Protein 6F24 (pdb70)

InterPro domains:
  IPR001849 Pleckstrin homology domain [PF00169] (155-227)
  IPR011993 PH-like domain superfamily [G3DSA:2.30.29.30] (132-233)

Secondary structure (DSSP, 8-state):
--SSSHHHHHHHHHHHH-EEEEEE-SS-EEEEEEEE-SSSSEEEEEE-SSS--SSSS----EEGGGEEEEEE-TT-TTEEEEEE--SSS--EEEE-SSHHHHHHHHHHHHHHHHHHT--

Structure (mmCIF, N/CA/C/O backbone):
data_6F24
#
_entry.id   6F24
#
loop_
_atom_site.group_PDB
_atom_site.id
_atom_site.type_symbol
_atom_site.label_atom_id
_atom_site.label_alt_id
_atom_site.label_comp_id
_atom_site.label_asym_id
_atom_site.label_entity_id
_atom_site.label_seq_id
_atom_site.pdbx_PDB_ins_code
_atom_site.Cartn_x
_atom_site.Cartn_y
_atom_site.Cartn_z
_atom_site.occupancy
_atom_site.B_iso_or_equiv
_atom_site.auth_seq_id
_atom_site.auth_comp_id
_atom_site.auth_asym_id
_atom_site.auth_atom_id
_atom_site.pdbx_PDB_model_num
ATOM 1 N N . SER A 1 1 ? -20.997 -8.004 -1.454 1.00 1.40 12 SER A N 1
ATOM 2 C CA . SER A 1 1 ? -22.220 -7.474 -0.816 1.00 1.41 12 SER A CA 1
ATOM 3 C C . SER A 1 1 ? -23.281 -7.206 -1.875 1.00 1.46 12 SER A C 1
ATOM 4 O O . SER A 1 1 ? -24.231 -7.976 -2.028 1.00 1.88 12 SER A O 1
ATOM 14 N N . ALA A 1 2 ? -23.101 -6.133 -2.623 1.00 1.51 13 ALA A N 1
ATOM 15 C CA . ALA A 1 2 ? -24.018 -5.796 -3.689 1.00 1.63 13 ALA A CA 1
ATOM 16 C C . ALA A 1 2 ? -23.242 -5.488 -4.962 1.00 1.69 13 ALA A C 1
ATOM 17 O O . ALA A 1 2 ? -22.946 -6.389 -5.746 1.00 1.98 13 ALA A O 1
ATOM 24 N N . LYS A 1 3 ? -22.886 -4.227 -5.150 1.00 1.59 14 LYS A N 1
ATOM 25 C CA . LYS A 1 3 ? -22.057 -3.821 -6.276 1.00 1.82 14 LYS A CA 1
ATOM 26 C C . LYS A 1 3 ? -21.127 -2.699 -5.847 1.00 1.58 14 LYS A C 1
ATOM 27 O O . LYS A 1 3 ? -20.706 -1.888 -6.671 1.00 2.13 14 LYS A O 1
ATOM 46 N N . ASP A 1 4 ? -20.790 -2.656 -4.562 1.00 1.15 15 ASP A N 1
ATOM 47 C CA . ASP A 1 4 ? -20.110 -1.489 -4.019 1.00 1.00 15 ASP A CA 1
ATOM 48 C C . ASP A 1 4 ? -19.453 -1.731 -2.658 1.00 0.79 15 ASP A C 1
ATOM 49 O O . ASP A 1 4 ? -18.331 -1.277 -2.419 1.00 1.08 15 ASP A O 1
ATOM 58 N N . ILE A 1 5 ? -20.134 -2.453 -1.775 1.00 0.73 16 ILE A N 1
ATOM 59 C CA . ILE A 1 5 ? -19.858 -2.321 -0.349 1.00 0.68 16 ILE A CA 1
ATOM 60 C C . ILE A 1 5 ? -18.718 -3.217 0.160 1.00 0.70 16 ILE A C 1
ATOM 61 O O . ILE A 1 5 ? -17.578 -2.773 0.242 1.00 0.72 16 ILE A O 1
ATOM 77 N N . LYS A 1 6 ? -19.017 -4.469 0.490 1.00 0.81 17 LYS A N 1
ATOM 78 C CA . LYS A 1 6 ? -18.058 -5.304 1.219 1.00 0.90 17 LYS A CA 1
ATOM 79 C C . LYS A 1 6 ? -16.914 -5.818 0.350 1.00 0.80 17 LYS A C 1
ATOM 80 O O . LYS A 1 6 ? -15.757 -5.444 0.532 1.00 0.76 17 LYS A O 1
ATOM 99 N N . ASP A 1 7 ? -17.254 -6.677 -0.591 1.00 0.83 18 ASP A N 1
ATOM 100 C CA . ASP A 1 7 ? -16.266 -7.371 -1.405 1.00 0.80 18 ASP A CA 1
ATOM 101 C C . ASP A 1 7 ? -15.831 -6.500 -2.559 1.00 0.67 18 ASP A C 1
ATOM 102 O O . ASP A 1 7 ? -14.666 -6.482 -2.957 1.00 0.64 18 ASP A O 1
ATOM 111 N N . GLU A 1 8 ? -16.799 -5.777 -3.079 1.00 0.66 19 GLU A N 1
ATOM 112 C CA . GLU A 1 8 ? -16.641 -4.999 -4.287 1.00 0.62 19 GLU A CA 1
ATOM 113 C C . GLU A 1 8 ? -15.544 -3.947 -4.151 1.00 0.50 19 GLU A C 1
ATOM 114 O O . GLU A 1 8 ? -14.781 -3.726 -5.088 1.00 0.51 19 GLU A O 1
ATOM 126 N N . LYS A 1 9 ? -15.451 -3.314 -2.982 1.00 0.45 20 LYS A N 1
ATOM 127 C CA . LYS A 1 9 ? -14.400 -2.326 -2.734 1.00 0.40 20 LYS A CA 1
ATOM 128 C C . LYS A 1 9 ? -13.023 -2.960 -2.869 1.00 0.33 20 LYS A C 1
ATOM 129 O O . LYS A 1 9 ? -12.103 -2.367 -3.424 1.00 0.34 20 LYS A O 1
ATOM 148 N N . ILE A 1 10 ? -12.907 -4.183 -2.376 1.00 0.34 21 ILE A N 1
ATOM 149 C CA . ILE A 1 10 ? -11.647 -4.905 -2.375 1.00 0.33 21 ILE A CA 1
ATOM 150 C C . ILE A 1 10 ? -11.222 -5.224 -3.800 1.00 0.34 21 ILE A C 1
ATOM 151 O O . ILE A 1 10 ? -10.080 -4.996 -4.182 1.00 0.34 21 ILE A O 1
ATOM 167 N N . GLN A 1 11 ? -12.164 -5.720 -4.586 1.00 0.40 22 GLN A N 1
ATOM 168 C CA . GLN A 1 11 ? -11.899 -6.072 -5.973 1.00 0.48 22 GLN A CA 1
ATOM 169 C C . GLN A 1 11 ? -11.618 -4.825 -6.805 1.00 0.41 22 GLN A C 1
ATOM 170 O O . GLN A 1 11 ? -10.681 -4.794 -7.606 1.00 0.40 22 GLN A O 1
ATOM 184 N N . GLN A 1 12 ? -12.437 -3.802 -6.599 1.00 0.42 23 GLN A N 1
ATOM 185 C CA . GLN A 1 12 ? -12.346 -2.561 -7.356 1.00 0.44 23 GLN A CA 1
ATOM 186 C C . GLN A 1 12 ? -11.028 -1.854 -7.065 1.00 0.33 23 GLN A C 1
ATOM 187 O O . GLN A 1 12 ? -10.243 -1.577 -7.975 1.00 0.35 23 GLN A O 1
ATOM 201 N N . TYR A 1 13 ? -10.783 -1.581 -5.793 1.00 0.25 24 TYR A N 1
ATOM 202 C CA . TYR A 1 13 ? -9.600 -0.842 -5.393 1.00 0.20 24 TYR A CA 1
ATOM 203 C C . TYR A 1 13 ? -8.325 -1.626 -5.677 1.00 0.17 24 TYR A C 1
ATOM 204 O O . TYR A 1 13 ? -7.326 -1.039 -6.074 1.00 0.18 24 TYR A O 1
ATOM 222 N N . ARG A 1 14 ? -8.364 -2.947 -5.514 1.00 0.18 25 ARG A N 1
ATOM 223 C CA . ARG A 1 14 ? -7.174 -3.779 -5.704 1.00 0.19 25 ARG A CA 1
ATOM 224 C C . ARG A 1 14 ? -6.533 -3.541 -7.072 1.00 0.20 25 ARG A C 1
ATOM 225 O O . ARG A 1 14 ? -5.304 -3.526 -7.194 1.00 0.23 25 ARG A O 1
ATOM 246 N N . LYS A 1 15 ? -7.366 -3.337 -8.088 1.00 0.20 26 LYS A N 1
ATOM 247 C CA . LYS A 1 15 ? -6.875 -3.134 -9.450 1.00 0.24 26 LYS A CA 1
ATOM 248 C C . LYS A 1 15 ? -5.972 -1.908 -9.533 1.00 0.21 26 LYS A C 1
ATOM 249 O O . LYS A 1 15 ? -4.835 -1.985 -10.002 1.00 0.27 26 LYS A O 1
ATOM 268 N N . THR A 1 16 ? -6.483 -0.786 -9.056 1.00 0.17 27 THR A N 1
ATOM 269 C CA . THR A 1 16 ? -5.758 0.476 -9.111 1.00 0.15 27 THR A CA 1
ATOM 270 C C . THR A 1 16 ? -4.701 0.552 -8.008 1.00 0.13 27 THR A C 1
ATOM 271 O O . THR A 1 16 ? -3.742 1.323 -8.093 1.00 0.15 27 THR A O 1
ATOM 282 N N . LEU A 1 17 ? -4.870 -0.271 -6.985 1.00 0.12 28 LEU A N 1
ATOM 283 C CA . LEU A 1 17 ? -3.974 -0.278 -5.836 1.00 0.13 28 LEU A CA 1
ATOM 284 C C . LEU A 1 17 ? -2.643 -0.942 -6.169 1.00 0.13 28 LEU A C 1
ATOM 285 O O . LEU A 1 17 ? -1.645 -0.693 -5.498 1.00 0.20 28 LEU A O 1
ATOM 301 N N . THR A 1 18 ? -2.625 -1.772 -7.209 1.00 0.10 29 THR A N 1
ATOM 302 C CA . THR A 1 18 ? -1.408 -2.480 -7.582 1.00 0.10 29 THR A CA 1
ATOM 303 C C . THR A 1 18 ? -0.429 -1.544 -8.291 1.00 0.10 29 THR A C 1
ATOM 304 O O . THR A 1 18 ? -0.716 -1.033 -9.376 1.00 0.13 29 THR A O 1
ATOM 315 N N . LYS A 1 19 ? 0.716 -1.306 -7.652 1.00 0.09 30 LYS A N 1
ATOM 316 C CA . LYS A 1 19 ? 1.722 -0.385 -8.175 1.00 0.10 30 LYS A CA 1
ATOM 317 C C . LYS A 1 19 ? 3.137 -0.876 -7.875 1.00 0.09 30 LYS A C 1
ATOM 318 O O . LYS A 1 19 ? 3.374 -1.509 -6.848 1.00 0.09 30 LYS A O 1
ATOM 337 N N . ILE A 1 20 ? 4.070 -0.590 -8.779 1.00 0.11 31 ILE A N 1
ATOM 338 C CA . ILE A 1 20 ? 5.481 -0.876 -8.539 1.00 0.12 31 ILE A CA 1
ATOM 339 C C . ILE A 1 20 ? 6.121 0.315 -7.841 1.00 0.12 31 ILE A C 1
ATOM 340 O O . ILE A 1 20 ? 6.318 1.371 -8.445 1.00 0.15 31 ILE A O 1
ATOM 356 N N . VAL A 1 21 ? 6.452 0.145 -6.574 1.00 0.10 32 VAL A N 1
ATOM 357 C CA . VAL A 1 21 ? 6.955 1.243 -5.767 1.00 0.10 32 VAL A CA 1
ATOM 358 C C . VAL A 1 21 ? 8.191 0.825 -4.999 1.00 0.09 32 VAL A C 1
ATOM 359 O O . VAL A 1 21 ? 8.575 -0.337 -5.015 1.00 0.10 32 VAL A O 1
ATOM 372 N N . LYS A 1 22 ? 8.813 1.777 -4.334 1.00 0.08 33 LYS A N 1
ATOM 373 C CA . LYS A 1 22 ? 9.985 1.495 -3.535 1.00 0.07 33 LYS A CA 1
ATOM 374 C C . LYS A 1 22 ? 9.621 1.501 -2.062 1.00 0.07 33 LYS A C 1
ATOM 375 O O . LYS A 1 22 ? 9.223 2.534 -1.519 1.00 0.09 33 LYS A O 1
ATOM 394 N N . ILE A 1 23 ? 9.744 0.346 -1.426 1.00 0.07 34 ILE A N 1
ATOM 395 C CA . ILE A 1 23 ? 9.444 0.227 -0.014 1.00 0.07 34 ILE A CA 1
ATOM 396 C C . ILE A 1 23 ? 10.687 0.485 0.811 1.00 0.08 34 ILE A C 1
ATOM 397 O O . ILE A 1 23 ? 11.791 0.084 0.443 1.00 0.09 34 ILE A O 1
ATOM 413 N N . LYS A 1 24 ? 10.496 1.172 1.918 1.00 0.10 35 LYS A N 1
ATOM 414 C CA . LYS A 1 24 ? 11.592 1.560 2.779 1.00 0.16 35 LYS A CA 1
ATOM 415 C C . LYS A 1 24 ? 11.241 1.301 4.238 1.00 0.19 35 LYS A C 1
ATOM 416 O O . LYS A 1 24 ? 10.422 2.009 4.823 1.00 0.21 35 LYS A O 1
ATOM 435 N N . THR A 1 25 ? 11.837 0.266 4.809 1.00 0.23 36 THR A N 1
ATOM 436 C CA . THR A 1 25 ? 11.607 -0.073 6.205 1.00 0.30 36 THR A CA 1
ATOM 437 C C . THR A 1 25 ? 12.936 -0.183 6.941 1.00 0.35 36 THR A C 1
ATOM 438 O O . THR A 1 25 ? 13.991 0.009 6.338 1.00 0.37 36 THR A O 1
ATOM 449 N N . ALA A 1 26 ? 12.894 -0.503 8.227 1.00 0.44 37 ALA A N 1
ATOM 450 C CA . ALA A 1 26 ? 14.119 -0.752 8.975 1.00 0.50 37 ALA A CA 1
ATOM 451 C C . ALA A 1 26 ? 14.719 -2.086 8.563 1.00 0.47 37 ALA A C 1
ATOM 452 O O . ALA A 1 26 ? 15.938 -2.267 8.561 1.00 0.51 37 ALA A O 1
ATOM 459 N N . ILE A 1 27 ? 13.845 -3.011 8.188 1.00 0.44 38 ILE A N 1
ATOM 460 C CA . ILE A 1 27 ? 14.257 -4.366 7.874 1.00 0.44 38 ILE A CA 1
ATOM 461 C C . ILE A 1 27 ? 14.844 -4.448 6.471 1.00 0.34 38 ILE A C 1
ATOM 462 O O . ILE A 1 27 ? 15.888 -5.068 6.260 1.00 0.34 38 ILE A O 1
ATOM 478 N N . PHE A 1 28 ? 14.171 -3.819 5.519 1.00 0.30 39 PHE A N 1
ATOM 479 C CA . PHE A 1 28 ? 14.571 -3.893 4.123 1.00 0.25 39 PHE A CA 1
ATOM 480 C C . PHE A 1 28 ? 14.024 -2.711 3.332 1.00 0.23 39 PHE A C 1
ATOM 481 O O . PHE A 1 28 ? 12.957 -2.177 3.643 1.00 0.31 39 PHE A O 1
ATOM 498 N N . HIS A 1 29 ? 14.777 -2.276 2.342 1.00 0.21 40 HIS A N 1
ATOM 499 C CA . HIS A 1 29 ? 14.264 -1.329 1.367 1.00 0.19 40 HIS A CA 1
ATOM 500 C C . HIS A 1 29 ? 14.238 -2.030 0.013 1.00 0.19 40 HIS A C 1
ATOM 501 O O . HIS A 1 29 ? 15.288 -2.297 -0.575 1.00 0.24 40 HIS A O 1
ATOM 516 N N . GLU A 1 30 ? 13.047 -2.343 -0.476 1.00 0.18 41 GLU A N 1
ATOM 517 C CA . GLU A 1 30 ? 12.914 -3.145 -1.684 1.00 0.23 41 GLU A CA 1
ATOM 518 C C . GLU A 1 30 ? 11.836 -2.580 -2.599 1.00 0.15 41 GLU A C 1
ATOM 519 O O . GLU A 1 30 ? 10.745 -2.238 -2.144 1.00 0.16 41 GLU A O 1
ATOM 531 N N . THR A 1 31 ? 12.159 -2.450 -3.883 1.00 0.15 42 THR A N 1
ATOM 532 C CA . THR A 1 31 ? 11.160 -2.109 -4.881 1.00 0.12 42 THR A CA 1
ATOM 533 C C . THR A 1 31 ? 10.159 -3.254 -4.989 1.00 0.10 42 THR A C 1
ATOM 534 O O . THR A 1 31 ? 10.543 -4.415 -5.171 1.00 0.14 42 THR A O 1
ATOM 545 N N . VAL A 1 32 ? 8.890 -2.935 -4.873 1.00 0.09 43 VAL A N 1
ATOM 546 C CA . VAL A 1 32 ? 7.882 -3.948 -4.687 1.00 0.10 43 VAL A CA 1
ATOM 547 C C . VAL A 1 32 ? 6.586 -3.582 -5.411 1.00 0.10 43 VAL A C 1
ATOM 548 O O . VAL A 1 32 ? 6.323 -2.410 -5.676 1.00 0.11 43 VAL A O 1
ATOM 561 N N . LYS A 1 33 ? 5.799 -4.592 -5.755 1.00 0.10 44 LYS A N 1
ATOM 562 C CA . LYS A 1 33 ? 4.483 -4.377 -6.327 1.00 0.10 44 LYS A CA 1
ATOM 563 C C . LYS A 1 33 ? 3.461 -4.458 -5.210 1.00 0.09 44 LYS A C 1
ATOM 564 O O . LYS A 1 33 ? 3.223 -5.530 -4.656 1.00 0.08 44 LYS A O 1
ATOM 583 N N . VAL A 1 34 ? 2.864 -3.332 -4.887 1.00 0.09 45 VAL A N 1
ATOM 584 C CA . VAL A 1 34 ? 1.924 -3.266 -3.786 1.00 0.09 45 VAL A CA 1
ATOM 585 C C . VAL A 1 34 ? 0.500 -3.442 -4.292 1.00 0.08 45 VAL A C 1
ATOM 586 O O . VAL A 1 34 ? 0.105 -2.817 -5.264 1.00 0.09 45 VAL A O 1
ATOM 599 N N . THR A 1 35 ? -0.237 -4.338 -3.664 1.00 0.08 46 THR A N 1
ATOM 600 C CA . THR A 1 35 ? -1.626 -4.568 -4.002 1.00 0.09 46 THR A CA 1
ATOM 601 C C . THR A 1 35 ? -2.431 -4.777 -2.721 1.00 0.11 46 THR A C 1
ATOM 602 O O . THR A 1 35 ? -1.874 -4.778 -1.627 1.00 0.12 46 THR A O 1
ATOM 613 N N . CYS A 1 36 ? -3.733 -4.930 -2.844 1.00 0.12 47 CYS A N 1
ATOM 614 C CA . CYS A 1 36 ? -4.562 -5.188 -1.683 1.00 0.17 47 CYS A CA 1
ATOM 615 C C . CYS A 1 36 ? -4.885 -6.667 -1.594 1.00 0.18 47 CYS A C 1
ATOM 616 O O . CYS A 1 36 ? -4.984 -7.362 -2.607 1.00 0.22 47 CYS A O 1
ATOM 624 N N . SER A 1 37 ? -5.021 -7.138 -0.366 1.00 0.19 48 SER A N 1
ATOM 625 C CA . SER A 1 37 ? -5.273 -8.544 -0.094 1.00 0.24 48 SER A CA 1
ATOM 626 C C . SER A 1 37 ? -6.578 -9.008 -0.725 1.00 0.25 48 SER A C 1
ATOM 627 O O . SER A 1 37 ? -7.475 -8.209 -0.995 1.00 0.25 48 SER A O 1
ATOM 635 N N . LYS A 1 38 ? -6.665 -10.308 -0.951 1.00 0.34 49 LYS A N 1
ATOM 636 C CA . LYS A 1 38 ? -7.860 -10.925 -1.503 1.00 0.43 49 LYS A CA 1
ATOM 637 C C . LYS A 1 38 ? -8.967 -10.906 -0.463 1.00 0.44 49 LYS A C 1
ATOM 638 O O . LYS A 1 38 ? -10.154 -10.948 -0.788 1.00 0.54 49 LYS A O 1
ATOM 657 N N . ASP A 1 39 ? -8.553 -10.856 0.797 1.00 0.40 50 ASP A N 1
ATOM 658 C CA . ASP A 1 39 ? -9.476 -10.726 1.913 1.00 0.45 50 ASP A CA 1
ATOM 659 C C . ASP A 1 39 ? -9.901 -9.273 2.074 1.00 0.41 50 ASP A C 1
ATOM 660 O O . ASP A 1 39 ? -11.037 -8.986 2.450 1.00 0.51 50 ASP A O 1
ATOM 669 N N . GLY A 1 40 ? -8.985 -8.360 1.770 1.00 0.35 51 GLY A N 1
ATOM 670 C CA . GLY A 1 40 ? -9.304 -6.946 1.779 1.00 0.38 51 GLY A CA 1
ATOM 671 C C . GLY A 1 40 ? -8.994 -6.279 3.099 1.00 0.41 51 GLY A C 1
ATOM 672 O O . GLY A 1 40 ? -9.318 -5.114 3.302 1.00 0.70 51 GLY A O 1
ATOM 676 N N . LYS A 1 41 ? -8.357 -7.012 3.993 1.00 0.28 52 LYS A N 1
ATOM 677 C CA . LYS A 1 41 ? -8.057 -6.504 5.323 1.00 0.28 52 LYS A CA 1
ATOM 678 C C . LYS A 1 41 ? -6.633 -5.960 5.398 1.00 0.22 52 LYS A C 1
ATOM 679 O O . LYS A 1 41 ? -6.304 -5.159 6.275 1.00 0.26 52 LYS A O 1
ATOM 698 N N . MET A 1 42 ? -5.788 -6.374 4.467 1.00 0.18 53 MET A N 1
ATOM 699 C CA . MET A 1 42 ? -4.390 -5.987 4.518 1.00 0.17 53 MET A CA 1
ATOM 700 C C . MET A 1 42 ? -3.880 -5.581 3.149 1.00 0.15 53 MET A C 1
ATOM 701 O O . MET A 1 42 ? -4.555 -5.763 2.132 1.00 0.19 53 MET A O 1
ATOM 715 N N . LEU A 1 43 ? -2.687 -5.024 3.140 1.00 0.12 54 LEU A N 1
ATOM 716 C CA . LEU A 1 43 ? -2.052 -4.575 1.923 1.00 0.10 54 LEU A CA 1
ATOM 717 C C . LEU A 1 43 ? -0.902 -5.508 1.593 1.00 0.11 54 LEU A C 1
ATOM 718 O O . LEU A 1 43 ? 0.143 -5.459 2.240 1.00 0.12 54 LEU A O 1
ATOM 734 N N . GLU A 1 44 ? -1.098 -6.356 0.598 1.00 0.11 55 GLU A N 1
ATOM 735 C CA . GLU A 1 44 ? -0.113 -7.372 0.267 1.00 0.12 55 GLU A CA 1
ATOM 736 C C . GLU A 1 44 ? 0.776 -6.897 -0.862 1.00 0.11 55 GLU A C 1
ATOM 737 O O . GLU A 1 44 ? 0.305 -6.353 -1.853 1.00 0.13 55 GLU A O 1
ATOM 749 N N . TRP A 1 45 ? 2.063 -7.109 -0.717 1.00 0.12 56 TRP A N 1
ATOM 750 C CA . TRP A 1 45 ? 3.000 -6.669 -1.726 1.00 0.12 56 TRP A CA 1
ATOM 751 C C . TRP A 1 45 ? 3.954 -7.781 -2.128 1.00 0.13 56 TRP A C 1
ATOM 752 O O . TRP A 1 45 ? 4.455 -8.534 -1.288 1.00 0.16 56 TRP A O 1
ATOM 773 N N . TYR A 1 46 ? 4.188 -7.884 -3.422 1.00 0.13 57 TYR A N 1
ATOM 774 C CA . TYR A 1 46 ? 5.104 -8.870 -3.958 1.00 0.16 57 TYR A CA 1
ATOM 775 C C . TYR A 1 46 ? 6.264 -8.157 -4.616 1.00 0.17 57 TYR A C 1
ATOM 776 O O . TYR A 1 46 ? 6.060 -7.181 -5.328 1.00 0.16 57 TYR A O 1
ATOM 794 N N . LYS A 1 47 ? 7.467 -8.642 -4.343 1.00 0.21 58 LYS A N 1
ATOM 795 C CA . LYS A 1 47 ? 8.706 -8.100 -4.912 1.00 0.24 58 LYS A CA 1
ATOM 796 C C . LYS A 1 47 ? 8.522 -7.608 -6.356 1.00 0.20 58 LYS A C 1
ATOM 797 O O . LYS A 1 47 ? 8.078 -8.355 -7.230 1.00 0.22 58 LYS A O 1
ATOM 816 N N . GLY A 1 48 ? 8.878 -6.353 -6.599 1.00 0.21 59 GLY A N 1
ATOM 817 C CA . GLY A 1 48 ? 8.644 -5.754 -7.901 1.00 0.22 59 GLY A CA 1
ATOM 818 C C . GLY A 1 48 ? 9.928 -5.325 -8.575 1.00 0.25 59 GLY A C 1
ATOM 819 O O . GLY A 1 48 ? 9.924 -4.474 -9.465 1.00 0.40 59 GLY A O 1
ATOM 823 N N . LYS A 1 49 ? 11.030 -5.908 -8.136 1.00 0.23 60 LYS A N 1
ATOM 824 C CA . LYS A 1 49 ? 12.331 -5.619 -8.716 1.00 0.34 60 LYS A CA 1
ATOM 825 C C . LYS A 1 49 ? 12.579 -6.477 -9.953 1.00 0.56 60 LYS A C 1
ATOM 826 O O . LYS A 1 49 ? 12.500 -5.987 -11.078 1.00 0.97 60 LYS A O 1
ATOM 845 N N . ASN A 1 50 ? 12.854 -7.760 -9.737 1.00 1.26 61 ASN A N 1
ATOM 846 C CA . ASN A 1 50 ? 13.115 -8.694 -10.831 1.00 1.55 61 ASN A CA 1
ATOM 847 C C . ASN A 1 50 ? 13.326 -10.106 -10.285 1.00 1.95 61 ASN A C 1
ATOM 848 O O . ASN A 1 50 ? 12.394 -10.906 -10.231 1.00 2.72 61 ASN A O 1
ATOM 859 N N . ASP A 1 51 ? 14.550 -10.399 -9.868 1.00 1.77 62 ASP A N 1
ATOM 860 C CA . ASP A 1 51 ? 14.874 -11.695 -9.279 1.00 2.11 62 ASP A CA 1
ATOM 861 C C . ASP A 1 51 ? 15.641 -11.485 -7.981 1.00 1.46 62 ASP A C 1
ATOM 862 O O . ASP A 1 51 ? 15.958 -12.425 -7.254 1.00 2.01 62 ASP A O 1
ATOM 871 N N . SER A 1 52 ? 15.910 -10.222 -7.687 1.00 1.01 63 SER A N 1
ATOM 872 C CA . SER A 1 52 ? 16.669 -9.846 -6.509 1.00 1.00 63 SER A CA 1
ATOM 873 C C . SER A 1 52 ? 15.747 -9.610 -5.315 1.00 0.96 63 SER A C 1
ATOM 874 O O . SER A 1 52 ? 15.861 -8.607 -4.612 1.00 1.26 63 SER A O 1
ATOM 882 N N . ASP A 1 53 ? 14.817 -10.527 -5.107 1.00 0.79 64 ASP A N 1
ATOM 883 C CA . ASP A 1 53 ? 13.910 -10.459 -3.971 1.00 0.80 64 ASP A CA 1
ATOM 884 C C . ASP A 1 53 ? 14.514 -11.171 -2.772 1.00 1.05 64 ASP A C 1
ATOM 885 O O . ASP A 1 53 ? 15.104 -12.243 -2.909 1.00 1.64 64 ASP A O 1
ATOM 894 N N . GLY A 1 54 ? 14.379 -10.569 -1.601 1.00 0.95 65 GLY A N 1
ATOM 895 C CA . GLY A 1 54 ? 14.967 -11.140 -0.407 1.00 1.22 65 GLY A CA 1
ATOM 896 C C . GLY A 1 54 ? 13.945 -11.829 0.472 1.00 1.22 65 GLY A C 1
ATOM 897 O O . GLY A 1 54 ? 14.046 -11.790 1.699 1.00 1.62 65 GLY A O 1
ATOM 901 N N . LYS A 1 55 ? 12.959 -12.463 -0.146 1.00 0.89 66 LYS A N 1
ATOM 902 C CA . LYS A 1 55 ? 11.928 -13.162 0.602 1.00 0.87 66 LYS A CA 1
ATOM 903 C C . LYS A 1 55 ? 11.374 -14.335 -0.200 1.00 0.74 66 LYS A C 1
ATOM 904 O O . LYS A 1 55 ? 10.960 -15.348 0.366 1.00 0.80 66 LYS A O 1
ATOM 923 N N . LYS A 1 56 ? 11.375 -14.181 -1.530 1.00 0.62 67 LYS A N 1
ATOM 924 C CA . LYS A 1 56 ? 10.833 -15.183 -2.453 1.00 0.57 67 LYS A CA 1
ATOM 925 C C . LYS A 1 56 ? 9.339 -15.371 -2.229 1.00 0.50 67 LYS A C 1
ATOM 926 O O . LYS A 1 56 ? 8.728 -16.328 -2.701 1.00 0.59 67 LYS A O 1
ATOM 945 N N . LYS A 1 57 ? 8.775 -14.400 -1.533 1.00 0.40 68 LYS A N 1
ATOM 946 C CA . LYS A 1 57 ? 7.369 -14.357 -1.178 1.00 0.36 68 LYS A CA 1
ATOM 947 C C . LYS A 1 57 ? 7.019 -12.903 -0.895 1.00 0.28 68 LYS A C 1
ATOM 948 O O . LYS A 1 57 ? 7.891 -12.044 -1.062 1.00 0.28 68 LYS A O 1
ATOM 967 N N . PRO A 1 58 ? 5.772 -12.568 -0.511 1.00 0.24 69 PRO A N 1
ATOM 968 C CA . PRO A 1 58 ? 5.481 -11.232 -0.006 1.00 0.19 69 PRO A CA 1
ATOM 969 C C . PRO A 1 58 ? 6.470 -10.840 1.087 1.00 0.18 69 PRO A C 1
ATOM 970 O O . PRO A 1 58 ? 6.751 -11.625 1.992 1.00 0.21 69 PRO A O 1
ATOM 981 N N . ILE A 1 59 ? 6.993 -9.630 0.994 1.00 0.16 70 ILE A N 1
ATOM 982 C CA . ILE A 1 59 ? 8.058 -9.169 1.883 1.00 0.19 70 ILE A CA 1
ATOM 983 C C . ILE A 1 59 ? 7.570 -8.920 3.318 1.00 0.19 70 ILE A C 1
ATOM 984 O O . ILE A 1 59 ? 8.316 -8.419 4.154 1.00 0.23 70 ILE A O 1
ATOM 1000 N N . GLY A 1 60 ? 6.330 -9.297 3.606 1.00 0.17 71 GLY A N 1
ATOM 1001 C CA . GLY A 1 60 ? 5.761 -9.053 4.921 1.00 0.19 71 GLY A CA 1
ATOM 1002 C C . GLY A 1 60 ? 4.767 -7.917 4.920 1.00 0.17 71 GLY A C 1
ATOM 1003 O O . GLY A 1 60 ? 5.017 -6.841 5.460 1.00 0.22 71 GLY A O 1
ATOM 1007 N N . SER A 1 61 ? 3.645 -8.180 4.267 1.00 0.13 72 SER A N 1
ATOM 1008 C CA . SER A 1 61 ? 2.521 -7.258 4.176 1.00 0.13 72 SER A CA 1
ATOM 1009 C C . SER A 1 61 ? 1.965 -6.882 5.557 1.00 0.15 72 SER A C 1
ATOM 1010 O O . SER A 1 61 ? 2.185 -7.589 6.546 1.00 0.21 72 SER A O 1
ATOM 1018 N N . PHE A 1 62 ? 1.226 -5.776 5.612 1.00 0.12 73 PHE A N 1
ATOM 1019 C CA . PHE A 1 62 ? 0.627 -5.311 6.861 1.00 0.13 73 PHE A CA 1
ATOM 1020 C C . PHE A 1 62 ? -0.876 -5.075 6.666 1.00 0.12 73 PHE A C 1
ATOM 1021 O O . PHE A 1 62 ? -1.325 -4.822 5.546 1.00 0.11 73 PHE A O 1
ATOM 1038 N N . PRO A 1 63 ? -1.676 -5.165 7.745 1.00 0.14 74 PRO A N 1
ATOM 1039 C CA . PRO A 1 63 ? -3.116 -4.946 7.678 1.00 0.15 74 PRO A CA 1
ATOM 1040 C C . PRO A 1 63 ? -3.479 -3.462 7.625 1.00 0.14 74 PRO A C 1
ATOM 1041 O O . PRO A 1 63 ? -3.003 -2.663 8.432 1.00 0.15 74 PRO A O 1
ATOM 1052 N N . LEU A 1 64 ? -4.358 -3.113 6.690 1.00 0.13 75 LEU A N 1
ATOM 1053 C CA . LEU A 1 64 ? -4.713 -1.721 6.427 1.00 0.13 75 LEU A CA 1
ATOM 1054 C C . LEU A 1 64 ? -5.474 -1.094 7.589 1.00 0.14 75 LEU A C 1
ATOM 1055 O O . LEU A 1 64 ? -5.461 0.123 7.763 1.00 0.17 75 LEU A O 1
ATOM 1071 N N . ASN A 1 65 ? -6.127 -1.919 8.392 1.00 0.16 76 ASN A N 1
ATOM 1072 C CA . ASN A 1 65 ? -6.894 -1.413 9.522 1.00 0.21 76 ASN A CA 1
ATOM 1073 C C . ASN A 1 65 ? -5.984 -1.013 10.682 1.00 0.20 76 ASN A C 1
ATOM 1074 O O . ASN A 1 65 ? -6.456 -0.576 11.727 1.00 0.32 76 ASN A O 1
ATOM 1085 N N . LYS A 1 66 ? -4.678 -1.168 10.498 1.00 0.17 77 LYS A N 1
ATOM 1086 C CA . LYS A 1 66 ? -3.721 -0.783 11.523 1.00 0.18 77 LYS A CA 1
ATOM 1087 C C . LYS A 1 66 ? -3.142 0.598 11.227 1.00 0.16 77 LYS A C 1
ATOM 1088 O O . LYS A 1 66 ? -2.444 1.172 12.059 1.00 0.18 77 LYS A O 1
ATOM 1107 N N . ILE A 1 67 ? -3.431 1.131 10.039 1.00 0.15 78 ILE A N 1
ATOM 1108 C CA . ILE A 1 67 ? -2.884 2.425 9.630 1.00 0.15 78 ILE A CA 1
ATOM 1109 C C . ILE A 1 67 ? -3.372 3.536 10.549 1.00 0.20 78 ILE A C 1
ATOM 1110 O O . ILE A 1 67 ? -4.576 3.674 10.795 1.00 0.32 78 ILE A O 1
ATOM 1126 N N . THR A 1 68 ? -2.439 4.332 11.044 1.00 0.14 79 THR A N 1
ATOM 1127 C CA . THR A 1 68 ? -2.766 5.412 11.950 1.00 0.17 79 THR A CA 1
ATOM 1128 C C . THR A 1 68 ? -2.808 6.744 11.203 1.00 0.18 79 THR A C 1
ATOM 1129 O O . THR A 1 68 ? -3.584 7.635 11.552 1.00 0.23 79 THR A O 1
ATOM 1140 N N . SER A 1 69 ? -1.994 6.863 10.155 1.00 0.17 80 SER A N 1
ATOM 1141 C CA . SER A 1 69 ? -1.963 8.077 9.345 1.00 0.20 80 SER A CA 1
ATOM 1142 C C . SER A 1 69 ? -1.302 7.815 7.989 1.00 0.18 80 SER A C 1
ATOM 1143 O O . SER A 1 69 ? -0.204 7.263 7.922 1.00 0.26 80 SER A O 1
ATOM 1151 N N . ILE A 1 70 ? -1.978 8.207 6.914 1.00 0.17 81 ILE A N 1
ATOM 1152 C CA . ILE A 1 70 ? -1.421 8.096 5.570 1.00 0.15 81 ILE A CA 1
ATOM 1153 C C . ILE A 1 70 ? -1.348 9.480 4.920 1.00 0.15 81 ILE A C 1
ATOM 1154 O O . ILE A 1 70 ? -2.366 10.076 4.570 1.00 0.18 81 ILE A O 1
ATOM 1170 N N . ARG A 1 71 ? -0.135 9.998 4.794 1.00 0.18 82 ARG A N 1
ATOM 1171 C CA . ARG A 1 71 ? 0.085 11.307 4.190 1.00 0.21 82 ARG A CA 1
ATOM 1172 C C . ARG A 1 71 ? 1.258 11.255 3.232 1.00 0.17 82 ARG A C 1
ATOM 1173 O O . ARG A 1 71 ? 2.132 10.397 3.351 1.00 0.21 82 ARG A O 1
ATOM 1194 N N . THR A 1 72 ? 1.280 12.180 2.293 1.00 0.19 83 THR A N 1
ATOM 1195 C CA . THR A 1 72 ? 2.358 12.252 1.331 1.00 0.18 83 THR A CA 1
ATOM 1196 C C . THR A 1 72 ? 3.567 12.860 2.011 1.00 0.19 83 THR A C 1
ATOM 1197 O O . THR A 1 72 ? 3.413 13.758 2.841 1.00 0.25 83 THR A O 1
ATOM 1208 N N . LYS A 1 73 ? 4.760 12.355 1.705 1.00 0.19 84 LYS A N 1
ATOM 1209 C CA . LYS A 1 73 ? 5.947 12.854 2.363 1.00 0.23 84 LYS A CA 1
ATOM 1210 C C . LYS A 1 73 ? 6.107 14.323 2.058 1.00 0.26 84 LYS A C 1
ATOM 1211 O O . LYS A 1 73 ? 6.341 14.725 0.923 1.00 0.27 84 LYS A O 1
ATOM 1230 N N . VAL A 1 74 ? 5.970 15.105 3.095 1.00 0.44 85 VAL A N 1
ATOM 1231 C CA . VAL A 1 74 ? 5.893 16.524 3.009 1.00 0.58 85 VAL A CA 1
ATOM 1232 C C . VAL A 1 74 ? 7.164 17.159 2.419 1.00 0.59 85 VAL A C 1
ATOM 1233 O O . VAL A 1 74 ? 7.140 18.309 1.979 1.00 0.78 85 VAL A O 1
ATOM 1246 N N . ASP A 1 75 ? 8.268 16.412 2.397 1.00 0.48 86 ASP A N 1
ATOM 1247 C CA . ASP A 1 75 ? 9.520 16.930 1.846 1.00 0.54 86 ASP A CA 1
ATOM 1248 C C . ASP A 1 75 ? 9.810 16.306 0.481 1.00 0.51 86 ASP A C 1
ATOM 1249 O O . ASP A 1 75 ? 10.749 16.698 -0.214 1.00 0.68 86 ASP A O 1
ATOM 1258 N N . ASN A 1 76 ? 8.990 15.338 0.106 1.00 0.36 87 ASN A N 1
ATOM 1259 C CA . ASN A 1 76 ? 9.175 14.598 -1.133 1.00 0.33 87 ASN A CA 1
ATOM 1260 C C . ASN A 1 76 ? 7.832 14.065 -1.597 1.00 0.24 87 ASN A C 1
ATOM 1261 O O . ASN A 1 76 ? 7.380 13.018 -1.138 1.00 0.22 87 ASN A O 1
ATOM 1272 N N . LEU A 1 77 ? 7.203 14.784 -2.509 1.00 0.21 88 LEU A N 1
ATOM 1273 C CA . LEU A 1 77 ? 5.853 14.455 -2.944 1.00 0.19 88 LEU A CA 1
ATOM 1274 C C . LEU A 1 77 ? 5.805 13.173 -3.768 1.00 0.16 88 LEU A C 1
ATOM 1275 O O . LEU A 1 77 ? 4.729 12.668 -4.071 1.00 0.17 88 LEU A O 1
ATOM 1291 N N . LYS A 1 78 ? 6.964 12.657 -4.150 1.00 0.17 89 LYS A N 1
ATOM 1292 C CA . LYS A 1 78 ? 7.023 11.408 -4.895 1.00 0.20 89 LYS A CA 1
ATOM 1293 C C . LYS A 1 78 ? 6.998 10.235 -3.923 1.00 0.19 89 LYS A C 1
ATOM 1294 O O . LYS A 1 78 ? 6.872 9.076 -4.321 1.00 0.24 89 LYS A O 1
ATOM 1313 N N . SER A 1 79 ? 7.108 10.555 -2.642 1.00 0.16 90 SER A N 1
ATOM 1314 C CA . SER A 1 79 ? 7.115 9.554 -1.598 1.00 0.16 90 SER A CA 1
ATOM 1315 C C . SER A 1 79 ? 5.896 9.728 -0.696 1.00 0.13 90 SER A C 1
ATOM 1316 O O . SER A 1 79 ? 5.265 10.785 -0.672 1.00 0.14 90 SER A O 1
ATOM 1324 N N . LEU A 1 80 ? 5.577 8.689 0.047 1.00 0.11 91 LEU A N 1
ATOM 1325 C CA . LEU A 1 80 ? 4.392 8.664 0.882 1.00 0.10 91 LEU A CA 1
ATOM 1326 C C . LEU A 1 80 ? 4.714 8.003 2.212 1.00 0.10 91 LEU A C 1
ATOM 1327 O O . LEU A 1 80 ? 5.033 6.815 2.257 1.00 0.12 91 LEU A O 1
ATOM 1343 N N . GLU A 1 81 ? 4.632 8.760 3.291 1.00 0.11 92 GLU A N 1
ATOM 1344 C CA . GLU A 1 81 ? 4.926 8.220 4.605 1.00 0.13 92 GLU A CA 1
ATOM 1345 C C . GLU A 1 81 ? 3.648 7.725 5.258 1.00 0.12 92 GLU A C 1
ATOM 1346 O O . GLU A 1 81 ? 2.753 8.515 5.572 1.00 0.15 92 GLU A O 1
ATOM 1358 N N . ILE A 1 82 ? 3.560 6.425 5.465 1.00 0.11 93 ILE A N 1
ATOM 1359 C CA . ILE A 1 82 ? 2.389 5.850 6.090 1.00 0.12 93 ILE A CA 1
ATOM 1360 C C . ILE A 1 82 ? 2.716 5.308 7.466 1.00 0.14 93 ILE A C 1
ATOM 1361 O O . ILE A 1 82 ? 3.474 4.349 7.621 1.00 0.15 93 ILE A O 1
ATOM 1377 N N . SER A 1 83 ? 2.128 5.941 8.461 1.00 0.15 94 SER A N 1
ATOM 1378 C CA . SER A 1 83 ? 2.298 5.532 9.832 1.00 0.16 94 SER A CA 1
ATOM 1379 C C . SER A 1 83 ? 1.221 4.520 10.177 1.00 0.14 94 SER A C 1
ATOM 1380 O O . SER A 1 83 ? 0.033 4.766 9.963 1.00 0.18 94 SER A O 1
ATOM 1388 N N . VAL A 1 84 ? 1.640 3.375 10.663 1.00 0.13 95 VAL A N 1
ATOM 1389 C CA . VAL A 1 84 ? 0.719 2.300 10.961 1.00 0.12 95 VAL A CA 1
ATOM 1390 C C . VAL A 1 84 ? 1.078 1.651 12.292 1.00 0.14 95 VAL A C 1
ATOM 1391 O O . VAL A 1 84 ? 2.243 1.657 12.697 1.00 0.18 95 VAL A O 1
ATOM 1404 N N . SER A 1 85 ? 0.070 1.119 12.974 1.00 0.16 96 SER A N 1
ATOM 1405 C CA . SER A 1 85 ? 0.278 0.412 14.219 1.00 0.20 96 SER A CA 1
ATOM 1406 C C . SER A 1 85 ? 1.024 -0.878 13.911 1.00 0.21 96 SER A C 1
ATOM 1407 O O . SER A 1 85 ? 0.463 -1.842 13.380 1.00 0.22 96 SER A O 1
ATOM 1415 N N . SER A 1 86 ? 2.300 -0.865 14.238 1.00 0.23 97 SER A N 1
ATOM 1416 C CA . SER A 1 86 ? 3.248 -1.818 13.713 1.00 0.24 97 SER A CA 1
ATOM 1417 C C . SER A 1 86 ? 4.091 -2.452 14.809 1.00 0.23 97 SER A C 1
ATOM 1418 O O . SER A 1 86 ? 4.274 -1.893 15.890 1.00 0.25 97 SER A O 1
ATOM 1426 N N . VAL A 1 87 ? 4.593 -3.630 14.502 1.00 0.27 98 VAL A N 1
ATOM 1427 C CA . VAL A 1 87 ? 5.511 -4.348 15.366 1.00 0.31 98 VAL A CA 1
ATOM 1428 C C . VAL A 1 87 ? 6.906 -4.135 14.806 1.00 0.31 98 VAL A C 1
ATOM 1429 O O . VAL A 1 87 ? 7.041 -3.294 13.931 1.00 0.29 98 VAL A O 1
ATOM 1442 N N . HIS A 1 88 ? 7.926 -4.825 15.323 1.00 0.34 99 HIS A N 1
ATOM 1443 C CA . HIS A 1 88 ? 9.333 -4.565 14.936 1.00 0.37 99 HIS A CA 1
ATOM 1444 C C . HIS A 1 88 ? 9.494 -4.239 13.442 1.00 0.36 99 HIS A C 1
ATOM 1445 O O . HIS A 1 88 ? 9.588 -5.133 12.597 1.00 0.38 99 HIS A O 1
ATOM 1460 N N . ILE A 1 89 ? 9.524 -2.938 13.147 1.00 0.34 100 ILE A N 1
ATOM 1461 C CA . ILE A 1 89 ? 9.618 -2.418 11.788 1.00 0.33 100 ILE A CA 1
ATOM 1462 C C . ILE A 1 89 ? 9.413 -0.903 11.831 1.00 0.32 100 ILE A C 1
ATOM 1463 O O . ILE A 1 89 ? 8.750 -0.382 12.729 1.00 0.42 100 ILE A O 1
ATOM 1479 N N . SER A 1 90 ? 10.000 -0.201 10.883 1.00 0.32 101 SER A N 1
ATOM 1480 C CA . SER A 1 90 ? 9.861 1.242 10.811 1.00 0.30 101 SER A CA 1
ATOM 1481 C C . SER A 1 90 ? 8.619 1.637 10.024 1.00 0.22 101 SER A C 1
ATOM 1482 O O . SER A 1 90 ? 7.934 0.784 9.459 1.00 0.21 101 SER A O 1
ATOM 1490 N N . THR A 1 91 ? 8.347 2.932 9.996 1.00 0.20 102 THR A N 1
ATOM 1491 C CA . THR A 1 91 ? 7.204 3.471 9.287 1.00 0.16 102 THR A CA 1
ATOM 1492 C C . THR A 1 91 ? 7.321 3.151 7.798 1.00 0.15 102 THR A C 1
ATOM 1493 O O . THR A 1 91 ? 8.418 3.169 7.232 1.00 0.19 102 THR A O 1
ATOM 1504 N N . TYR A 1 92 ? 6.193 2.852 7.173 1.00 0.13 103 TYR A N 1
ATOM 1505 C CA . TYR A 1 92 ? 6.190 2.348 5.813 1.00 0.13 103 TYR A CA 1
ATOM 1506 C C . TYR A 1 92 ? 6.155 3.494 4.818 1.00 0.10 103 TYR A C 1
ATOM 1507 O O . TYR A 1 92 ? 5.241 4.319 4.820 1.00 0.10 103 TYR A O 1
ATOM 1525 N N . LEU A 1 93 ? 7.179 3.542 3.982 1.00 0.11 104 LEU A N 1
ATOM 1526 C CA . LEU A 1 93 ? 7.286 4.563 2.965 1.00 0.10 104 LEU A CA 1
ATOM 1527 C C . LEU A 1 93 ? 6.981 4.003 1.591 1.00 0.10 104 LEU A C 1
ATOM 1528 O O . LEU A 1 93 ? 7.691 3.139 1.076 1.00 0.11 104 LEU A O 1
ATOM 1544 N N . PHE A 1 94 ? 5.905 4.509 1.023 1.00 0.09 105 PHE A N 1
ATOM 1545 C CA . PHE A 1 94 ? 5.488 4.166 -0.321 1.00 0.08 105 PHE A CA 1
ATOM 1546 C C . PHE A 1 94 ? 6.062 5.206 -1.272 1.00 0.08 105 PHE A C 1
ATOM 1547 O O . PHE A 1 94 ? 5.657 6.362 -1.253 1.00 0.10 105 PHE A O 1
ATOM 1564 N N . THR A 1 95 ? 7.023 4.814 -2.084 1.00 0.07 106 THR A N 1
ATOM 1565 C CA . THR A 1 95 ? 7.727 5.778 -2.909 1.00 0.08 106 THR A CA 1
ATOM 1566 C C . THR A 1 95 ? 7.608 5.446 -4.391 1.00 0.08 106 THR A C 1
ATOM 1567 O O . THR A 1 95 ? 7.841 4.311 -4.807 1.00 0.10 106 THR A O 1
ATOM 1578 N N . PHE A 1 96 ? 7.235 6.445 -5.175 1.00 0.12 107 PHE A N 1
ATOM 1579 C CA . PHE A 1 96 ? 7.138 6.299 -6.615 1.00 0.14 107 PHE A CA 1
ATOM 1580 C C . PHE A 1 96 ? 8.179 7.168 -7.291 1.00 0.17 107 PHE A C 1
ATOM 1581 O O . PHE A 1 96 ? 8.938 7.879 -6.632 1.00 0.18 107 PHE A O 1
ATOM 1598 N N . LYS A 1 97 ? 8.211 7.112 -8.608 1.00 0.22 108 LYS A N 1
ATOM 1599 C CA . LYS A 1 97 ? 9.150 7.899 -9.373 1.00 0.29 108 LYS A CA 1
ATOM 1600 C C . LYS A 1 97 ? 8.583 9.275 -9.710 1.00 0.32 108 LYS A C 1
ATOM 1601 O O . LYS A 1 97 ? 9.320 10.166 -10.125 1.00 0.43 108 LYS A O 1
ATOM 1620 N N . THR A 1 98 ? 7.274 9.443 -9.533 1.00 0.28 109 THR A N 1
ATOM 1621 C CA . THR A 1 98 ? 6.626 10.734 -9.743 1.00 0.32 109 THR A CA 1
ATOM 1622 C C . THR A 1 98 ? 5.521 10.938 -8.710 1.00 0.26 109 THR A C 1
ATOM 1623 O O . THR A 1 98 ? 5.048 9.966 -8.112 1.00 0.26 109 THR A O 1
ATOM 1634 N N . ARG A 1 99 ? 5.105 12.183 -8.497 1.00 0.24 110 ARG A N 1
ATOM 1635 C CA . ARG A 1 99 ? 4.016 12.458 -7.566 1.00 0.23 110 ARG A CA 1
ATOM 1636 C C . ARG A 1 99 ? 2.698 11.940 -8.126 1.00 0.26 110 ARG A C 1
ATOM 1637 O O . ARG A 1 99 ? 1.932 11.296 -7.417 1.00 0.30 110 ARG A O 1
ATOM 1658 N N . GLU A 1 100 ? 2.450 12.212 -9.403 1.00 0.28 111 GLU A N 1
ATOM 1659 C CA . GLU A 1 100 ? 1.177 11.864 -10.032 1.00 0.33 111 GLU A CA 1
ATOM 1660 C C . GLU A 1 100 ? 0.853 10.380 -9.869 1.00 0.34 111 GLU A C 1
ATOM 1661 O O . GLU A 1 100 ? -0.306 10.008 -9.689 1.00 0.43 111 GLU A O 1
ATOM 1673 N N . GLU A 1 101 ? 1.882 9.544 -9.910 1.00 0.31 112 GLU A N 1
ATOM 1674 C CA . GLU A 1 101 ? 1.699 8.106 -9.775 1.00 0.33 112 GLU A CA 1
ATOM 1675 C C . GLU A 1 101 ? 1.283 7.726 -8.354 1.00 0.29 112 GLU A C 1
ATOM 1676 O O . GLU A 1 101 ? 0.335 6.963 -8.160 1.00 0.32 112 GLU A O 1
ATOM 1688 N N . ARG A 1 102 ? 1.980 8.264 -7.359 1.00 0.25 113 ARG A N 1
ATOM 1689 C CA . ARG A 1 102 ? 1.675 7.942 -5.966 1.00 0.23 113 ARG A CA 1
ATOM 1690 C C . ARG A 1 102 ? 0.400 8.635 -5.504 1.00 0.23 113 ARG A C 1
ATOM 1691 O O . ARG A 1 102 ? -0.311 8.134 -4.631 1.00 0.25 113 ARG A O 1
ATOM 1712 N N . GLU A 1 103 ? 0.139 9.797 -6.085 1.00 0.22 114 GLU A N 1
ATOM 1713 C CA . GLU A 1 103 ? -1.029 10.603 -5.746 1.00 0.22 114 GLU A CA 1
ATOM 1714 C C . GLU A 1 103 ? -2.303 9.783 -5.890 1.00 0.20 114 GLU A C 1
ATOM 1715 O O . GLU A 1 103 ? -3.122 9.724 -4.972 1.00 0.21 114 GLU A O 1
ATOM 1727 N N . SER A 1 104 ? -2.439 9.121 -7.032 1.00 0.18 115 SER A N 1
ATOM 1728 C CA . SER A 1 104 ? -3.596 8.284 -7.302 1.00 0.18 115 SER A CA 1
ATOM 1729 C C . SER A 1 104 ? -3.754 7.219 -6.217 1.00 0.15 115 SER A C 1
ATOM 1730 O O . SER A 1 104 ? -4.863 6.944 -5.760 1.00 0.17 115 SER A O 1
ATOM 1738 N N . TRP A 1 105 ? -2.631 6.661 -5.780 1.00 0.12 116 TRP A N 1
ATOM 1739 C CA . TRP A 1 105 ? -2.638 5.544 -4.849 1.00 0.11 116 TRP A CA 1
ATOM 1740 C C . TRP A 1 105 ? -3.265 5.926 -3.508 1.00 0.11 116 TRP A C 1
ATOM 1741 O O . TRP A 1 105 ? -4.240 5.302 -3.085 1.00 0.13 116 TRP A O 1
ATOM 1762 N N . GLN A 1 106 ? -2.713 6.942 -2.836 1.00 0.11 117 GLN A N 1
ATOM 1763 C CA . GLN A 1 106 ? -3.265 7.383 -1.558 1.00 0.13 117 GLN A CA 1
ATOM 1764 C C . GLN A 1 106 ? -4.728 7.781 -1.702 1.00 0.13 117 GLN A C 1
ATOM 1765 O O . GLN A 1 106 ? -5.535 7.485 -0.828 1.00 0.18 117 GLN A O 1
ATOM 1779 N N . ASN A 1 107 ? -5.071 8.431 -2.812 1.00 0.13 118 ASN A N 1
ATOM 1780 C CA . ASN A 1 107 ? -6.454 8.849 -3.049 1.00 0.19 118 ASN A CA 1
ATOM 1781 C C . ASN A 1 107 ? -7.398 7.655 -2.963 1.00 0.15 118 ASN A C 1
ATOM 1782 O O . ASN A 1 107 ? -8.484 7.740 -2.387 1.00 0.21 118 ASN A O 1
ATOM 1793 N N . ASN A 1 108 ? -6.967 6.543 -3.544 1.00 0.11 119 ASN A N 1
ATOM 1794 C CA . ASN A 1 108 ? -7.755 5.319 -3.563 1.00 0.11 119 ASN A CA 1
ATOM 1795 C C . ASN A 1 108 ? -7.693 4.610 -2.216 1.00 0.11 119 ASN A C 1
ATOM 1796 O O . ASN A 1 108 ? -8.722 4.297 -1.616 1.00 0.14 119 ASN A O 1
ATOM 1807 N N . LEU A 1 109 ? -6.475 4.373 -1.742 1.00 0.10 120 LEU A N 1
ATOM 1808 C CA . LEU A 1 109 ? -6.253 3.580 -0.540 1.00 0.10 120 LEU A CA 1
ATOM 1809 C C . LEU A 1 109 ? -6.842 4.265 0.686 1.00 0.11 120 LEU A C 1
ATOM 1810 O O . LEU A 1 109 ? -7.381 3.600 1.563 1.00 0.14 120 LEU A O 1
ATOM 1826 N N . GLU A 1 110 ? -6.754 5.588 0.741 1.00 0.12 121 GLU A N 1
ATOM 1827 C CA . GLU A 1 110 ? -7.262 6.328 1.887 1.00 0.16 121 GLU A CA 1
ATOM 1828 C C . GLU A 1 110 ? -8.766 6.124 2.024 1.00 0.17 121 GLU A C 1
ATOM 1829 O O . GLU A 1 110 ? -9.265 5.897 3.120 1.00 0.22 121 GLU A O 1
ATOM 1841 N N . SER A 1 111 ? -9.474 6.179 0.903 1.00 0.17 122 SER A N 1
ATOM 1842 C CA . SER A 1 111 ? -10.918 5.972 0.896 1.00 0.19 122 SER A CA 1
ATOM 1843 C C . SER A 1 111 ? -11.251 4.528 1.265 1.00 0.20 122 SER A C 1
ATOM 1844 O O . SER A 1 111 ? -12.174 4.272 2.037 1.00 0.25 122 SER A O 1
ATOM 1852 N N . PHE A 1 112 ? -10.479 3.590 0.724 1.00 0.19 123 PHE A N 1
ATOM 1853 C CA . PHE A 1 112 ? -10.626 2.182 1.068 1.00 0.21 123 PHE A CA 1
ATOM 1854 C C . PHE A 1 112 ? -10.361 1.988 2.561 1.00 0.23 123 PHE A C 1
ATOM 1855 O O . PHE A 1 112 ? -11.041 1.213 3.236 1.00 0.27 123 PHE A O 1
ATOM 1872 N N . ARG A 1 113 ? -9.384 2.728 3.069 1.00 0.23 124 ARG A N 1
ATOM 1873 C CA . ARG A 1 113 ? -9.084 2.744 4.491 1.00 0.27 124 ARG A CA 1
ATOM 1874 C C . ARG A 1 113 ? -10.241 3.358 5.277 1.00 0.32 124 ARG A C 1
ATOM 1875 O O . ARG A 1 113 ? -10.579 2.891 6.357 1.00 0.39 124 ARG A O 1
ATOM 1896 N N . LYS A 1 114 ? -10.854 4.401 4.726 1.00 0.32 125 LYS A N 1
ATOM 1897 C CA . LYS A 1 114 ? -11.980 5.059 5.381 1.00 0.40 125 LYS A CA 1
ATOM 1898 C C . LYS A 1 114 ? -13.163 4.109 5.524 1.00 0.44 125 LYS A C 1
ATOM 1899 O O . LYS A 1 114 ? -13.947 4.226 6.451 1.00 0.53 125 LYS A O 1
ATOM 1918 N N . ILE A 1 115 ? -13.300 3.178 4.599 1.00 0.43 126 ILE A N 1
ATOM 1919 C CA . ILE A 1 115 ? -14.372 2.198 4.669 1.00 0.51 126 ILE A CA 1
ATOM 1920 C C . ILE A 1 115 ? -14.133 1.198 5.803 1.00 0.57 126 ILE A C 1
ATOM 1921 O O . ILE A 1 115 ? -15.073 0.625 6.351 1.00 0.64 126 ILE A O 1
ATOM 1937 N N . MET A 1 116 ? -12.873 0.996 6.162 1.00 0.54 127 MET A N 1
ATOM 1938 C CA . MET A 1 116 ? -12.529 -0.009 7.163 1.00 0.61 127 MET A CA 1
ATOM 1939 C C . MET A 1 116 ? -12.191 0.617 8.516 1.00 0.65 127 MET A C 1
ATOM 1940 O O . MET A 1 116 ? -12.643 0.142 9.555 1.00 0.73 127 MET A O 1
ATOM 1954 N N . SER A 1 117 ? -11.409 1.685 8.499 1.00 0.62 128 SER A N 1
ATOM 1955 C CA . SER A 1 117 ? -10.945 2.323 9.726 1.00 0.70 128 SER A CA 1
ATOM 1956 C C . SER A 1 117 ? -11.867 3.467 10.135 1.00 0.74 128 SER A C 1
ATOM 1957 O O . SER A 1 117 ? -12.093 3.704 11.320 1.00 0.84 128 SER A O 1
ATOM 1965 N N . MET A 1 118 ? -12.401 4.167 9.146 1.00 0.67 129 MET A N 1
ATOM 1966 C CA . MET A 1 118 ? -13.340 5.257 9.396 1.00 0.71 129 MET A CA 1
ATOM 1967 C C . MET A 1 118 ? -14.752 4.777 9.099 1.00 0.70 129 MET A C 1
ATOM 1968 O O . MET A 1 118 ? -15.608 5.537 8.649 1.00 0.71 129 MET A O 1
ATOM 1982 N N . LYS A 1 119 ? -14.961 3.489 9.345 1.00 0.72 130 LYS A N 1
ATOM 1983 C CA . LYS A 1 119 ? -16.201 2.807 9.009 1.00 0.74 130 LYS A CA 1
ATOM 1984 C C . LYS A 1 119 ? -17.377 3.390 9.786 1.00 0.83 130 LYS A C 1
ATOM 1985 O O . LYS A 1 119 ? -17.505 3.082 10.990 1.00 1.07 130 LYS A O 1
ATOM 2005 N N . SER A 1 1 ? -20.895 -7.880 -5.004 1.00 1.40 12 SER A N 2
ATOM 2006 C CA . SER A 1 1 ? -21.680 -7.527 -3.802 1.00 1.41 12 SER A CA 2
ATOM 2007 C C . SER A 1 1 ? -22.545 -6.300 -4.073 1.00 1.46 12 SER A C 2
ATOM 2008 O O . SER A 1 1 ? -22.216 -5.189 -3.642 1.00 1.88 12 SER A O 2
ATOM 2018 N N . ALA A 1 2 ? -23.634 -6.515 -4.809 1.00 1.51 13 ALA A N 2
ATOM 2019 C CA . ALA A 1 2 ? -24.611 -5.478 -5.127 1.00 1.63 13 ALA A CA 2
ATOM 2020 C C . ALA A 1 2 ? -23.999 -4.341 -5.940 1.00 1.69 13 ALA A C 2
ATOM 2021 O O . ALA A 1 2 ? -23.978 -4.380 -7.169 1.00 1.98 13 ALA A O 2
ATOM 2028 N N . LYS A 1 3 ? -23.489 -3.342 -5.240 1.00 1.59 14 LYS A N 2
ATOM 2029 C CA . LYS A 1 3 ? -22.906 -2.165 -5.870 1.00 1.82 14 LYS A CA 2
ATOM 2030 C C . LYS A 1 3 ? -21.596 -1.796 -5.187 1.00 1.58 14 LYS A C 2
ATOM 2031 O O . LYS A 1 3 ? -21.460 -0.697 -4.644 1.00 2.13 14 LYS A O 2
ATOM 2050 N N . ASP A 1 4 ? -20.655 -2.735 -5.195 1.00 1.15 15 ASP A N 2
ATOM 2051 C CA . ASP A 1 4 ? -19.310 -2.512 -4.663 1.00 1.00 15 ASP A CA 2
ATOM 2052 C C . ASP A 1 4 ? -19.302 -2.446 -3.141 1.00 0.79 15 ASP A C 2
ATOM 2053 O O . ASP A 1 4 ? -18.611 -1.611 -2.561 1.00 1.08 15 ASP A O 2
ATOM 2062 N N . ILE A 1 5 ? -20.047 -3.330 -2.481 1.00 0.73 16 ILE A N 2
ATOM 2063 C CA . ILE A 1 5 ? -20.097 -3.294 -1.023 1.00 0.68 16 ILE A CA 2
ATOM 2064 C C . ILE A 1 5 ? -19.053 -4.226 -0.389 1.00 0.70 16 ILE A C 2
ATOM 2065 O O . ILE A 1 5 ? -18.006 -3.759 0.031 1.00 0.72 16 ILE A O 2
ATOM 2081 N N . LYS A 1 6 ? -19.321 -5.529 -0.311 1.00 0.81 17 LYS A N 2
ATOM 2082 C CA . LYS A 1 6 ? -18.400 -6.441 0.376 1.00 0.90 17 LYS A CA 2
ATOM 2083 C C . LYS A 1 6 ? -17.135 -6.740 -0.432 1.00 0.80 17 LYS A C 2
ATOM 2084 O O . LYS A 1 6 ? -16.033 -6.317 -0.077 1.00 0.76 17 LYS A O 2
ATOM 2103 N N . ASP A 1 7 ? -17.318 -7.459 -1.529 1.00 0.83 18 ASP A N 2
ATOM 2104 C CA . ASP A 1 7 ? -16.203 -7.983 -2.317 1.00 0.80 18 ASP A CA 2
ATOM 2105 C C . ASP A 1 7 ? -15.643 -6.966 -3.302 1.00 0.67 18 ASP A C 2
ATOM 2106 O O . ASP A 1 7 ? -14.434 -6.745 -3.363 1.00 0.64 18 ASP A O 2
ATOM 2115 N N . GLU A 1 8 ? -16.528 -6.350 -4.063 1.00 0.66 19 GLU A N 2
ATOM 2116 C CA . GLU A 1 8 ? -16.136 -5.467 -5.152 1.00 0.62 19 GLU A CA 2
ATOM 2117 C C . GLU A 1 8 ? -15.348 -4.247 -4.677 1.00 0.50 19 GLU A C 2
ATOM 2118 O O . GLU A 1 8 ? -14.484 -3.759 -5.402 1.00 0.51 19 GLU A O 2
ATOM 2130 N N . LYS A 1 9 ? -15.620 -3.757 -3.465 1.00 0.45 20 LYS A N 2
ATOM 2131 C CA . LYS A 1 9 ? -14.842 -2.642 -2.920 1.00 0.40 20 LYS A CA 2
ATOM 2132 C C . LYS A 1 9 ? -13.371 -3.031 -2.839 1.00 0.33 20 LYS A C 2
ATOM 2133 O O . LYS A 1 9 ? -12.484 -2.230 -3.116 1.00 0.34 20 LYS A O 2
ATOM 2152 N N . ILE A 1 10 ? -13.131 -4.282 -2.482 1.00 0.34 21 ILE A N 2
ATOM 2153 C CA . ILE A 1 10 ? -11.786 -4.800 -2.350 1.00 0.33 21 ILE A CA 2
ATOM 2154 C C . ILE A 1 10 ? -11.155 -4.979 -3.721 1.00 0.34 21 ILE A C 2
ATOM 2155 O O . ILE A 1 10 ? -10.090 -4.436 -3.994 1.00 0.34 21 ILE A O 2
ATOM 2171 N N . GLN A 1 11 ? -11.847 -5.707 -4.587 1.00 0.40 22 GLN A N 2
ATOM 2172 C CA . GLN A 1 11 ? -11.310 -6.070 -5.891 1.00 0.48 22 GLN A CA 2
ATOM 2173 C C . GLN A 1 11 ? -11.079 -4.844 -6.775 1.00 0.41 22 GLN A C 2
ATOM 2174 O O . GLN A 1 11 ? -10.084 -4.777 -7.498 1.00 0.40 22 GLN A O 2
ATOM 2188 N N . GLN A 1 12 ? -11.987 -3.874 -6.711 1.00 0.42 23 GLN A N 2
ATOM 2189 C CA . GLN A 1 12 ? -11.856 -2.662 -7.511 1.00 0.44 23 GLN A CA 2
ATOM 2190 C C . GLN A 1 12 ? -10.628 -1.873 -7.093 1.00 0.33 23 GLN A C 2
ATOM 2191 O O . GLN A 1 12 ? -9.743 -1.600 -7.905 1.00 0.35 23 GLN A O 2
ATOM 2205 N N . TYR A 1 13 ? -10.584 -1.508 -5.822 1.00 0.25 24 TYR A N 2
ATOM 2206 C CA . TYR A 1 13 ? -9.455 -0.761 -5.291 1.00 0.20 24 TYR A CA 2
ATOM 2207 C C . TYR A 1 13 ? -8.159 -1.544 -5.450 1.00 0.17 24 TYR A C 2
ATOM 2208 O O . TYR A 1 13 ? -7.150 -0.986 -5.854 1.00 0.18 24 TYR A O 2
ATOM 2226 N N . ARG A 1 14 ? -8.204 -2.843 -5.175 1.00 0.18 25 ARG A N 2
ATOM 2227 C CA . ARG A 1 14 ? -7.026 -3.706 -5.294 1.00 0.19 25 ARG A CA 2
ATOM 2228 C C . ARG A 1 14 ? -6.398 -3.597 -6.686 1.00 0.20 25 ARG A C 2
ATOM 2229 O O . ARG A 1 14 ? -5.176 -3.666 -6.836 1.00 0.23 25 ARG A O 2
ATOM 2250 N N . LYS A 1 15 ? -7.244 -3.404 -7.690 1.00 0.20 26 LYS A N 2
ATOM 2251 C CA . LYS A 1 15 ? -6.794 -3.266 -9.070 1.00 0.24 26 LYS A CA 2
ATOM 2252 C C . LYS A 1 15 ? -5.893 -2.041 -9.232 1.00 0.21 26 LYS A C 2
ATOM 2253 O O . LYS A 1 15 ? -4.764 -2.141 -9.714 1.00 0.27 26 LYS A O 2
ATOM 2272 N N . THR A 1 16 ? -6.387 -0.893 -8.789 1.00 0.17 27 THR A N 2
ATOM 2273 C CA . THR A 1 16 ? -5.657 0.362 -8.929 1.00 0.15 27 THR A CA 2
ATOM 2274 C C . THR A 1 16 ? -4.578 0.481 -7.854 1.00 0.13 27 THR A C 2
ATOM 2275 O O . THR A 1 16 ? -3.613 1.234 -7.995 1.00 0.15 27 THR A O 2
ATOM 2286 N N . LEU A 1 17 ? -4.737 -0.291 -6.793 1.00 0.12 28 LEU A N 2
ATOM 2287 C CA . LEU A 1 17 ? -3.796 -0.282 -5.686 1.00 0.13 28 LEU A CA 2
ATOM 2288 C C . LEU A 1 17 ? -2.505 -1.004 -6.056 1.00 0.13 28 LEU A C 2
ATOM 2289 O O . LEU A 1 17 ? -1.496 -0.848 -5.375 1.00 0.20 28 LEU A O 2
ATOM 2305 N N . THR A 1 18 ? -2.533 -1.777 -7.140 1.00 0.10 29 THR A N 2
ATOM 2306 C CA . THR A 1 18 ? -1.351 -2.511 -7.572 1.00 0.10 29 THR A CA 2
ATOM 2307 C C . THR A 1 18 ? -0.405 -1.610 -8.365 1.00 0.10 29 THR A C 2
ATOM 2308 O O . THR A 1 18 ? -0.737 -1.164 -9.465 1.00 0.13 29 THR A O 2
ATOM 2319 N N . LYS A 1 19 ? 0.766 -1.339 -7.792 1.00 0.09 30 LYS A N 2
ATOM 2320 C CA . LYS A 1 19 ? 1.755 -0.456 -8.411 1.00 0.10 30 LYS A CA 2
ATOM 2321 C C . LYS A 1 19 ? 3.180 -0.920 -8.097 1.00 0.09 30 LYS A C 2
ATOM 2322 O O . LYS A 1 19 ? 3.411 -1.577 -7.083 1.00 0.09 30 LYS A O 2
ATOM 2341 N N . ILE A 1 20 ? 4.128 -0.582 -8.971 1.00 0.11 31 ILE A N 2
ATOM 2342 C CA . ILE A 1 20 ? 5.544 -0.848 -8.717 1.00 0.12 31 ILE A CA 2
ATOM 2343 C C . ILE A 1 20 ? 6.173 0.351 -8.019 1.00 0.12 31 ILE A C 2
ATOM 2344 O O . ILE A 1 20 ? 6.328 1.421 -8.616 1.00 0.15 31 ILE A O 2
ATOM 2360 N N . VAL A 1 21 ? 6.523 0.175 -6.756 1.00 0.10 32 VAL A N 2
ATOM 2361 C CA . VAL A 1 21 ? 7.033 1.271 -5.945 1.00 0.10 32 VAL A CA 2
ATOM 2362 C C . VAL A 1 21 ? 8.249 0.834 -5.145 1.00 0.09 32 VAL A C 2
ATOM 2363 O O . VAL A 1 21 ? 8.622 -0.336 -5.157 1.00 0.10 32 VAL A O 2
ATOM 2376 N N . LYS A 1 22 ? 8.865 1.778 -4.456 1.00 0.08 33 LYS A N 2
ATOM 2377 C CA . LYS A 1 22 ? 10.010 1.474 -3.616 1.00 0.07 33 LYS A CA 2
ATOM 2378 C C . LYS A 1 22 ? 9.604 1.493 -2.155 1.00 0.07 33 LYS A C 2
ATOM 2379 O O . LYS A 1 22 ? 9.173 2.525 -1.635 1.00 0.09 33 LYS A O 2
ATOM 2398 N N . ILE A 1 23 ? 9.731 0.348 -1.508 1.00 0.07 34 ILE A N 2
ATOM 2399 C CA . ILE A 1 23 ? 9.399 0.223 -0.105 1.00 0.07 34 ILE A CA 2
ATOM 2400 C C . ILE A 1 23 ? 10.622 0.473 0.761 1.00 0.08 34 ILE A C 2
ATOM 2401 O O . ILE A 1 23 ? 11.741 0.121 0.398 1.00 0.09 34 ILE A O 2
ATOM 2417 N N . LYS A 1 24 ? 10.397 1.104 1.896 1.00 0.10 35 LYS A N 2
ATOM 2418 C CA . LYS A 1 24 ? 11.459 1.393 2.840 1.00 0.16 35 LYS A CA 2
ATOM 2419 C C . LYS A 1 24 ? 11.018 1.016 4.252 1.00 0.19 35 LYS A C 2
ATOM 2420 O O . LYS A 1 24 ? 10.144 1.661 4.827 1.00 0.21 35 LYS A O 2
ATOM 2439 N N . THR A 1 25 ? 11.600 -0.057 4.787 1.00 0.23 36 THR A N 2
ATOM 2440 C CA . THR A 1 25 ? 11.235 -0.550 6.112 1.00 0.30 36 THR A CA 2
ATOM 2441 C C . THR A 1 25 ? 12.470 -0.733 6.989 1.00 0.35 36 THR A C 2
ATOM 2442 O O . THR A 1 25 ? 13.590 -0.459 6.554 1.00 0.37 36 THR A O 2
ATOM 2453 N N . ALA A 1 26 ? 12.265 -1.220 8.210 1.00 0.44 37 ALA A N 2
ATOM 2454 C CA . ALA A 1 26 ? 13.375 -1.554 9.094 1.00 0.50 37 ALA A CA 2
ATOM 2455 C C . ALA A 1 26 ? 14.039 -2.845 8.641 1.00 0.47 37 ALA A C 2
ATOM 2456 O O . ALA A 1 26 ? 15.217 -3.084 8.913 1.00 0.51 37 ALA A O 2
ATOM 2463 N N . ILE A 1 27 ? 13.274 -3.668 7.935 1.00 0.44 38 ILE A N 2
ATOM 2464 C CA . ILE A 1 27 ? 13.759 -4.956 7.474 1.00 0.44 38 ILE A CA 2
ATOM 2465 C C . ILE A 1 27 ? 14.623 -4.780 6.231 1.00 0.34 38 ILE A C 2
ATOM 2466 O O . ILE A 1 27 ? 15.789 -5.178 6.208 1.00 0.34 38 ILE A O 2
ATOM 2482 N N . PHE A 1 28 ? 14.044 -4.164 5.208 1.00 0.30 39 PHE A N 2
ATOM 2483 C CA . PHE A 1 28 ? 14.738 -3.943 3.946 1.00 0.25 39 PHE A CA 2
ATOM 2484 C C . PHE A 1 28 ? 14.019 -2.901 3.097 1.00 0.23 39 PHE A C 2
ATOM 2485 O O . PHE A 1 28 ? 12.797 -2.747 3.177 1.00 0.31 39 PHE A O 2
ATOM 2502 N N . HIS A 1 29 ? 14.788 -2.147 2.330 1.00 0.21 40 HIS A N 2
ATOM 2503 C CA . HIS A 1 29 ? 14.221 -1.202 1.383 1.00 0.19 40 HIS A CA 2
ATOM 2504 C C . HIS A 1 29 ? 14.217 -1.849 0.001 1.00 0.19 40 HIS A C 2
ATOM 2505 O O . HIS A 1 29 ? 15.271 -2.012 -0.616 1.00 0.24 40 HIS A O 2
ATOM 2520 N N . GLU A 1 30 ? 13.040 -2.206 -0.490 1.00 0.18 41 GLU A N 2
ATOM 2521 C CA . GLU A 1 30 ? 12.940 -3.015 -1.700 1.00 0.23 41 GLU A CA 2
ATOM 2522 C C . GLU A 1 30 ? 11.884 -2.472 -2.654 1.00 0.15 41 GLU A C 2
ATOM 2523 O O . GLU A 1 30 ? 10.800 -2.074 -2.229 1.00 0.16 41 GLU A O 2
ATOM 2535 N N . THR A 1 31 ? 12.209 -2.446 -3.943 1.00 0.15 42 THR A N 2
ATOM 2536 C CA . THR A 1 31 ? 11.220 -2.152 -4.969 1.00 0.12 42 THR A CA 2
ATOM 2537 C C . THR A 1 31 ? 10.207 -3.291 -5.015 1.00 0.10 42 THR A C 2
ATOM 2538 O O . THR A 1 31 ? 10.582 -4.464 -5.099 1.00 0.14 42 THR A O 2
ATOM 2549 N N . VAL A 1 32 ? 8.938 -2.964 -4.954 1.00 0.09 43 VAL A N 2
ATOM 2550 C CA . VAL A 1 32 ? 7.927 -3.980 -4.784 1.00 0.10 43 VAL A CA 2
ATOM 2551 C C . VAL A 1 32 ? 6.660 -3.639 -5.562 1.00 0.10 43 VAL A C 2
ATOM 2552 O O . VAL A 1 32 ? 6.416 -2.477 -5.890 1.00 0.11 43 VAL A O 2
ATOM 2565 N N . LYS A 1 33 ? 5.874 -4.658 -5.877 1.00 0.10 44 LYS A N 2
ATOM 2566 C CA . LYS A 1 33 ? 4.563 -4.443 -6.449 1.00 0.10 44 LYS A CA 2
ATOM 2567 C C . LYS A 1 33 ? 3.560 -4.480 -5.318 1.00 0.09 44 LYS A C 2
ATOM 2568 O O . LYS A 1 33 ? 3.322 -5.533 -4.723 1.00 0.08 44 LYS A O 2
ATOM 2587 N N . VAL A 1 34 ? 2.980 -3.340 -5.021 1.00 0.09 45 VAL A N 2
ATOM 2588 C CA . VAL A 1 34 ? 2.071 -3.233 -3.903 1.00 0.09 45 VAL A CA 2
ATOM 2589 C C . VAL A 1 34 ? 0.646 -3.450 -4.374 1.00 0.08 45 VAL A C 2
ATOM 2590 O O . VAL A 1 34 ? 0.233 -2.885 -5.371 1.00 0.09 45 VAL A O 2
ATOM 2603 N N . THR A 1 35 ? -0.067 -4.331 -3.700 1.00 0.08 46 THR A N 2
ATOM 2604 C CA . THR A 1 35 ? -1.459 -4.589 -4.007 1.00 0.09 46 THR A CA 2
ATOM 2605 C C . THR A 1 35 ? -2.232 -4.770 -2.706 1.00 0.11 46 THR A C 2
ATOM 2606 O O . THR A 1 35 ? -1.654 -4.718 -1.624 1.00 0.12 46 THR A O 2
ATOM 2617 N N . CYS A 1 36 ? -3.531 -4.946 -2.796 1.00 0.12 47 CYS A N 2
ATOM 2618 C CA . CYS A 1 36 ? -4.316 -5.236 -1.615 1.00 0.17 47 CYS A CA 2
ATOM 2619 C C . CYS A 1 36 ? -4.606 -6.726 -1.555 1.00 0.18 47 CYS A C 2
ATOM 2620 O O . CYS A 1 36 ? -4.512 -7.431 -2.558 1.00 0.22 47 CYS A O 2
ATOM 2628 N N . SER A 1 37 ? -4.925 -7.196 -0.369 1.00 0.19 48 SER A N 2
ATOM 2629 C CA . SER A 1 37 ? -5.113 -8.613 -0.129 1.00 0.24 48 SER A CA 2
ATOM 2630 C C . SER A 1 37 ? -6.384 -9.128 -0.793 1.00 0.25 48 SER A C 2
ATOM 2631 O O . SER A 1 37 ? -7.246 -8.353 -1.211 1.00 0.25 48 SER A O 2
ATOM 2639 N N . LYS A 1 38 ? -6.496 -10.442 -0.875 1.00 0.34 49 LYS A N 2
ATOM 2640 C CA . LYS A 1 38 ? -7.701 -11.078 -1.373 1.00 0.43 49 LYS A CA 2
ATOM 2641 C C . LYS A 1 38 ? -8.836 -10.855 -0.380 1.00 0.44 49 LYS A C 2
ATOM 2642 O O . LYS A 1 38 ? -9.991 -10.680 -0.759 1.00 0.54 49 LYS A O 2
ATOM 2661 N N . ASP A 1 39 ? -8.479 -10.837 0.902 1.00 0.40 50 ASP A N 2
ATOM 2662 C CA . ASP A 1 39 ? -9.438 -10.571 1.970 1.00 0.45 50 ASP A CA 2
ATOM 2663 C C . ASP A 1 39 ? -9.721 -9.079 2.074 1.00 0.41 50 ASP A C 2
ATOM 2664 O O . ASP A 1 39 ? -10.734 -8.665 2.632 1.00 0.51 50 ASP A O 2
ATOM 2673 N N . GLY A 1 40 ? -8.800 -8.275 1.554 1.00 0.35 51 GLY A N 2
ATOM 2674 C CA . GLY A 1 40 ? -8.977 -6.833 1.549 1.00 0.38 51 GLY A CA 2
ATOM 2675 C C . GLY A 1 40 ? -8.532 -6.172 2.838 1.00 0.41 51 GLY A C 2
ATOM 2676 O O . GLY A 1 40 ? -8.333 -4.962 2.882 1.00 0.70 51 GLY A O 2
ATOM 2680 N N . LYS A 1 41 ? -8.347 -6.971 3.878 1.00 0.28 52 LYS A N 2
ATOM 2681 C CA . LYS A 1 41 ? -8.072 -6.449 5.213 1.00 0.28 52 LYS A CA 2
ATOM 2682 C C . LYS A 1 41 ? -6.620 -5.994 5.353 1.00 0.22 52 LYS A C 2
ATOM 2683 O O . LYS A 1 41 ? -6.265 -5.291 6.303 1.00 0.26 52 LYS A O 2
ATOM 2702 N N . MET A 1 42 ? -5.779 -6.369 4.406 1.00 0.18 53 MET A N 2
ATOM 2703 C CA . MET A 1 42 ? -4.375 -6.016 4.490 1.00 0.17 53 MET A CA 2
ATOM 2704 C C . MET A 1 42 ? -3.828 -5.646 3.125 1.00 0.15 53 MET A C 2
ATOM 2705 O O . MET A 1 42 ? -4.447 -5.920 2.095 1.00 0.19 53 MET A O 2
ATOM 2719 N N . LEU A 1 43 ? -2.676 -5.006 3.135 1.00 0.12 54 LEU A N 2
ATOM 2720 C CA . LEU A 1 43 ? -2.021 -4.571 1.921 1.00 0.10 54 LEU A CA 2
ATOM 2721 C C . LEU A 1 43 ? -0.865 -5.502 1.622 1.00 0.11 54 LEU A C 2
ATOM 2722 O O . LEU A 1 43 ? 0.164 -5.446 2.292 1.00 0.12 54 LEU A O 2
ATOM 2738 N N . GLU A 1 44 ? -1.040 -6.362 0.634 1.00 0.11 55 GLU A N 2
ATOM 2739 C CA . GLU A 1 44 ? -0.038 -7.365 0.326 1.00 0.12 55 GLU A CA 2
ATOM 2740 C C . GLU A 1 44 ? 0.860 -6.892 -0.800 1.00 0.11 55 GLU A C 2
ATOM 2741 O O . GLU A 1 44 ? 0.394 -6.374 -1.805 1.00 0.13 55 GLU A O 2
ATOM 2753 N N . TRP A 1 45 ? 2.147 -7.074 -0.637 1.00 0.12 56 TRP A N 2
ATOM 2754 C CA . TRP A 1 45 ? 3.082 -6.649 -1.655 1.00 0.12 56 TRP A CA 2
ATOM 2755 C C . TRP A 1 45 ? 4.030 -7.773 -2.039 1.00 0.13 56 TRP A C 2
ATOM 2756 O O . TRP A 1 45 ? 4.562 -8.488 -1.186 1.00 0.16 56 TRP A O 2
ATOM 2777 N N . TYR A 1 46 ? 4.221 -7.926 -3.338 1.00 0.13 57 TYR A N 2
ATOM 2778 C CA . TYR A 1 46 ? 5.067 -8.976 -3.868 1.00 0.16 57 TYR A CA 2
ATOM 2779 C C . TYR A 1 46 ? 6.254 -8.358 -4.579 1.00 0.17 57 TYR A C 2
ATOM 2780 O O . TYR A 1 46 ? 6.106 -7.352 -5.270 1.00 0.16 57 TYR A O 2
ATOM 2798 N N . LYS A 1 47 ? 7.420 -8.966 -4.369 1.00 0.21 58 LYS A N 2
ATOM 2799 C CA . LYS A 1 47 ? 8.677 -8.573 -5.014 1.00 0.24 58 LYS A CA 2
ATOM 2800 C C . LYS A 1 47 ? 8.463 -7.968 -6.402 1.00 0.20 58 LYS A C 2
ATOM 2801 O O . LYS A 1 47 ? 8.017 -8.640 -7.332 1.00 0.22 58 LYS A O 2
ATOM 2820 N N . GLY A 1 48 ? 8.785 -6.688 -6.528 1.00 0.21 59 GLY A N 2
ATOM 2821 C CA . GLY A 1 48 ? 8.554 -5.981 -7.771 1.00 0.22 59 GLY A CA 2
ATOM 2822 C C . GLY A 1 48 ? 9.840 -5.512 -8.409 1.00 0.25 59 GLY A C 2
ATOM 2823 O O . GLY A 1 48 ? 9.830 -4.685 -9.317 1.00 0.40 59 GLY A O 2
ATOM 2827 N N . LYS A 1 49 ? 10.951 -6.036 -7.922 1.00 0.23 60 LYS A N 2
ATOM 2828 C CA . LYS A 1 49 ? 12.255 -5.710 -8.475 1.00 0.34 60 LYS A CA 2
ATOM 2829 C C . LYS A 1 49 ? 12.503 -6.508 -9.743 1.00 0.56 60 LYS A C 2
ATOM 2830 O O . LYS A 1 49 ? 12.464 -5.974 -10.851 1.00 0.97 60 LYS A O 2
ATOM 2849 N N . ASN A 1 50 ? 12.741 -7.796 -9.554 1.00 1.26 61 ASN A N 2
ATOM 2850 C CA . ASN A 1 50 ? 13.034 -8.716 -10.640 1.00 1.55 61 ASN A CA 2
ATOM 2851 C C . ASN A 1 50 ? 13.014 -10.133 -10.082 1.00 1.95 61 ASN A C 2
ATOM 2852 O O . ASN A 1 50 ? 12.310 -10.393 -9.104 1.00 2.72 61 ASN A O 2
ATOM 2863 N N . ASP A 1 51 ? 13.773 -11.044 -10.683 1.00 1.77 62 ASP A N 2
ATOM 2864 C CA . ASP A 1 51 ? 13.832 -12.423 -10.199 1.00 2.11 62 ASP A CA 2
ATOM 2865 C C . ASP A 1 51 ? 14.362 -12.487 -8.770 1.00 1.46 62 ASP A C 2
ATOM 2866 O O . ASP A 1 51 ? 14.037 -13.412 -8.025 1.00 2.01 62 ASP A O 2
ATOM 2875 N N . SER A 1 52 ? 15.176 -11.507 -8.392 1.00 1.01 63 SER A N 2
ATOM 2876 C CA . SER A 1 52 ? 15.648 -11.390 -7.020 1.00 1.00 63 SER A CA 2
ATOM 2877 C C . SER A 1 52 ? 14.507 -10.943 -6.111 1.00 0.96 63 SER A C 2
ATOM 2878 O O . SER A 1 52 ? 14.176 -9.754 -6.040 1.00 1.26 63 SER A O 2
ATOM 2886 N N . ASP A 1 53 ? 13.895 -11.903 -5.430 1.00 0.79 64 ASP A N 2
ATOM 2887 C CA . ASP A 1 53 ? 12.738 -11.629 -4.585 1.00 0.80 64 ASP A CA 2
ATOM 2888 C C . ASP A 1 53 ? 13.147 -10.930 -3.305 1.00 1.05 64 ASP A C 2
ATOM 2889 O O . ASP A 1 53 ? 12.680 -9.833 -2.994 1.00 1.64 64 ASP A O 2
ATOM 2898 N N . GLY A 1 54 ? 14.020 -11.582 -2.566 1.00 0.95 65 GLY A N 2
ATOM 2899 C CA . GLY A 1 54 ? 14.423 -11.093 -1.263 1.00 1.22 65 GLY A CA 2
ATOM 2900 C C . GLY A 1 54 ? 13.739 -11.863 -0.155 1.00 1.22 65 GLY A C 2
ATOM 2901 O O . GLY A 1 54 ? 14.335 -12.159 0.880 1.00 1.62 65 GLY A O 2
ATOM 2905 N N . LYS A 1 55 ? 12.478 -12.193 -0.384 1.00 0.89 66 LYS A N 2
ATOM 2906 C CA . LYS A 1 55 ? 11.701 -12.983 0.559 1.00 0.87 66 LYS A CA 2
ATOM 2907 C C . LYS A 1 55 ? 11.193 -14.260 -0.110 1.00 0.74 66 LYS A C 2
ATOM 2908 O O . LYS A 1 55 ? 10.769 -15.199 0.563 1.00 0.80 66 LYS A O 2
ATOM 2927 N N . LYS A 1 56 ? 11.242 -14.271 -1.446 1.00 0.62 67 LYS A N 2
ATOM 2928 C CA . LYS A 1 56 ? 10.743 -15.384 -2.273 1.00 0.57 67 LYS A CA 2
ATOM 2929 C C . LYS A 1 56 ? 9.214 -15.459 -2.233 1.00 0.50 67 LYS A C 2
ATOM 2930 O O . LYS A 1 56 ? 8.591 -16.218 -2.975 1.00 0.59 67 LYS A O 2
ATOM 2949 N N . LYS A 1 57 ? 8.627 -14.637 -1.385 1.00 0.40 68 LYS A N 2
ATOM 2950 C CA . LYS A 1 57 ? 7.195 -14.600 -1.151 1.00 0.36 68 LYS A CA 2
ATOM 2951 C C . LYS A 1 57 ? 6.828 -13.145 -0.862 1.00 0.28 68 LYS A C 2
ATOM 2952 O O . LYS A 1 57 ? 7.691 -12.280 -1.046 1.00 0.28 68 LYS A O 2
ATOM 2971 N N . PRO A 1 58 ? 5.582 -12.804 -0.452 1.00 0.24 69 PRO A N 2
ATOM 2972 C CA . PRO A 1 58 ? 5.301 -11.456 0.036 1.00 0.19 69 PRO A CA 2
ATOM 2973 C C . PRO A 1 58 ? 6.337 -11.027 1.071 1.00 0.18 69 PRO A C 2
ATOM 2974 O O . PRO A 1 58 ? 6.641 -11.767 2.007 1.00 0.21 69 PRO A O 2
ATOM 2985 N N . ILE A 1 59 ? 6.882 -9.837 0.884 1.00 0.16 70 ILE A N 2
ATOM 2986 C CA . ILE A 1 59 ? 8.021 -9.366 1.668 1.00 0.19 70 ILE A CA 2
ATOM 2987 C C . ILE A 1 59 ? 7.635 -8.967 3.100 1.00 0.19 70 ILE A C 2
ATOM 2988 O O . ILE A 1 59 ? 8.446 -8.407 3.837 1.00 0.23 70 ILE A O 2
ATOM 3004 N N . GLY A 1 60 ? 6.404 -9.274 3.497 1.00 0.17 71 GLY A N 2
ATOM 3005 C CA . GLY A 1 60 ? 5.931 -8.915 4.827 1.00 0.19 71 GLY A CA 2
ATOM 3006 C C . GLY A 1 60 ? 4.948 -7.769 4.814 1.00 0.17 71 GLY A C 2
ATOM 3007 O O . GLY A 1 60 ? 5.258 -6.652 5.222 1.00 0.22 71 GLY A O 2
ATOM 3011 N N . SER A 1 61 ? 3.766 -8.072 4.305 1.00 0.13 72 SER A N 2
ATOM 3012 C CA . SER A 1 61 ? 2.669 -7.125 4.184 1.00 0.13 72 SER A CA 2
ATOM 3013 C C . SER A 1 61 ? 2.105 -6.718 5.555 1.00 0.15 72 SER A C 2
ATOM 3014 O O . SER A 1 61 ? 2.412 -7.340 6.574 1.00 0.21 72 SER A O 2
ATOM 3022 N N . PHE A 1 62 ? 1.259 -5.685 5.571 1.00 0.12 73 PHE A N 2
ATOM 3023 C CA . PHE A 1 62 ? 0.646 -5.208 6.812 1.00 0.13 73 PHE A CA 2
ATOM 3024 C C . PHE A 1 62 ? -0.865 -5.005 6.610 1.00 0.12 73 PHE A C 2
ATOM 3025 O O . PHE A 1 62 ? -1.317 -4.801 5.482 1.00 0.11 73 PHE A O 2
ATOM 3042 N N . PRO A 1 63 ? -1.670 -5.073 7.692 1.00 0.14 74 PRO A N 2
ATOM 3043 C CA . PRO A 1 63 ? -3.120 -4.875 7.621 1.00 0.15 74 PRO A CA 2
ATOM 3044 C C . PRO A 1 63 ? -3.523 -3.395 7.550 1.00 0.14 74 PRO A C 2
ATOM 3045 O O . PRO A 1 63 ? -3.071 -2.576 8.350 1.00 0.15 74 PRO A O 2
ATOM 3056 N N . LEU A 1 64 ? -4.415 -3.077 6.611 1.00 0.13 75 LEU A N 2
ATOM 3057 C CA . LEU A 1 64 ? -4.799 -1.690 6.314 1.00 0.13 75 LEU A CA 2
ATOM 3058 C C . LEU A 1 64 ? -5.549 -1.023 7.465 1.00 0.14 75 LEU A C 2
ATOM 3059 O O . LEU A 1 64 ? -5.541 0.200 7.595 1.00 0.17 75 LEU A O 2
ATOM 3075 N N . ASN A 1 65 ? -6.203 -1.822 8.288 1.00 0.16 76 ASN A N 2
ATOM 3076 C CA . ASN A 1 65 ? -6.980 -1.296 9.409 1.00 0.21 76 ASN A CA 2
ATOM 3077 C C . ASN A 1 65 ? -6.068 -0.705 10.478 1.00 0.20 76 ASN A C 2
ATOM 3078 O O . ASN A 1 65 ? -6.510 0.075 11.323 1.00 0.32 76 ASN A O 2
ATOM 3089 N N . LYS A 1 66 ? -4.793 -1.066 10.421 1.00 0.17 77 LYS A N 2
ATOM 3090 C CA . LYS A 1 66 ? -3.828 -0.636 11.421 1.00 0.18 77 LYS A CA 2
ATOM 3091 C C . LYS A 1 66 ? -3.257 0.739 11.082 1.00 0.16 77 LYS A C 2
ATOM 3092 O O . LYS A 1 66 ? -2.608 1.363 11.917 1.00 0.18 77 LYS A O 2
ATOM 3111 N N . ILE A 1 67 ? -3.492 1.204 9.855 1.00 0.15 78 ILE A N 2
ATOM 3112 C CA . ILE A 1 67 ? -2.950 2.487 9.408 1.00 0.15 78 ILE A CA 2
ATOM 3113 C C . ILE A 1 67 ? -3.439 3.622 10.294 1.00 0.20 78 ILE A C 2
ATOM 3114 O O . ILE A 1 67 ? -4.647 3.812 10.468 1.00 0.32 78 ILE A O 2
ATOM 3130 N N . THR A 1 68 ? -2.504 4.379 10.839 1.00 0.14 79 THR A N 2
ATOM 3131 C CA . THR A 1 68 ? -2.844 5.479 11.710 1.00 0.17 79 THR A CA 2
ATOM 3132 C C . THR A 1 68 ? -2.964 6.771 10.910 1.00 0.18 79 THR A C 2
ATOM 3133 O O . THR A 1 68 ? -3.874 7.569 11.137 1.00 0.23 79 THR A O 2
ATOM 3144 N N . SER A 1 69 ? -2.051 6.968 9.964 1.00 0.17 80 SER A N 2
ATOM 3145 C CA . SER A 1 69 ? -2.086 8.142 9.099 1.00 0.20 80 SER A CA 2
ATOM 3146 C C . SER A 1 69 ? -1.348 7.891 7.781 1.00 0.18 80 SER A C 2
ATOM 3147 O O . SER A 1 69 ? -0.154 7.593 7.773 1.00 0.26 80 SER A O 2
ATOM 3155 N N . ILE A 1 70 ? -2.065 8.006 6.671 1.00 0.17 81 ILE A N 2
ATOM 3156 C CA . ILE A 1 70 ? -1.450 7.932 5.352 1.00 0.15 81 ILE A CA 2
ATOM 3157 C C . ILE A 1 70 ? -1.255 9.345 4.809 1.00 0.15 81 ILE A C 2
ATOM 3158 O O . ILE A 1 70 ? -2.217 10.032 4.459 1.00 0.18 81 ILE A O 2
ATOM 3174 N N . ARG A 1 71 ? -0.007 9.788 4.768 1.00 0.18 82 ARG A N 2
ATOM 3175 C CA . ARG A 1 71 ? 0.304 11.150 4.362 1.00 0.21 82 ARG A CA 2
ATOM 3176 C C . ARG A 1 71 ? 1.517 11.178 3.443 1.00 0.17 82 ARG A C 2
ATOM 3177 O O . ARG A 1 71 ? 2.276 10.219 3.369 1.00 0.21 82 ARG A O 2
ATOM 3198 N N . THR A 1 72 ? 1.684 12.274 2.732 1.00 0.19 83 THR A N 2
ATOM 3199 C CA . THR A 1 72 ? 2.751 12.392 1.760 1.00 0.18 83 THR A CA 2
ATOM 3200 C C . THR A 1 72 ? 3.979 13.042 2.376 1.00 0.19 83 THR A C 2
ATOM 3201 O O . THR A 1 72 ? 3.862 13.958 3.192 1.00 0.25 83 THR A O 2
ATOM 3212 N N . LYS A 1 73 ? 5.152 12.562 1.996 1.00 0.19 84 LYS A N 2
ATOM 3213 C CA . LYS A 1 73 ? 6.384 13.182 2.432 1.00 0.23 84 LYS A CA 2
ATOM 3214 C C . LYS A 1 73 ? 6.582 14.485 1.682 1.00 0.26 84 LYS A C 2
ATOM 3215 O O . LYS A 1 73 ? 6.535 14.515 0.461 1.00 0.27 84 LYS A O 2
ATOM 3234 N N . VAL A 1 74 ? 6.773 15.565 2.410 1.00 0.44 85 VAL A N 2
ATOM 3235 C CA . VAL A 1 74 ? 6.901 16.860 1.811 1.00 0.58 85 VAL A CA 2
ATOM 3236 C C . VAL A 1 74 ? 8.264 17.096 1.181 1.00 0.59 85 VAL A C 2
ATOM 3237 O O . VAL A 1 74 ? 8.375 17.814 0.188 1.00 0.78 85 VAL A O 2
ATOM 3250 N N . ASP A 1 75 ? 9.303 16.504 1.758 1.00 0.48 86 ASP A N 2
ATOM 3251 C CA . ASP A 1 75 ? 10.654 16.701 1.250 1.00 0.54 86 ASP A CA 2
ATOM 3252 C C . ASP A 1 75 ? 10.873 15.798 0.050 1.00 0.51 86 ASP A C 2
ATOM 3253 O O . ASP A 1 75 ? 11.927 15.810 -0.586 1.00 0.68 86 ASP A O 2
ATOM 3262 N N . ASN A 1 76 ? 9.840 15.037 -0.256 1.00 0.36 87 ASN A N 2
ATOM 3263 C CA . ASN A 1 76 ? 9.834 14.133 -1.387 1.00 0.33 87 ASN A CA 2
ATOM 3264 C C . ASN A 1 76 ? 8.391 13.791 -1.692 1.00 0.24 87 ASN A C 2
ATOM 3265 O O . ASN A 1 76 ? 7.893 12.741 -1.295 1.00 0.22 87 ASN A O 2
ATOM 3276 N N . LEU A 1 77 ? 7.722 14.709 -2.369 1.00 0.21 88 LEU A N 2
ATOM 3277 C CA . LEU A 1 77 ? 6.299 14.597 -2.651 1.00 0.19 88 LEU A CA 2
ATOM 3278 C C . LEU A 1 77 ? 5.997 13.426 -3.583 1.00 0.16 88 LEU A C 2
ATOM 3279 O O . LEU A 1 77 ? 4.831 13.068 -3.787 1.00 0.17 88 LEU A O 2
ATOM 3295 N N . LYS A 1 78 ? 7.044 12.844 -4.158 1.00 0.17 89 LYS A N 2
ATOM 3296 C CA . LYS A 1 78 ? 6.891 11.653 -4.982 1.00 0.20 89 LYS A CA 2
ATOM 3297 C C . LYS A 1 78 ? 6.778 10.425 -4.078 1.00 0.19 89 LYS A C 2
ATOM 3298 O O . LYS A 1 78 ? 6.384 9.341 -4.515 1.00 0.24 89 LYS A O 2
ATOM 3317 N N . SER A 1 79 ? 7.138 10.616 -2.814 1.00 0.16 90 SER A N 2
ATOM 3318 C CA . SER A 1 79 ? 7.098 9.558 -1.823 1.00 0.16 90 SER A CA 2
ATOM 3319 C C . SER A 1 79 ? 5.908 9.760 -0.890 1.00 0.13 90 SER A C 2
ATOM 3320 O O . SER A 1 79 ? 5.357 10.856 -0.790 1.00 0.14 90 SER A O 2
ATOM 3328 N N . LEU A 1 80 ? 5.537 8.705 -0.198 1.00 0.11 91 LEU A N 2
ATOM 3329 C CA . LEU A 1 80 ? 4.372 8.705 0.663 1.00 0.10 91 LEU A CA 2
ATOM 3330 C C . LEU A 1 80 ? 4.702 8.013 1.977 1.00 0.10 91 LEU A C 2
ATOM 3331 O O . LEU A 1 80 ? 5.016 6.823 2.001 1.00 0.12 91 LEU A O 2
ATOM 3347 N N . GLU A 1 81 ? 4.631 8.755 3.062 1.00 0.11 92 GLU A N 2
ATOM 3348 C CA . GLU A 1 81 ? 4.968 8.225 4.370 1.00 0.13 92 GLU A CA 2
ATOM 3349 C C . GLU A 1 81 ? 3.704 7.769 5.085 1.00 0.12 92 GLU A C 2
ATOM 3350 O O . GLU A 1 81 ? 2.854 8.583 5.450 1.00 0.15 92 GLU A O 2
ATOM 3362 N N . ILE A 1 82 ? 3.582 6.474 5.297 1.00 0.11 93 ILE A N 2
ATOM 3363 C CA . ILE A 1 82 ? 2.396 5.933 5.926 1.00 0.12 93 ILE A CA 2
ATOM 3364 C C . ILE A 1 82 ? 2.711 5.386 7.303 1.00 0.14 93 ILE A C 2
ATOM 3365 O O . ILE A 1 82 ? 3.435 4.399 7.451 1.00 0.15 93 ILE A O 2
ATOM 3381 N N . SER A 1 83 ? 2.157 6.036 8.306 1.00 0.15 94 SER A N 2
ATOM 3382 C CA . SER A 1 83 ? 2.314 5.589 9.664 1.00 0.16 94 SER A CA 2
ATOM 3383 C C . SER A 1 83 ? 1.191 4.627 10.002 1.00 0.14 94 SER A C 2
ATOM 3384 O O . SER A 1 83 ? 0.017 4.888 9.721 1.00 0.18 94 SER A O 2
ATOM 3392 N N . VAL A 1 84 ? 1.562 3.496 10.555 1.00 0.13 95 VAL A N 2
ATOM 3393 C CA . VAL A 1 84 ? 0.612 2.455 10.877 1.00 0.12 95 VAL A CA 2
ATOM 3394 C C . VAL A 1 84 ? 0.914 1.884 12.254 1.00 0.14 95 VAL A C 2
ATOM 3395 O O . VAL A 1 84 ? 2.069 1.867 12.686 1.00 0.18 95 VAL A O 2
ATOM 3408 N N . SER A 1 85 ? -0.133 1.446 12.946 1.00 0.16 96 SER A N 2
ATOM 3409 C CA . SER A 1 85 ? 0.015 0.830 14.244 1.00 0.20 96 SER A CA 2
ATOM 3410 C C . SER A 1 85 ? 0.702 -0.509 14.035 1.00 0.21 96 SER A C 2
ATOM 3411 O O . SER A 1 85 ? 0.103 -1.475 13.557 1.00 0.22 96 SER A O 2
ATOM 3419 N N . SER A 1 86 ? 1.972 -0.535 14.378 1.00 0.23 97 SER A N 2
ATOM 3420 C CA . SER A 1 86 ? 2.885 -1.529 13.869 1.00 0.24 97 SER A CA 2
ATOM 3421 C C . SER A 1 86 ? 3.592 -2.297 14.973 1.00 0.23 97 SER A C 2
ATOM 3422 O O . SER A 1 86 ? 3.735 -1.826 16.104 1.00 0.25 97 SER A O 2
ATOM 3430 N N . VAL A 1 87 ? 4.012 -3.493 14.615 1.00 0.27 98 VAL A N 2
ATOM 3431 C CA . VAL A 1 87 ? 4.833 -4.329 15.464 1.00 0.31 98 VAL A CA 2
ATOM 3432 C C . VAL A 1 87 ? 6.255 -4.210 14.915 1.00 0.31 98 VAL A C 2
ATOM 3433 O O . VAL A 1 87 ? 6.450 -3.389 14.034 1.00 0.29 98 VAL A O 2
ATOM 3446 N N . HIS A 1 88 ? 7.227 -4.965 15.434 1.00 0.34 99 HIS A N 2
ATOM 3447 C CA . HIS A 1 88 ? 8.648 -4.817 15.047 1.00 0.37 99 HIS A CA 2
ATOM 3448 C C . HIS A 1 88 ? 8.839 -4.518 13.548 1.00 0.36 99 HIS A C 2
ATOM 3449 O O . HIS A 1 88 ? 8.918 -5.430 12.719 1.00 0.38 99 HIS A O 2
ATOM 3464 N N . ILE A 1 89 ? 8.922 -3.223 13.232 1.00 0.34 100 ILE A N 2
ATOM 3465 C CA . ILE A 1 89 ? 9.075 -2.724 11.871 1.00 0.33 100 ILE A CA 2
ATOM 3466 C C . ILE A 1 89 ? 8.909 -1.202 11.891 1.00 0.32 100 ILE A C 2
ATOM 3467 O O . ILE A 1 89 ? 8.169 -0.659 12.713 1.00 0.42 100 ILE A O 2
ATOM 3483 N N . SER A 1 90 ? 9.620 -0.519 11.014 1.00 0.32 101 SER A N 2
ATOM 3484 C CA . SER A 1 90 ? 9.546 0.929 10.929 1.00 0.30 101 SER A CA 2
ATOM 3485 C C . SER A 1 90 ? 8.384 1.375 10.046 1.00 0.22 101 SER A C 2
ATOM 3486 O O . SER A 1 90 ? 7.697 0.546 9.447 1.00 0.21 101 SER A O 2
ATOM 3494 N N . THR A 1 91 ? 8.181 2.684 9.976 1.00 0.20 102 THR A N 2
ATOM 3495 C CA . THR A 1 91 ? 7.086 3.268 9.217 1.00 0.16 102 THR A CA 2
ATOM 3496 C C . THR A 1 91 ? 7.207 2.903 7.738 1.00 0.15 102 THR A C 2
ATOM 3497 O O . THR A 1 91 ? 8.310 2.829 7.191 1.00 0.19 102 THR A O 2
ATOM 3508 N N . TYR A 1 92 ? 6.070 2.672 7.100 1.00 0.13 103 TYR A N 2
ATOM 3509 C CA . TYR A 1 92 ? 6.047 2.193 5.732 1.00 0.13 103 TYR A CA 2
ATOM 3510 C C . TYR A 1 92 ? 6.063 3.363 4.761 1.00 0.10 103 TYR A C 2
ATOM 3511 O O . TYR A 1 92 ? 5.184 4.226 4.779 1.00 0.10 103 TYR A O 2
ATOM 3529 N N . LEU A 1 93 ? 7.085 3.385 3.925 1.00 0.11 104 LEU A N 2
ATOM 3530 C CA . LEU A 1 93 ? 7.237 4.427 2.934 1.00 0.10 104 LEU A CA 2
ATOM 3531 C C . LEU A 1 93 ? 6.930 3.907 1.541 1.00 0.10 104 LEU A C 2
ATOM 3532 O O . LEU A 1 93 ? 7.626 3.037 1.015 1.00 0.11 104 LEU A O 2
ATOM 3548 N N . PHE A 1 94 ? 5.874 4.446 0.969 1.00 0.09 105 PHE A N 2
ATOM 3549 C CA . PHE A 1 94 ? 5.463 4.128 -0.384 1.00 0.08 105 PHE A CA 2
ATOM 3550 C C . PHE A 1 94 ? 6.060 5.170 -1.320 1.00 0.08 105 PHE A C 2
ATOM 3551 O O . PHE A 1 94 ? 5.674 6.329 -1.285 1.00 0.10 105 PHE A O 2
ATOM 3568 N N . THR A 1 95 ? 7.013 4.775 -2.140 1.00 0.07 106 THR A N 2
ATOM 3569 C CA . THR A 1 95 ? 7.719 5.743 -2.961 1.00 0.08 106 THR A CA 2
ATOM 3570 C C . THR A 1 95 ? 7.528 5.478 -4.447 1.00 0.08 106 THR A C 2
ATOM 3571 O O . THR A 1 95 ? 7.843 4.395 -4.940 1.00 0.10 106 THR A O 2
ATOM 3582 N N . PHE A 1 96 ? 7.010 6.477 -5.150 1.00 0.12 107 PHE A N 2
ATOM 3583 C CA . PHE A 1 96 ? 6.855 6.400 -6.591 1.00 0.14 107 PHE A CA 2
ATOM 3584 C C . PHE A 1 96 ? 7.897 7.281 -7.264 1.00 0.17 107 PHE A C 2
ATOM 3585 O O . PHE A 1 96 ? 8.711 7.924 -6.597 1.00 0.18 107 PHE A O 2
ATOM 3602 N N . LYS A 1 97 ? 7.875 7.301 -8.583 1.00 0.22 108 LYS A N 2
ATOM 3603 C CA . LYS A 1 97 ? 8.769 8.153 -9.345 1.00 0.29 108 LYS A CA 2
ATOM 3604 C C . LYS A 1 97 ? 8.165 9.536 -9.577 1.00 0.32 108 LYS A C 2
ATOM 3605 O O . LYS A 1 97 ? 8.883 10.490 -9.874 1.00 0.43 108 LYS A O 2
ATOM 3624 N N . THR A 1 98 ? 6.847 9.647 -9.436 1.00 0.28 109 THR A N 2
ATOM 3625 C CA . THR A 1 98 ? 6.184 10.935 -9.556 1.00 0.32 109 THR A CA 2
ATOM 3626 C C . THR A 1 98 ? 5.150 11.116 -8.446 1.00 0.26 109 THR A C 2
ATOM 3627 O O . THR A 1 98 ? 4.690 10.139 -7.850 1.00 0.26 109 THR A O 2
ATOM 3638 N N . ARG A 1 99 ? 4.785 12.364 -8.177 1.00 0.24 110 ARG A N 2
ATOM 3639 C CA . ARG A 1 99 ? 3.810 12.671 -7.137 1.00 0.23 110 ARG A CA 2
ATOM 3640 C C . ARG A 1 99 ? 2.411 12.251 -7.569 1.00 0.26 110 ARG A C 2
ATOM 3641 O O . ARG A 1 99 ? 1.640 11.736 -6.770 1.00 0.30 110 ARG A O 2
ATOM 3662 N N . GLU A 1 100 ? 2.092 12.472 -8.838 1.00 0.28 111 GLU A N 2
ATOM 3663 C CA . GLU A 1 100 ? 0.751 12.195 -9.343 1.00 0.33 111 GLU A CA 2
ATOM 3664 C C . GLU A 1 100 ? 0.419 10.705 -9.252 1.00 0.34 111 GLU A C 2
ATOM 3665 O O . GLU A 1 100 ? -0.725 10.330 -8.991 1.00 0.43 111 GLU A O 2
ATOM 3677 N N . GLU A 1 101 ? 1.427 9.861 -9.446 1.00 0.31 112 GLU A N 2
ATOM 3678 C CA . GLU A 1 101 ? 1.233 8.420 -9.361 1.00 0.33 112 GLU A CA 2
ATOM 3679 C C . GLU A 1 101 ? 0.944 7.989 -7.926 1.00 0.29 112 GLU A C 2
ATOM 3680 O O . GLU A 1 101 ? 0.049 7.181 -7.678 1.00 0.32 112 GLU A O 2
ATOM 3692 N N . ARG A 1 102 ? 1.694 8.539 -6.979 1.00 0.25 113 ARG A N 2
ATOM 3693 C CA . ARG A 1 102 ? 1.485 8.218 -5.574 1.00 0.23 113 ARG A CA 2
ATOM 3694 C C . ARG A 1 102 ? 0.201 8.879 -5.075 1.00 0.23 113 ARG A C 2
ATOM 3695 O O . ARG A 1 102 ? -0.452 8.386 -4.153 1.00 0.25 113 ARG A O 2
ATOM 3716 N N . GLU A 1 103 ? -0.139 10.009 -5.690 1.00 0.22 114 GLU A N 2
ATOM 3717 C CA . GLU A 1 103 ? -1.355 10.746 -5.366 1.00 0.22 114 GLU A CA 2
ATOM 3718 C C . GLU A 1 103 ? -2.573 9.859 -5.556 1.00 0.20 114 GLU A C 2
ATOM 3719 O O . GLU A 1 103 ? -3.376 9.688 -4.638 1.00 0.21 114 GLU A O 2
ATOM 3731 N N . SER A 1 104 ? -2.680 9.272 -6.743 1.00 0.18 115 SER A N 2
ATOM 3732 C CA . SER A 1 104 ? -3.785 8.382 -7.064 1.00 0.18 115 SER A CA 2
ATOM 3733 C C . SER A 1 104 ? -3.882 7.272 -6.023 1.00 0.15 115 SER A C 2
ATOM 3734 O O . SER A 1 104 ? -4.949 7.027 -5.461 1.00 0.17 115 SER A O 2
ATOM 3742 N N . TRP A 1 105 ? -2.746 6.644 -5.743 1.00 0.12 116 TRP A N 2
ATOM 3743 C CA . TRP A 1 105 ? -2.678 5.532 -4.811 1.00 0.11 116 TRP A CA 2
ATOM 3744 C C . TRP A 1 105 ? -3.206 5.932 -3.431 1.00 0.11 116 TRP A C 2
ATOM 3745 O O . TRP A 1 105 ? -4.084 5.270 -2.881 1.00 0.13 116 TRP A O 2
ATOM 3766 N N . GLN A 1 106 ? -2.660 7.019 -2.883 1.00 0.11 117 GLN A N 2
ATOM 3767 C CA . GLN A 1 106 ? -3.090 7.542 -1.588 1.00 0.13 117 GLN A CA 2
ATOM 3768 C C . GLN A 1 106 ? -4.599 7.784 -1.547 1.00 0.13 117 GLN A C 2
ATOM 3769 O O . GLN A 1 106 ? -5.279 7.340 -0.620 1.00 0.18 117 GLN A O 2
ATOM 3783 N N . ASN A 1 107 ? -5.119 8.475 -2.555 1.00 0.13 118 ASN A N 2
ATOM 3784 C CA . ASN A 1 107 ? -6.541 8.811 -2.604 1.00 0.19 118 ASN A CA 2
ATOM 3785 C C . ASN A 1 107 ? -7.400 7.556 -2.659 1.00 0.15 118 ASN A C 2
ATOM 3786 O O . ASN A 1 107 ? -8.463 7.491 -2.037 1.00 0.21 118 ASN A O 2
ATOM 3797 N N . ASN A 1 108 ? -6.934 6.566 -3.406 1.00 0.11 119 ASN A N 2
ATOM 3798 C CA . ASN A 1 108 ? -7.630 5.292 -3.510 1.00 0.11 119 ASN A CA 2
ATOM 3799 C C . ASN A 1 108 ? -7.573 4.546 -2.185 1.00 0.11 119 ASN A C 2
ATOM 3800 O O . ASN A 1 108 ? -8.604 4.133 -1.650 1.00 0.14 119 ASN A O 2
ATOM 3811 N N . LEU A 1 109 ? -6.364 4.393 -1.652 1.00 0.10 120 LEU A N 2
ATOM 3812 C CA . LEU A 1 109 ? -6.161 3.604 -0.447 1.00 0.10 120 LEU A CA 2
ATOM 3813 C C . LEU A 1 109 ? -6.887 4.204 0.741 1.00 0.11 120 LEU A C 2
ATOM 3814 O O . LEU A 1 109 ? -7.516 3.478 1.500 1.00 0.14 120 LEU A O 2
ATOM 3830 N N . GLU A 1 110 ? -6.796 5.521 0.906 1.00 0.12 121 GLU A N 2
ATOM 3831 C CA . GLU A 1 110 ? -7.428 6.182 2.041 1.00 0.16 121 GLU A CA 2
ATOM 3832 C C . GLU A 1 110 ? -8.915 5.871 2.082 1.00 0.17 121 GLU A C 2
ATOM 3833 O O . GLU A 1 110 ? -9.442 5.483 3.117 1.00 0.22 121 GLU A O 2
ATOM 3845 N N . SER A 1 111 ? -9.575 6.011 0.942 1.00 0.17 122 SER A N 2
ATOM 3846 C CA . SER A 1 111 ? -11.012 5.797 0.856 1.00 0.19 122 SER A CA 2
ATOM 3847 C C . SER A 1 111 ? -11.359 4.337 1.160 1.00 0.20 122 SER A C 2
ATOM 3848 O O . SER A 1 111 ? -12.333 4.052 1.857 1.00 0.25 122 SER A O 2
ATOM 3856 N N . PHE A 1 112 ? -10.551 3.420 0.639 1.00 0.19 123 PHE A N 2
ATOM 3857 C CA . PHE A 1 112 ? -10.730 1.996 0.902 1.00 0.21 123 PHE A CA 2
ATOM 3858 C C . PHE A 1 112 ? -10.454 1.701 2.375 1.00 0.23 123 PHE A C 2
ATOM 3859 O O . PHE A 1 112 ? -11.164 0.926 3.019 1.00 0.27 123 PHE A O 2
ATOM 3876 N N . ARG A 1 113 ? -9.422 2.345 2.896 1.00 0.23 124 ARG A N 2
ATOM 3877 C CA . ARG A 1 113 ? -9.073 2.267 4.305 1.00 0.27 124 ARG A CA 2
ATOM 3878 C C . ARG A 1 113 ? -10.210 2.803 5.169 1.00 0.32 124 ARG A C 2
ATOM 3879 O O . ARG A 1 113 ? -10.500 2.258 6.229 1.00 0.39 124 ARG A O 2
ATOM 3900 N N . LYS A 1 114 ? -10.861 3.864 4.705 1.00 0.32 125 LYS A N 2
ATOM 3901 C CA . LYS A 1 114 ? -11.969 4.464 5.440 1.00 0.40 125 LYS A CA 2
ATOM 3902 C C . LYS A 1 114 ? -13.129 3.489 5.588 1.00 0.44 125 LYS A C 2
ATOM 3903 O O . LYS A 1 114 ? -13.871 3.548 6.556 1.00 0.53 125 LYS A O 2
ATOM 3922 N N . ILE A 1 115 ? -13.295 2.607 4.621 1.00 0.43 126 ILE A N 2
ATOM 3923 C CA . ILE A 1 115 ? -14.353 1.615 4.681 1.00 0.51 126 ILE A CA 2
ATOM 3924 C C . ILE A 1 115 ? -14.139 0.653 5.854 1.00 0.57 126 ILE A C 2
ATOM 3925 O O . ILE A 1 115 ? -15.093 0.186 6.471 1.00 0.64 126 ILE A O 2
ATOM 3941 N N . MET A 1 116 ? -12.883 0.372 6.161 1.00 0.54 127 MET A N 2
ATOM 3942 C CA . MET A 1 116 ? -12.557 -0.633 7.166 1.00 0.61 127 MET A CA 2
ATOM 3943 C C . MET A 1 116 ? -12.071 -0.018 8.479 1.00 0.65 127 MET A C 2
ATOM 3944 O O . MET A 1 116 ? -12.472 -0.451 9.558 1.00 0.73 127 MET A O 2
ATOM 3958 N N . SER A 1 117 ? -11.215 0.989 8.385 1.00 0.62 128 SER A N 2
ATOM 3959 C CA . SER A 1 117 ? -10.601 1.591 9.565 1.00 0.70 128 SER A CA 2
ATOM 3960 C C . SER A 1 117 ? -11.414 2.785 10.056 1.00 0.74 128 SER A C 2
ATOM 3961 O O . SER A 1 117 ? -11.496 3.041 11.256 1.00 0.84 128 SER A O 2
ATOM 3969 N N . MET A 1 118 ? -12.019 3.507 9.124 1.00 0.67 129 MET A N 2
ATOM 3970 C CA . MET A 1 118 ? -12.821 4.678 9.463 1.00 0.71 129 MET A CA 2
ATOM 3971 C C . MET A 1 118 ? -14.289 4.370 9.214 1.00 0.70 129 MET A C 2
ATOM 3972 O O . MET A 1 118 ? -15.068 5.241 8.821 1.00 0.71 129 MET A O 2
ATOM 3986 N N . LYS A 1 119 ? -14.638 3.109 9.439 1.00 0.72 130 LYS A N 2
ATOM 3987 C CA . LYS A 1 119 ? -15.962 2.593 9.138 1.00 0.74 130 LYS A CA 2
ATOM 3988 C C . LYS A 1 119 ? -17.028 3.308 9.962 1.00 0.83 130 LYS A C 2
ATOM 3989 O O . LYS A 1 119 ? -17.862 4.019 9.367 1.00 1.07 130 LYS A O 2
ATOM 4009 N N . SER A 1 1 ? -21.522 -8.072 -4.198 1.00 1.40 12 SER A N 3
ATOM 4010 C CA . SER A 1 1 ? -22.712 -7.622 -3.447 1.00 1.41 12 SER A CA 3
ATOM 4011 C C . SER A 1 1 ? -23.683 -6.900 -4.372 1.00 1.46 12 SER A C 3
ATOM 4012 O O . SER A 1 1 ? -24.738 -7.441 -4.723 1.00 1.88 12 SER A O 3
ATOM 4022 N N . ALA A 1 2 ? -23.325 -5.690 -4.782 1.00 1.51 13 ALA A N 3
ATOM 4023 C CA . ALA A 1 2 ? -24.174 -4.906 -5.664 1.00 1.63 13 ALA A CA 3
ATOM 4024 C C . ALA A 1 2 ? -23.374 -3.822 -6.376 1.00 1.69 13 ALA A C 3
ATOM 4025 O O . ALA A 1 2 ? -22.972 -3.992 -7.526 1.00 1.98 13 ALA A O 3
ATOM 4032 N N . LYS A 1 3 ? -23.137 -2.709 -5.689 1.00 1.59 14 LYS A N 3
ATOM 4033 C CA . LYS A 1 3 ? -22.396 -1.592 -6.265 1.00 1.82 14 LYS A CA 3
ATOM 4034 C C . LYS A 1 3 ? -21.399 -1.017 -5.263 1.00 1.58 14 LYS A C 3
ATOM 4035 O O . LYS A 1 3 ? -21.733 -0.106 -4.505 1.00 2.13 14 LYS A O 3
ATOM 4054 N N . ASP A 1 4 ? -20.189 -1.575 -5.256 1.00 1.15 15 ASP A N 3
ATOM 4055 C CA . ASP A 1 4 ? -19.075 -1.056 -4.449 1.00 1.00 15 ASP A CA 3
ATOM 4056 C C . ASP A 1 4 ? -19.222 -1.345 -2.959 1.00 0.79 15 ASP A C 3
ATOM 4057 O O . ASP A 1 4 ? -18.610 -0.653 -2.147 1.00 1.08 15 ASP A O 3
ATOM 4066 N N . ILE A 1 5 ? -20.005 -2.352 -2.566 1.00 0.73 16 ILE A N 3
ATOM 4067 C CA . ILE A 1 5 ? -20.163 -2.602 -1.134 1.00 0.68 16 ILE A CA 3
ATOM 4068 C C . ILE A 1 5 ? -19.175 -3.658 -0.622 1.00 0.70 16 ILE A C 3
ATOM 4069 O O . ILE A 1 5 ? -18.101 -3.315 -0.136 1.00 0.72 16 ILE A O 3
ATOM 4085 N N . LYS A 1 6 ? -19.519 -4.940 -0.738 1.00 0.81 17 LYS A N 3
ATOM 4086 C CA . LYS A 1 6 ? -18.654 -5.995 -0.204 1.00 0.90 17 LYS A CA 3
ATOM 4087 C C . LYS A 1 6 ? -17.458 -6.287 -1.101 1.00 0.80 17 LYS A C 3
ATOM 4088 O O . LYS A 1 6 ? -16.318 -5.963 -0.770 1.00 0.76 17 LYS A O 3
ATOM 4107 N N . ASP A 1 7 ? -17.751 -6.868 -2.254 1.00 0.83 18 ASP A N 3
ATOM 4108 C CA . ASP A 1 7 ? -16.729 -7.398 -3.147 1.00 0.80 18 ASP A CA 3
ATOM 4109 C C . ASP A 1 7 ? -16.166 -6.309 -4.033 1.00 0.67 18 ASP A C 3
ATOM 4110 O O . ASP A 1 7 ? -14.955 -6.148 -4.164 1.00 0.64 18 ASP A O 3
ATOM 4119 N N . GLU A 1 8 ? -17.085 -5.569 -4.628 1.00 0.66 19 GLU A N 3
ATOM 4120 C CA . GLU A 1 8 ? -16.789 -4.592 -5.666 1.00 0.62 19 GLU A CA 3
ATOM 4121 C C . GLU A 1 8 ? -15.710 -3.601 -5.232 1.00 0.50 19 GLU A C 3
ATOM 4122 O O . GLU A 1 8 ? -14.794 -3.304 -6.000 1.00 0.51 19 GLU A O 3
ATOM 4134 N N . LYS A 1 9 ? -15.810 -3.104 -4.000 1.00 0.45 20 LYS A N 3
ATOM 4135 C CA . LYS A 1 9 ? -14.836 -2.141 -3.492 1.00 0.40 20 LYS A CA 3
ATOM 4136 C C . LYS A 1 9 ? -13.438 -2.759 -3.482 1.00 0.33 20 LYS A C 3
ATOM 4137 O O . LYS A 1 9 ? -12.461 -2.117 -3.853 1.00 0.34 20 LYS A O 3
ATOM 4156 N N . ILE A 1 10 ? -13.364 -4.021 -3.085 1.00 0.34 21 ILE A N 3
ATOM 4157 C CA . ILE A 1 10 ? -12.101 -4.732 -2.997 1.00 0.33 21 ILE A CA 3
ATOM 4158 C C . ILE A 1 10 ? -11.571 -5.045 -4.391 1.00 0.34 21 ILE A C 3
ATOM 4159 O O . ILE A 1 10 ? -10.401 -4.821 -4.682 1.00 0.34 21 ILE A O 3
ATOM 4175 N N . GLN A 1 11 ? -12.455 -5.541 -5.249 1.00 0.40 22 GLN A N 3
ATOM 4176 C CA . GLN A 1 11 ? -12.094 -5.918 -6.612 1.00 0.48 22 GLN A CA 3
ATOM 4177 C C . GLN A 1 11 ? -11.497 -4.746 -7.386 1.00 0.41 22 GLN A C 3
ATOM 4178 O O . GLN A 1 11 ? -10.415 -4.860 -7.969 1.00 0.40 22 GLN A O 3
ATOM 4192 N N . GLN A 1 12 ? -12.205 -3.624 -7.390 1.00 0.42 23 GLN A N 3
ATOM 4193 C CA . GLN A 1 12 ? -11.795 -2.467 -8.173 1.00 0.44 23 GLN A CA 3
ATOM 4194 C C . GLN A 1 12 ? -10.550 -1.825 -7.589 1.00 0.33 23 GLN A C 3
ATOM 4195 O O . GLN A 1 12 ? -9.570 -1.584 -8.300 1.00 0.35 23 GLN A O 3
ATOM 4209 N N . TYR A 1 13 ? -10.587 -1.550 -6.292 1.00 0.25 24 TYR A N 3
ATOM 4210 C CA . TYR A 1 13 ? -9.465 -0.897 -5.639 1.00 0.20 24 TYR A CA 3
ATOM 4211 C C . TYR A 1 13 ? -8.204 -1.747 -5.708 1.00 0.17 24 TYR A C 3
ATOM 4212 O O . TYR A 1 13 ? -7.128 -1.221 -5.941 1.00 0.18 24 TYR A O 3
ATOM 4230 N N . ARG A 1 14 ? -8.333 -3.058 -5.550 1.00 0.18 25 ARG A N 3
ATOM 4231 C CA . ARG A 1 14 ? -7.167 -3.940 -5.572 1.00 0.19 25 ARG A CA 3
ATOM 4232 C C . ARG A 1 14 ? -6.415 -3.806 -6.896 1.00 0.20 25 ARG A C 3
ATOM 4233 O O . ARG A 1 14 ? -5.185 -3.875 -6.942 1.00 0.23 25 ARG A O 3
ATOM 4254 N N . LYS A 1 15 ? -7.171 -3.585 -7.962 1.00 0.20 26 LYS A N 3
ATOM 4255 C CA . LYS A 1 15 ? -6.610 -3.398 -9.293 1.00 0.24 26 LYS A CA 3
ATOM 4256 C C . LYS A 1 15 ? -5.788 -2.111 -9.356 1.00 0.21 26 LYS A C 3
ATOM 4257 O O . LYS A 1 15 ? -4.630 -2.122 -9.774 1.00 0.27 26 LYS A O 3
ATOM 4276 N N . THR A 1 16 ? -6.384 -1.010 -8.915 1.00 0.17 27 THR A N 3
ATOM 4277 C CA . THR A 1 16 ? -5.737 0.292 -9.005 1.00 0.15 27 THR A CA 3
ATOM 4278 C C . THR A 1 16 ? -4.671 0.447 -7.918 1.00 0.13 27 THR A C 3
ATOM 4279 O O . THR A 1 16 ? -3.756 1.265 -8.031 1.00 0.15 27 THR A O 3
ATOM 4290 N N . LEU A 1 17 ? -4.788 -0.358 -6.873 1.00 0.12 28 LEU A N 3
ATOM 4291 C CA . LEU A 1 17 ? -3.848 -0.330 -5.762 1.00 0.13 28 LEU A CA 3
ATOM 4292 C C . LEU A 1 17 ? -2.532 -1.000 -6.137 1.00 0.13 28 LEU A C 3
ATOM 4293 O O . LEU A 1 17 ? -1.510 -0.746 -5.505 1.00 0.20 28 LEU A O 3
ATOM 4309 N N . THR A 1 18 ? -2.555 -1.840 -7.170 1.00 0.10 29 THR A N 3
ATOM 4310 C CA . THR A 1 18 ? -1.352 -2.548 -7.590 1.00 0.10 29 THR A CA 3
ATOM 4311 C C . THR A 1 18 ? -0.404 -1.611 -8.339 1.00 0.10 29 THR A C 3
ATOM 4312 O O . THR A 1 18 ? -0.687 -1.181 -9.459 1.00 0.13 29 THR A O 3
ATOM 4323 N N . LYS A 1 19 ? 0.715 -1.287 -7.701 1.00 0.09 30 LYS A N 3
ATOM 4324 C CA . LYS A 1 19 ? 1.678 -0.344 -8.259 1.00 0.10 30 LYS A CA 3
ATOM 4325 C C . LYS A 1 19 ? 3.114 -0.781 -7.962 1.00 0.09 30 LYS A C 3
ATOM 4326 O O . LYS A 1 19 ? 3.372 -1.436 -6.951 1.00 0.09 30 LYS A O 3
ATOM 4345 N N . ILE A 1 20 ? 4.037 -0.431 -8.857 1.00 0.11 31 ILE A N 3
ATOM 4346 C CA . ILE A 1 20 ? 5.463 -0.657 -8.626 1.00 0.12 31 ILE A CA 3
ATOM 4347 C C . ILE A 1 20 ? 6.052 0.518 -7.862 1.00 0.12 31 ILE A C 3
ATOM 4348 O O . ILE A 1 20 ? 6.153 1.626 -8.390 1.00 0.15 31 ILE A O 3
ATOM 4364 N N . VAL A 1 21 ? 6.423 0.280 -6.619 1.00 0.10 32 VAL A N 3
ATOM 4365 C CA . VAL A 1 21 ? 6.918 1.342 -5.761 1.00 0.10 32 VAL A CA 3
ATOM 4366 C C . VAL A 1 21 ? 8.135 0.882 -4.983 1.00 0.09 32 VAL A C 3
ATOM 4367 O O . VAL A 1 21 ? 8.441 -0.305 -4.936 1.00 0.10 32 VAL A O 3
ATOM 4380 N N . LYS A 1 22 ? 8.832 1.827 -4.386 1.00 0.08 33 LYS A N 3
ATOM 4381 C CA . LYS A 1 22 ? 9.966 1.510 -3.545 1.00 0.07 33 LYS A CA 3
ATOM 4382 C C . LYS A 1 22 ? 9.538 1.488 -2.092 1.00 0.07 33 LYS A C 3
ATOM 4383 O O . LYS A 1 22 ? 9.093 2.503 -1.553 1.00 0.09 33 LYS A O 3
ATOM 4402 N N . ILE A 1 23 ? 9.663 0.331 -1.467 1.00 0.07 34 ILE A N 3
ATOM 4403 C CA . ILE A 1 23 ? 9.369 0.200 -0.059 1.00 0.07 34 ILE A CA 3
ATOM 4404 C C . ILE A 1 23 ? 10.625 0.459 0.742 1.00 0.08 34 ILE A C 3
ATOM 4405 O O . ILE A 1 23 ? 11.718 0.039 0.371 1.00 0.09 34 ILE A O 3
ATOM 4421 N N . LYS A 1 24 ? 10.462 1.178 1.825 1.00 0.10 35 LYS A N 3
ATOM 4422 C CA . LYS A 1 24 ? 11.584 1.617 2.618 1.00 0.16 35 LYS A CA 3
ATOM 4423 C C . LYS A 1 24 ? 11.290 1.423 4.100 1.00 0.19 35 LYS A C 3
ATOM 4424 O O . LYS A 1 24 ? 10.496 2.154 4.686 1.00 0.21 35 LYS A O 3
ATOM 4443 N N . THR A 1 25 ? 11.915 0.406 4.687 1.00 0.23 36 THR A N 3
ATOM 4444 C CA . THR A 1 25 ? 11.687 0.065 6.083 1.00 0.30 36 THR A CA 3
ATOM 4445 C C . THR A 1 25 ? 13.014 -0.043 6.824 1.00 0.35 36 THR A C 3
ATOM 4446 O O . THR A 1 25 ? 14.073 0.175 6.234 1.00 0.37 36 THR A O 3
ATOM 4457 N N . ALA A 1 26 ? 12.965 -0.400 8.105 1.00 0.44 37 ALA A N 3
ATOM 4458 C CA . ALA A 1 26 ? 14.185 -0.648 8.860 1.00 0.50 37 ALA A CA 3
ATOM 4459 C C . ALA A 1 26 ? 14.741 -2.022 8.511 1.00 0.47 37 ALA A C 3
ATOM 4460 O O . ALA A 1 26 ? 15.943 -2.273 8.622 1.00 0.51 37 ALA A O 3
ATOM 4467 N N . ILE A 1 27 ? 13.853 -2.902 8.065 1.00 0.44 38 ILE A N 3
ATOM 4468 C CA . ILE A 1 27 ? 14.229 -4.262 7.726 1.00 0.44 38 ILE A CA 3
ATOM 4469 C C . ILE A 1 27 ? 14.975 -4.282 6.398 1.00 0.34 38 ILE A C 3
ATOM 4470 O O . ILE A 1 27 ? 16.114 -4.744 6.320 1.00 0.34 38 ILE A O 3
ATOM 4486 N N . PHE A 1 28 ? 14.334 -3.751 5.366 1.00 0.30 39 PHE A N 3
ATOM 4487 C CA . PHE A 1 28 ? 14.924 -3.689 4.036 1.00 0.25 39 PHE A CA 3
ATOM 4488 C C . PHE A 1 28 ? 14.201 -2.668 3.165 1.00 0.23 39 PHE A C 3
ATOM 4489 O O . PHE A 1 28 ? 13.004 -2.422 3.332 1.00 0.31 39 PHE A O 3
ATOM 4506 N N . HIS A 1 29 ? 14.946 -2.034 2.276 1.00 0.21 40 HIS A N 3
ATOM 4507 C CA . HIS A 1 29 ? 14.365 -1.121 1.304 1.00 0.19 40 HIS A CA 3
ATOM 4508 C C . HIS A 1 29 ? 14.290 -1.839 -0.045 1.00 0.19 40 HIS A C 3
ATOM 4509 O O . HIS A 1 29 ? 15.316 -2.070 -0.684 1.00 0.24 40 HIS A O 3
ATOM 4524 N N . GLU A 1 30 ? 13.084 -2.176 -0.480 1.00 0.18 41 GLU A N 3
ATOM 4525 C CA . GLU A 1 30 ? 12.895 -3.039 -1.645 1.00 0.23 41 GLU A CA 3
ATOM 4526 C C . GLU A 1 30 ? 11.885 -2.436 -2.617 1.00 0.15 41 GLU A C 3
ATOM 4527 O O . GLU A 1 30 ? 10.837 -1.955 -2.198 1.00 0.16 41 GLU A O 3
ATOM 4539 N N . THR A 1 31 ? 12.193 -2.456 -3.911 1.00 0.15 42 THR A N 3
ATOM 4540 C CA . THR A 1 31 ? 11.194 -2.109 -4.913 1.00 0.12 42 THR A CA 3
ATOM 4541 C C . THR A 1 31 ? 10.170 -3.236 -4.983 1.00 0.10 42 THR A C 3
ATOM 4542 O O . THR A 1 31 ? 10.530 -4.412 -5.100 1.00 0.14 42 THR A O 3
ATOM 4553 N N . VAL A 1 32 ? 8.906 -2.893 -4.902 1.00 0.09 43 VAL A N 3
ATOM 4554 C CA . VAL A 1 32 ? 7.885 -3.891 -4.702 1.00 0.10 43 VAL A CA 3
ATOM 4555 C C . VAL A 1 32 ? 6.618 -3.548 -5.479 1.00 0.10 43 VAL A C 3
ATOM 4556 O O . VAL A 1 32 ? 6.370 -2.385 -5.800 1.00 0.11 43 VAL A O 3
ATOM 4569 N N . LYS A 1 33 ? 5.839 -4.566 -5.801 1.00 0.10 44 LYS A N 3
ATOM 4570 C CA . LYS A 1 33 ? 4.527 -4.358 -6.374 1.00 0.10 44 LYS A CA 3
ATOM 4571 C C . LYS A 1 33 ? 3.516 -4.426 -5.248 1.00 0.09 44 LYS A C 3
ATOM 4572 O O . LYS A 1 33 ? 3.287 -5.493 -4.674 1.00 0.08 44 LYS A O 3
ATOM 4591 N N . VAL A 1 34 ? 2.920 -3.299 -4.932 1.00 0.09 45 VAL A N 3
ATOM 4592 C CA . VAL A 1 34 ? 1.991 -3.228 -3.825 1.00 0.09 45 VAL A CA 3
ATOM 4593 C C . VAL A 1 34 ? 0.574 -3.432 -4.324 1.00 0.08 45 VAL A C 3
ATOM 4594 O O . VAL A 1 34 ? 0.184 -2.853 -5.323 1.00 0.09 45 VAL A O 3
ATOM 4607 N N . THR A 1 35 ? -0.163 -4.304 -3.665 1.00 0.08 46 THR A N 3
ATOM 4608 C CA . THR A 1 35 ? -1.553 -4.545 -3.998 1.00 0.09 46 THR A CA 3
ATOM 4609 C C . THR A 1 35 ? -2.355 -4.698 -2.710 1.00 0.11 46 THR A C 3
ATOM 4610 O O . THR A 1 35 ? -1.797 -4.668 -1.619 1.00 0.12 46 THR A O 3
ATOM 4621 N N . CYS A 1 36 ? -3.657 -4.833 -2.826 1.00 0.12 47 CYS A N 3
ATOM 4622 C CA . CYS A 1 36 ? -4.482 -5.078 -1.662 1.00 0.17 47 CYS A CA 3
ATOM 4623 C C . CYS A 1 36 ? -4.843 -6.548 -1.592 1.00 0.18 47 CYS A C 3
ATOM 4624 O O . CYS A 1 36 ? -4.823 -7.254 -2.598 1.00 0.22 47 CYS A O 3
ATOM 4632 N N . SER A 1 37 ? -5.145 -7.002 -0.395 1.00 0.19 48 SER A N 3
ATOM 4633 C CA . SER A 1 37 ? -5.517 -8.387 -0.170 1.00 0.24 48 SER A CA 3
ATOM 4634 C C . SER A 1 37 ? -6.811 -8.724 -0.895 1.00 0.25 48 SER A C 3
ATOM 4635 O O . SER A 1 37 ? -7.627 -7.844 -1.186 1.00 0.25 48 SER A O 3
ATOM 4643 N N . LYS A 1 38 ? -6.992 -10.003 -1.179 1.00 0.34 49 LYS A N 3
ATOM 4644 C CA . LYS A 1 38 ? -8.193 -10.481 -1.841 1.00 0.43 49 LYS A CA 3
ATOM 4645 C C . LYS A 1 38 ? -9.335 -10.527 -0.835 1.00 0.44 49 LYS A C 3
ATOM 4646 O O . LYS A 1 38 ? -10.510 -10.573 -1.198 1.00 0.54 49 LYS A O 3
ATOM 4665 N N . ASP A 1 39 ? -8.966 -10.520 0.440 1.00 0.40 50 ASP A N 3
ATOM 4666 C CA . ASP A 1 39 ? -9.933 -10.450 1.525 1.00 0.45 50 ASP A CA 3
ATOM 4667 C C . ASP A 1 39 ? -10.355 -9.001 1.754 1.00 0.41 50 ASP A C 3
ATOM 4668 O O . ASP A 1 39 ? -11.448 -8.724 2.242 1.00 0.51 50 ASP A O 3
ATOM 4677 N N . GLY A 1 40 ? -9.468 -8.081 1.381 1.00 0.35 51 GLY A N 3
ATOM 4678 C CA . GLY A 1 40 ? -9.780 -6.664 1.448 1.00 0.38 51 GLY A CA 3
ATOM 4679 C C . GLY A 1 40 ? -9.496 -6.062 2.806 1.00 0.41 51 GLY A C 3
ATOM 4680 O O . GLY A 1 40 ? -9.991 -4.988 3.128 1.00 0.70 51 GLY A O 3
ATOM 4684 N N . LYS A 1 41 ? -8.705 -6.758 3.606 1.00 0.28 52 LYS A N 3
ATOM 4685 C CA . LYS A 1 41 ? -8.400 -6.309 4.958 1.00 0.28 52 LYS A CA 3
ATOM 4686 C C . LYS A 1 41 ? -6.989 -5.733 5.059 1.00 0.22 52 LYS A C 3
ATOM 4687 O O . LYS A 1 41 ? -6.719 -4.856 5.881 1.00 0.26 52 LYS A O 3
ATOM 4706 N N . MET A 1 42 ? -6.087 -6.216 4.221 1.00 0.18 53 MET A N 3
ATOM 4707 C CA . MET A 1 42 ? -4.686 -5.855 4.356 1.00 0.17 53 MET A CA 3
ATOM 4708 C C . MET A 1 42 ? -4.081 -5.466 3.020 1.00 0.15 53 MET A C 3
ATOM 4709 O O . MET A 1 42 ? -4.701 -5.620 1.967 1.00 0.19 53 MET A O 3
ATOM 4723 N N . LEU A 1 43 ? -2.865 -4.959 3.086 1.00 0.12 54 LEU A N 3
ATOM 4724 C CA . LEU A 1 43 ? -2.145 -4.518 1.912 1.00 0.10 54 LEU A CA 3
ATOM 4725 C C . LEU A 1 43 ? -1.005 -5.482 1.635 1.00 0.11 54 LEU A C 3
ATOM 4726 O O . LEU A 1 43 ? -0.004 -5.481 2.350 1.00 0.12 54 LEU A O 3
ATOM 4742 N N . GLU A 1 44 ? -1.165 -6.305 0.613 1.00 0.11 55 GLU A N 3
ATOM 4743 C CA . GLU A 1 44 ? -0.183 -7.329 0.302 1.00 0.12 55 GLU A CA 3
ATOM 4744 C C . GLU A 1 44 ? 0.762 -6.827 -0.774 1.00 0.11 55 GLU A C 3
ATOM 4745 O O . GLU A 1 44 ? 0.336 -6.243 -1.762 1.00 0.13 55 GLU A O 3
ATOM 4757 N N . TRP A 1 45 ? 2.042 -7.048 -0.593 1.00 0.12 56 TRP A N 3
ATOM 4758 C CA . TRP A 1 45 ? 3.006 -6.602 -1.575 1.00 0.12 56 TRP A CA 3
ATOM 4759 C C . TRP A 1 45 ? 3.974 -7.710 -1.947 1.00 0.13 56 TRP A C 3
ATOM 4760 O O . TRP A 1 45 ? 4.470 -8.448 -1.090 1.00 0.16 56 TRP A O 3
ATOM 4781 N N . TYR A 1 46 ? 4.225 -7.830 -3.236 1.00 0.13 57 TYR A N 3
ATOM 4782 C CA . TYR A 1 46 ? 5.119 -8.845 -3.749 1.00 0.16 57 TYR A CA 3
ATOM 4783 C C . TYR A 1 46 ? 6.270 -8.181 -4.478 1.00 0.17 57 TYR A C 3
ATOM 4784 O O . TYR A 1 46 ? 6.069 -7.213 -5.210 1.00 0.16 57 TYR A O 3
ATOM 4802 N N . LYS A 1 47 ? 7.468 -8.697 -4.237 1.00 0.21 58 LYS A N 3
ATOM 4803 C CA . LYS A 1 47 ? 8.698 -8.224 -4.879 1.00 0.24 58 LYS A CA 3
ATOM 4804 C C . LYS A 1 47 ? 8.467 -7.821 -6.340 1.00 0.20 58 LYS A C 3
ATOM 4805 O O . LYS A 1 47 ? 8.070 -8.639 -7.170 1.00 0.22 58 LYS A O 3
ATOM 4824 N N . GLY A 1 48 ? 8.718 -6.551 -6.641 1.00 0.21 59 GLY A N 3
ATOM 4825 C CA . GLY A 1 48 ? 8.457 -6.037 -7.974 1.00 0.22 59 GLY A CA 3
ATOM 4826 C C . GLY A 1 48 ? 9.725 -5.639 -8.697 1.00 0.25 59 GLY A C 3
ATOM 4827 O O . GLY A 1 48 ? 9.679 -5.021 -9.759 1.00 0.40 59 GLY A O 3
ATOM 4831 N N . LYS A 1 49 ? 10.861 -5.984 -8.106 1.00 0.23 60 LYS A N 3
ATOM 4832 C CA . LYS A 1 49 ? 12.157 -5.711 -8.716 1.00 0.34 60 LYS A CA 3
ATOM 4833 C C . LYS A 1 49 ? 12.392 -6.644 -9.899 1.00 0.56 60 LYS A C 3
ATOM 4834 O O . LYS A 1 49 ? 12.214 -6.269 -11.059 1.00 0.97 60 LYS A O 3
ATOM 4853 N N . ASN A 1 50 ? 12.762 -7.869 -9.566 1.00 1.26 61 ASN A N 3
ATOM 4854 C CA . ASN A 1 50 ? 13.099 -8.901 -10.532 1.00 1.55 61 ASN A CA 3
ATOM 4855 C C . ASN A 1 50 ? 13.421 -10.155 -9.727 1.00 1.95 61 ASN A C 3
ATOM 4856 O O . ASN A 1 50 ? 12.896 -10.317 -8.621 1.00 2.72 61 ASN A O 3
ATOM 4867 N N . ASP A 1 51 ? 14.270 -11.028 -10.237 1.00 1.77 62 ASP A N 3
ATOM 4868 C CA . ASP A 1 51 ? 14.737 -12.159 -9.451 1.00 2.11 62 ASP A CA 3
ATOM 4869 C C . ASP A 1 51 ? 15.801 -11.686 -8.464 1.00 1.46 62 ASP A C 3
ATOM 4870 O O . ASP A 1 51 ? 17.003 -11.783 -8.723 1.00 2.01 62 ASP A O 3
ATOM 4879 N N . SER A 1 52 ? 15.344 -11.122 -7.359 1.00 1.01 63 SER A N 3
ATOM 4880 C CA . SER A 1 52 ? 16.229 -10.610 -6.324 1.00 1.00 63 SER A CA 3
ATOM 4881 C C . SER A 1 52 ? 15.513 -10.599 -4.981 1.00 0.96 63 SER A C 3
ATOM 4882 O O . SER A 1 52 ? 15.847 -9.826 -4.078 1.00 1.26 63 SER A O 3
ATOM 4890 N N . ASP A 1 53 ? 14.511 -11.453 -4.862 1.00 0.79 64 ASP A N 3
ATOM 4891 C CA . ASP A 1 53 ? 13.709 -11.530 -3.655 1.00 0.80 64 ASP A CA 3
ATOM 4892 C C . ASP A 1 53 ? 14.279 -12.546 -2.680 1.00 1.05 64 ASP A C 3
ATOM 4893 O O . ASP A 1 53 ? 14.186 -13.748 -2.893 1.00 1.64 64 ASP A O 3
ATOM 4902 N N . GLY A 1 54 ? 14.858 -12.048 -1.597 1.00 0.95 65 GLY A N 3
ATOM 4903 C CA . GLY A 1 54 ? 15.406 -12.921 -0.576 1.00 1.22 65 GLY A CA 3
ATOM 4904 C C . GLY A 1 54 ? 14.330 -13.515 0.311 1.00 1.22 65 GLY A C 3
ATOM 4905 O O . GLY A 1 54 ? 14.624 -14.199 1.290 1.00 1.62 65 GLY A O 3
ATOM 4909 N N . LYS A 1 55 ? 13.079 -13.244 -0.033 1.00 0.89 66 LYS A N 3
ATOM 4910 C CA . LYS A 1 55 ? 11.948 -13.756 0.713 1.00 0.87 66 LYS A CA 3
ATOM 4911 C C . LYS A 1 55 ? 11.249 -14.847 -0.090 1.00 0.74 66 LYS A C 3
ATOM 4912 O O . LYS A 1 55 ? 10.661 -15.774 0.469 1.00 0.80 66 LYS A O 3
ATOM 4931 N N . LYS A 1 56 ? 11.334 -14.711 -1.420 1.00 0.62 67 LYS A N 3
ATOM 4932 C CA . LYS A 1 56 ? 10.668 -15.611 -2.370 1.00 0.57 67 LYS A CA 3
ATOM 4933 C C . LYS A 1 56 ? 9.166 -15.655 -2.121 1.00 0.50 67 LYS A C 3
ATOM 4934 O O . LYS A 1 56 ? 8.465 -16.552 -2.589 1.00 0.59 67 LYS A O 3
ATOM 4953 N N . LYS A 1 57 ? 8.697 -14.652 -1.396 1.00 0.40 68 LYS A N 3
ATOM 4954 C CA . LYS A 1 57 ? 7.312 -14.538 -0.963 1.00 0.36 68 LYS A CA 3
ATOM 4955 C C . LYS A 1 57 ? 7.029 -13.067 -0.674 1.00 0.28 68 LYS A C 3
ATOM 4956 O O . LYS A 1 57 ? 7.927 -12.242 -0.863 1.00 0.28 68 LYS A O 3
ATOM 4975 N N . PRO A 1 58 ? 5.805 -12.687 -0.249 1.00 0.24 69 PRO A N 3
ATOM 4976 C CA . PRO A 1 58 ? 5.555 -11.330 0.235 1.00 0.19 69 PRO A CA 3
ATOM 4977 C C . PRO A 1 58 ? 6.596 -10.904 1.267 1.00 0.18 69 PRO A C 3
ATOM 4978 O O . PRO A 1 58 ? 6.994 -11.689 2.134 1.00 0.21 69 PRO A O 3
ATOM 4989 N N . ILE A 1 59 ? 7.030 -9.658 1.168 1.00 0.16 70 ILE A N 3
ATOM 4990 C CA . ILE A 1 59 ? 8.104 -9.136 2.007 1.00 0.19 70 ILE A CA 3
ATOM 4991 C C . ILE A 1 59 ? 7.629 -8.809 3.427 1.00 0.19 70 ILE A C 3
ATOM 4992 O O . ILE A 1 59 ? 8.375 -8.244 4.224 1.00 0.23 70 ILE A O 3
ATOM 5008 N N . GLY A 1 60 ? 6.399 -9.191 3.745 1.00 0.17 71 GLY A N 3
ATOM 5009 C CA . GLY A 1 60 ? 5.835 -8.894 5.050 1.00 0.19 71 GLY A CA 3
ATOM 5010 C C . GLY A 1 60 ? 4.821 -7.775 5.007 1.00 0.17 71 GLY A C 3
ATOM 5011 O O . GLY A 1 60 ? 5.055 -6.676 5.504 1.00 0.22 71 GLY A O 3
ATOM 5015 N N . SER A 1 61 ? 3.695 -8.083 4.381 1.00 0.13 72 SER A N 3
ATOM 5016 C CA . SER A 1 61 ? 2.570 -7.165 4.247 1.00 0.13 72 SER A CA 3
ATOM 5017 C C . SER A 1 61 ? 1.946 -6.822 5.607 1.00 0.15 72 SER A C 3
ATOM 5018 O O . SER A 1 61 ? 2.217 -7.487 6.611 1.00 0.21 72 SER A O 3
ATOM 5026 N N . PHE A 1 62 ? 1.092 -5.798 5.628 1.00 0.12 73 PHE A N 3
ATOM 5027 C CA . PHE A 1 62 ? 0.444 -5.361 6.862 1.00 0.13 73 PHE A CA 3
ATOM 5028 C C . PHE A 1 62 ? -1.051 -5.099 6.611 1.00 0.12 73 PHE A C 3
ATOM 5029 O O . PHE A 1 62 ? -1.452 -4.837 5.475 1.00 0.11 73 PHE A O 3
ATOM 5046 N N . PRO A 1 63 ? -1.898 -5.190 7.657 1.00 0.14 74 PRO A N 3
ATOM 5047 C CA . PRO A 1 63 ? -3.331 -4.926 7.539 1.00 0.15 74 PRO A CA 3
ATOM 5048 C C . PRO A 1 63 ? -3.657 -3.431 7.541 1.00 0.14 74 PRO A C 3
ATOM 5049 O O . PRO A 1 63 ? -3.181 -2.679 8.391 1.00 0.15 74 PRO A O 3
ATOM 5060 N N . LEU A 1 64 ? -4.510 -3.023 6.607 1.00 0.13 75 LEU A N 3
ATOM 5061 C CA . LEU A 1 64 ? -4.825 -1.611 6.383 1.00 0.13 75 LEU A CA 3
ATOM 5062 C C . LEU A 1 64 ? -5.559 -0.992 7.568 1.00 0.14 75 LEU A C 3
ATOM 5063 O O . LEU A 1 64 ? -5.556 0.224 7.750 1.00 0.17 75 LEU A O 3
ATOM 5079 N N . ASN A 1 65 ? -6.185 -1.833 8.372 1.00 0.16 76 ASN A N 3
ATOM 5080 C CA . ASN A 1 65 ? -6.908 -1.377 9.555 1.00 0.21 76 ASN A CA 3
ATOM 5081 C C . ASN A 1 65 ? -5.955 -0.883 10.646 1.00 0.20 76 ASN A C 3
ATOM 5082 O O . ASN A 1 65 ? -6.382 -0.257 11.618 1.00 0.32 76 ASN A O 3
ATOM 5093 N N . LYS A 1 66 ? -4.668 -1.167 10.492 1.00 0.17 77 LYS A N 3
ATOM 5094 C CA . LYS A 1 66 ? -3.684 -0.798 11.503 1.00 0.18 77 LYS A CA 3
ATOM 5095 C C . LYS A 1 66 ? -3.110 0.591 11.231 1.00 0.16 77 LYS A C 3
ATOM 5096 O O . LYS A 1 66 ? -2.441 1.168 12.088 1.00 0.18 77 LYS A O 3
ATOM 5115 N N . ILE A 1 67 ? -3.376 1.125 10.041 1.00 0.15 78 ILE A N 3
ATOM 5116 C CA . ILE A 1 67 ? -2.805 2.407 9.627 1.00 0.15 78 ILE A CA 3
ATOM 5117 C C . ILE A 1 67 ? -3.219 3.526 10.570 1.00 0.20 78 ILE A C 3
ATOM 5118 O O . ILE A 1 67 ? -4.401 3.707 10.862 1.00 0.32 78 ILE A O 3
ATOM 5134 N N . THR A 1 68 ? -2.240 4.279 11.041 1.00 0.14 79 THR A N 3
ATOM 5135 C CA . THR A 1 68 ? -2.501 5.393 11.924 1.00 0.17 79 THR A CA 3
ATOM 5136 C C . THR A 1 68 ? -2.599 6.685 11.123 1.00 0.18 79 THR A C 3
ATOM 5137 O O . THR A 1 68 ? -3.440 7.537 11.404 1.00 0.23 79 THR A O 3
ATOM 5148 N N . SER A 1 69 ? -1.756 6.810 10.101 1.00 0.17 80 SER A N 3
ATOM 5149 C CA . SER A 1 69 ? -1.766 7.992 9.254 1.00 0.20 80 SER A CA 3
ATOM 5150 C C . SER A 1 69 ? -1.090 7.734 7.904 1.00 0.18 80 SER A C 3
ATOM 5151 O O . SER A 1 69 ? 0.090 7.385 7.841 1.00 0.26 80 SER A O 3
ATOM 5159 N N . ILE A 1 70 ? -1.849 7.903 6.827 1.00 0.17 81 ILE A N 3
ATOM 5160 C CA . ILE A 1 70 ? -1.309 7.797 5.475 1.00 0.15 81 ILE A CA 3
ATOM 5161 C C . ILE A 1 70 ? -1.146 9.194 4.882 1.00 0.15 81 ILE A C 3
ATOM 5162 O O . ILE A 1 70 ? -2.130 9.859 4.545 1.00 0.18 81 ILE A O 3
ATOM 5178 N N . ARG A 1 71 ? 0.097 9.646 4.768 1.00 0.18 82 ARG A N 3
ATOM 5179 C CA . ARG A 1 71 ? 0.368 11.008 4.327 1.00 0.21 82 ARG A CA 3
ATOM 5180 C C . ARG A 1 71 ? 1.451 11.054 3.275 1.00 0.17 82 ARG A C 3
ATOM 5181 O O . ARG A 1 71 ? 2.206 10.107 3.095 1.00 0.21 82 ARG A O 3
ATOM 5202 N N . THR A 1 72 ? 1.509 12.173 2.582 1.00 0.19 83 THR A N 3
ATOM 5203 C CA . THR A 1 72 ? 2.521 12.405 1.578 1.00 0.18 83 THR A CA 3
ATOM 5204 C C . THR A 1 72 ? 3.735 13.056 2.221 1.00 0.19 83 THR A C 3
ATOM 5205 O O . THR A 1 72 ? 3.593 13.999 3.004 1.00 0.25 83 THR A O 3
ATOM 5216 N N . LYS A 1 73 ? 4.920 12.554 1.903 1.00 0.19 84 LYS A N 3
ATOM 5217 C CA . LYS A 1 73 ? 6.135 13.085 2.491 1.00 0.23 84 LYS A CA 3
ATOM 5218 C C . LYS A 1 73 ? 6.341 14.536 2.074 1.00 0.26 84 LYS A C 3
ATOM 5219 O O . LYS A 1 73 ? 6.444 14.852 0.890 1.00 0.27 84 LYS A O 3
ATOM 5238 N N . VAL A 1 74 ? 6.394 15.408 3.068 1.00 0.44 85 VAL A N 3
ATOM 5239 C CA . VAL A 1 74 ? 6.520 16.842 2.847 1.00 0.58 85 VAL A CA 3
ATOM 5240 C C . VAL A 1 74 ? 7.828 17.186 2.136 1.00 0.59 85 VAL A C 3
ATOM 5241 O O . VAL A 1 74 ? 7.891 18.127 1.347 1.00 0.78 85 VAL A O 3
ATOM 5254 N N . ASP A 1 75 ? 8.863 16.401 2.401 1.00 0.48 86 ASP A N 3
ATOM 5255 C CA . ASP A 1 75 ? 10.181 16.660 1.844 1.00 0.54 86 ASP A CA 3
ATOM 5256 C C . ASP A 1 75 ? 10.426 15.823 0.591 1.00 0.51 86 ASP A C 3
ATOM 5257 O O . ASP A 1 75 ? 11.546 15.768 0.079 1.00 0.68 86 ASP A O 3
ATOM 5266 N N . ASN A 1 76 ? 9.368 15.189 0.094 1.00 0.36 87 ASN A N 3
ATOM 5267 C CA . ASN A 1 76 ? 9.442 14.391 -1.127 1.00 0.33 87 ASN A CA 3
ATOM 5268 C C . ASN A 1 76 ? 8.039 13.992 -1.568 1.00 0.24 87 ASN A C 3
ATOM 5269 O O . ASN A 1 76 ? 7.517 12.961 -1.145 1.00 0.22 87 ASN A O 3
ATOM 5280 N N . LEU A 1 77 ? 7.434 14.812 -2.420 1.00 0.21 88 LEU A N 3
ATOM 5281 C CA . LEU A 1 77 ? 6.061 14.601 -2.871 1.00 0.19 88 LEU A CA 3
ATOM 5282 C C . LEU A 1 77 ? 5.926 13.347 -3.723 1.00 0.16 88 LEU A C 3
ATOM 5283 O O . LEU A 1 77 ? 4.814 12.910 -4.018 1.00 0.17 88 LEU A O 3
ATOM 5299 N N . LYS A 1 78 ? 7.051 12.780 -4.136 1.00 0.17 89 LYS A N 3
ATOM 5300 C CA . LYS A 1 78 ? 7.025 11.567 -4.940 1.00 0.20 89 LYS A CA 3
ATOM 5301 C C . LYS A 1 78 ? 6.901 10.354 -4.025 1.00 0.19 89 LYS A C 3
ATOM 5302 O O . LYS A 1 78 ? 6.699 9.226 -4.477 1.00 0.24 89 LYS A O 3
ATOM 5321 N N . SER A 1 79 ? 7.023 10.610 -2.731 1.00 0.16 90 SER A N 3
ATOM 5322 C CA . SER A 1 79 ? 6.977 9.569 -1.729 1.00 0.16 90 SER A CA 3
ATOM 5323 C C . SER A 1 79 ? 5.778 9.775 -0.811 1.00 0.13 90 SER A C 3
ATOM 5324 O O . SER A 1 79 ? 5.193 10.859 -0.756 1.00 0.14 90 SER A O 3
ATOM 5332 N N . LEU A 1 80 ? 5.430 8.734 -0.090 1.00 0.11 91 LEU A N 3
ATOM 5333 C CA . LEU A 1 80 ? 4.265 8.734 0.765 1.00 0.10 91 LEU A CA 3
ATOM 5334 C C . LEU A 1 80 ? 4.596 8.039 2.077 1.00 0.10 91 LEU A C 3
ATOM 5335 O O . LEU A 1 80 ? 4.894 6.846 2.097 1.00 0.12 91 LEU A O 3
ATOM 5351 N N . GLU A 1 81 ? 4.550 8.780 3.166 1.00 0.11 92 GLU A N 3
ATOM 5352 C CA . GLU A 1 81 ? 4.914 8.241 4.463 1.00 0.13 92 GLU A CA 3
ATOM 5353 C C . GLU A 1 81 ? 3.671 7.739 5.189 1.00 0.12 92 GLU A C 3
ATOM 5354 O O . GLU A 1 81 ? 2.791 8.522 5.562 1.00 0.15 92 GLU A O 3
ATOM 5366 N N . ILE A 1 82 ? 3.598 6.436 5.385 1.00 0.11 93 ILE A N 3
ATOM 5367 C CA . ILE A 1 82 ? 2.456 5.837 6.044 1.00 0.12 93 ILE A CA 3
ATOM 5368 C C . ILE A 1 82 ? 2.842 5.244 7.386 1.00 0.14 93 ILE A C 3
ATOM 5369 O O . ILE A 1 82 ? 3.593 4.269 7.465 1.00 0.15 93 ILE A O 3
ATOM 5385 N N . SER A 1 83 ? 2.320 5.838 8.438 1.00 0.15 94 SER A N 3
ATOM 5386 C CA . SER A 1 83 ? 2.512 5.318 9.770 1.00 0.16 94 SER A CA 3
ATOM 5387 C C . SER A 1 83 ? 1.386 4.356 10.088 1.00 0.14 94 SER A C 3
ATOM 5388 O O . SER A 1 83 ? 0.219 4.621 9.786 1.00 0.18 94 SER A O 3
ATOM 5396 N N . VAL A 1 84 ? 1.739 3.229 10.664 1.00 0.13 95 VAL A N 3
ATOM 5397 C CA . VAL A 1 84 ? 0.769 2.205 10.989 1.00 0.12 95 VAL A CA 3
ATOM 5398 C C . VAL A 1 84 ? 1.104 1.586 12.340 1.00 0.14 95 VAL A C 3
ATOM 5399 O O . VAL A 1 84 ? 2.267 1.571 12.747 1.00 0.18 95 VAL A O 3
ATOM 5412 N N . SER A 1 85 ? 0.079 1.104 13.041 1.00 0.16 96 SER A N 3
ATOM 5413 C CA . SER A 1 85 ? 0.276 0.432 14.307 1.00 0.20 96 SER A CA 3
ATOM 5414 C C . SER A 1 85 ? 0.984 -0.881 14.019 1.00 0.21 96 SER A C 3
ATOM 5415 O O . SER A 1 85 ? 0.393 -1.841 13.522 1.00 0.22 96 SER A O 3
ATOM 5423 N N . SER A 1 86 ? 2.263 -0.889 14.330 1.00 0.23 97 SER A N 3
ATOM 5424 C CA . SER A 1 86 ? 3.194 -1.832 13.757 1.00 0.24 97 SER A CA 3
ATOM 5425 C C . SER A 1 86 ? 3.980 -2.584 14.817 1.00 0.23 97 SER A C 3
ATOM 5426 O O . SER A 1 86 ? 4.106 -2.146 15.962 1.00 0.25 97 SER A O 3
ATOM 5434 N N . VAL A 1 87 ? 4.473 -3.737 14.415 1.00 0.27 98 VAL A N 3
ATOM 5435 C CA . VAL A 1 87 ? 5.397 -4.518 15.212 1.00 0.31 98 VAL A CA 3
ATOM 5436 C C . VAL A 1 87 ? 6.785 -4.285 14.640 1.00 0.31 98 VAL A C 3
ATOM 5437 O O . VAL A 1 87 ? 6.923 -3.390 13.818 1.00 0.29 98 VAL A O 3
ATOM 5450 N N . HIS A 1 88 ? 7.795 -5.022 15.099 1.00 0.34 99 HIS A N 3
ATOM 5451 C CA . HIS A 1 88 ? 9.195 -4.807 14.676 1.00 0.37 99 HIS A CA 3
ATOM 5452 C C . HIS A 1 88 ? 9.321 -4.438 13.185 1.00 0.36 99 HIS A C 3
ATOM 5453 O O . HIS A 1 88 ? 9.332 -5.301 12.305 1.00 0.38 99 HIS A O 3
ATOM 5468 N N . ILE A 1 89 ? 9.414 -3.131 12.930 1.00 0.34 100 ILE A N 3
ATOM 5469 C CA . ILE A 1 89 ? 9.498 -2.574 11.590 1.00 0.33 100 ILE A CA 3
ATOM 5470 C C . ILE A 1 89 ? 9.356 -1.056 11.683 1.00 0.32 100 ILE A C 3
ATOM 5471 O O . ILE A 1 89 ? 8.773 -0.533 12.635 1.00 0.42 100 ILE A O 3
ATOM 5487 N N . SER A 1 90 ? 9.907 -0.354 10.713 1.00 0.32 101 SER A N 3
ATOM 5488 C CA . SER A 1 90 ? 9.830 1.094 10.683 1.00 0.30 101 SER A CA 3
ATOM 5489 C C . SER A 1 90 ? 8.590 1.536 9.921 1.00 0.22 101 SER A C 3
ATOM 5490 O O . SER A 1 90 ? 7.875 0.705 9.356 1.00 0.21 101 SER A O 3
ATOM 5498 N N . THR A 1 91 ? 8.346 2.836 9.910 1.00 0.20 102 THR A N 3
ATOM 5499 C CA . THR A 1 91 ? 7.211 3.400 9.211 1.00 0.16 102 THR A CA 3
ATOM 5500 C C . THR A 1 91 ? 7.322 3.091 7.722 1.00 0.15 102 THR A C 3
ATOM 5501 O O . THR A 1 91 ? 8.412 3.145 7.144 1.00 0.19 102 THR A O 3
ATOM 5512 N N . TYR A 1 92 ? 6.196 2.763 7.110 1.00 0.13 103 TYR A N 3
ATOM 5513 C CA . TYR A 1 92 ? 6.192 2.274 5.749 1.00 0.13 103 TYR A CA 3
ATOM 5514 C C . TYR A 1 92 ? 6.125 3.435 4.777 1.00 0.10 103 TYR A C 3
ATOM 5515 O O . TYR A 1 92 ? 5.191 4.236 4.793 1.00 0.10 103 TYR A O 3
ATOM 5533 N N . LEU A 1 93 ? 7.145 3.524 3.946 1.00 0.11 104 LEU A N 3
ATOM 5534 C CA . LEU A 1 93 ? 7.216 4.556 2.943 1.00 0.10 104 LEU A CA 3
ATOM 5535 C C . LEU A 1 93 ? 6.872 3.999 1.579 1.00 0.10 104 LEU A C 3
ATOM 5536 O O . LEU A 1 93 ? 7.555 3.118 1.055 1.00 0.11 104 LEU A O 3
ATOM 5552 N N . PHE A 1 94 ? 5.798 4.517 1.027 1.00 0.09 105 PHE A N 3
ATOM 5553 C CA . PHE A 1 94 ? 5.365 4.173 -0.307 1.00 0.08 105 PHE A CA 3
ATOM 5554 C C . PHE A 1 94 ? 5.957 5.197 -1.263 1.00 0.08 105 PHE A C 3
ATOM 5555 O O . PHE A 1 94 ? 5.575 6.359 -1.249 1.00 0.10 105 PHE A O 3
ATOM 5572 N N . THR A 1 95 ? 6.910 4.782 -2.072 1.00 0.07 106 THR A N 3
ATOM 5573 C CA . THR A 1 95 ? 7.649 5.734 -2.878 1.00 0.08 106 THR A CA 3
ATOM 5574 C C . THR A 1 95 ? 7.566 5.413 -4.362 1.00 0.08 106 THR A C 3
ATOM 5575 O O . THR A 1 95 ? 7.957 4.334 -4.801 1.00 0.10 106 THR A O 3
ATOM 5586 N N . PHE A 1 96 ? 7.055 6.360 -5.124 1.00 0.12 107 PHE A N 3
ATOM 5587 C CA . PHE A 1 96 ? 6.988 6.231 -6.566 1.00 0.14 107 PHE A CA 3
ATOM 5588 C C . PHE A 1 96 ? 8.055 7.110 -7.198 1.00 0.17 107 PHE A C 3
ATOM 5589 O O . PHE A 1 96 ? 8.817 7.777 -6.498 1.00 0.18 107 PHE A O 3
ATOM 5606 N N . LYS A 1 97 ? 8.110 7.111 -8.516 1.00 0.22 108 LYS A N 3
ATOM 5607 C CA . LYS A 1 97 ? 9.073 7.927 -9.230 1.00 0.29 108 LYS A CA 3
ATOM 5608 C C . LYS A 1 97 ? 8.528 9.327 -9.482 1.00 0.32 108 LYS A C 3
ATOM 5609 O O . LYS A 1 97 ? 9.287 10.246 -9.785 1.00 0.43 108 LYS A O 3
ATOM 5628 N N . THR A 1 98 ? 7.216 9.493 -9.343 1.00 0.28 109 THR A N 3
ATOM 5629 C CA . THR A 1 98 ? 6.599 10.804 -9.472 1.00 0.32 109 THR A CA 3
ATOM 5630 C C . THR A 1 98 ? 5.519 10.999 -8.413 1.00 0.26 109 THR A C 3
ATOM 5631 O O . THR A 1 98 ? 5.121 10.040 -7.747 1.00 0.26 109 THR A O 3
ATOM 5642 N N . ARG A 1 99 ? 5.047 12.231 -8.252 1.00 0.24 110 ARG A N 3
ATOM 5643 C CA . ARG A 1 99 ? 3.948 12.501 -7.330 1.00 0.23 110 ARG A CA 3
ATOM 5644 C C . ARG A 1 99 ? 2.673 11.901 -7.866 1.00 0.26 110 ARG A C 3
ATOM 5645 O O . ARG A 1 99 ? 1.932 11.233 -7.163 1.00 0.30 110 ARG A O 3
ATOM 5666 N N . GLU A 1 100 ? 2.443 12.154 -9.127 1.00 0.28 111 GLU A N 3
ATOM 5667 C CA . GLU A 1 100 ? 1.173 11.881 -9.756 1.00 0.33 111 GLU A CA 3
ATOM 5668 C C . GLU A 1 100 ? 0.825 10.397 -9.701 1.00 0.34 111 GLU A C 3
ATOM 5669 O O . GLU A 1 100 ? -0.341 10.022 -9.561 1.00 0.43 111 GLU A O 3
ATOM 5681 N N . GLU A 1 101 ? 1.848 9.560 -9.788 1.00 0.31 112 GLU A N 3
ATOM 5682 C CA . GLU A 1 101 ? 1.669 8.120 -9.689 1.00 0.33 112 GLU A CA 3
ATOM 5683 C C . GLU A 1 101 ? 1.332 7.700 -8.255 1.00 0.29 112 GLU A C 3
ATOM 5684 O O . GLU A 1 101 ? 0.452 6.869 -8.037 1.00 0.32 112 GLU A O 3
ATOM 5696 N N . ARG A 1 102 ? 2.020 8.287 -7.273 1.00 0.25 113 ARG A N 3
ATOM 5697 C CA . ARG A 1 102 ? 1.748 7.974 -5.867 1.00 0.23 113 ARG A CA 3
ATOM 5698 C C . ARG A 1 102 ? 0.450 8.623 -5.413 1.00 0.23 113 ARG A C 3
ATOM 5699 O O . ARG A 1 102 ? -0.215 8.137 -4.494 1.00 0.25 113 ARG A O 3
ATOM 5720 N N . GLU A 1 103 ? 0.120 9.740 -6.042 1.00 0.22 114 GLU A N 3
ATOM 5721 C CA . GLU A 1 103 ? -1.003 10.558 -5.630 1.00 0.22 114 GLU A CA 3
ATOM 5722 C C . GLU A 1 103 ? -2.301 9.761 -5.710 1.00 0.20 114 GLU A C 3
ATOM 5723 O O . GLU A 1 103 ? -3.029 9.642 -4.722 1.00 0.21 114 GLU A O 3
ATOM 5735 N N . SER A 1 104 ? -2.547 9.177 -6.881 1.00 0.18 115 SER A N 3
ATOM 5736 C CA . SER A 1 104 ? -3.746 8.379 -7.120 1.00 0.18 115 SER A CA 3
ATOM 5737 C C . SER A 1 104 ? -3.871 7.269 -6.079 1.00 0.15 115 SER A C 3
ATOM 5738 O O . SER A 1 104 ? -4.955 7.014 -5.553 1.00 0.17 115 SER A O 3
ATOM 5746 N N . TRP A 1 105 ? -2.744 6.642 -5.766 1.00 0.12 116 TRP A N 3
ATOM 5747 C CA . TRP A 1 105 ? -2.719 5.515 -4.849 1.00 0.11 116 TRP A CA 3
ATOM 5748 C C . TRP A 1 105 ? -3.296 5.897 -3.486 1.00 0.11 116 TRP A C 3
ATOM 5749 O O . TRP A 1 105 ? -4.234 5.259 -3.008 1.00 0.13 116 TRP A O 3
ATOM 5770 N N . GLN A 1 106 ? -2.735 6.938 -2.862 1.00 0.11 117 GLN A N 3
ATOM 5771 C CA . GLN A 1 106 ? -3.226 7.406 -1.568 1.00 0.13 117 GLN A CA 3
ATOM 5772 C C . GLN A 1 106 ? -4.709 7.737 -1.636 1.00 0.13 117 GLN A C 3
ATOM 5773 O O . GLN A 1 106 ? -5.458 7.408 -0.725 1.00 0.18 117 GLN A O 3
ATOM 5787 N N . ASN A 1 107 ? -5.129 8.372 -2.726 1.00 0.13 118 ASN A N 3
ATOM 5788 C CA . ASN A 1 107 ? -6.528 8.768 -2.885 1.00 0.19 118 ASN A CA 3
ATOM 5789 C C . ASN A 1 107 ? -7.436 7.545 -2.821 1.00 0.15 118 ASN A C 3
ATOM 5790 O O . ASN A 1 107 ? -8.481 7.554 -2.168 1.00 0.21 118 ASN A O 3
ATOM 5801 N N . ASN A 1 108 ? -7.014 6.491 -3.500 1.00 0.11 119 ASN A N 3
ATOM 5802 C CA . ASN A 1 108 ? -7.759 5.239 -3.535 1.00 0.11 119 ASN A CA 3
ATOM 5803 C C . ASN A 1 108 ? -7.698 4.534 -2.189 1.00 0.11 119 ASN A C 3
ATOM 5804 O O . ASN A 1 108 ? -8.727 4.162 -1.623 1.00 0.14 119 ASN A O 3
ATOM 5815 N N . LEU A 1 109 ? -6.484 4.366 -1.678 1.00 0.10 120 LEU A N 3
ATOM 5816 C CA . LEU A 1 109 ? -6.267 3.623 -0.444 1.00 0.10 120 LEU A CA 3
ATOM 5817 C C . LEU A 1 109 ? -6.926 4.332 0.732 1.00 0.11 120 LEU A C 3
ATOM 5818 O O . LEU A 1 109 ? -7.493 3.682 1.600 1.00 0.14 120 LEU A O 3
ATOM 5834 N N . GLU A 1 110 ? -6.868 5.659 0.751 1.00 0.12 121 GLU A N 3
ATOM 5835 C CA . GLU A 1 110 ? -7.485 6.433 1.822 1.00 0.16 121 GLU A CA 3
ATOM 5836 C C . GLU A 1 110 ? -8.982 6.168 1.877 1.00 0.17 121 GLU A C 3
ATOM 5837 O O . GLU A 1 110 ? -9.543 5.963 2.949 1.00 0.22 121 GLU A O 3
ATOM 5849 N N . SER A 1 111 ? -9.620 6.154 0.714 1.00 0.17 122 SER A N 3
ATOM 5850 C CA . SER A 1 111 ? -11.051 5.917 0.639 1.00 0.19 122 SER A CA 3
ATOM 5851 C C . SER A 1 111 ? -11.379 4.485 1.043 1.00 0.20 122 SER A C 3
ATOM 5852 O O . SER A 1 111 ? -12.314 4.246 1.805 1.00 0.25 122 SER A O 3
ATOM 5860 N N . PHE A 1 112 ? -10.593 3.537 0.544 1.00 0.19 123 PHE A N 3
ATOM 5861 C CA . PHE A 1 112 ? -10.760 2.137 0.905 1.00 0.21 123 PHE A CA 3
ATOM 5862 C C . PHE A 1 112 ? -10.512 1.961 2.403 1.00 0.23 123 PHE A C 3
ATOM 5863 O O . PHE A 1 112 ? -11.190 1.183 3.076 1.00 0.27 123 PHE A O 3
ATOM 5880 N N . ARG A 1 113 ? -9.551 2.719 2.915 1.00 0.23 124 ARG A N 3
ATOM 5881 C CA . ARG A 1 113 ? -9.267 2.765 4.340 1.00 0.27 124 ARG A CA 3
ATOM 5882 C C . ARG A 1 113 ? -10.465 3.325 5.096 1.00 0.32 124 ARG A C 3
ATOM 5883 O O . ARG A 1 113 ? -10.820 2.831 6.160 1.00 0.39 124 ARG A O 3
ATOM 5904 N N . LYS A 1 114 ? -11.086 4.355 4.536 1.00 0.32 125 LYS A N 3
ATOM 5905 C CA . LYS A 1 114 ? -12.254 4.971 5.150 1.00 0.40 125 LYS A CA 3
ATOM 5906 C C . LYS A 1 114 ? -13.419 3.995 5.213 1.00 0.44 125 LYS A C 3
ATOM 5907 O O . LYS A 1 114 ? -14.155 3.977 6.184 1.00 0.53 125 LYS A O 3
ATOM 5926 N N . ILE A 1 115 ? -13.577 3.173 4.191 1.00 0.43 126 ILE A N 3
ATOM 5927 C CA . ILE A 1 115 ? -14.637 2.174 4.186 1.00 0.51 126 ILE A CA 3
ATOM 5928 C C . ILE A 1 115 ? -14.464 1.188 5.344 1.00 0.57 126 ILE A C 3
ATOM 5929 O O . ILE A 1 115 ? -15.433 0.623 5.848 1.00 0.64 126 ILE A O 3
ATOM 5945 N N . MET A 1 116 ? -13.227 0.999 5.775 1.00 0.54 127 MET A N 3
ATOM 5946 C CA . MET A 1 116 ? -12.924 0.008 6.798 1.00 0.61 127 MET A CA 3
ATOM 5947 C C . MET A 1 116 ? -12.727 0.641 8.174 1.00 0.65 127 MET A C 3
ATOM 5948 O O . MET A 1 116 ? -13.236 0.137 9.174 1.00 0.73 127 MET A O 3
ATOM 5962 N N . SER A 1 117 ? -12.001 1.746 8.223 1.00 0.62 128 SER A N 3
ATOM 5963 C CA . SER A 1 117 ? -11.650 2.373 9.490 1.00 0.70 128 SER A CA 3
ATOM 5964 C C . SER A 1 117 ? -12.614 3.507 9.820 1.00 0.74 128 SER A C 3
ATOM 5965 O O . SER A 1 117 ? -12.995 3.694 10.973 1.00 0.84 128 SER A O 3
ATOM 5973 N N . MET A 1 118 ? -13.025 4.247 8.803 1.00 0.67 129 MET A N 3
ATOM 5974 C CA . MET A 1 118 ? -14.001 5.315 8.979 1.00 0.71 129 MET A CA 3
ATOM 5975 C C . MET A 1 118 ? -15.374 4.800 8.579 1.00 0.70 129 MET A C 3
ATOM 5976 O O . MET A 1 118 ? -16.212 5.539 8.061 1.00 0.71 129 MET A O 3
ATOM 5990 N N . LYS A 1 119 ? -15.567 3.506 8.805 1.00 0.72 130 LYS A N 3
ATOM 5991 C CA . LYS A 1 119 ? -16.774 2.809 8.406 1.00 0.74 130 LYS A CA 3
ATOM 5992 C C . LYS A 1 119 ? -17.984 3.384 9.127 1.00 0.83 130 LYS A C 3
ATOM 5993 O O . LYS A 1 119 ? -18.082 3.200 10.359 1.00 1.07 130 LYS A O 3
ATOM 6013 N N . SER A 1 1 ? -20.947 -7.567 -3.412 1.00 1.40 12 SER A N 4
ATOM 6014 C CA . SER A 1 1 ? -22.010 -8.270 -2.670 1.00 1.41 12 SER A CA 4
ATOM 6015 C C . SER A 1 1 ? -23.347 -7.549 -2.851 1.00 1.46 12 SER A C 4
ATOM 6016 O O . SER A 1 1 ? -24.186 -7.988 -3.641 1.00 1.88 12 SER A O 4
ATOM 6026 N N . ALA A 1 2 ? -23.548 -6.442 -2.138 1.00 1.51 13 ALA A N 4
ATOM 6027 C CA . ALA A 1 2 ? -24.754 -5.642 -2.318 1.00 1.63 13 ALA A CA 4
ATOM 6028 C C . ALA A 1 2 ? -24.624 -4.754 -3.552 1.00 1.69 13 ALA A C 4
ATOM 6029 O O . ALA A 1 2 ? -25.052 -5.130 -4.640 1.00 1.98 13 ALA A O 4
ATOM 6036 N N . LYS A 1 3 ? -24.011 -3.588 -3.388 1.00 1.59 14 LYS A N 4
ATOM 6037 C CA . LYS A 1 3 ? -23.724 -2.711 -4.513 1.00 1.82 14 LYS A CA 4
ATOM 6038 C C . LYS A 1 3 ? -22.410 -1.966 -4.279 1.00 1.58 14 LYS A C 4
ATOM 6039 O O . LYS A 1 3 ? -22.394 -0.790 -3.912 1.00 2.13 14 LYS A O 4
ATOM 6058 N N . ASP A 1 4 ? -21.303 -2.681 -4.485 1.00 1.15 15 ASP A N 4
ATOM 6059 C CA . ASP A 1 4 ? -19.961 -2.129 -4.301 1.00 1.00 15 ASP A CA 4
ATOM 6060 C C . ASP A 1 4 ? -19.725 -1.746 -2.849 1.00 0.79 15 ASP A C 4
ATOM 6061 O O . ASP A 1 4 ? -19.293 -0.635 -2.564 1.00 1.08 15 ASP A O 4
ATOM 6070 N N . ILE A 1 5 ? -20.032 -2.644 -1.919 1.00 0.73 16 ILE A N 4
ATOM 6071 C CA . ILE A 1 5 ? -19.868 -2.300 -0.515 1.00 0.68 16 ILE A CA 4
ATOM 6072 C C . ILE A 1 5 ? -18.524 -2.784 0.042 1.00 0.70 16 ILE A C 4
ATOM 6073 O O . ILE A 1 5 ? -17.548 -2.038 0.043 1.00 0.72 16 ILE A O 4
ATOM 6089 N N . LYS A 1 6 ? -18.475 -4.027 0.516 1.00 0.81 17 LYS A N 4
ATOM 6090 C CA . LYS A 1 6 ? -17.241 -4.595 1.049 1.00 0.90 17 LYS A CA 4
ATOM 6091 C C . LYS A 1 6 ? -16.301 -5.105 -0.040 1.00 0.80 17 LYS A C 4
ATOM 6092 O O . LYS A 1 6 ? -15.222 -4.562 -0.268 1.00 0.76 17 LYS A O 4
ATOM 6111 N N . ASP A 1 7 ? -16.770 -6.134 -0.732 1.00 0.83 18 ASP A N 4
ATOM 6112 C CA . ASP A 1 7 ? -15.939 -6.960 -1.606 1.00 0.80 18 ASP A CA 4
ATOM 6113 C C . ASP A 1 7 ? -15.641 -6.284 -2.932 1.00 0.67 18 ASP A C 4
ATOM 6114 O O . ASP A 1 7 ? -14.495 -6.245 -3.376 1.00 0.64 18 ASP A O 4
ATOM 6123 N N . GLU A 1 8 ? -16.674 -5.761 -3.559 1.00 0.66 19 GLU A N 4
ATOM 6124 C CA . GLU A 1 8 ? -16.538 -5.110 -4.850 1.00 0.62 19 GLU A CA 4
ATOM 6125 C C . GLU A 1 8 ? -15.621 -3.894 -4.768 1.00 0.50 19 GLU A C 4
ATOM 6126 O O . GLU A 1 8 ? -14.920 -3.572 -5.726 1.00 0.51 19 GLU A O 4
ATOM 6138 N N . LYS A 1 9 ? -15.611 -3.226 -3.618 1.00 0.45 20 LYS A N 4
ATOM 6139 C CA . LYS A 1 9 ? -14.678 -2.129 -3.405 1.00 0.40 20 LYS A CA 4
ATOM 6140 C C . LYS A 1 9 ? -13.255 -2.666 -3.327 1.00 0.33 20 LYS A C 4
ATOM 6141 O O . LYS A 1 9 ? -12.335 -2.079 -3.891 1.00 0.34 20 LYS A O 4
ATOM 6160 N N . ILE A 1 10 ? -13.090 -3.798 -2.639 1.00 0.34 21 ILE A N 4
ATOM 6161 C CA . ILE A 1 10 ? -11.800 -4.483 -2.573 1.00 0.33 21 ILE A CA 4
ATOM 6162 C C . ILE A 1 10 ? -11.282 -4.755 -3.978 1.00 0.34 21 ILE A C 4
ATOM 6163 O O . ILE A 1 10 ? -10.159 -4.392 -4.318 1.00 0.34 21 ILE A O 4
ATOM 6179 N N . GLN A 1 11 ? -12.128 -5.377 -4.794 1.00 0.40 22 GLN A N 4
ATOM 6180 C CA . GLN A 1 11 ? -11.766 -5.750 -6.158 1.00 0.48 22 GLN A CA 4
ATOM 6181 C C . GLN A 1 11 ? -11.395 -4.523 -6.990 1.00 0.41 22 GLN A C 4
ATOM 6182 O O . GLN A 1 11 ? -10.363 -4.502 -7.662 1.00 0.40 22 GLN A O 4
ATOM 6196 N N . GLN A 1 12 ? -12.246 -3.506 -6.935 1.00 0.42 23 GLN A N 4
ATOM 6197 C CA . GLN A 1 12 ? -12.060 -2.296 -7.729 1.00 0.44 23 GLN A CA 4
ATOM 6198 C C . GLN A 1 12 ? -10.792 -1.562 -7.322 1.00 0.33 23 GLN A C 4
ATOM 6199 O O . GLN A 1 12 ? -9.976 -1.187 -8.167 1.00 0.35 23 GLN A O 4
ATOM 6213 N N . TYR A 1 13 ? -10.637 -1.349 -6.026 1.00 0.25 24 TYR A N 4
ATOM 6214 C CA . TYR A 1 13 ? -9.473 -0.645 -5.510 1.00 0.20 24 TYR A CA 4
ATOM 6215 C C . TYR A 1 13 ? -8.198 -1.439 -5.751 1.00 0.17 24 TYR A C 4
ATOM 6216 O O . TYR A 1 13 ? -7.199 -0.877 -6.177 1.00 0.18 24 TYR A O 4
ATOM 6234 N N . ARG A 1 14 ? -8.245 -2.745 -5.511 1.00 0.18 25 ARG A N 4
ATOM 6235 C CA . ARG A 1 14 ? -7.072 -3.605 -5.684 1.00 0.19 25 ARG A CA 4
ATOM 6236 C C . ARG A 1 14 ? -6.499 -3.471 -7.095 1.00 0.20 25 ARG A C 4
ATOM 6237 O O . ARG A 1 14 ? -5.286 -3.564 -7.298 1.00 0.23 25 ARG A O 4
ATOM 6258 N N . LYS A 1 15 ? -7.383 -3.231 -8.055 1.00 0.20 26 LYS A N 4
ATOM 6259 C CA . LYS A 1 15 ? -6.993 -3.025 -9.445 1.00 0.24 26 LYS A CA 4
ATOM 6260 C C . LYS A 1 15 ? -6.006 -1.865 -9.573 1.00 0.21 26 LYS A C 4
ATOM 6261 O O . LYS A 1 15 ? -4.922 -2.016 -10.136 1.00 0.27 26 LYS A O 4
ATOM 6280 N N . THR A 1 16 ? -6.381 -0.717 -9.020 1.00 0.17 27 THR A N 4
ATOM 6281 C CA . THR A 1 16 ? -5.573 0.491 -9.129 1.00 0.15 27 THR A CA 4
ATOM 6282 C C . THR A 1 16 ? -4.509 0.543 -8.038 1.00 0.13 27 THR A C 4
ATOM 6283 O O . THR A 1 16 ? -3.533 1.290 -8.139 1.00 0.15 27 THR A O 4
ATOM 6294 N N . LEU A 1 17 ? -4.715 -0.247 -6.997 1.00 0.12 28 LEU A N 4
ATOM 6295 C CA . LEU A 1 17 ? -3.831 -0.263 -5.842 1.00 0.13 28 LEU A CA 4
ATOM 6296 C C . LEU A 1 17 ? -2.521 -0.967 -6.164 1.00 0.13 28 LEU A C 4
ATOM 6297 O O . LEU A 1 17 ? -1.511 -0.725 -5.508 1.00 0.20 28 LEU A O 4
ATOM 6313 N N . THR A 1 18 ? -2.538 -1.824 -7.183 1.00 0.10 29 THR A N 4
ATOM 6314 C CA . THR A 1 18 ? -1.347 -2.569 -7.567 1.00 0.10 29 THR A CA 4
ATOM 6315 C C . THR A 1 18 ? -0.354 -1.672 -8.310 1.00 0.10 29 THR A C 4
ATOM 6316 O O . THR A 1 18 ? -0.591 -1.270 -9.455 1.00 0.13 29 THR A O 4
ATOM 6327 N N . LYS A 1 19 ? 0.753 -1.358 -7.645 1.00 0.09 30 LYS A N 4
ATOM 6328 C CA . LYS A 1 19 ? 1.759 -0.445 -8.184 1.00 0.10 30 LYS A CA 4
ATOM 6329 C C . LYS A 1 19 ? 3.175 -0.951 -7.891 1.00 0.09 30 LYS A C 4
ATOM 6330 O O . LYS A 1 19 ? 3.403 -1.602 -6.874 1.00 0.09 30 LYS A O 4
ATOM 6349 N N . ILE A 1 20 ? 4.118 -0.659 -8.786 1.00 0.11 31 ILE A N 4
ATOM 6350 C CA . ILE A 1 20 ? 5.529 -0.944 -8.526 1.00 0.12 31 ILE A CA 4
ATOM 6351 C C . ILE A 1 20 ? 6.161 0.244 -7.818 1.00 0.12 31 ILE A C 4
ATOM 6352 O O . ILE A 1 20 ? 6.326 1.315 -8.404 1.00 0.15 31 ILE A O 4
ATOM 6368 N N . VAL A 1 21 ? 6.504 0.054 -6.556 1.00 0.10 32 VAL A N 4
ATOM 6369 C CA . VAL A 1 21 ? 7.017 1.138 -5.738 1.00 0.10 32 VAL A CA 4
ATOM 6370 C C . VAL A 1 21 ? 8.265 0.711 -4.994 1.00 0.09 32 VAL A C 4
ATOM 6371 O O . VAL A 1 21 ? 8.652 -0.456 -5.021 1.00 0.10 32 VAL A O 4
ATOM 6384 N N . LYS A 1 22 ? 8.893 1.663 -4.336 1.00 0.08 33 LYS A N 4
ATOM 6385 C CA . LYS A 1 22 ? 10.065 1.386 -3.533 1.00 0.07 33 LYS A CA 4
ATOM 6386 C C . LYS A 1 22 ? 9.703 1.437 -2.061 1.00 0.07 33 LYS A C 4
ATOM 6387 O O . LYS A 1 22 ? 9.302 2.483 -1.547 1.00 0.09 33 LYS A O 4
ATOM 6406 N N . ILE A 1 23 ? 9.837 0.306 -1.393 1.00 0.07 34 ILE A N 4
ATOM 6407 C CA . ILE A 1 23 ? 9.535 0.218 0.019 1.00 0.07 34 ILE A CA 4
ATOM 6408 C C . ILE A 1 23 ? 10.775 0.513 0.837 1.00 0.08 34 ILE A C 4
ATOM 6409 O O . ILE A 1 23 ? 11.883 0.116 0.483 1.00 0.09 34 ILE A O 4
ATOM 6425 N N . LYS A 1 24 ? 10.579 1.231 1.917 1.00 0.10 35 LYS A N 4
ATOM 6426 C CA . LYS A 1 24 ? 11.667 1.605 2.793 1.00 0.16 35 LYS A CA 4
ATOM 6427 C C . LYS A 1 24 ? 11.315 1.288 4.240 1.00 0.19 35 LYS A C 4
ATOM 6428 O O . LYS A 1 24 ? 10.459 1.944 4.832 1.00 0.21 35 LYS A O 4
ATOM 6447 N N . THR A 1 25 ? 11.953 0.264 4.794 1.00 0.23 36 THR A N 4
ATOM 6448 C CA . THR A 1 25 ? 11.724 -0.126 6.178 1.00 0.30 36 THR A CA 4
ATOM 6449 C C . THR A 1 25 ? 13.052 -0.258 6.918 1.00 0.35 36 THR A C 4
ATOM 6450 O O . THR A 1 25 ? 14.114 -0.055 6.325 1.00 0.37 36 THR A O 4
ATOM 6461 N N . ALA A 1 26 ? 13.002 -0.608 8.200 1.00 0.44 37 ALA A N 4
ATOM 6462 C CA . ALA A 1 26 ? 14.221 -0.857 8.961 1.00 0.50 37 ALA A CA 4
ATOM 6463 C C . ALA A 1 26 ? 14.750 -2.248 8.650 1.00 0.47 37 ALA A C 4
ATOM 6464 O O . ALA A 1 26 ? 15.930 -2.542 8.855 1.00 0.51 37 ALA A O 4
ATOM 6471 N N . ILE A 1 27 ? 13.867 -3.098 8.140 1.00 0.44 38 ILE A N 4
ATOM 6472 C CA . ILE A 1 27 ? 14.231 -4.459 7.794 1.00 0.44 38 ILE A CA 4
ATOM 6473 C C . ILE A 1 27 ? 14.980 -4.472 6.467 1.00 0.34 38 ILE A C 4
ATOM 6474 O O . ILE A 1 27 ? 16.112 -4.946 6.384 1.00 0.34 38 ILE A O 4
ATOM 6490 N N . PHE A 1 28 ? 14.342 -3.931 5.437 1.00 0.30 39 PHE A N 4
ATOM 6491 C CA . PHE A 1 28 ? 14.945 -3.846 4.114 1.00 0.25 39 PHE A CA 4
ATOM 6492 C C . PHE A 1 28 ? 14.223 -2.822 3.244 1.00 0.23 39 PHE A C 4
ATOM 6493 O O . PHE A 1 28 ? 13.021 -2.590 3.401 1.00 0.31 39 PHE A O 4
ATOM 6510 N N . HIS A 1 29 ? 14.971 -2.168 2.372 1.00 0.21 40 HIS A N 4
ATOM 6511 C CA . HIS A 1 29 ? 14.385 -1.251 1.406 1.00 0.19 40 HIS A CA 4
ATOM 6512 C C . HIS A 1 29 ? 14.304 -1.961 0.059 1.00 0.19 40 HIS A C 4
ATOM 6513 O O . HIS A 1 29 ? 15.325 -2.180 -0.590 1.00 0.24 40 HIS A O 4
ATOM 6528 N N . GLU A 1 30 ? 13.096 -2.304 -0.364 1.00 0.18 41 GLU A N 4
ATOM 6529 C CA . GLU A 1 30 ? 12.906 -3.189 -1.510 1.00 0.23 41 GLU A CA 4
ATOM 6530 C C . GLU A 1 30 ? 11.930 -2.593 -2.520 1.00 0.15 41 GLU A C 4
ATOM 6531 O O . GLU A 1 30 ? 10.922 -2.008 -2.138 1.00 0.16 41 GLU A O 4
ATOM 6543 N N . THR A 1 31 ? 12.224 -2.748 -3.807 1.00 0.15 42 THR A N 4
ATOM 6544 C CA . THR A 1 31 ? 11.262 -2.395 -4.842 1.00 0.12 42 THR A CA 4
ATOM 6545 C C . THR A 1 31 ? 10.202 -3.486 -4.910 1.00 0.10 42 THR A C 4
ATOM 6546 O O . THR A 1 31 ? 10.523 -4.668 -5.050 1.00 0.14 42 THR A O 4
ATOM 6557 N N . VAL A 1 32 ? 8.949 -3.110 -4.808 1.00 0.09 43 VAL A N 4
ATOM 6558 C CA . VAL A 1 32 ? 7.902 -4.093 -4.639 1.00 0.10 43 VAL A CA 4
ATOM 6559 C C . VAL A 1 32 ? 6.632 -3.695 -5.383 1.00 0.10 43 VAL A C 4
ATOM 6560 O O . VAL A 1 32 ? 6.403 -2.516 -5.655 1.00 0.11 43 VAL A O 4
ATOM 6573 N N . LYS A 1 33 ? 5.827 -4.686 -5.733 1.00 0.10 44 LYS A N 4
ATOM 6574 C CA . LYS A 1 33 ? 4.519 -4.437 -6.303 1.00 0.10 44 LYS A CA 4
ATOM 6575 C C . LYS A 1 33 ? 3.503 -4.492 -5.183 1.00 0.09 44 LYS A C 4
ATOM 6576 O O . LYS A 1 33 ? 3.244 -5.557 -4.623 1.00 0.08 44 LYS A O 4
ATOM 6595 N N . VAL A 1 34 ? 2.937 -3.352 -4.861 1.00 0.09 45 VAL A N 4
ATOM 6596 C CA . VAL A 1 34 ? 2.011 -3.255 -3.753 1.00 0.09 45 VAL A CA 4
ATOM 6597 C C . VAL A 1 34 ? 0.587 -3.421 -4.250 1.00 0.08 45 VAL A C 4
ATOM 6598 O O . VAL A 1 34 ? 0.184 -2.780 -5.208 1.00 0.09 45 VAL A O 4
ATOM 6611 N N . THR A 1 35 ? -0.140 -4.332 -3.639 1.00 0.08 46 THR A N 4
ATOM 6612 C CA . THR A 1 35 ? -1.527 -4.563 -3.980 1.00 0.09 46 THR A CA 4
ATOM 6613 C C . THR A 1 35 ? -2.320 -4.803 -2.698 1.00 0.11 46 THR A C 4
ATOM 6614 O O . THR A 1 35 ? -1.752 -4.824 -1.611 1.00 0.12 46 THR A O 4
ATOM 6625 N N . CYS A 1 36 ? -3.622 -4.951 -2.807 1.00 0.12 47 CYS A N 4
ATOM 6626 C CA . CYS A 1 36 ? -4.423 -5.273 -1.645 1.00 0.17 47 CYS A CA 4
ATOM 6627 C C . CYS A 1 36 ? -4.760 -6.751 -1.641 1.00 0.18 47 CYS A C 4
ATOM 6628 O O . CYS A 1 36 ? -4.768 -7.406 -2.685 1.00 0.22 47 CYS A O 4
ATOM 6636 N N . SER A 1 37 ? -5.015 -7.268 -0.457 1.00 0.19 48 SER A N 4
ATOM 6637 C CA . SER A 1 37 ? -5.273 -8.683 -0.278 1.00 0.24 48 SER A CA 4
ATOM 6638 C C . SER A 1 37 ? -6.657 -9.042 -0.801 1.00 0.25 48 SER A C 4
ATOM 6639 O O . SER A 1 37 ? -7.476 -8.166 -1.076 1.00 0.25 48 SER A O 4
ATOM 6647 N N . LYS A 1 38 ? -6.918 -10.333 -0.920 1.00 0.34 49 LYS A N 4
ATOM 6648 C CA . LYS A 1 38 ? -8.210 -10.810 -1.386 1.00 0.43 49 LYS A CA 4
ATOM 6649 C C . LYS A 1 38 ? -9.252 -10.609 -0.294 1.00 0.44 49 LYS A C 4
ATOM 6650 O O . LYS A 1 38 ? -10.456 -10.579 -0.555 1.00 0.54 49 LYS A O 4
ATOM 6669 N N . ASP A 1 39 ? -8.768 -10.468 0.935 1.00 0.40 50 ASP A N 4
ATOM 6670 C CA . ASP A 1 39 ? -9.624 -10.152 2.070 1.00 0.45 50 ASP A CA 4
ATOM 6671 C C . ASP A 1 39 ? -9.871 -8.653 2.144 1.00 0.41 50 ASP A C 4
ATOM 6672 O O . ASP A 1 39 ? -10.822 -8.202 2.779 1.00 0.51 50 ASP A O 4
ATOM 6681 N N . GLY A 1 40 ? -8.987 -7.887 1.510 1.00 0.35 51 GLY A N 4
ATOM 6682 C CA . GLY A 1 40 ? -9.069 -6.436 1.561 1.00 0.38 51 GLY A CA 4
ATOM 6683 C C . GLY A 1 40 ? -8.506 -5.869 2.851 1.00 0.41 51 GLY A C 4
ATOM 6684 O O . GLY A 1 40 ? -8.104 -4.711 2.910 1.00 0.70 51 GLY A O 4
ATOM 6688 N N . LYS A 1 41 ? -8.432 -6.717 3.862 1.00 0.28 52 LYS A N 4
ATOM 6689 C CA . LYS A 1 41 ? -8.095 -6.310 5.220 1.00 0.28 52 LYS A CA 4
ATOM 6690 C C . LYS A 1 41 ? -6.623 -5.917 5.345 1.00 0.22 52 LYS A C 4
ATOM 6691 O O . LYS A 1 41 ? -6.244 -5.169 6.249 1.00 0.26 52 LYS A O 4
ATOM 6710 N N . MET A 1 42 ? -5.795 -6.390 4.427 1.00 0.18 53 MET A N 4
ATOM 6711 C CA . MET A 1 42 ? -4.378 -6.091 4.494 1.00 0.17 53 MET A CA 4
ATOM 6712 C C . MET A 1 42 ? -3.840 -5.734 3.123 1.00 0.15 53 MET A C 4
ATOM 6713 O O . MET A 1 42 ? -4.459 -6.032 2.099 1.00 0.19 53 MET A O 4
ATOM 6727 N N . LEU A 1 43 ? -2.694 -5.088 3.121 1.00 0.12 54 LEU A N 4
ATOM 6728 C CA . LEU A 1 43 ? -2.059 -4.641 1.903 1.00 0.10 54 LEU A CA 4
ATOM 6729 C C . LEU A 1 43 ? -0.883 -5.550 1.592 1.00 0.11 54 LEU A C 4
ATOM 6730 O O . LEU A 1 43 ? 0.163 -5.446 2.228 1.00 0.12 54 LEU A O 4
ATOM 6746 N N . GLU A 1 44 ? -1.057 -6.427 0.616 1.00 0.11 55 GLU A N 4
ATOM 6747 C CA . GLU A 1 44 ? -0.040 -7.414 0.291 1.00 0.12 55 GLU A CA 4
ATOM 6748 C C . GLU A 1 44 ? 0.836 -6.940 -0.849 1.00 0.11 55 GLU A C 4
ATOM 6749 O O . GLU A 1 44 ? 0.356 -6.430 -1.852 1.00 0.13 55 GLU A O 4
ATOM 6761 N N . TRP A 1 45 ? 2.126 -7.114 -0.691 1.00 0.12 56 TRP A N 4
ATOM 6762 C CA . TRP A 1 45 ? 3.060 -6.683 -1.703 1.00 0.12 56 TRP A CA 4
ATOM 6763 C C . TRP A 1 45 ? 3.992 -7.813 -2.110 1.00 0.13 56 TRP A C 4
ATOM 6764 O O . TRP A 1 45 ? 4.475 -8.580 -1.272 1.00 0.16 56 TRP A O 4
ATOM 6785 N N . TYR A 1 46 ? 4.228 -7.917 -3.405 1.00 0.13 57 TYR A N 4
ATOM 6786 C CA . TYR A 1 46 ? 5.095 -8.949 -3.947 1.00 0.16 57 TYR A CA 4
ATOM 6787 C C . TYR A 1 46 ? 6.284 -8.301 -4.621 1.00 0.17 57 TYR A C 4
ATOM 6788 O O . TYR A 1 46 ? 6.124 -7.312 -5.332 1.00 0.16 57 TYR A O 4
ATOM 6806 N N . LYS A 1 47 ? 7.462 -8.858 -4.370 1.00 0.21 58 LYS A N 4
ATOM 6807 C CA . LYS A 1 47 ? 8.715 -8.403 -4.978 1.00 0.24 58 LYS A CA 4
ATOM 6808 C C . LYS A 1 47 ? 8.514 -7.915 -6.418 1.00 0.20 58 LYS A C 4
ATOM 6809 O O . LYS A 1 47 ? 8.094 -8.671 -7.295 1.00 0.22 58 LYS A O 4
ATOM 6828 N N . GLY A 1 48 ? 8.811 -6.646 -6.646 1.00 0.21 59 GLY A N 4
ATOM 6829 C CA . GLY A 1 48 ? 8.599 -6.056 -7.954 1.00 0.22 59 GLY A CA 4
ATOM 6830 C C . GLY A 1 48 ? 9.886 -5.539 -8.545 1.00 0.25 59 GLY A C 4
ATOM 6831 O O . GLY A 1 48 ? 9.882 -4.654 -9.401 1.00 0.40 59 GLY A O 4
ATOM 6835 N N . LYS A 1 49 ? 10.991 -6.090 -8.072 1.00 0.23 60 LYS A N 4
ATOM 6836 C CA . LYS A 1 49 ? 12.309 -5.678 -8.530 1.00 0.34 60 LYS A CA 4
ATOM 6837 C C . LYS A 1 49 ? 12.591 -6.208 -9.927 1.00 0.56 60 LYS A C 4
ATOM 6838 O O . LYS A 1 49 ? 11.933 -7.137 -10.402 1.00 0.97 60 LYS A O 4
ATOM 6857 N N . ASN A 1 50 ? 13.586 -5.616 -10.570 1.00 1.26 61 ASN A N 4
ATOM 6858 C CA . ASN A 1 50 ? 14.131 -6.150 -11.809 1.00 1.55 61 ASN A CA 4
ATOM 6859 C C . ASN A 1 50 ? 15.449 -6.853 -11.500 1.00 1.95 61 ASN A C 4
ATOM 6860 O O . ASN A 1 50 ? 16.321 -6.997 -12.361 1.00 2.72 61 ASN A O 4
ATOM 6871 N N . ASP A 1 51 ? 15.576 -7.279 -10.247 1.00 1.77 62 ASP A N 4
ATOM 6872 C CA . ASP A 1 51 ? 16.772 -7.956 -9.764 1.00 2.11 62 ASP A CA 4
ATOM 6873 C C . ASP A 1 51 ? 16.425 -9.351 -9.248 1.00 1.46 62 ASP A C 4
ATOM 6874 O O . ASP A 1 51 ? 16.595 -10.340 -9.962 1.00 2.01 62 ASP A O 4
ATOM 6883 N N . SER A 1 52 ? 15.909 -9.424 -8.022 1.00 1.01 63 SER A N 4
ATOM 6884 C CA . SER A 1 52 ? 15.550 -10.698 -7.413 1.00 1.00 63 SER A CA 4
ATOM 6885 C C . SER A 1 52 ? 14.787 -10.476 -6.107 1.00 0.96 63 SER A C 4
ATOM 6886 O O . SER A 1 52 ? 14.646 -9.342 -5.643 1.00 1.26 63 SER A O 4
ATOM 6894 N N . ASP A 1 53 ? 14.289 -11.561 -5.529 1.00 0.79 64 ASP A N 4
ATOM 6895 C CA . ASP A 1 53 ? 13.586 -11.520 -4.260 1.00 0.80 64 ASP A CA 4
ATOM 6896 C C . ASP A 1 53 ? 14.373 -12.273 -3.201 1.00 1.05 64 ASP A C 4
ATOM 6897 O O . ASP A 1 53 ? 14.911 -13.348 -3.459 1.00 1.64 64 ASP A O 4
ATOM 6906 N N . GLY A 1 54 ? 14.449 -11.695 -2.013 1.00 0.95 65 GLY A N 4
ATOM 6907 C CA . GLY A 1 54 ? 15.180 -12.320 -0.932 1.00 1.22 65 GLY A CA 4
ATOM 6908 C C . GLY A 1 54 ? 14.376 -13.401 -0.247 1.00 1.22 65 GLY A C 4
ATOM 6909 O O . GLY A 1 54 ? 14.937 -14.302 0.376 1.00 1.62 65 GLY A O 4
ATOM 6913 N N . LYS A 1 55 ? 13.059 -13.311 -0.365 1.00 0.89 66 LYS A N 4
ATOM 6914 C CA . LYS A 1 55 ? 12.168 -14.270 0.272 1.00 0.87 66 LYS A CA 4
ATOM 6915 C C . LYS A 1 55 ? 11.445 -15.125 -0.772 1.00 0.74 66 LYS A C 4
ATOM 6916 O O . LYS A 1 55 ? 10.875 -16.168 -0.445 1.00 0.80 66 LYS A O 4
ATOM 6935 N N . LYS A 1 56 ? 11.484 -14.677 -2.036 1.00 0.62 67 LYS A N 4
ATOM 6936 C CA . LYS A 1 56 ? 10.767 -15.345 -3.134 1.00 0.57 67 LYS A CA 4
ATOM 6937 C C . LYS A 1 56 ? 9.259 -15.332 -2.892 1.00 0.50 67 LYS A C 4
ATOM 6938 O O . LYS A 1 56 ? 8.504 -16.042 -3.553 1.00 0.59 67 LYS A O 4
ATOM 6957 N N . LYS A 1 57 ? 8.839 -14.493 -1.957 1.00 0.40 68 LYS A N 4
ATOM 6958 C CA . LYS A 1 57 ? 7.455 -14.421 -1.513 1.00 0.36 68 LYS A CA 4
ATOM 6959 C C . LYS A 1 57 ? 7.155 -12.991 -1.075 1.00 0.28 68 LYS A C 4
ATOM 6960 O O . LYS A 1 57 ? 8.052 -12.145 -1.145 1.00 0.28 68 LYS A O 4
ATOM 6979 N N . PRO A 1 58 ? 5.910 -12.670 -0.655 1.00 0.24 69 PRO A N 4
ATOM 6980 C CA . PRO A 1 58 ? 5.611 -11.359 -0.083 1.00 0.19 69 PRO A CA 4
ATOM 6981 C C . PRO A 1 58 ? 6.615 -10.974 0.998 1.00 0.18 69 PRO A C 4
ATOM 6982 O O . PRO A 1 58 ? 6.973 -11.783 1.854 1.00 0.21 69 PRO A O 4
ATOM 6993 N N . ILE A 1 59 ? 7.063 -9.732 0.947 1.00 0.16 70 ILE A N 4
ATOM 6994 C CA . ILE A 1 59 ? 8.129 -9.253 1.816 1.00 0.19 70 ILE A CA 4
ATOM 6995 C C . ILE A 1 59 ? 7.631 -8.913 3.225 1.00 0.19 70 ILE A C 4
ATOM 6996 O O . ILE A 1 59 ? 8.355 -8.318 4.019 1.00 0.23 70 ILE A O 4
ATOM 7012 N N . GLY A 1 60 ? 6.387 -9.281 3.522 1.00 0.17 71 GLY A N 4
ATOM 7013 C CA . GLY A 1 60 ? 5.826 -9.040 4.842 1.00 0.19 71 GLY A CA 4
ATOM 7014 C C . GLY A 1 60 ? 4.842 -7.892 4.872 1.00 0.17 71 GLY A C 4
ATOM 7015 O O . GLY A 1 60 ? 5.099 -6.837 5.450 1.00 0.22 71 GLY A O 4
ATOM 7019 N N . SER A 1 61 ? 3.711 -8.126 4.226 1.00 0.13 72 SER A N 4
ATOM 7020 C CA . SER A 1 61 ? 2.615 -7.166 4.129 1.00 0.13 72 SER A CA 4
ATOM 7021 C C . SER A 1 61 ? 2.015 -6.815 5.501 1.00 0.15 72 SER A C 4
ATOM 7022 O O . SER A 1 61 ? 2.225 -7.530 6.485 1.00 0.21 72 SER A O 4
ATOM 7030 N N . PHE A 1 62 ? 1.246 -5.724 5.553 1.00 0.12 73 PHE A N 4
ATOM 7031 C CA . PHE A 1 62 ? 0.648 -5.254 6.805 1.00 0.13 73 PHE A CA 4
ATOM 7032 C C . PHE A 1 62 ? -0.862 -5.033 6.629 1.00 0.12 73 PHE A C 4
ATOM 7033 O O . PHE A 1 62 ? -1.338 -4.841 5.508 1.00 0.11 73 PHE A O 4
ATOM 7050 N N . PRO A 1 63 ? -1.643 -5.071 7.729 1.00 0.14 74 PRO A N 4
ATOM 7051 C CA . PRO A 1 63 ? -3.088 -4.860 7.683 1.00 0.15 74 PRO A CA 4
ATOM 7052 C C . PRO A 1 63 ? -3.467 -3.379 7.588 1.00 0.14 74 PRO A C 4
ATOM 7053 O O . PR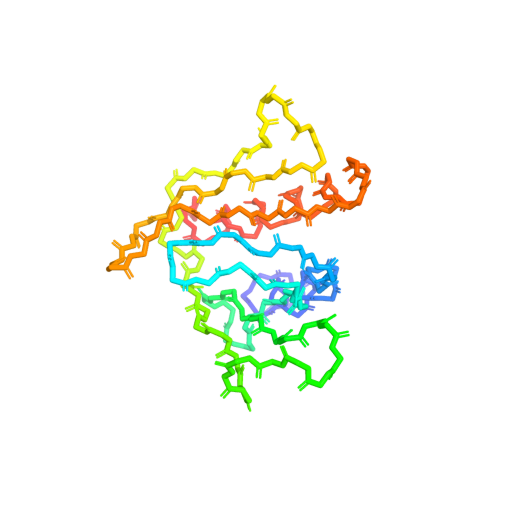O A 1 63 ? -2.984 -2.551 8.361 1.00 0.15 74 PRO A O 4
ATOM 7064 N N . LEU A 1 64 ? -4.370 -3.067 6.662 1.00 0.13 75 LEU A N 4
ATOM 7065 C CA . LEU A 1 64 ? -4.749 -1.684 6.365 1.00 0.13 75 LEU A CA 4
ATOM 7066 C C . LEU A 1 64 ? -5.486 -1.020 7.524 1.00 0.14 75 LEU A C 4
ATOM 7067 O O . LEU A 1 64 ? -5.468 0.203 7.661 1.00 0.17 75 LEU A O 4
ATOM 7083 N N . ASN A 1 65 ? -6.129 -1.819 8.364 1.00 0.16 76 ASN A N 4
ATOM 7084 C CA . ASN A 1 65 ? -6.883 -1.278 9.494 1.00 0.21 76 ASN A CA 4
ATOM 7085 C C . ASN A 1 65 ? -5.954 -0.801 10.608 1.00 0.20 76 ASN A C 4
ATOM 7086 O O . ASN A 1 65 ? -6.400 -0.238 11.607 1.00 0.32 76 ASN A O 4
ATOM 7097 N N . LYS A 1 66 ? -4.659 -1.029 10.430 1.00 0.17 77 LYS A N 4
ATOM 7098 C CA . LYS A 1 66 ? -3.669 -0.611 11.412 1.00 0.18 77 LYS A CA 4
ATOM 7099 C C . LYS A 1 66 ? -3.122 0.773 11.080 1.00 0.16 77 LYS A C 4
ATOM 7100 O O . LYS A 1 66 ? -2.432 1.379 11.894 1.00 0.18 77 LYS A O 4
ATOM 7119 N N . ILE A 1 67 ? -3.424 1.268 9.883 1.00 0.15 78 ILE A N 4
ATOM 7120 C CA . ILE A 1 67 ? -2.913 2.565 9.452 1.00 0.15 78 ILE A CA 4
ATOM 7121 C C . ILE A 1 67 ? -3.458 3.678 10.333 1.00 0.20 78 ILE A C 4
ATOM 7122 O O . ILE A 1 67 ? -4.675 3.851 10.448 1.00 0.32 78 ILE A O 4
ATOM 7138 N N . THR A 1 68 ? -2.560 4.427 10.950 1.00 0.14 79 THR A N 4
ATOM 7139 C CA . THR A 1 68 ? -2.955 5.516 11.817 1.00 0.17 79 THR A CA 4
ATOM 7140 C C . THR A 1 68 ? -3.009 6.821 11.028 1.00 0.18 79 THR A C 4
ATOM 7141 O O . THR A 1 68 ? -3.810 7.708 11.325 1.00 0.23 79 THR A O 4
ATOM 7152 N N . SER A 1 69 ? -2.169 6.919 10.000 1.00 0.17 80 SER A N 4
ATOM 7153 C CA . SER A 1 69 ? -2.161 8.080 9.126 1.00 0.20 80 SER A CA 4
ATOM 7154 C C . SER A 1 69 ? -1.468 7.751 7.806 1.00 0.18 80 SER A C 4
ATOM 7155 O O . SER A 1 69 ? -0.416 7.112 7.790 1.00 0.26 80 SER A O 4
ATOM 7163 N N . ILE A 1 70 ? -2.074 8.171 6.705 1.00 0.17 81 ILE A N 4
ATOM 7164 C CA . ILE A 1 70 ? -1.478 8.014 5.386 1.00 0.15 81 ILE A CA 4
ATOM 7165 C C . ILE A 1 70 ? -1.294 9.384 4.744 1.00 0.15 81 ILE A C 4
ATOM 7166 O O . ILE A 1 70 ? -2.263 10.035 4.353 1.00 0.18 81 ILE A O 4
ATOM 7182 N N . ARG A 1 71 ? -0.047 9.834 4.659 1.00 0.18 82 ARG A N 4
ATOM 7183 C CA . ARG A 1 71 ? 0.239 11.166 4.142 1.00 0.21 82 ARG A CA 4
ATOM 7184 C C . ARG A 1 71 ? 1.452 11.181 3.236 1.00 0.17 82 ARG A C 4
ATOM 7185 O O . ARG A 1 71 ? 2.303 10.295 3.281 1.00 0.21 82 ARG A O 4
ATOM 7206 N N . THR A 1 72 ? 1.510 12.211 2.413 1.00 0.19 83 THR A N 4
ATOM 7207 C CA . THR A 1 72 ? 2.598 12.399 1.481 1.00 0.18 83 THR A CA 4
ATOM 7208 C C . THR A 1 72 ? 3.802 12.981 2.197 1.00 0.19 83 THR A C 4
ATOM 7209 O O . THR A 1 72 ? 3.653 13.847 3.061 1.00 0.25 83 THR A O 4
ATOM 7220 N N . LYS A 1 73 ? 4.988 12.516 1.846 1.00 0.19 84 LYS A N 4
ATOM 7221 C CA . LYS A 1 73 ? 6.192 13.048 2.440 1.00 0.23 84 LYS A CA 4
ATOM 7222 C C . LYS A 1 73 ? 6.401 14.486 1.991 1.00 0.26 84 LYS A C 4
ATOM 7223 O O . LYS A 1 73 ? 6.492 14.771 0.802 1.00 0.27 84 LYS A O 4
ATOM 7242 N N . VAL A 1 74 ? 6.470 15.383 2.956 1.00 0.44 85 VAL A N 4
ATOM 7243 C CA . VAL A 1 74 ? 6.636 16.802 2.684 1.00 0.58 85 VAL A CA 4
ATOM 7244 C C . VAL A 1 74 ? 8.020 17.087 2.090 1.00 0.59 85 VAL A C 4
ATOM 7245 O O . VAL A 1 74 ? 8.228 18.085 1.397 1.00 0.78 85 VAL A O 4
ATOM 7258 N N . ASP A 1 75 ? 8.962 16.192 2.356 1.00 0.48 86 ASP A N 4
ATOM 7259 C CA . ASP A 1 75 ? 10.310 16.314 1.816 1.00 0.54 86 ASP A CA 4
ATOM 7260 C C . ASP A 1 75 ? 10.383 15.778 0.388 1.00 0.51 86 ASP A C 4
ATOM 7261 O O . ASP A 1 75 ? 11.267 16.147 -0.384 1.00 0.68 86 ASP A O 4
ATOM 7270 N N . ASN A 1 76 ? 9.426 14.935 0.029 1.00 0.36 87 ASN A N 4
ATOM 7271 C CA . ASN A 1 76 ? 9.437 14.271 -1.266 1.00 0.33 87 ASN A CA 4
ATOM 7272 C C . ASN A 1 76 ? 8.022 13.870 -1.653 1.00 0.24 87 ASN A C 4
ATOM 7273 O O . ASN A 1 76 ? 7.496 12.871 -1.165 1.00 0.22 87 ASN A O 4
ATOM 7284 N N . LEU A 1 77 ? 7.415 14.652 -2.532 1.00 0.21 88 LEU A N 4
ATOM 7285 C CA . LEU A 1 77 ? 6.024 14.452 -2.922 1.00 0.19 88 LEU A CA 4
ATOM 7286 C C . LEU A 1 77 ? 5.830 13.195 -3.755 1.00 0.16 88 LEU A C 4
ATOM 7287 O O . LEU A 1 77 ? 4.702 12.792 -4.022 1.00 0.17 88 LEU A O 4
ATOM 7303 N N . LYS A 1 78 ? 6.924 12.591 -4.185 1.00 0.17 89 LYS A N 4
ATOM 7304 C CA . LYS A 1 78 ? 6.850 11.353 -4.944 1.00 0.20 89 LYS A CA 4
ATOM 7305 C C . LYS A 1 78 ? 6.823 10.173 -3.987 1.00 0.19 89 LYS A C 4
ATOM 7306 O O . LYS A 1 78 ? 6.610 9.027 -4.388 1.00 0.24 89 LYS A O 4
ATOM 7325 N N . SER A 1 79 ? 7.033 10.466 -2.715 1.00 0.16 90 SER A N 4
ATOM 7326 C CA . SER A 1 79 ? 7.041 9.450 -1.690 1.00 0.16 90 SER A CA 4
ATOM 7327 C C . SER A 1 79 ? 5.866 9.656 -0.745 1.00 0.13 90 SER A C 4
ATOM 7328 O O . SER A 1 79 ? 5.319 10.754 -0.630 1.00 0.14 90 SER A O 4
ATOM 7336 N N . LEU A 1 80 ? 5.498 8.598 -0.069 1.00 0.11 91 LEU A N 4
ATOM 7337 C CA . LEU A 1 80 ? 4.346 8.596 0.800 1.00 0.10 91 LEU A CA 4
ATOM 7338 C C . LEU A 1 80 ? 4.718 7.961 2.127 1.00 0.10 91 LEU A C 4
ATOM 7339 O O . LEU A 1 80 ? 5.038 6.774 2.187 1.00 0.12 91 LEU A O 4
ATOM 7355 N N . GLU A 1 81 ? 4.681 8.744 3.185 1.00 0.11 92 GLU A N 4
ATOM 7356 C CA . GLU A 1 81 ? 5.039 8.248 4.497 1.00 0.13 92 GLU A CA 4
ATOM 7357 C C . GLU A 1 81 ? 3.779 7.847 5.244 1.00 0.12 92 GLU A C 4
ATOM 7358 O O . GLU A 1 81 ? 2.959 8.693 5.606 1.00 0.15 92 GLU A O 4
ATOM 7370 N N . ILE A 1 82 ? 3.628 6.560 5.482 1.00 0.11 93 ILE A N 4
ATOM 7371 C CA . ILE A 1 82 ? 2.434 6.055 6.123 1.00 0.12 93 ILE A CA 4
ATOM 7372 C C . ILE A 1 82 ? 2.742 5.536 7.511 1.00 0.14 93 ILE A C 4
ATOM 7373 O O . ILE A 1 82 ? 3.503 4.581 7.686 1.00 0.15 93 ILE A O 4
ATOM 7389 N N . SER A 1 83 ? 2.136 6.170 8.491 1.00 0.15 94 SER A N 4
ATOM 7390 C CA . SER A 1 83 ? 2.280 5.752 9.859 1.00 0.16 94 SER A CA 4
ATOM 7391 C C . SER A 1 83 ? 1.192 4.742 10.174 1.00 0.14 94 SER A C 4
ATOM 7392 O O . SER A 1 83 ? 0.001 5.047 10.117 1.00 0.18 94 SER A O 4
ATOM 7400 N N . VAL A 1 84 ? 1.606 3.527 10.442 1.00 0.13 95 VAL A N 4
ATOM 7401 C CA . VAL A 1 84 ? 0.683 2.458 10.760 1.00 0.12 95 VAL A CA 4
ATOM 7402 C C . VAL A 1 84 ? 1.055 1.866 12.110 1.00 0.14 95 VAL A C 4
ATOM 7403 O O . VAL A 1 84 ? 2.207 1.968 12.532 1.00 0.18 95 VAL A O 4
ATOM 7416 N N . SER A 1 85 ? 0.081 1.294 12.806 1.00 0.16 96 SER A N 4
ATOM 7417 C CA . SER A 1 85 ? 0.353 0.637 14.064 1.00 0.20 96 SER A CA 4
ATOM 7418 C C . SER A 1 85 ? 1.163 -0.614 13.765 1.00 0.21 96 SER A C 4
ATOM 7419 O O . SER A 1 85 ? 0.637 -1.617 13.277 1.00 0.22 96 SER A O 4
ATOM 7427 N N . SER A 1 86 ? 2.448 -0.532 14.043 1.00 0.23 97 SER A N 4
ATOM 7428 C CA . SER A 1 86 ? 3.403 -1.484 13.522 1.00 0.24 97 SER A CA 4
ATOM 7429 C C . SER A 1 86 ? 3.908 -2.446 14.582 1.00 0.23 97 SER A C 4
ATOM 7430 O O . SER A 1 86 ? 3.918 -2.149 15.779 1.00 0.25 97 SER A O 4
ATOM 7438 N N . VAL A 1 87 ? 4.316 -3.604 14.106 1.00 0.27 98 VAL A N 4
ATOM 7439 C CA . VAL A 1 87 ? 5.060 -4.562 14.895 1.00 0.31 98 VAL A CA 4
ATOM 7440 C C . VAL A 1 87 ? 6.509 -4.431 14.421 1.00 0.31 98 VAL A C 4
ATOM 7441 O O . VAL A 1 87 ? 6.767 -3.515 13.653 1.00 0.29 98 VAL A O 4
ATOM 7454 N N . HIS A 1 88 ? 7.439 -5.267 14.886 1.00 0.34 99 HIS A N 4
ATOM 7455 C CA . HIS A 1 88 ? 8.867 -5.132 14.531 1.00 0.37 99 HIS A CA 4
ATOM 7456 C C . HIS A 1 88 ? 9.077 -4.745 13.054 1.00 0.36 99 HIS A C 4
ATOM 7457 O O . HIS A 1 88 ? 9.056 -5.596 12.163 1.00 0.38 99 HIS A O 4
ATOM 7472 N N . ILE A 1 89 ? 9.280 -3.445 12.830 1.00 0.34 100 ILE A N 4
ATOM 7473 C CA . ILE A 1 89 ? 9.447 -2.867 11.504 1.00 0.33 100 ILE A CA 4
ATOM 7474 C C . ILE A 1 89 ? 9.364 -1.344 11.634 1.00 0.32 100 ILE A C 4
ATOM 7475 O O . ILE A 1 89 ? 8.919 -0.830 12.659 1.00 0.42 100 ILE A O 4
ATOM 7491 N N . SER A 1 90 ? 9.800 -0.633 10.610 1.00 0.32 101 SER A N 4
ATOM 7492 C CA . SER A 1 90 ? 9.797 0.821 10.627 1.00 0.30 101 SER A CA 4
ATOM 7493 C C . SER A 1 90 ? 8.549 1.355 9.936 1.00 0.22 101 SER A C 4
ATOM 7494 O O . SER A 1 90 ? 7.763 0.583 9.383 1.00 0.21 101 SER A O 4
ATOM 7502 N N . THR A 1 91 ? 8.379 2.670 9.967 1.00 0.20 102 THR A N 4
ATOM 7503 C CA . THR A 1 91 ? 7.248 3.320 9.328 1.00 0.16 102 THR A CA 4
ATOM 7504 C C . THR A 1 91 ? 7.283 3.023 7.829 1.00 0.15 102 THR A C 4
ATOM 7505 O O . THR A 1 91 ? 8.357 2.973 7.224 1.00 0.19 102 THR A O 4
ATOM 7516 N N . TYR A 1 92 ? 6.118 2.823 7.233 1.00 0.13 103 TYR A N 4
ATOM 7517 C CA . TYR A 1 92 ? 6.053 2.329 5.868 1.00 0.13 103 TYR A CA 4
ATOM 7518 C C . TYR A 1 92 ? 6.084 3.474 4.871 1.00 0.10 103 TYR A C 4
ATOM 7519 O O . TYR A 1 92 ? 5.240 4.369 4.897 1.00 0.10 103 TYR A O 4
ATOM 7537 N N . LEU A 1 93 ? 7.084 3.442 4.007 1.00 0.11 104 LEU A N 4
ATOM 7538 C CA . LEU A 1 93 ? 7.220 4.436 2.966 1.00 0.10 104 LEU A CA 4
ATOM 7539 C C . LEU A 1 93 ? 6.892 3.856 1.605 1.00 0.10 104 LEU A C 4
ATOM 7540 O O . LEU A 1 93 ? 7.581 2.965 1.104 1.00 0.11 104 LEU A O 4
ATOM 7556 N N . PHE A 1 94 ? 5.830 4.374 1.032 1.00 0.09 105 PHE A N 4
ATOM 7557 C CA . PHE A 1 94 ? 5.413 4.028 -0.310 1.00 0.08 105 PHE A CA 4
ATOM 7558 C C . PHE A 1 94 ? 6.003 5.061 -1.262 1.00 0.08 105 PHE A C 4
ATOM 7559 O O . PHE A 1 94 ? 5.613 6.221 -1.244 1.00 0.10 105 PHE A O 4
ATOM 7576 N N . THR A 1 95 ? 6.966 4.658 -2.070 1.00 0.07 106 THR A N 4
ATOM 7577 C CA . THR A 1 95 ? 7.700 5.620 -2.873 1.00 0.08 106 THR A CA 4
ATOM 7578 C C . THR A 1 95 ? 7.558 5.347 -4.364 1.00 0.08 106 THR A C 4
ATOM 7579 O O . THR A 1 95 ? 7.768 4.225 -4.827 1.00 0.10 106 THR A O 4
ATOM 7590 N N . PHE A 1 96 ? 7.203 6.388 -5.101 1.00 0.12 107 PHE A N 4
ATOM 7591 C CA . PHE A 1 96 ? 7.036 6.301 -6.537 1.00 0.14 107 PHE A CA 4
ATOM 7592 C C . PHE A 1 96 ? 7.998 7.249 -7.242 1.00 0.17 107 PHE A C 4
ATOM 7593 O O . PHE A 1 96 ? 8.819 7.910 -6.600 1.00 0.18 107 PHE A O 4
ATOM 7610 N N . LYS A 1 97 ? 7.912 7.292 -8.558 1.00 0.22 108 LYS A N 4
ATOM 7611 C CA . LYS A 1 97 ? 8.736 8.186 -9.350 1.00 0.29 108 LYS A CA 4
ATOM 7612 C C . LYS A 1 97 ? 8.075 9.556 -9.473 1.00 0.32 108 LYS A C 4
ATOM 7613 O O . LYS A 1 97 ? 8.754 10.578 -9.559 1.00 0.43 108 LYS A O 4
ATOM 7632 N N . THR A 1 98 ? 6.745 9.565 -9.478 1.00 0.28 109 THR A N 4
ATOM 7633 C CA . THR A 1 98 ? 5.988 10.785 -9.693 1.00 0.32 109 THR A CA 4
ATOM 7634 C C . THR A 1 98 ? 4.947 10.972 -8.595 1.00 0.26 109 THR A C 4
ATOM 7635 O O . THR A 1 98 ? 4.510 9.996 -7.980 1.00 0.26 109 THR A O 4
ATOM 7646 N N . ARG A 1 99 ? 4.555 12.217 -8.337 1.00 0.24 110 ARG A N 4
ATOM 7647 C CA . ARG A 1 99 ? 3.483 12.480 -7.385 1.00 0.23 110 ARG A CA 4
ATOM 7648 C C . ARG A 1 99 ? 2.184 11.900 -7.900 1.00 0.26 110 ARG A C 4
ATOM 7649 O O . ARG A 1 99 ? 1.413 11.339 -7.139 1.00 0.30 110 ARG A O 4
ATOM 7670 N N . GLU A 1 100 ? 1.963 12.025 -9.200 1.00 0.28 111 GLU A N 4
ATOM 7671 C CA . GLU A 1 100 ? 0.708 11.606 -9.811 1.00 0.33 111 GLU A CA 4
ATOM 7672 C C . GLU A 1 100 ? 0.378 10.163 -9.445 1.00 0.34 111 GLU A C 4
ATOM 7673 O O . GLU A 1 100 ? -0.751 9.844 -9.063 1.00 0.43 111 GLU A O 4
ATOM 7685 N N . GLU A 1 101 ? 1.384 9.306 -9.546 1.00 0.31 112 GLU A N 4
ATOM 7686 C CA . GLU A 1 101 ? 1.227 7.893 -9.253 1.00 0.33 112 GLU A CA 4
ATOM 7687 C C . GLU A 1 101 ? 0.853 7.659 -7.789 1.00 0.29 112 GLU A C 4
ATOM 7688 O O . GLU A 1 101 ? -0.104 6.942 -7.492 1.00 0.32 112 GLU A O 4
ATOM 7700 N N . ARG A 1 102 ? 1.599 8.272 -6.873 1.00 0.25 113 ARG A N 4
ATOM 7701 C CA . ARG A 1 102 ? 1.349 8.067 -5.449 1.00 0.23 113 ARG A CA 4
ATOM 7702 C C . ARG A 1 102 ? 0.105 8.815 -4.974 1.00 0.23 113 ARG A C 4
ATOM 7703 O O . ARG A 1 102 ? -0.590 8.366 -4.061 1.00 0.25 113 ARG A O 4
ATOM 7724 N N . GLU A 1 103 ? -0.151 9.960 -5.586 1.00 0.22 114 GLU A N 4
ATOM 7725 C CA . GLU A 1 103 ? -1.314 10.782 -5.261 1.00 0.22 114 GLU A CA 4
ATOM 7726 C C . GLU A 1 103 ? -2.589 9.988 -5.467 1.00 0.20 114 GLU A C 4
ATOM 7727 O O . GLU A 1 103 ? -3.427 9.884 -4.566 1.00 0.21 114 GLU A O 4
ATOM 7739 N N . SER A 1 104 ? -2.718 9.420 -6.657 1.00 0.18 115 SER A N 4
ATOM 7740 C CA . SER A 1 104 ? -3.860 8.583 -6.983 1.00 0.18 115 SER A CA 4
ATOM 7741 C C . SER A 1 104 ? -3.966 7.433 -5.984 1.00 0.15 115 SER A C 4
ATOM 7742 O O . SER A 1 104 ? -5.036 7.177 -5.433 1.00 0.17 115 SER A O 4
ATOM 7750 N N . TRP A 1 105 ? -2.837 6.774 -5.728 1.00 0.12 116 TRP A N 4
ATOM 7751 C CA . TRP A 1 105 ? -2.792 5.631 -4.828 1.00 0.11 116 TRP A CA 4
ATOM 7752 C C . TRP A 1 105 ? -3.336 5.992 -3.444 1.00 0.11 116 TRP A C 4
ATOM 7753 O O . TRP A 1 105 ? -4.256 5.343 -2.948 1.00 0.13 116 TRP A O 4
ATOM 7774 N N . GLN A 1 106 ? -2.758 7.026 -2.828 1.00 0.11 117 GLN A N 4
ATOM 7775 C CA . GLN A 1 106 ? -3.204 7.498 -1.519 1.00 0.13 117 GLN A CA 4
ATOM 7776 C C . GLN A 1 106 ? -4.703 7.784 -1.508 1.00 0.13 117 GLN A C 4
ATOM 7777 O O . GLN A 1 106 ? -5.418 7.326 -0.622 1.00 0.18 117 GLN A O 4
ATOM 7791 N N . ASN A 1 107 ? -5.174 8.530 -2.499 1.00 0.13 118 ASN A N 4
ATOM 7792 C CA . ASN A 1 107 ? -6.582 8.909 -2.562 1.00 0.19 118 ASN A CA 4
ATOM 7793 C C . ASN A 1 107 ? -7.480 7.685 -2.681 1.00 0.15 118 ASN A C 4
ATOM 7794 O O . ASN A 1 107 ? -8.578 7.648 -2.116 1.00 0.21 118 ASN A O 4
ATOM 7805 N N . ASN A 1 108 ? -7.014 6.684 -3.414 1.00 0.11 119 ASN A N 4
ATOM 7806 C CA . ASN A 1 108 ? -7.737 5.426 -3.537 1.00 0.11 119 ASN A CA 4
ATOM 7807 C C . ASN A 1 108 ? -7.710 4.670 -2.215 1.00 0.11 119 ASN A C 4
ATOM 7808 O O . ASN A 1 108 ? -8.755 4.335 -1.655 1.00 0.14 119 ASN A O 4
ATOM 7819 N N . LEU A 1 109 ? -6.504 4.436 -1.709 1.00 0.10 120 LEU A N 4
ATOM 7820 C CA . LEU A 1 109 ? -6.312 3.606 -0.530 1.00 0.10 120 LEU A CA 4
ATOM 7821 C C . LEU A 1 109 ? -6.957 4.236 0.699 1.00 0.11 120 LEU A C 4
ATOM 7822 O O . LEU A 1 109 ? -7.536 3.530 1.513 1.00 0.14 120 LEU A O 4
ATOM 7838 N N . GLU A 1 110 ? -6.875 5.556 0.829 1.00 0.12 121 GLU A N 4
ATOM 7839 C CA . GLU A 1 110 ? -7.436 6.230 1.993 1.00 0.16 121 GLU A CA 4
ATOM 7840 C C . GLU A 1 110 ? -8.942 5.996 2.072 1.00 0.17 121 GLU A C 4
ATOM 7841 O O . GLU A 1 110 ? -9.471 5.691 3.135 1.00 0.22 121 GLU A O 4
ATOM 7853 N N . SER A 1 111 ? -9.623 6.120 0.940 1.00 0.17 122 SER A N 4
ATOM 7854 C CA . SER A 1 111 ? -11.067 5.923 0.894 1.00 0.19 122 SER A CA 4
ATOM 7855 C C . SER A 1 111 ? -11.416 4.455 1.118 1.00 0.20 122 SER A C 4
ATOM 7856 O O . SER A 1 111 ? -12.397 4.137 1.791 1.00 0.25 122 SER A O 4
ATOM 7864 N N . PHE A 1 112 ? -10.600 3.569 0.564 1.00 0.19 123 PHE A N 4
ATOM 7865 C CA . PHE A 1 112 ? -10.751 2.137 0.785 1.00 0.21 123 PHE A CA 4
ATOM 7866 C C . PHE A 1 112 ? -10.517 1.820 2.262 1.00 0.23 123 PHE A C 4
ATOM 7867 O O . PHE A 1 112 ? -11.209 0.997 2.863 1.00 0.27 123 PHE A O 4
ATOM 7884 N N . ARG A 1 113 ? -9.544 2.511 2.836 1.00 0.23 124 ARG A N 4
ATOM 7885 C CA . ARG A 1 113 ? -9.252 2.441 4.260 1.00 0.27 124 ARG A CA 4
ATOM 7886 C C . ARG A 1 113 ? -10.462 2.894 5.074 1.00 0.32 124 ARG A C 4
ATOM 7887 O O . ARG A 1 113 ? -10.764 2.323 6.117 1.00 0.39 124 ARG A O 4
ATOM 7908 N N . LYS A 1 114 ? -11.162 3.911 4.583 1.00 0.32 125 LYS A N 4
ATOM 7909 C CA . LYS A 1 114 ? -12.347 4.418 5.265 1.00 0.40 125 LYS A CA 4
ATOM 7910 C C . LYS A 1 114 ? -13.453 3.369 5.282 1.00 0.44 125 LYS A C 4
ATOM 7911 O O . LYS A 1 114 ? -14.166 3.231 6.260 1.00 0.53 125 LYS A O 4
ATOM 7930 N N . ILE A 1 115 ? -13.581 2.632 4.193 1.00 0.43 126 ILE A N 4
ATOM 7931 C CA . ILE A 1 115 ? -14.619 1.618 4.064 1.00 0.51 126 ILE A CA 4
ATOM 7932 C C . ILE A 1 115 ? -14.450 0.512 5.108 1.00 0.57 126 ILE A C 4
ATOM 7933 O O . ILE A 1 115 ? -15.429 -0.069 5.580 1.00 0.64 126 ILE A O 4
ATOM 7949 N N . MET A 1 116 ? -13.207 0.237 5.479 1.00 0.54 127 MET A N 4
ATOM 7950 C CA . MET A 1 116 ? -12.918 -0.868 6.385 1.00 0.61 127 MET A CA 4
ATOM 7951 C C . MET A 1 116 ? -12.585 -0.390 7.796 1.00 0.65 127 MET A C 4
ATOM 7952 O O . MET A 1 116 ? -13.065 -0.954 8.774 1.00 0.73 127 MET A O 4
ATOM 7966 N N . SER A 1 117 ? -11.774 0.652 7.900 1.00 0.62 128 SER A N 4
ATOM 7967 C CA . SER A 1 117 ? -11.313 1.131 9.197 1.00 0.70 128 SER A CA 4
ATOM 7968 C C . SER A 1 117 ? -12.249 2.211 9.733 1.00 0.74 128 SER A C 4
ATOM 7969 O O . SER A 1 117 ? -12.522 2.271 10.930 1.00 0.84 128 SER A O 4
ATOM 7977 N N . MET A 1 118 ? -12.754 3.052 8.839 1.00 0.67 129 MET A N 4
ATOM 7978 C CA . MET A 1 118 ? -13.741 4.064 9.211 1.00 0.71 129 MET A CA 4
ATOM 7979 C C . MET A 1 118 ? -15.135 3.550 8.886 1.00 0.70 129 MET A C 4
ATOM 7980 O O . MET A 1 118 ? -16.038 4.321 8.559 1.00 0.71 129 MET A O 4
ATOM 7994 N N . LYS A 1 119 ? -15.277 2.232 8.965 1.00 0.72 130 LYS A N 4
ATOM 7995 C CA . LYS A 1 119 ? -16.493 1.540 8.565 1.00 0.74 130 LYS A CA 4
ATOM 7996 C C . LYS A 1 119 ? -17.699 2.068 9.335 1.00 0.83 130 LYS A C 4
ATOM 7997 O O . LYS A 1 119 ? -17.757 1.855 10.566 1.00 1.07 130 LYS A O 4
ATOM 8017 N N . SER A 1 1 ? -21.680 -7.908 -3.826 1.00 1.40 12 SER A N 5
ATOM 8018 C CA . SER A 1 1 ? -22.850 -7.648 -2.967 1.00 1.41 12 SER A CA 5
ATOM 8019 C C . SER A 1 1 ? -23.913 -6.904 -3.761 1.00 1.46 12 SER A C 5
ATOM 8020 O O . SER A 1 1 ? -25.073 -7.309 -3.802 1.00 1.88 12 SER A O 5
ATOM 8030 N N . ALA A 1 2 ? -23.504 -5.815 -4.395 1.00 1.51 13 ALA A N 5
ATOM 8031 C CA . ALA A 1 2 ? -24.385 -5.063 -5.271 1.00 1.63 13 ALA A CA 5
ATOM 8032 C C . ALA A 1 2 ? -23.586 -4.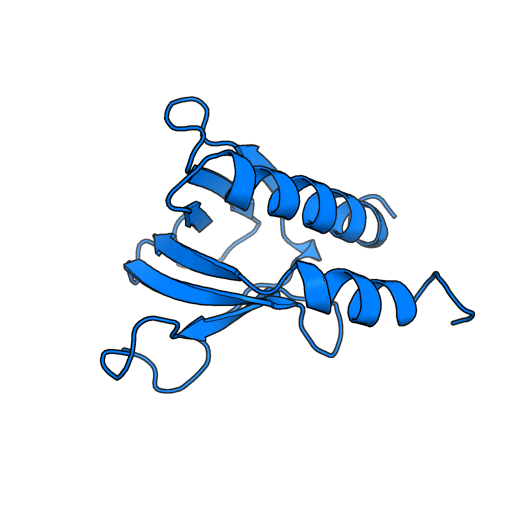478 -6.425 1.00 1.69 13 ALA A C 5
ATOM 8033 O O . ALA A 1 2 ? -23.691 -4.934 -7.563 1.00 1.98 13 ALA A O 5
ATOM 8040 N N . LYS A 1 3 ? -22.773 -3.477 -6.112 1.00 1.59 14 LYS A N 5
ATOM 8041 C CA . LYS A 1 3 ? -21.881 -2.861 -7.088 1.00 1.82 14 LYS A CA 5
ATOM 8042 C C . LYS A 1 3 ? -20.899 -1.935 -6.378 1.00 1.58 14 LYS A C 5
ATOM 8043 O O . LYS A 1 3 ? -20.391 -0.981 -6.969 1.00 2.13 14 LYS A O 5
ATOM 8062 N N . ASP A 1 4 ? -20.612 -2.231 -5.111 1.00 1.15 15 ASP A N 5
ATOM 8063 C CA . ASP A 1 4 ? -19.822 -1.318 -4.292 1.00 1.00 15 ASP A CA 5
ATOM 8064 C C . ASP A 1 4 ? -19.368 -1.932 -2.968 1.00 0.79 15 ASP A C 5
ATOM 8065 O O . ASP A 1 4 ? -18.278 -1.627 -2.483 1.00 1.08 15 ASP A O 5
ATOM 8074 N N . ILE A 1 5 ? -20.178 -2.814 -2.391 1.00 0.73 16 ILE A N 5
ATOM 8075 C CA . ILE A 1 5 ? -20.059 -3.090 -0.965 1.00 0.68 16 ILE A CA 5
ATOM 8076 C C . ILE A 1 5 ? -18.974 -4.120 -0.616 1.00 0.70 16 ILE A C 5
ATOM 8077 O O . ILE A 1 5 ? -17.872 -3.736 -0.240 1.00 0.72 16 ILE A O 5
ATOM 8093 N N . LYS A 1 6 ? -19.275 -5.413 -0.725 1.00 0.81 17 LYS A N 5
ATOM 8094 C CA . LYS A 1 6 ? -18.369 -6.437 -0.184 1.00 0.90 17 LYS A CA 5
ATOM 8095 C C . LYS A 1 6 ? -17.117 -6.654 -1.034 1.00 0.80 17 LYS A C 5
ATOM 8096 O O . LYS A 1 6 ? -16.012 -6.257 -0.654 1.00 0.76 17 LYS A O 5
ATOM 8115 N N . ASP A 1 7 ? -17.308 -7.261 -2.198 1.00 0.83 18 ASP A N 5
ATOM 8116 C CA . ASP A 1 7 ? -16.201 -7.619 -3.079 1.00 0.80 18 ASP A CA 5
ATOM 8117 C C . ASP A 1 7 ? -15.826 -6.459 -3.969 1.00 0.67 18 ASP A C 5
ATOM 8118 O O . ASP A 1 7 ? -14.654 -6.227 -4.263 1.00 0.64 18 ASP A O 5
ATOM 8127 N N . GLU A 1 8 ? -16.852 -5.736 -4.382 1.00 0.66 19 GLU A N 5
ATOM 8128 C CA . GLU A 1 8 ? -16.732 -4.706 -5.397 1.00 0.62 19 GLU A CA 5
ATOM 8129 C C . GLU A 1 8 ? -15.691 -3.657 -5.025 1.00 0.50 19 GLU A C 5
ATOM 8130 O O . GLU A 1 8 ? -14.902 -3.232 -5.872 1.00 0.51 19 GLU A O 5
ATOM 8142 N N . LYS A 1 9 ? -15.676 -3.252 -3.758 1.00 0.45 20 LYS A N 5
ATOM 8143 C CA . LYS A 1 9 ? -14.703 -2.271 -3.292 1.00 0.40 20 LYS A CA 5
ATOM 8144 C C . LYS A 1 9 ? -13.289 -2.830 -3.405 1.00 0.33 20 LYS A C 5
ATOM 8145 O O . LYS A 1 9 ? -12.382 -2.161 -3.891 1.00 0.34 20 LYS A O 5
ATOM 8164 N N . ILE A 1 10 ? -13.127 -4.075 -2.986 1.00 0.34 21 ILE A N 5
ATOM 8165 C CA . ILE A 1 10 ? -11.824 -4.714 -2.961 1.00 0.33 21 ILE A CA 5
ATOM 8166 C C . ILE A 1 10 ? -11.297 -4.905 -4.376 1.00 0.34 21 ILE A C 5
ATOM 8167 O O . ILE A 1 10 ? -10.139 -4.611 -4.653 1.00 0.34 21 ILE A O 5
ATOM 8183 N N . GLN A 1 11 ? -12.161 -5.365 -5.273 1.00 0.40 22 GLN A N 5
ATOM 8184 C CA . GLN A 1 11 ? -11.774 -5.594 -6.660 1.00 0.48 22 GLN A CA 5
ATOM 8185 C C . GLN A 1 11 ? -11.329 -4.298 -7.328 1.00 0.41 22 GLN A C 5
ATOM 8186 O O . GLN A 1 11 ? -10.249 -4.234 -7.923 1.00 0.40 22 GLN A O 5
ATOM 8200 N N . GLN A 1 12 ? -12.167 -3.272 -7.221 1.00 0.42 23 GLN A N 5
ATOM 8201 C CA . GLN A 1 12 ? -11.894 -1.981 -7.842 1.00 0.44 23 GLN A CA 5
ATOM 8202 C C . GLN A 1 12 ? -10.602 -1.387 -7.316 1.00 0.33 23 GLN A C 5
ATOM 8203 O O . GLN A 1 12 ? -9.694 -1.054 -8.082 1.00 0.35 23 GLN A O 5
ATOM 8217 N N . TYR A 1 13 ? -10.530 -1.251 -6.003 1.00 0.25 24 TYR A N 5
ATOM 8218 C CA . TYR A 1 13 ? -9.360 -0.671 -5.374 1.00 0.20 24 TYR A CA 5
ATOM 8219 C C . TYR A 1 13 ? -8.113 -1.502 -5.648 1.00 0.17 24 TYR A C 5
ATOM 8220 O O . TYR A 1 13 ? -7.101 -0.954 -6.050 1.00 0.18 24 TYR A O 5
ATOM 8238 N N . ARG A 1 14 ? -8.191 -2.821 -5.482 1.00 0.18 25 ARG A N 5
ATOM 8239 C CA . ARG A 1 14 ? -7.032 -3.691 -5.718 1.00 0.19 25 ARG A CA 5
ATOM 8240 C C . ARG A 1 14 ? -6.489 -3.502 -7.135 1.00 0.20 25 ARG A C 5
ATOM 8241 O O . ARG A 1 14 ? -5.276 -3.524 -7.362 1.00 0.23 25 ARG A O 5
ATOM 8262 N N . LYS A 1 15 ? -7.402 -3.293 -8.073 1.00 0.20 26 LYS A N 5
ATOM 8263 C CA . LYS A 1 15 ? -7.056 -3.101 -9.474 1.00 0.24 26 LYS A CA 5
ATOM 8264 C C . LYS A 1 15 ? -6.151 -1.883 -9.650 1.00 0.21 26 LYS A C 5
ATOM 8265 O O . LYS A 1 15 ? -5.130 -1.948 -10.335 1.00 0.27 26 LYS A O 5
ATOM 8284 N N . THR A 1 16 ? -6.524 -0.777 -9.023 1.00 0.17 27 THR A N 5
ATOM 8285 C CA . THR A 1 16 ? -5.776 0.465 -9.155 1.00 0.15 27 THR A CA 5
ATOM 8286 C C . THR A 1 16 ? -4.646 0.549 -8.123 1.00 0.13 27 THR A C 5
ATOM 8287 O O . THR A 1 16 ? -3.694 1.311 -8.28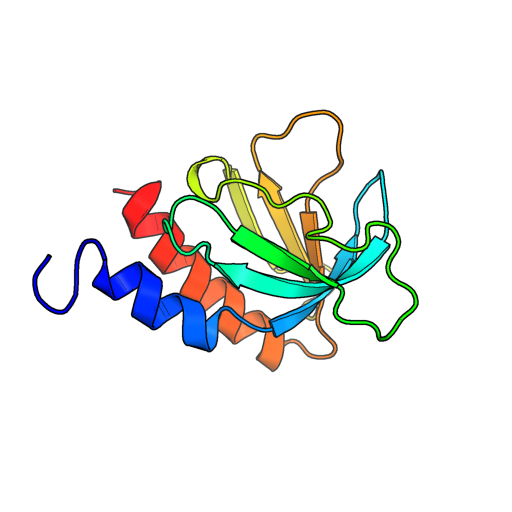7 1.00 0.15 27 THR A O 5
ATOM 8298 N N . LEU A 1 17 ? -4.765 -0.245 -7.066 1.00 0.12 28 LEU A N 5
ATOM 8299 C CA . LEU A 1 17 ? -3.821 -0.226 -5.952 1.00 0.13 28 LEU A CA 5
ATOM 8300 C C . LEU A 1 17 ? -2.504 -0.903 -6.313 1.00 0.13 28 LEU A C 5
ATOM 8301 O O . LEU A 1 17 ? -1.470 -0.600 -5.719 1.00 0.20 28 LEU A O 5
ATOM 8317 N N . THR A 1 18 ? -2.540 -1.812 -7.282 1.00 0.10 29 THR A N 5
ATOM 8318 C CA . THR A 1 18 ? -1.344 -2.554 -7.662 1.00 0.10 29 THR A CA 5
ATOM 8319 C C . THR A 1 18 ? -0.353 -1.650 -8.389 1.00 0.10 29 THR A C 5
ATOM 8320 O O . THR A 1 18 ? -0.583 -1.246 -9.529 1.00 0.13 29 THR A O 5
ATOM 8331 N N . LYS A 1 19 ? 0.742 -1.330 -7.714 1.00 0.09 30 LYS A N 5
ATOM 8332 C CA . LYS A 1 19 ? 1.742 -0.415 -8.249 1.00 0.10 30 LYS A CA 5
ATOM 8333 C C . LYS A 1 19 ? 3.154 -0.911 -7.950 1.00 0.09 30 LYS A C 5
ATOM 8334 O O . LYS A 1 19 ? 3.390 -1.539 -6.918 1.00 0.09 30 LYS A O 5
ATOM 8353 N N . ILE A 1 20 ? 4.085 -0.637 -8.861 1.00 0.11 31 ILE A N 5
ATOM 8354 C CA . ILE A 1 20 ? 5.497 -0.910 -8.614 1.00 0.12 31 ILE A CA 5
ATOM 8355 C C . ILE A 1 20 ? 6.121 0.286 -7.906 1.00 0.12 31 ILE A C 5
ATOM 8356 O O . ILE A 1 20 ? 6.294 1.351 -8.502 1.00 0.15 31 ILE A O 5
ATOM 8372 N N . VAL A 1 21 ? 6.456 0.111 -6.640 1.00 0.10 32 VAL A N 5
ATOM 8373 C CA . VAL A 1 21 ? 6.947 1.207 -5.821 1.00 0.10 32 VAL A CA 5
ATOM 8374 C C . VAL A 1 21 ? 8.185 0.785 -5.052 1.00 0.09 32 VAL A C 5
ATOM 8375 O O . VAL A 1 21 ? 8.545 -0.385 -5.046 1.00 0.10 32 VAL A O 5
ATOM 8388 N N . LYS A 1 22 ? 8.836 1.739 -4.414 1.00 0.08 33 LYS A N 5
ATOM 8389 C CA . LYS A 1 22 ? 10.002 1.437 -3.604 1.00 0.07 33 LYS A CA 5
ATOM 8390 C C . LYS A 1 22 ? 9.622 1.456 -2.137 1.00 0.07 33 LYS A C 5
ATOM 8391 O O . LYS A 1 22 ? 9.236 2.498 -1.600 1.00 0.09 33 LYS A O 5
ATOM 8410 N N . ILE A 1 23 ? 9.716 0.300 -1.501 1.00 0.07 34 ILE A N 5
ATOM 8411 C CA . ILE A 1 23 ? 9.385 0.175 -0.096 1.00 0.07 34 ILE A CA 5
ATOM 8412 C C . ILE A 1 23 ? 10.614 0.416 0.751 1.00 0.08 34 ILE A C 5
ATOM 8413 O O . ILE A 1 23 ? 11.719 0.020 0.398 1.00 0.09 34 ILE A O 5
ATOM 8429 N N . LYS A 1 24 ? 10.411 1.088 1.859 1.00 0.10 35 LYS A N 5
ATOM 8430 C CA . LYS A 1 24 ? 11.503 1.477 2.721 1.00 0.16 35 LYS A CA 5
ATOM 8431 C C . LYS A 1 24 ? 11.130 1.240 4.176 1.00 0.19 35 LYS A C 5
ATOM 8432 O O . LYS A 1 24 ? 10.269 1.924 4.729 1.00 0.21 35 LYS A O 5
ATOM 8451 N N . THR A 1 25 ? 11.757 0.235 4.773 1.00 0.23 36 THR A N 5
ATOM 8452 C CA . THR A 1 25 ? 11.444 -0.169 6.133 1.00 0.30 36 THR A CA 5
ATOM 8453 C C . THR A 1 25 ? 12.711 -0.228 6.979 1.00 0.35 36 THR A C 5
ATOM 8454 O O . THR A 1 25 ? 13.773 0.212 6.542 1.00 0.37 36 THR A O 5
ATOM 8465 N N . ALA A 1 26 ? 12.603 -0.784 8.180 1.00 0.44 37 ALA A N 5
ATOM 8466 C CA . ALA A 1 26 ? 13.775 -1.018 9.014 1.00 0.50 37 ALA A CA 5
ATOM 8467 C C . ALA A 1 26 ? 14.479 -2.289 8.571 1.00 0.47 37 ALA A C 5
ATOM 8468 O O . ALA A 1 26 ? 15.686 -2.452 8.753 1.00 0.51 37 ALA A O 5
ATOM 8475 N N . ILE A 1 27 ? 13.708 -3.183 7.968 1.00 0.44 38 ILE A N 5
ATOM 8476 C CA . ILE A 1 27 ? 14.215 -4.482 7.565 1.00 0.44 38 ILE A CA 5
ATOM 8477 C C . ILE A 1 27 ? 14.987 -4.373 6.254 1.00 0.34 38 ILE A C 5
ATOM 8478 O O . ILE A 1 27 ? 16.137 -4.809 6.160 1.00 0.34 38 ILE A O 5
ATOM 8494 N N . PHE A 1 28 ? 14.352 -3.777 5.250 1.00 0.30 39 PHE A N 5
ATOM 8495 C CA . PHE A 1 28 ? 14.973 -3.594 3.943 1.00 0.25 39 PHE A CA 5
ATOM 8496 C C . PHE A 1 28 ? 14.219 -2.566 3.108 1.00 0.23 39 PHE A C 5
ATOM 8497 O O . PHE A 1 28 ? 13.002 -2.406 3.243 1.00 0.31 39 PHE A O 5
ATOM 8514 N N . HIS A 1 29 ? 14.958 -1.828 2.294 1.00 0.21 40 HIS A N 5
ATOM 8515 C CA . HIS A 1 29 ? 14.358 -0.941 1.306 1.00 0.19 40 HIS A CA 5
ATOM 8516 C C . HIS A 1 29 ? 14.371 -1.650 -0.044 1.00 0.19 40 HIS A C 5
ATOM 8517 O O . HIS A 1 29 ? 15.435 -1.834 -0.634 1.00 0.24 40 HIS A O 5
ATOM 8532 N N . GLU A 1 30 ? 13.202 -2.043 -0.527 1.00 0.18 41 GLU A N 5
ATOM 8533 C CA . GLU A 1 30 ? 13.104 -2.884 -1.716 1.00 0.23 41 GLU A CA 5
ATOM 8534 C C . GLU A 1 30 ? 11.971 -2.428 -2.626 1.00 0.15 41 GLU A C 5
ATOM 8535 O O . GLU A 1 30 ? 10.885 -2.097 -2.154 1.00 0.16 41 GLU A O 5
ATOM 8547 N N . THR A 1 31 ? 12.227 -2.409 -3.930 1.00 0.15 42 THR A N 5
ATOM 8548 C CA . THR A 1 31 ? 11.178 -2.160 -4.906 1.00 0.12 42 THR A CA 5
ATOM 8549 C C . THR A 1 31 ? 10.160 -3.301 -4.857 1.00 0.10 42 THR A C 5
ATOM 8550 O O . THR A 1 31 ? 10.534 -4.477 -4.848 1.00 0.14 42 THR A O 5
ATOM 8561 N N . VAL A 1 32 ? 8.885 -2.969 -4.821 1.00 0.09 43 VAL A N 5
ATOM 8562 C CA . VAL A 1 32 ? 7.863 -3.973 -4.614 1.00 0.10 43 VAL A CA 5
ATOM 8563 C C . VAL A 1 32 ? 6.596 -3.649 -5.400 1.00 0.10 43 VAL A C 5
ATOM 8564 O O . VAL A 1 32 ? 6.358 -2.496 -5.759 1.00 0.11 43 VAL A O 5
ATOM 8577 N N . LYS A 1 33 ? 5.804 -4.673 -5.692 1.00 0.10 44 LYS A N 5
ATOM 8578 C CA . LYS A 1 33 ? 4.494 -4.467 -6.279 1.00 0.10 44 LYS A CA 5
ATOM 8579 C C . LYS A 1 33 ? 3.466 -4.521 -5.169 1.00 0.09 44 LYS A C 5
ATOM 8580 O O . LYS A 1 33 ? 3.231 -5.580 -4.583 1.00 0.08 44 LYS A O 5
ATOM 8599 N N . VAL A 1 34 ? 2.862 -3.389 -4.880 1.00 0.09 45 VAL A N 5
ATOM 8600 C CA . VAL A 1 34 ? 1.916 -3.294 -3.788 1.00 0.09 45 VAL A CA 5
ATOM 8601 C C . VAL A 1 34 ? 0.497 -3.501 -4.298 1.00 0.08 45 VAL A C 5
ATOM 8602 O O . VAL A 1 34 ? 0.090 -2.881 -5.270 1.00 0.09 45 VAL A O 5
ATOM 8615 N N . THR A 1 35 ? -0.229 -4.413 -3.676 1.00 0.08 46 THR A N 5
ATOM 8616 C CA . THR A 1 35 ? -1.609 -4.664 -4.041 1.00 0.09 46 THR A CA 5
ATOM 8617 C C . THR A 1 35 ? -2.447 -4.871 -2.781 1.00 0.11 46 THR A C 5
ATOM 8618 O O . THR A 1 35 ? -1.921 -4.887 -1.671 1.00 0.12 46 THR A O 5
ATOM 8629 N N . CYS A 1 36 ? -3.744 -5.009 -2.950 1.00 0.12 47 CYS A N 5
ATOM 8630 C CA . CYS A 1 36 ? -4.633 -5.248 -1.829 1.00 0.17 47 CYS A CA 5
ATOM 8631 C C . CYS A 1 36 ? -4.997 -6.722 -1.767 1.00 0.18 47 CYS A C 5
ATOM 8632 O O . CYS A 1 36 ? -4.952 -7.422 -2.771 1.00 0.22 47 CYS A O 5
ATOM 8640 N N . SER A 1 37 ? -5.333 -7.191 -0.579 1.00 0.19 48 SER A N 5
ATOM 8641 C CA . SER A 1 37 ? -5.634 -8.596 -0.366 1.00 0.24 48 SER A CA 5
ATOM 8642 C C . SER A 1 37 ? -7.004 -8.952 -0.940 1.00 0.25 48 SER A C 5
ATOM 8643 O O . SER A 1 37 ? -7.783 -8.065 -1.284 1.00 0.25 48 SER A O 5
ATOM 8651 N N . LYS A 1 38 ? -7.296 -10.244 -1.038 1.00 0.34 49 LYS A N 5
ATOM 8652 C CA . LYS A 1 38 ? -8.615 -10.698 -1.464 1.00 0.43 49 LYS A CA 5
ATOM 8653 C C . LYS A 1 38 ? -9.664 -10.223 -0.469 1.00 0.44 49 LYS A C 5
ATOM 8654 O O . LYS A 1 38 ? -10.761 -9.802 -0.843 1.00 0.54 49 LYS A O 5
ATOM 8673 N N . ASP A 1 39 ? -9.301 -10.293 0.807 1.00 0.40 50 ASP A N 5
ATOM 8674 C CA . ASP A 1 39 ? -10.185 -9.879 1.887 1.00 0.45 50 ASP A CA 5
ATOM 8675 C C . ASP A 1 39 ? -10.223 -8.361 1.991 1.00 0.41 50 ASP A C 5
ATOM 8676 O O . ASP A 1 39 ? -11.072 -7.792 2.674 1.00 0.51 50 ASP A O 5
ATOM 8685 N N . GLY A 1 40 ? -9.273 -7.711 1.325 1.00 0.35 51 GLY A N 5
ATOM 8686 C CA . GLY A 1 40 ? -9.209 -6.260 1.332 1.00 0.38 51 GLY A CA 5
ATOM 8687 C C . GLY A 1 40 ? -8.636 -5.703 2.623 1.00 0.41 51 GLY A C 5
ATOM 8688 O O . GLY A 1 40 ? -8.155 -4.576 2.667 1.00 0.70 51 GLY A O 5
ATOM 8692 N N . LYS A 1 41 ? -8.673 -6.519 3.663 1.00 0.28 52 LYS A N 5
ATOM 8693 C CA . LYS A 1 41 ? -8.314 -6.102 5.011 1.00 0.28 52 LYS A CA 5
ATOM 8694 C C . LYS A 1 41 ? -6.832 -5.757 5.136 1.00 0.22 52 LYS A C 5
ATOM 8695 O O . LYS A 1 41 ? -6.437 -4.974 6.004 1.00 0.26 52 LYS A O 5
ATOM 8714 N N . MET A 1 42 ? -6.006 -6.323 4.274 1.00 0.18 53 MET A N 5
ATOM 8715 C CA . MET A 1 42 ? -4.578 -6.089 4.364 1.00 0.17 53 MET A CA 5
ATOM 8716 C C . MET A 1 42 ? -4.005 -5.713 3.014 1.00 0.15 53 MET A C 5
ATOM 8717 O O . MET A 1 42 ? -4.590 -6.004 1.969 1.00 0.19 53 MET A O 5
ATOM 8731 N N . LEU A 1 43 ? -2.861 -5.061 3.054 1.00 0.12 54 LEU A N 5
ATOM 8732 C CA . LEU A 1 43 ? -2.175 -4.633 1.859 1.00 0.10 54 LEU A CA 5
ATOM 8733 C C . LEU A 1 43 ? -1.018 -5.577 1.593 1.00 0.11 54 LEU A C 5
ATOM 8734 O O . LEU A 1 43 ? 0.001 -5.523 2.281 1.00 0.12 54 LEU A O 5
ATOM 8750 N N . GLU A 1 44 ? -1.181 -6.446 0.609 1.00 0.11 55 GLU A N 5
ATOM 8751 C CA . GLU A 1 44 ? -0.182 -7.460 0.326 1.00 0.12 55 GLU A CA 5
ATOM 8752 C C . GLU A 1 44 ? 0.727 -7.005 -0.799 1.00 0.11 55 GLU A C 5
ATOM 8753 O O . GLU A 1 44 ? 0.270 -6.491 -1.815 1.00 0.13 55 GLU A O 5
ATOM 8765 N N . TRP A 1 45 ? 2.017 -7.194 -0.620 1.00 0.12 56 TRP A N 5
ATOM 8766 C CA . TRP A 1 45 ? 2.969 -6.788 -1.628 1.00 0.12 56 TRP A CA 5
ATOM 8767 C C . TRP A 1 45 ? 3.944 -7.906 -1.957 1.00 0.13 56 TRP A C 5
ATOM 8768 O O . TRP A 1 45 ? 4.409 -8.636 -1.077 1.00 0.16 56 TRP A O 5
ATOM 8789 N N . TYR A 1 46 ? 4.239 -8.038 -3.235 1.00 0.13 57 TYR A N 5
ATOM 8790 C CA . TYR A 1 46 ? 5.168 -9.046 -3.708 1.00 0.16 57 TYR A CA 5
ATOM 8791 C C . TYR A 1 46 ? 6.350 -8.365 -4.359 1.00 0.17 57 TYR A C 5
ATOM 8792 O O . TYR A 1 46 ? 6.179 -7.348 -5.031 1.00 0.16 57 TYR A O 5
ATOM 8810 N N . LYS A 1 47 ? 7.535 -8.920 -4.116 1.00 0.21 58 LYS A N 5
ATOM 8811 C CA . LYS A 1 47 ? 8.782 -8.457 -4.727 1.00 0.24 58 LYS A CA 5
ATOM 8812 C C . LYS A 1 47 ? 8.555 -7.915 -6.139 1.00 0.20 58 LYS A C 5
ATOM 8813 O O . LYS A 1 47 ? 8.245 -8.658 -7.071 1.00 0.22 58 LYS A O 5
ATOM 8832 N N . GLY A 1 48 ? 8.713 -6.611 -6.280 1.00 0.21 59 GLY A N 5
ATOM 8833 C CA . GLY A 1 48 ? 8.417 -5.954 -7.538 1.00 0.22 59 GLY A CA 5
ATOM 8834 C C . GLY A 1 48 ? 9.670 -5.702 -8.330 1.00 0.25 59 GLY A C 5
ATOM 8835 O O . GLY A 1 48 ? 9.644 -5.078 -9.390 1.00 0.40 59 GLY A O 5
ATOM 8839 N N . LYS A 1 49 ? 10.774 -6.187 -7.796 1.00 0.23 60 LYS A N 5
ATOM 8840 C CA . LYS A 1 49 ? 12.056 -6.085 -8.458 1.00 0.34 60 LYS A CA 5
ATOM 8841 C C . LYS A 1 49 ? 12.177 -7.180 -9.499 1.00 0.56 60 LYS A C 5
ATOM 8842 O O . LYS A 1 49 ? 11.641 -8.274 -9.323 1.00 0.97 60 LYS A O 5
ATOM 8861 N N . ASN A 1 50 ? 12.893 -6.897 -10.568 1.00 1.26 61 ASN A N 5
ATOM 8862 C CA . ASN A 1 50 ? 13.218 -7.914 -11.556 1.00 1.55 61 ASN A CA 5
ATOM 8863 C C . ASN A 1 50 ? 14.531 -8.581 -11.150 1.00 1.95 61 ASN A C 5
ATOM 8864 O O . ASN A 1 50 ? 15.332 -9.004 -11.985 1.00 2.72 61 ASN A O 5
ATOM 8875 N N . ASP A 1 51 ? 14.733 -8.664 -9.841 1.00 1.77 62 ASP A N 5
ATOM 8876 C CA . ASP A 1 51 ? 15.971 -9.165 -9.271 1.00 2.11 62 ASP A CA 5
ATOM 8877 C C . ASP A 1 51 ? 15.672 -10.242 -8.235 1.00 1.46 62 ASP A C 5
ATOM 8878 O O . ASP A 1 51 ? 14.619 -10.880 -8.286 1.00 2.01 62 ASP A O 5
ATOM 8887 N N . SER A 1 52 ? 16.588 -10.437 -7.301 1.00 1.01 63 SER A N 5
ATOM 8888 C CA . SER A 1 52 ? 16.459 -11.476 -6.289 1.00 1.00 63 SER A CA 5
ATOM 8889 C C . SER A 1 52 ? 15.363 -11.161 -5.264 1.00 0.96 63 SER A C 5
ATOM 8890 O O . SER A 1 52 ? 15.103 -9.998 -4.948 1.00 1.26 63 SER A O 5
ATOM 8898 N N . ASP A 1 53 ? 14.715 -12.211 -4.769 1.00 0.79 64 ASP A N 5
ATOM 8899 C CA . ASP A 1 53 ? 13.736 -12.111 -3.705 1.00 0.80 64 ASP A CA 5
ATOM 8900 C C . ASP A 1 53 ? 14.063 -13.145 -2.638 1.00 1.05 64 ASP A C 5
ATOM 8901 O O . ASP A 1 53 ? 13.789 -14.335 -2.799 1.00 1.64 64 ASP A O 5
ATOM 8910 N N . GLY A 1 54 ? 14.677 -12.679 -1.561 1.00 0.95 65 GLY A N 5
ATOM 8911 C CA . GLY A 1 54 ? 15.157 -13.565 -0.515 1.00 1.22 65 GLY A CA 5
ATOM 8912 C C . GLY A 1 54 ? 14.062 -14.402 0.108 1.00 1.22 65 GLY A C 5
ATOM 8913 O O . GLY A 1 54 ? 14.296 -15.541 0.505 1.00 1.62 65 GLY A O 5
ATOM 8917 N N . LYS A 1 55 ? 12.862 -13.847 0.193 1.00 0.89 66 LYS A N 5
ATOM 8918 C CA . LYS A 1 55 ? 11.741 -14.571 0.779 1.00 0.87 66 LYS A CA 5
ATOM 8919 C C . LYS A 1 55 ? 11.166 -15.557 -0.221 1.00 0.74 66 LYS A C 5
ATOM 8920 O O . LYS A 1 55 ? 10.640 -16.603 0.158 1.00 0.80 66 LYS A O 5
ATOM 8939 N N . LYS A 1 56 ? 11.270 -15.198 -1.508 1.00 0.62 67 LYS A N 5
ATOM 8940 C CA . LYS A 1 56 ? 10.500 -15.850 -2.567 1.00 0.57 67 LYS A CA 5
ATOM 8941 C C . LYS A 1 56 ? 9.004 -15.698 -2.299 1.00 0.50 67 LYS A C 5
ATOM 8942 O O . LYS A 1 56 ? 8.175 -16.365 -2.918 1.00 0.59 67 LYS A O 5
ATOM 8961 N N . LYS A 1 57 ? 8.676 -14.787 -1.387 1.00 0.40 68 LYS A N 5
ATOM 8962 C CA . LYS A 1 57 ? 7.315 -14.604 -0.907 1.00 0.36 68 LYS A CA 5
ATOM 8963 C C . LYS A 1 57 ? 7.078 -13.117 -0.652 1.00 0.28 68 LYS A C 5
ATOM 8964 O O . LYS A 1 57 ? 7.988 -12.317 -0.881 1.00 0.28 68 LYS A O 5
ATOM 8983 N N . PRO A 1 58 ? 5.867 -12.703 -0.217 1.00 0.24 69 PRO A N 5
ATOM 8984 C CA . PRO A 1 58 ? 5.644 -11.329 0.226 1.00 0.19 69 PRO A CA 5
ATOM 8985 C C . PRO A 1 58 ? 6.700 -10.882 1.233 1.00 0.18 69 PRO A C 5
ATOM 8986 O O . PRO A 1 58 ? 7.125 -11.653 2.097 1.00 0.21 69 PRO A O 5
ATOM 8997 N N . ILE A 1 59 ? 7.114 -9.633 1.119 1.00 0.16 70 ILE A N 5
ATOM 8998 C CA . ILE A 1 59 ? 8.186 -9.093 1.946 1.00 0.19 70 ILE A CA 5
ATOM 8999 C C . ILE A 1 59 ? 7.708 -8.742 3.358 1.00 0.19 70 ILE A C 5
ATOM 9000 O O . ILE A 1 59 ? 8.441 -8.136 4.138 1.00 0.23 70 ILE A O 5
ATOM 9016 N N . GLY A 1 60 ? 6.479 -9.135 3.684 1.00 0.17 71 GLY A N 5
ATOM 9017 C CA . GLY A 1 60 ? 5.918 -8.837 4.990 1.00 0.19 71 GLY A CA 5
ATOM 9018 C C . GLY A 1 60 ? 4.897 -7.723 4.949 1.00 0.17 71 GLY A C 5
ATOM 9019 O O . GLY A 1 60 ? 5.133 -6.620 5.435 1.00 0.22 71 GLY A O 5
ATOM 9023 N N . SER A 1 61 ? 3.763 -8.037 4.334 1.00 0.13 72 SER A N 5
ATOM 9024 C CA . SER A 1 61 ? 2.632 -7.123 4.202 1.00 0.13 72 SER A CA 5
ATOM 9025 C C . SER A 1 61 ? 2.065 -6.707 5.566 1.00 0.15 72 SER A C 5
ATOM 9026 O O . SER A 1 61 ? 2.446 -7.256 6.604 1.00 0.21 72 SER A O 5
ATOM 9034 N N . PHE A 1 62 ? 1.142 -5.748 5.558 1.00 0.12 73 PHE A N 5
ATOM 9035 C CA . PHE A 1 62 ? 0.518 -5.276 6.791 1.00 0.13 73 PHE A CA 5
ATOM 9036 C C . PHE A 1 62 ? -0.983 -5.053 6.568 1.00 0.12 73 PHE A C 5
ATOM 9037 O O . PHE A 1 62 ? -1.418 -4.826 5.437 1.00 0.11 73 PHE A O 5
ATOM 9054 N N . PRO A 1 63 ? -1.801 -5.139 7.634 1.00 0.14 74 PRO A N 5
ATOM 9055 C CA . PRO A 1 63 ? -3.237 -4.914 7.540 1.00 0.15 74 PRO A CA 5
ATOM 9056 C C . PRO A 1 63 ? -3.590 -3.429 7.491 1.00 0.14 74 PRO A C 5
ATOM 9057 O O . PRO A 1 63 ? -3.101 -2.632 8.292 1.00 0.15 74 PRO A O 5
ATOM 9068 N N . LEU A 1 64 ? -4.469 -3.072 6.562 1.00 0.13 75 LEU A N 5
ATOM 9069 C CA . LEU A 1 64 ? -4.818 -1.677 6.308 1.00 0.13 75 LEU A CA 5
ATOM 9070 C C . LEU A 1 64 ? -5.579 -1.054 7.475 1.00 0.14 75 LEU A C 5
ATOM 9071 O O . LEU A 1 64 ? -5.617 0.168 7.623 1.00 0.17 75 LEU A O 5
ATOM 9087 N N . ASN A 1 65 ? -6.185 -1.891 8.306 1.00 0.16 76 ASN A N 5
ATOM 9088 C CA . ASN A 1 65 ? -6.917 -1.400 9.469 1.00 0.21 76 ASN A CA 5
ATOM 9089 C C . ASN A 1 65 ? -5.965 -0.976 10.586 1.00 0.20 76 ASN A C 5
ATOM 9090 O O . ASN A 1 65 ? -6.391 -0.433 11.600 1.00 0.32 76 ASN A O 5
ATOM 9101 N N . LYS A 1 66 ? -4.674 -1.225 10.393 1.00 0.17 77 LYS A N 5
ATOM 9102 C CA . LYS A 1 66 ? -3.673 -0.866 11.389 1.00 0.18 77 LYS A CA 5
ATOM 9103 C C . LYS A 1 66 ? -3.130 0.538 11.150 1.00 0.16 77 LYS A C 5
ATOM 9104 O O . LYS A 1 66 ? -2.501 1.117 12.031 1.00 0.18 77 LYS A O 5
ATOM 9123 N N . ILE A 1 67 ? -3.367 1.076 9.956 1.00 0.15 78 ILE A N 5
ATOM 9124 C CA . ILE A 1 67 ? -2.839 2.389 9.583 1.00 0.15 78 ILE A CA 5
ATOM 9125 C C . ILE A 1 67 ? -3.278 3.458 10.581 1.00 0.20 78 ILE A C 5
ATOM 9126 O O . ILE A 1 67 ? -4.414 3.456 11.047 1.00 0.32 78 ILE A O 5
ATOM 9142 N N . THR A 1 68 ? -2.364 4.351 10.926 1.00 0.14 79 THR A N 5
ATOM 9143 C CA . THR A 1 68 ? -2.675 5.441 11.829 1.00 0.17 79 THR A CA 5
ATOM 9144 C C . THR A 1 68 ? -2.717 6.765 11.072 1.00 0.18 79 THR A C 5
ATOM 9145 O O . THR A 1 68 ? -3.499 7.658 11.406 1.00 0.23 79 THR A O 5
ATOM 9156 N N . SER A 1 69 ? -1.883 6.882 10.044 1.00 0.17 80 SER A N 5
ATOM 9157 C CA . SER A 1 69 ? -1.835 8.096 9.238 1.00 0.20 80 SER A CA 5
ATOM 9158 C C . SER A 1 69 ? -1.179 7.847 7.876 1.00 0.18 80 SER A C 5
ATOM 9159 O O . SER A 1 69 ? 0.006 7.523 7.797 1.00 0.26 80 SER A O 5
ATOM 9167 N N . ILE A 1 70 ? -1.960 7.990 6.810 1.00 0.17 81 ILE A N 5
ATOM 9168 C CA . ILE A 1 70 ? -1.428 7.958 5.450 1.00 0.15 81 ILE A CA 5
ATOM 9169 C C . ILE A 1 70 ? -1.304 9.386 4.918 1.00 0.15 81 ILE A C 5
ATOM 9170 O O . ILE A 1 70 ? -2.305 10.073 4.701 1.00 0.18 81 ILE A O 5
ATOM 9186 N N . ARG A 1 71 ? -0.070 9.845 4.765 1.00 0.18 82 ARG A N 5
ATOM 9187 C CA . ARG A 1 71 ? 0.188 11.196 4.280 1.00 0.21 82 ARG A CA 5
ATOM 9188 C C . ARG A 1 71 ? 1.374 11.221 3.326 1.00 0.17 82 ARG A C 5
ATOM 9189 O O . ARG A 1 71 ? 2.157 10.273 3.261 1.00 0.21 82 ARG A O 5
ATOM 9210 N N . THR A 1 72 ? 1.501 12.312 2.594 1.00 0.19 83 THR A N 5
ATOM 9211 C CA . THR A 1 72 ? 2.546 12.454 1.602 1.00 0.18 83 THR A CA 5
ATOM 9212 C C . THR A 1 72 ? 3.818 12.977 2.239 1.00 0.19 83 THR A C 5
ATOM 9213 O O . THR A 1 72 ? 3.766 13.804 3.152 1.00 0.25 83 THR A O 5
ATOM 9224 N N . LYS A 1 73 ? 4.959 12.481 1.779 1.00 0.19 84 LYS A N 5
ATOM 9225 C CA . LYS A 1 73 ? 6.225 12.976 2.254 1.00 0.23 84 LYS A CA 5
ATOM 9226 C C . LYS A 1 73 ? 6.377 14.437 1.865 1.00 0.26 84 LYS A C 5
ATOM 9227 O O . LYS A 1 73 ? 6.203 14.813 0.709 1.00 0.27 84 LYS A O 5
ATOM 9246 N N . VAL A 1 74 ? 6.705 15.244 2.851 1.00 0.44 85 VAL A N 5
ATOM 9247 C CA . VAL A 1 74 ? 6.695 16.691 2.710 1.00 0.58 85 VAL A CA 5
ATOM 9248 C C . VAL A 1 74 ? 7.880 17.198 1.880 1.00 0.59 85 VAL A C 5
ATOM 9249 O O . VAL A 1 74 ? 7.773 18.211 1.185 1.00 0.78 85 VAL A O 5
ATOM 9262 N N . ASP A 1 75 ? 9.003 16.491 1.940 1.00 0.48 86 ASP A N 5
ATOM 9263 C CA . ASP A 1 75 ? 10.203 16.921 1.229 1.00 0.54 86 ASP A CA 5
ATOM 9264 C C . ASP A 1 75 ? 10.337 16.174 -0.092 1.00 0.51 86 ASP A C 5
ATOM 9265 O O . ASP A 1 75 ? 11.026 16.621 -1.008 1.00 0.68 86 ASP A O 5
ATOM 9274 N N . ASN A 1 76 ? 9.666 15.039 -0.178 1.00 0.36 87 ASN A N 5
ATOM 9275 C CA . ASN A 1 76 ? 9.667 14.228 -1.386 1.00 0.33 87 ASN A CA 5
ATOM 9276 C C . ASN A 1 76 ? 8.237 13.843 -1.719 1.00 0.24 87 ASN A C 5
ATOM 9277 O O . ASN A 1 76 ? 7.732 12.831 -1.243 1.00 0.22 87 ASN A O 5
ATOM 9288 N N . LEU A 1 77 ? 7.588 14.659 -2.531 1.00 0.21 88 LEU A N 5
ATOM 9289 C CA . LEU A 1 77 ? 6.183 14.467 -2.857 1.00 0.19 88 LEU A CA 5
ATOM 9290 C C . LEU A 1 77 ? 5.959 13.222 -3.708 1.00 0.16 88 LEU A C 5
ATOM 9291 O O . LEU A 1 77 ? 4.818 12.811 -3.926 1.00 0.17 88 LEU A O 5
ATOM 9307 N N . LYS A 1 78 ? 7.041 12.640 -4.211 1.00 0.17 89 LYS A N 5
ATOM 9308 C CA . LYS A 1 78 ? 6.951 11.395 -4.962 1.00 0.20 89 LYS A CA 5
ATOM 9309 C C . LYS A 1 78 ? 6.893 10.223 -3.995 1.00 0.19 89 LYS A C 5
ATOM 9310 O O . LYS A 1 78 ? 6.599 9.088 -4.378 1.00 0.24 89 LYS A O 5
ATOM 9329 N N . SER A 1 79 ? 7.173 10.515 -2.737 1.00 0.16 90 SER A N 5
ATOM 9330 C CA . SER A 1 79 ? 7.147 9.515 -1.698 1.00 0.16 90 SER A CA 5
ATOM 9331 C C . SER A 1 79 ? 5.939 9.739 -0.793 1.00 0.13 90 SER A C 5
ATOM 9332 O O . SER A 1 79 ? 5.386 10.838 -0.719 1.00 0.14 90 SER A O 5
ATOM 9340 N N . LEU A 1 80 ? 5.545 8.691 -0.109 1.00 0.11 91 LEU A N 5
ATOM 9341 C CA . LEU A 1 80 ? 4.369 8.704 0.734 1.00 0.10 91 LEU A CA 5
ATOM 9342 C C . LEU A 1 80 ? 4.688 8.008 2.047 1.00 0.10 91 LEU A C 5
ATOM 9343 O O . LEU A 1 80 ? 5.028 6.825 2.062 1.00 0.12 91 LEU A O 5
ATOM 9359 N N . GLU A 1 81 ? 4.591 8.733 3.142 1.00 0.11 92 GLU A N 5
ATOM 9360 C CA . GLU A 1 81 ? 4.938 8.181 4.438 1.00 0.13 92 GLU A CA 5
ATOM 9361 C C . GLU A 1 81 ? 3.682 7.719 5.156 1.00 0.12 92 GLU A C 5
ATOM 9362 O O . GLU A 1 81 ? 2.827 8.529 5.521 1.00 0.15 92 GLU A O 5
ATOM 9374 N N . ILE A 1 82 ? 3.567 6.422 5.361 1.00 0.11 93 ILE A N 5
ATOM 9375 C CA . ILE A 1 82 ? 2.394 5.872 6.000 1.00 0.12 93 ILE A CA 5
ATOM 9376 C C . ILE A 1 82 ? 2.725 5.314 7.367 1.00 0.14 93 ILE A C 5
ATOM 9377 O O . ILE A 1 82 ? 3.453 4.329 7.503 1.00 0.15 93 ILE A O 5
ATOM 9393 N N . SER A 1 83 ? 2.177 5.957 8.374 1.00 0.15 94 SER A N 5
ATOM 9394 C CA . SER A 1 83 ? 2.348 5.525 9.735 1.00 0.16 94 SER A CA 5
ATOM 9395 C C . SER A 1 83 ? 1.238 4.547 10.071 1.00 0.14 94 SER A C 5
ATOM 9396 O O . SER A 1 83 ? 0.066 4.799 9.787 1.00 0.18 94 SER A O 5
ATOM 9404 N N . VAL A 1 84 ? 1.616 3.412 10.620 1.00 0.13 95 VAL A N 5
ATOM 9405 C CA . VAL A 1 84 ? 0.669 2.354 10.914 1.00 0.12 95 VAL A CA 5
ATOM 9406 C C . VAL A 1 84 ? 1.006 1.718 12.257 1.00 0.14 95 VAL A C 5
ATOM 9407 O O . VAL A 1 84 ? 2.154 1.781 12.701 1.00 0.18 95 VAL A O 5
ATOM 9420 N N . SER A 1 85 ? 0.003 1.140 12.912 1.00 0.16 96 SER A N 5
ATOM 9421 C CA . SER A 1 85 ? 0.216 0.448 14.167 1.00 0.20 96 SER A CA 5
ATOM 9422 C C . SER A 1 85 ? 1.034 -0.797 13.876 1.00 0.21 96 SER A C 5
ATOM 9423 O O . SER A 1 85 ? 0.527 -1.801 13.368 1.00 0.22 96 SER A O 5
ATOM 9431 N N . SER A 1 86 ? 2.302 -0.713 14.209 1.00 0.23 97 SER A N 5
ATOM 9432 C CA . SER A 1 86 ? 3.299 -1.613 13.682 1.00 0.24 97 SER A CA 5
ATOM 9433 C C . SER A 1 86 ? 4.077 -2.311 14.786 1.00 0.23 97 SER A C 5
ATOM 9434 O O . SER A 1 86 ? 4.179 -1.819 15.912 1.00 0.25 97 SER A O 5
ATOM 9442 N N . VAL A 1 87 ? 4.615 -3.465 14.437 1.00 0.27 98 VAL A N 5
ATOM 9443 C CA . VAL A 1 87 ? 5.490 -4.221 15.311 1.00 0.31 98 VAL A CA 5
ATOM 9444 C C . VAL A 1 87 ? 6.908 -3.970 14.832 1.00 0.31 98 VAL A C 5
ATOM 9445 O O . VAL A 1 87 ? 7.074 -3.095 14.000 1.00 0.29 98 VAL A O 5
ATOM 9458 N N . HIS A 1 88 ? 7.910 -4.670 15.375 1.00 0.34 99 HIS A N 5
ATOM 9459 C CA . HIS A 1 88 ? 9.325 -4.403 15.042 1.00 0.37 99 HIS A CA 5
ATOM 9460 C C . HIS A 1 88 ? 9.527 -4.095 13.549 1.00 0.36 99 HIS A C 5
ATOM 9461 O O . HIS A 1 88 ? 9.651 -5.001 12.718 1.00 0.38 99 HIS A O 5
ATOM 9476 N N . ILE A 1 89 ? 9.544 -2.799 13.239 1.00 0.34 100 ILE A N 5
ATOM 9477 C CA . ILE A 1 89 ? 9.691 -2.294 11.882 1.00 0.33 100 ILE A CA 5
ATOM 9478 C C . ILE A 1 89 ? 9.464 -0.782 11.900 1.00 0.32 100 ILE A C 5
ATOM 9479 O O . ILE A 1 89 ? 8.809 -0.258 12.801 1.00 0.42 100 ILE A O 5
ATOM 9495 N N . SER A 1 90 ? 10.025 -0.088 10.931 1.00 0.32 101 SER A N 5
ATOM 9496 C CA . SER A 1 90 ? 9.859 1.350 10.827 1.00 0.30 101 SER A CA 5
ATOM 9497 C C . SER A 1 90 ? 8.602 1.700 10.044 1.00 0.22 101 SER A C 5
ATOM 9498 O O . SER A 1 90 ? 7.929 0.818 9.506 1.00 0.21 101 SER A O 5
ATOM 9506 N N . THR A 1 91 ? 8.299 2.989 9.986 1.00 0.20 102 THR A N 5
ATOM 9507 C CA . THR A 1 91 ? 7.149 3.487 9.255 1.00 0.16 102 THR A CA 5
ATOM 9508 C C . THR A 1 91 ? 7.286 3.128 7.775 1.00 0.15 102 THR A C 5
ATOM 9509 O O . THR A 1 91 ? 8.392 3.116 7.227 1.00 0.19 102 THR A O 5
ATOM 9520 N N . TYR A 1 92 ? 6.165 2.831 7.137 1.00 0.13 103 TYR A N 5
ATOM 9521 C CA . TYR A 1 92 ? 6.179 2.317 5.782 1.00 0.13 103 TYR A CA 5
ATOM 9522 C C . TYR A 1 92 ? 6.169 3.462 4.784 1.00 0.10 103 TYR A C 5
ATOM 9523 O O . TYR A 1 92 ? 5.259 4.293 4.769 1.00 0.10 103 TYR A O 5
ATOM 9541 N N . LEU A 1 93 ? 7.208 3.506 3.968 1.00 0.11 104 LEU A N 5
ATOM 9542 C CA . LEU A 1 93 ? 7.340 4.534 2.960 1.00 0.10 104 LEU A CA 5
ATOM 9543 C C . LEU A 1 93 ? 7.035 3.988 1.578 1.00 0.10 104 LEU A C 5
ATOM 9544 O O . LEU A 1 93 ? 7.757 3.147 1.042 1.00 0.11 104 LEU A O 5
ATOM 9560 N N . PHE A 1 94 ? 5.948 4.488 1.025 1.00 0.09 105 PHE A N 5
ATOM 9561 C CA . PHE A 1 94 ? 5.502 4.135 -0.308 1.00 0.08 105 PHE A CA 5
ATOM 9562 C C . PHE A 1 94 ? 6.077 5.155 -1.274 1.00 0.08 105 PHE A C 5
ATOM 9563 O O . PHE A 1 94 ? 5.726 6.324 -1.229 1.00 0.10 105 PHE A O 5
ATOM 9580 N N . THR A 1 95 ? 6.993 4.734 -2.119 1.00 0.07 106 THR A N 5
ATOM 9581 C CA . THR A 1 95 ? 7.701 5.681 -2.953 1.00 0.08 106 THR A CA 5
ATOM 9582 C C . THR A 1 95 ? 7.537 5.380 -4.430 1.00 0.08 106 THR A C 5
ATOM 9583 O O . THR A 1 95 ? 7.806 4.269 -4.886 1.00 0.10 106 THR A O 5
ATOM 9594 N N . PHE A 1 96 ? 7.093 6.383 -5.165 1.00 0.12 107 PHE A N 5
ATOM 9595 C CA . PHE A 1 96 ? 6.967 6.285 -6.602 1.00 0.14 107 PHE A CA 5
ATOM 9596 C C . PHE A 1 96 ? 7.960 7.217 -7.267 1.00 0.17 107 PHE A C 5
ATOM 9597 O O . PHE A 1 96 ? 8.736 7.893 -6.593 1.00 0.18 107 PHE A O 5
ATOM 9614 N N . LYS A 1 97 ? 7.939 7.243 -8.585 1.00 0.22 108 LYS A N 5
ATOM 9615 C CA . LYS A 1 97 ? 8.823 8.110 -9.333 1.00 0.29 108 LYS A CA 5
ATOM 9616 C C . LYS A 1 97 ? 8.185 9.475 -9.578 1.00 0.32 108 LYS A C 5
ATOM 9617 O O . LYS A 1 97 ? 8.880 10.447 -9.866 1.00 0.43 108 LYS A O 5
ATOM 9636 N N . THR A 1 98 ? 6.863 9.549 -9.453 1.00 0.28 109 THR A N 5
ATOM 9637 C CA . THR A 1 98 ? 6.154 10.804 -9.639 1.00 0.32 109 THR A CA 5
ATOM 9638 C C . THR A 1 98 ? 5.138 11.027 -8.527 1.00 0.26 109 THR A C 5
ATOM 9639 O O . THR A 1 98 ? 4.635 10.066 -7.941 1.00 0.26 109 THR A O 5
ATOM 9650 N N . ARG A 1 99 ? 4.842 12.291 -8.234 1.00 0.24 110 ARG A N 5
ATOM 9651 C CA . ARG A 1 99 ? 3.815 12.619 -7.256 1.00 0.23 110 ARG A CA 5
ATOM 9652 C C . ARG A 1 99 ? 2.467 12.105 -7.737 1.00 0.26 110 ARG A C 5
ATOM 9653 O O . ARG A 1 99 ? 1.687 11.572 -6.959 1.00 0.30 110 ARG A O 5
ATOM 9674 N N . GLU A 1 100 ? 2.217 12.261 -9.033 1.00 0.28 111 GLU A N 5
ATOM 9675 C CA . GLU A 1 100 ? 0.937 11.891 -9.629 1.00 0.33 111 GLU A CA 5
ATOM 9676 C C . GLU A 1 100 ? 0.600 10.422 -9.369 1.00 0.34 111 GLU A C 5
ATOM 9677 O O . GLU A 1 100 ? -0.542 10.086 -9.049 1.00 0.43 111 GLU A O 5
ATOM 9689 N N . GLU A 1 101 ? 1.600 9.556 -9.493 1.00 0.31 112 GLU A N 5
ATOM 9690 C CA . GLU A 1 101 ? 1.405 8.128 -9.275 1.00 0.33 112 GLU A CA 5
ATOM 9691 C C . GLU A 1 101 ? 0.995 7.838 -7.832 1.00 0.29 112 GLU A C 5
ATOM 9692 O O . GLU A 1 101 ? 0.016 7.130 -7.583 1.00 0.32 112 GLU A O 5
ATOM 9704 N N . ARG A 1 102 ? 1.733 8.400 -6.884 1.00 0.25 113 ARG A N 5
ATOM 9705 C CA . ARG A 1 102 ? 1.456 8.168 -5.471 1.00 0.23 113 ARG A CA 5
ATOM 9706 C C . ARG A 1 102 ? 0.182 8.899 -5.050 1.00 0.23 113 ARG A C 5
ATOM 9707 O O . ARG A 1 102 ? -0.513 8.484 -4.121 1.00 0.25 113 ARG A O 5
ATOM 9728 N N . GLU A 1 103 ? -0.095 10.004 -5.734 1.00 0.22 114 GLU A N 5
ATOM 9729 C CA . GLU A 1 103 ? -1.268 10.824 -5.465 1.00 0.22 114 GLU A CA 5
ATOM 9730 C C . GLU A 1 103 ? -2.532 9.989 -5.607 1.00 0.20 114 GLU A C 5
ATOM 9731 O O . GLU A 1 103 ? -3.329 9.891 -4.674 1.00 0.21 114 GLU A O 5
ATOM 9743 N N . SER A 1 104 ? -2.680 9.350 -6.761 1.00 0.18 115 SER A N 5
ATOM 9744 C CA . SER A 1 104 ? -3.845 8.523 -7.030 1.00 0.18 115 SER A CA 5
ATOM 9745 C C . SER A 1 104 ? -3.929 7.381 -6.022 1.00 0.15 115 SER A C 5
ATOM 9746 O O . SER A 1 104 ? -5.000 7.093 -5.487 1.00 0.17 115 SER A O 5
ATOM 9754 N N . TRP A 1 105 ? -2.786 6.758 -5.745 1.00 0.12 116 TRP A N 5
ATOM 9755 C CA . TRP A 1 105 ? -2.726 5.630 -4.832 1.00 0.11 116 TRP A CA 5
ATOM 9756 C C . TRP A 1 105 ? -3.283 6.005 -3.457 1.00 0.11 116 TRP A C 5
ATOM 9757 O O . TRP A 1 105 ? -4.189 5.343 -2.951 1.00 0.13 116 TRP A O 5
ATOM 9778 N N . GLN A 1 106 ? -2.738 7.066 -2.861 1.00 0.11 117 GLN A N 5
ATOM 9779 C CA . GLN A 1 106 ? -3.198 7.541 -1.560 1.00 0.13 117 GLN A CA 5
ATOM 9780 C C . GLN A 1 106 ? -4.693 7.855 -1.577 1.00 0.13 117 GLN A C 5
ATOM 9781 O O . GLN A 1 106 ? -5.406 7.496 -0.642 1.00 0.18 117 GLN A O 5
ATOM 9795 N N . ASN A 1 107 ? -5.166 8.506 -2.641 1.00 0.13 118 ASN A N 5
ATOM 9796 C CA . ASN A 1 107 ? -6.591 8.835 -2.762 1.00 0.19 118 ASN A CA 5
ATOM 9797 C C . ASN A 1 107 ? -7.434 7.569 -2.666 1.00 0.15 118 ASN A C 5
ATOM 9798 O O . ASN A 1 107 ? -8.424 7.513 -1.931 1.00 0.21 118 ASN A O 5
ATOM 9809 N N . ASN A 1 108 ? -7.016 6.553 -3.409 1.00 0.11 119 ASN A N 5
ATOM 9810 C CA . ASN A 1 108 ? -7.720 5.280 -3.456 1.00 0.11 119 ASN A CA 5
ATOM 9811 C C . ASN A 1 108 ? -7.620 4.552 -2.124 1.00 0.11 119 ASN A C 5
ATOM 9812 O O . ASN A 1 108 ? -8.633 4.199 -1.519 1.00 0.14 119 ASN A O 5
ATOM 9823 N N . LEU A 1 109 ? -6.393 4.348 -1.664 1.00 0.10 120 LEU A N 5
ATOM 9824 C CA . LEU A 1 109 ? -6.146 3.533 -0.486 1.00 0.10 120 LEU A CA 5
ATOM 9825 C C . LEU A 1 109 ? -6.779 4.153 0.752 1.00 0.11 120 LEU A C 5
ATOM 9826 O O . LEU A 1 109 ? -7.344 3.439 1.576 1.00 0.14 120 LEU A O 5
ATOM 9842 N N . GLU A 1 110 ? -6.699 5.469 0.883 1.00 0.12 121 GLU A N 5
ATOM 9843 C CA . GLU A 1 110 ? -7.277 6.139 2.039 1.00 0.16 121 GLU A CA 5
ATOM 9844 C C . GLU A 1 110 ? -8.784 5.913 2.087 1.00 0.17 121 GLU A C 5
ATOM 9845 O O . GLU A 1 110 ? -9.335 5.585 3.134 1.00 0.22 121 GLU A O 5
ATOM 9857 N N . SER A 1 111 ? -9.440 6.059 0.945 1.00 0.17 122 SER A N 5
ATOM 9858 C CA . SER A 1 111 ? -10.881 5.861 0.859 1.00 0.19 122 SER A CA 5
ATOM 9859 C C . SER A 1 111 ? -11.243 4.395 1.091 1.00 0.20 122 SER A C 5
ATOM 9860 O O . SER A 1 111 ? -12.279 4.089 1.682 1.00 0.25 122 SER A O 5
ATOM 9868 N N . PHE A 1 112 ? -10.387 3.495 0.625 1.00 0.19 123 PHE A N 5
ATOM 9869 C CA . PHE A 1 112 ? -10.571 2.067 0.861 1.00 0.21 123 PHE A CA 5
ATOM 9870 C C . PHE A 1 112 ? -10.386 1.762 2.344 1.00 0.23 123 PHE A C 5
ATOM 9871 O O . PHE A 1 112 ? -11.157 1.013 2.943 1.00 0.27 123 PHE A O 5
ATOM 9888 N N . ARG A 1 113 ? -9.366 2.374 2.929 1.00 0.23 124 ARG A N 5
ATOM 9889 C CA . ARG A 1 113 ? -9.111 2.275 4.356 1.00 0.27 124 ARG A CA 5
ATOM 9890 C C . ARG A 1 113 ? -10.277 2.851 5.156 1.00 0.32 124 ARG A C 5
ATOM 9891 O O . ARG A 1 113 ? -10.638 2.324 6.205 1.00 0.39 124 ARG A O 5
ATOM 9912 N N . LYS A 1 114 ? -10.868 3.929 4.652 1.00 0.32 125 LYS A N 5
ATOM 9913 C CA . LYS A 1 114 ? -12.016 4.543 5.305 1.00 0.40 125 LYS A CA 5
ATOM 9914 C C . LYS A 1 114 ? -13.206 3.594 5.338 1.00 0.44 125 LYS A C 5
ATOM 9915 O O . LYS A 1 114 ? -14.004 3.641 6.255 1.00 0.53 125 LYS A O 5
ATOM 9934 N N . ILE A 1 115 ? -13.326 2.729 4.345 1.00 0.43 126 ILE A N 5
ATOM 9935 C CA . ILE A 1 115 ? -14.396 1.739 4.338 1.00 0.51 126 ILE A CA 5
ATOM 9936 C C . ILE A 1 115 ? -14.213 0.729 5.472 1.00 0.57 126 ILE A C 5
ATOM 9937 O O . ILE A 1 115 ? -15.172 0.143 5.958 1.00 0.64 126 ILE A O 5
ATOM 9953 N N . MET A 1 116 ? -12.975 0.536 5.895 1.00 0.54 127 MET A N 5
ATOM 9954 C CA . MET A 1 116 ? -12.665 -0.480 6.890 1.00 0.61 127 MET A CA 5
ATOM 9955 C C . MET A 1 116 ? -12.478 0.123 8.281 1.00 0.65 127 MET A C 5
ATOM 9956 O O . MET A 1 116 ? -12.952 -0.428 9.272 1.00 0.73 127 MET A O 5
ATOM 9970 N N . SER A 1 117 ? -11.790 1.253 8.352 1.00 0.62 128 SER A N 5
ATOM 9971 C CA . SER A 1 117 ? -11.506 1.894 9.629 1.00 0.70 128 SER A CA 5
ATOM 9972 C C . SER A 1 117 ? -12.572 2.933 9.960 1.00 0.74 128 SER A C 5
ATOM 9973 O O . SER A 1 117 ? -12.953 3.098 11.116 1.00 0.84 128 SER A O 5
ATOM 9981 N N . MET A 1 118 ? -13.056 3.624 8.940 1.00 0.67 129 MET A N 5
ATOM 9982 C CA . MET A 1 118 ? -14.061 4.662 9.127 1.00 0.71 129 MET A CA 5
ATOM 9983 C C . MET A 1 118 ? -15.411 4.169 8.625 1.00 0.70 129 MET A C 5
ATOM 9984 O O . MET A 1 118 ? -16.221 4.941 8.111 1.00 0.71 129 MET A O 5
ATOM 9998 N N . LYS A 1 119 ? -15.623 2.865 8.770 1.00 0.72 130 LYS A N 5
ATOM 9999 C CA . LYS A 1 119 ? -16.810 2.204 8.247 1.00 0.74 130 LYS A CA 5
ATOM 10000 C C . LYS A 1 119 ? -18.066 2.733 8.924 1.00 0.83 130 LYS A C 5
ATOM 10001 O O . LYS A 1 119 ? -18.218 2.509 10.144 1.00 1.07 130 LYS A O 5
ATOM 10021 N N . SER A 1 1 ? -21.739 -6.238 -3.800 1.00 1.40 12 SER A N 6
ATOM 10022 C CA . SER A 1 1 ? -23.032 -6.190 -3.084 1.00 1.41 12 SER A CA 6
ATOM 10023 C C . SER A 1 1 ? -24.080 -5.448 -3.906 1.00 1.46 12 SER A C 6
ATOM 10024 O O . SER A 1 1 ? -25.226 -5.887 -4.017 1.00 1.88 12 SER A O 6
ATOM 10034 N N . ALA A 1 2 ? -23.682 -4.324 -4.489 1.00 1.51 13 ALA A N 6
ATOM 10035 C CA . ALA A 1 2 ? -24.596 -3.500 -5.256 1.00 1.63 13 ALA A CA 6
ATOM 10036 C C . ALA A 1 2 ? -23.837 -2.691 -6.295 1.00 1.69 13 ALA A C 6
ATOM 10037 O O . ALA A 1 2 ? -24.154 -2.733 -7.482 1.00 1.98 13 ALA A O 6
ATOM 10044 N N . LYS A 1 3 ? -22.831 -1.953 -5.843 1.00 1.59 14 LYS A N 6
ATOM 10045 C CA . LYS A 1 3 ? -21.976 -1.207 -6.756 1.00 1.82 14 LYS A CA 6
ATOM 10046 C C . LYS A 1 3 ? -20.524 -1.139 -6.263 1.00 1.58 14 LYS A C 6
ATOM 10047 O O . LYS A 1 3 ? -19.604 -1.080 -7.077 1.00 2.13 14 LYS A O 6
ATOM 10066 N N . ASP A 1 4 ? -20.310 -1.194 -4.940 1.00 1.15 15 ASP A N 6
ATOM 10067 C CA . ASP A 1 4 ? -18.975 -0.988 -4.375 1.00 1.00 15 ASP A CA 6
ATOM 10068 C C . ASP A 1 4 ? -18.839 -1.529 -2.947 1.00 0.79 15 ASP A C 6
ATOM 10069 O O . ASP A 1 4 ? -17.765 -1.433 -2.367 1.00 1.08 15 ASP A O 6
ATOM 10078 N N . ILE A 1 5 ? -19.893 -2.101 -2.373 1.00 0.73 16 ILE A N 6
ATOM 10079 C CA . ILE A 1 5 ? -19.960 -2.187 -0.910 1.00 0.68 16 ILE A CA 6
ATOM 10080 C C . ILE A 1 5 ? -18.978 -3.210 -0.306 1.00 0.70 16 ILE A C 6
ATOM 10081 O O . ILE A 1 5 ? -17.906 -2.827 0.156 1.00 0.72 16 ILE A O 6
ATOM 10097 N N . LYS A 1 6 ? -19.338 -4.490 -0.263 1.00 0.81 17 LYS A N 6
ATOM 10098 C CA . LYS A 1 6 ? -18.461 -5.482 0.364 1.00 0.90 17 LYS A CA 6
ATOM 10099 C C . LYS A 1 6 ? -17.298 -5.892 -0.533 1.00 0.80 17 LYS A C 6
ATOM 10100 O O . LYS A 1 6 ? -16.142 -5.575 -0.267 1.00 0.76 17 LYS A O 6
ATOM 10119 N N . ASP A 1 7 ? -17.634 -6.587 -1.607 1.00 0.83 18 ASP A N 6
ATOM 10120 C CA . ASP A 1 7 ? -16.647 -7.183 -2.500 1.00 0.80 18 ASP A CA 6
ATOM 10121 C C . ASP A 1 7 ? -16.144 -6.192 -3.537 1.00 0.67 18 ASP A C 6
ATOM 10122 O O . ASP A 1 7 ? -14.971 -6.206 -3.916 1.00 0.64 18 ASP A O 6
ATOM 10131 N N . GLU A 1 8 ? -17.041 -5.331 -3.974 1.00 0.66 19 GLU A N 6
ATOM 10132 C CA . GLU A 1 8 ? -16.808 -4.471 -5.125 1.00 0.62 19 GLU A CA 6
ATOM 10133 C C . GLU A 1 8 ? -15.719 -3.432 -4.869 1.00 0.50 19 GLU A C 6
ATOM 10134 O O . GLU A 1 8 ? -14.986 -3.055 -5.785 1.00 0.51 19 GLU A O 6
ATOM 10146 N N . LYS A 1 9 ? -15.606 -2.977 -3.629 1.00 0.45 20 LYS A N 6
ATOM 10147 C CA . LYS A 1 9 ? -14.551 -2.043 -3.260 1.00 0.40 20 LYS A CA 6
ATOM 10148 C C . LYS A 1 9 ? -13.181 -2.702 -3.405 1.00 0.33 20 LYS A C 6
ATOM 10149 O O . LYS A 1 9 ? -12.270 -2.139 -4.005 1.00 0.34 20 LYS A O 6
ATOM 10168 N N . ILE A 1 10 ? -13.068 -3.921 -2.888 1.00 0.34 21 ILE A N 6
ATOM 10169 C CA . ILE A 1 10 ? -11.806 -4.642 -2.861 1.00 0.33 21 ILE A CA 6
ATOM 10170 C C . ILE A 1 10 ? -11.297 -4.885 -4.273 1.00 0.34 21 ILE A C 6
ATOM 10171 O O . ILE A 1 10 ? -10.137 -4.629 -4.576 1.00 0.34 21 ILE A O 6
ATOM 10187 N N . GLN A 1 11 ? -12.189 -5.349 -5.136 1.00 0.40 22 GLN A N 6
ATOM 10188 C CA . GLN A 1 11 ? -11.828 -5.703 -6.503 1.00 0.48 22 GLN A CA 6
ATOM 10189 C C . GLN A 1 11 ? -11.360 -4.482 -7.291 1.00 0.41 22 GLN A C 6
ATOM 10190 O O . GLN A 1 11 ? -10.296 -4.504 -7.914 1.00 0.40 22 GLN A O 6
ATOM 10204 N N . GLN A 1 12 ? -12.148 -3.415 -7.247 1.00 0.42 23 GLN A N 6
ATOM 10205 C CA . GLN A 1 12 ? -11.840 -2.209 -8.006 1.00 0.44 23 GLN A CA 6
ATOM 10206 C C . GLN A 1 12 ? -10.572 -1.555 -7.484 1.00 0.33 23 GLN A C 6
ATOM 10207 O O . GLN A 1 12 ? -9.664 -1.227 -8.251 1.00 0.35 23 GLN A O 6
ATOM 10221 N N . TYR A 1 13 ? -10.522 -1.361 -6.176 1.00 0.25 24 TYR A N 6
ATOM 10222 C CA . TYR A 1 13 ? -9.376 -0.724 -5.554 1.00 0.20 24 TYR A CA 6
ATOM 10223 C C . TYR A 1 13 ? -8.111 -1.553 -5.735 1.00 0.17 24 TYR A C 6
ATOM 10224 O O . TYR A 1 13 ? -7.086 -1.013 -6.114 1.00 0.18 24 TYR A O 6
ATOM 10242 N N . ARG A 1 14 ? -8.183 -2.862 -5.502 1.00 0.18 25 ARG A N 6
ATOM 10243 C CA . ARG A 1 14 ? -7.007 -3.728 -5.646 1.00 0.19 25 ARG A CA 6
ATOM 10244 C C . ARG A 1 14 ? -6.395 -3.585 -7.039 1.00 0.20 25 ARG A C 6
ATOM 10245 O O . ARG A 1 14 ? -5.173 -3.579 -7.199 1.00 0.23 25 ARG A O 6
ATOM 10266 N N . LYS A 1 15 ? -7.264 -3.456 -8.030 1.00 0.20 26 LYS A N 6
ATOM 10267 C CA . LYS A 1 15 ? -6.858 -3.275 -9.417 1.00 0.24 26 LYS A CA 6
ATOM 10268 C C . LYS A 1 15 ? -5.945 -2.057 -9.570 1.00 0.21 26 LYS A C 6
ATOM 10269 O O . LYS A 1 15 ? -4.865 -2.144 -10.155 1.00 0.27 26 LYS A O 6
ATOM 10288 N N . THR A 1 16 ? -6.372 -0.932 -9.016 1.00 0.17 27 THR A N 6
ATOM 10289 C CA . THR A 1 16 ? -5.632 0.314 -9.161 1.00 0.15 27 THR A CA 6
ATOM 10290 C C . THR A 1 16 ? -4.552 0.447 -8.086 1.00 0.13 27 THR A C 6
ATOM 10291 O O . THR A 1 16 ? -3.612 1.231 -8.225 1.00 0.15 27 THR A O 6
ATOM 10302 N N . LEU A 1 17 ? -4.703 -0.325 -7.019 1.00 0.12 28 LEU A N 6
ATOM 10303 C CA . LEU A 1 17 ? -3.793 -0.283 -5.884 1.00 0.13 28 LEU A CA 6
ATOM 10304 C C . LEU A 1 17 ? -2.468 -0.953 -6.217 1.00 0.13 28 LEU A C 6
ATOM 10305 O O . LEU A 1 17 ? -1.450 -0.659 -5.597 1.00 0.20 28 LEU A O 6
ATOM 10321 N N . THR A 1 18 ? -2.483 -1.843 -7.203 1.00 0.10 29 THR A N 6
ATOM 10322 C CA . THR A 1 18 ? -1.276 -2.549 -7.602 1.00 0.10 29 THR A CA 6
ATOM 10323 C C . THR A 1 18 ? -0.314 -1.610 -8.328 1.00 0.10 29 THR A C 6
ATOM 10324 O O . THR A 1 18 ? -0.571 -1.188 -9.458 1.00 0.13 29 THR A O 6
ATOM 10335 N N . LYS A 1 19 ? 0.784 -1.277 -7.660 1.00 0.09 30 LYS A N 6
ATOM 10336 C CA . LYS A 1 19 ? 1.772 -0.349 -8.198 1.00 0.10 30 LYS A CA 6
ATOM 10337 C C . LYS A 1 19 ? 3.188 -0.840 -7.910 1.00 0.09 30 LYS A C 6
ATOM 10338 O O . LYS A 1 19 ? 3.435 -1.465 -6.880 1.00 0.09 30 LYS A O 6
ATOM 10357 N N . ILE A 1 20 ? 4.112 -0.563 -8.824 1.00 0.11 31 ILE A N 6
ATOM 10358 C CA . ILE A 1 20 ? 5.524 -0.844 -8.591 1.00 0.12 31 ILE A CA 6
ATOM 10359 C C . ILE A 1 20 ? 6.151 0.343 -7.875 1.00 0.12 31 ILE A C 6
ATOM 10360 O O . ILE A 1 20 ? 6.289 1.422 -8.452 1.00 0.15 31 ILE A O 6
ATOM 10376 N N . VAL A 1 21 ? 6.512 0.153 -6.618 1.00 0.10 32 VAL A N 6
ATOM 10377 C CA . VAL A 1 21 ? 7.017 1.244 -5.801 1.00 0.10 32 VAL A CA 6
ATOM 10378 C C . VAL A 1 21 ? 8.261 0.826 -5.040 1.00 0.09 32 VAL A C 6
ATOM 10379 O O . VAL A 1 21 ? 8.634 -0.344 -5.034 1.00 0.10 32 VAL A O 6
ATOM 10392 N N . LYS A 1 22 ? 8.900 1.789 -4.405 1.00 0.08 33 LYS A N 6
ATOM 10393 C CA . LYS A 1 22 ? 10.067 1.514 -3.592 1.00 0.07 33 LYS A CA 6
ATOM 10394 C C . LYS A 1 22 ? 9.693 1.541 -2.121 1.00 0.07 33 LYS A C 6
ATOM 10395 O O . LYS A 1 22 ? 9.296 2.581 -1.591 1.00 0.09 33 LYS A O 6
ATOM 10414 N N . ILE A 1 23 ? 9.804 0.393 -1.475 1.00 0.07 34 ILE A N 6
ATOM 10415 C CA . ILE A 1 23 ? 9.480 0.276 -0.067 1.00 0.07 34 ILE A CA 6
ATOM 10416 C C . ILE A 1 23 ? 10.709 0.517 0.787 1.00 0.08 34 ILE A C 6
ATOM 10417 O O . ILE A 1 23 ? 11.819 0.127 0.430 1.00 0.09 34 ILE A O 6
ATOM 10433 N N . LYS A 1 24 ? 10.501 1.176 1.906 1.00 0.10 35 LYS A N 6
ATOM 10434 C CA . LYS A 1 24 ? 11.579 1.495 2.820 1.00 0.16 35 LYS A CA 6
ATOM 10435 C C . LYS A 1 24 ? 11.207 1.083 4.239 1.00 0.19 35 LYS A C 6
ATOM 10436 O O . LYS A 1 24 ? 10.333 1.684 4.859 1.00 0.21 35 LYS A O 6
ATOM 10455 N N . THR A 1 25 ? 11.852 0.032 4.731 1.00 0.23 36 THR A N 6
ATOM 10456 C CA . THR A 1 25 ? 11.579 -0.484 6.064 1.00 0.30 36 THR A CA 6
ATOM 10457 C C . THR A 1 25 ? 12.880 -0.675 6.838 1.00 0.35 36 THR A C 6
ATOM 10458 O O . THR A 1 25 ? 13.955 -0.357 6.331 1.00 0.37 36 THR A O 6
ATOM 10469 N N . ALA A 1 26 ? 12.783 -1.203 8.053 1.00 0.44 37 ALA A N 6
ATOM 10470 C CA . ALA A 1 26 ? 13.971 -1.553 8.820 1.00 0.50 37 ALA A CA 6
ATOM 10471 C C . ALA A 1 26 ? 14.505 -2.902 8.362 1.00 0.47 37 ALA A C 6
ATOM 10472 O O . ALA A 1 26 ? 15.684 -3.214 8.537 1.00 0.51 37 ALA A O 6
ATOM 10479 N N . ILE A 1 27 ? 13.622 -3.693 7.762 1.00 0.44 38 ILE A N 6
ATOM 10480 C CA . ILE A 1 27 ? 13.985 -5.008 7.257 1.00 0.44 38 ILE A CA 6
ATOM 10481 C C . ILE A 1 27 ? 14.857 -4.858 6.022 1.00 0.34 38 ILE A C 6
ATOM 10482 O O . ILE A 1 27 ? 15.976 -5.372 5.960 1.00 0.34 38 ILE A O 6
ATOM 10498 N N . PHE A 1 28 ? 14.325 -4.142 5.042 1.00 0.30 39 PHE A N 6
ATOM 10499 C CA . PHE A 1 28 ? 15.024 -3.881 3.793 1.00 0.25 39 PHE A CA 6
ATOM 10500 C C . PHE A 1 28 ? 14.284 -2.830 2.978 1.00 0.23 39 PHE A C 6
ATOM 10501 O O . PHE A 1 28 ? 13.059 -2.706 3.063 1.00 0.31 39 PHE A O 6
ATOM 10518 N N . HIS A 1 29 ? 15.032 -2.034 2.239 1.00 0.21 40 HIS A N 6
ATOM 10519 C CA . HIS A 1 29 ? 14.442 -1.056 1.342 1.00 0.19 40 HIS A CA 6
ATOM 10520 C C . HIS A 1 29 ? 14.465 -1.632 -0.067 1.00 0.19 40 HIS A C 6
ATOM 10521 O O . HIS A 1 29 ? 15.518 -1.700 -0.695 1.00 0.24 40 HIS A O 6
ATOM 10536 N N . GLU A 1 30 ? 13.306 -2.016 -0.573 1.00 0.18 41 GLU A N 6
ATOM 10537 C CA . GLU A 1 30 ? 13.234 -2.813 -1.789 1.00 0.23 41 GLU A CA 6
ATOM 10538 C C . GLU A 1 30 ? 12.104 -2.343 -2.692 1.00 0.15 41 GLU A C 6
ATOM 10539 O O . GLU A 1 30 ? 11.053 -1.920 -2.215 1.00 0.16 41 GLU A O 6
ATOM 10551 N N . THR A 1 31 ? 12.327 -2.417 -3.996 1.00 0.15 42 THR A N 6
ATOM 10552 C CA . THR A 1 31 ? 11.273 -2.151 -4.957 1.00 0.12 42 THR A CA 6
ATOM 10553 C C . THR A 1 31 ? 10.262 -3.298 -4.927 1.00 0.10 42 THR A C 6
ATOM 10554 O O . THR A 1 31 ? 10.639 -4.473 -4.969 1.00 0.14 42 THR A O 6
ATOM 10565 N N . VAL A 1 32 ? 8.991 -2.967 -4.844 1.00 0.09 43 VAL A N 6
ATOM 10566 C CA . VAL A 1 32 ? 7.969 -3.971 -4.642 1.00 0.10 43 VAL A CA 6
ATOM 10567 C C . VAL A 1 32 ? 6.707 -3.621 -5.426 1.00 0.10 43 VAL A C 6
ATOM 10568 O O . VAL A 1 32 ? 6.497 -2.464 -5.786 1.00 0.11 43 VAL A O 6
ATOM 10581 N N . LYS A 1 33 ? 5.889 -4.621 -5.714 1.00 0.10 44 LYS A N 6
ATOM 10582 C CA . LYS A 1 33 ? 4.582 -4.376 -6.286 1.00 0.10 44 LYS A CA 6
ATOM 10583 C C . LYS A 1 33 ? 3.562 -4.424 -5.166 1.00 0.09 44 LYS A C 6
ATOM 10584 O O . LYS A 1 33 ? 3.299 -5.486 -4.599 1.00 0.08 44 LYS A O 6
ATOM 10603 N N . VAL A 1 34 ? 2.995 -3.281 -4.851 1.00 0.09 45 VAL A N 6
ATOM 10604 C CA . VAL A 1 34 ? 2.062 -3.180 -3.748 1.00 0.09 45 VAL A CA 6
ATOM 10605 C C . VAL A 1 34 ? 0.641 -3.339 -4.254 1.00 0.08 45 VAL A C 6
ATOM 10606 O O . VAL A 1 34 ? 0.260 -2.721 -5.236 1.00 0.09 45 VAL A O 6
ATOM 10619 N N . THR A 1 35 ? -0.113 -4.214 -3.621 1.00 0.08 46 THR A N 6
ATOM 10620 C CA . THR A 1 35 ? -1.498 -4.427 -3.985 1.00 0.09 46 THR A CA 6
ATOM 10621 C C . THR A 1 35 ? -2.334 -4.607 -2.723 1.00 0.11 46 THR A C 6
ATOM 10622 O O . THR A 1 35 ? -1.806 -4.614 -1.614 1.00 0.12 46 THR A O 6
ATOM 10633 N N . CYS A 1 36 ? -3.632 -4.735 -2.884 1.00 0.12 47 CYS A N 6
ATOM 10634 C CA . CYS A 1 36 ? -4.503 -4.997 -1.758 1.00 0.17 47 CYS A CA 6
ATOM 10635 C C . CYS A 1 36 ? -4.835 -6.475 -1.714 1.00 0.18 47 CYS A C 6
ATOM 10636 O O . CYS A 1 36 ? -4.796 -7.164 -2.734 1.00 0.22 47 CYS A O 6
ATOM 10644 N N . SER A 1 37 ? -5.136 -6.957 -0.525 1.00 0.19 48 SER A N 6
ATOM 10645 C CA . SER A 1 37 ? -5.381 -8.366 -0.315 1.00 0.24 48 SER A CA 6
ATOM 10646 C C . SER A 1 37 ? -6.722 -8.776 -0.909 1.00 0.25 48 SER A C 6
ATOM 10647 O O . SER A 1 37 ? -7.594 -7.936 -1.134 1.00 0.25 48 SER A O 6
ATOM 10655 N N . LYS A 1 38 ? -6.869 -10.066 -1.166 1.00 0.34 49 LYS A N 6
ATOM 10656 C CA . LYS A 1 38 ? -8.132 -10.624 -1.627 1.00 0.43 49 LYS A CA 6
ATOM 10657 C C . LYS A 1 38 ? -9.215 -10.425 -0.581 1.00 0.44 49 LYS A C 6
ATOM 10658 O O . LYS A 1 38 ? -10.383 -10.231 -0.908 1.00 0.54 49 LYS A O 6
ATOM 10677 N N . ASP A 1 39 ? -8.812 -10.483 0.679 1.00 0.40 50 ASP A N 6
ATOM 10678 C CA . ASP A 1 39 ? -9.734 -10.270 1.781 1.00 0.45 50 ASP A CA 6
ATOM 10679 C C . ASP A 1 39 ? -10.048 -8.784 1.926 1.00 0.41 50 ASP A C 6
ATOM 10680 O O . ASP A 1 39 ? -11.115 -8.403 2.402 1.00 0.51 50 ASP A O 6
ATOM 10689 N N . GLY A 1 40 ? -9.100 -7.950 1.509 1.00 0.35 51 GLY A N 6
ATOM 10690 C CA . GLY A 1 40 ? -9.317 -6.514 1.484 1.00 0.38 51 GLY A CA 6
ATOM 10691 C C . GLY A 1 40 ? -8.962 -5.823 2.786 1.00 0.41 51 GLY A C 6
ATOM 10692 O O . GLY A 1 40 ? -8.952 -4.600 2.859 1.00 0.70 51 GLY A O 6
ATOM 10696 N N . LYS A 1 41 ? -8.652 -6.598 3.813 1.00 0.28 52 LYS A N 6
ATOM 10697 C CA . LYS A 1 41 ? -8.389 -6.028 5.131 1.00 0.28 52 LYS A CA 6
ATOM 10698 C C . LYS A 1 41 ? -6.908 -5.696 5.307 1.00 0.22 52 LYS A C 6
ATOM 10699 O O . LYS A 1 41 ? -6.517 -5.027 6.264 1.00 0.26 52 LYS A O 6
ATOM 10718 N N . MET A 1 42 ? -6.081 -6.141 4.378 1.00 0.18 53 MET A N 6
ATOM 10719 C CA . MET A 1 42 ? -4.652 -5.916 4.498 1.00 0.17 53 MET A CA 6
ATOM 10720 C C . MET A 1 42 ? -4.050 -5.543 3.160 1.00 0.15 53 MET A C 6
ATOM 10721 O O . MET A 1 42 ? -4.614 -5.831 2.104 1.00 0.19 53 MET A O 6
ATOM 10735 N N . LEU A 1 43 ? -2.909 -4.887 3.220 1.00 0.12 54 LEU A N 6
ATOM 10736 C CA . LEU A 1 43 ? -2.208 -4.455 2.032 1.00 0.10 54 LEU A CA 6
ATOM 10737 C C . LEU A 1 43 ? -1.043 -5.389 1.784 1.00 0.11 54 LEU A C 6
ATOM 10738 O O . LEU A 1 43 ? -0.037 -5.329 2.490 1.00 0.12 54 LEU A O 6
ATOM 10754 N N . GLU A 1 44 ? -1.183 -6.257 0.800 1.00 0.11 55 GLU A N 6
ATOM 10755 C CA . GLU A 1 44 ? -0.161 -7.250 0.533 1.00 0.12 55 GLU A CA 6
ATOM 10756 C C . GLU A 1 44 ? 0.688 -6.842 -0.651 1.00 0.11 55 GLU A C 6
ATOM 10757 O O . GLU A 1 44 ? 0.182 -6.428 -1.688 1.00 0.13 55 GLU A O 6
ATOM 10769 N N . TRP A 1 45 ? 1.986 -6.966 -0.491 1.00 0.12 56 TRP A N 6
ATOM 10770 C CA . TRP A 1 45 ? 2.914 -6.554 -1.521 1.00 0.12 56 TRP A CA 6
ATOM 10771 C C . TRP A 1 45 ? 3.833 -7.694 -1.916 1.00 0.13 56 TRP A C 6
ATOM 10772 O O . TRP A 1 45 ? 4.309 -8.455 -1.071 1.00 0.16 56 TRP A O 6
ATOM 10793 N N . TYR A 1 46 ? 4.072 -7.810 -3.205 1.00 0.13 57 TYR A N 6
ATOM 10794 C CA . TYR A 1 46 ? 4.903 -8.871 -3.730 1.00 0.16 57 TYR A CA 6
ATOM 10795 C C . TYR A 1 46 ? 6.123 -8.275 -4.399 1.00 0.17 57 TYR A C 6
ATOM 10796 O O . TYR A 1 46 ? 6.014 -7.277 -5.110 1.00 0.16 57 TYR A O 6
ATOM 10814 N N . LYS A 1 47 ? 7.274 -8.887 -4.129 1.00 0.21 58 LYS A N 6
ATOM 10815 C CA . LYS A 1 47 ? 8.552 -8.528 -4.749 1.00 0.24 58 LYS A CA 6
ATOM 10816 C C . LYS A 1 47 ? 8.370 -7.989 -6.174 1.00 0.20 58 LYS A C 6
ATOM 10817 O O . LYS A 1 47 ? 7.906 -8.699 -7.067 1.00 0.22 58 LYS A O 6
ATOM 10836 N N . GLY A 1 48 ? 8.726 -6.724 -6.371 1.00 0.21 59 GLY A N 6
ATOM 10837 C CA . GLY A 1 48 ? 8.478 -6.073 -7.643 1.00 0.22 59 GLY A CA 6
ATOM 10838 C C . GLY A 1 48 ? 9.748 -5.594 -8.308 1.00 0.25 59 GLY A C 6
ATOM 10839 O O . GLY A 1 48 ? 9.703 -4.825 -9.269 1.00 0.40 59 GLY A O 6
ATOM 10843 N N . LYS A 1 49 ? 10.882 -6.043 -7.793 1.00 0.23 60 LYS A N 6
ATOM 10844 C CA . LYS A 1 49 ? 12.173 -5.699 -8.371 1.00 0.34 60 LYS A CA 6
ATOM 10845 C C . LYS A 1 49 ? 12.342 -6.401 -9.714 1.00 0.56 60 LYS A C 6
ATOM 10846 O O . LYS A 1 49 ? 12.271 -5.764 -10.764 1.00 0.97 60 LYS A O 6
ATOM 10865 N N . ASN A 1 50 ? 12.548 -7.715 -9.667 1.00 1.26 61 ASN A N 6
ATOM 10866 C CA . ASN A 1 50 ? 12.642 -8.542 -10.871 1.00 1.55 61 ASN A CA 6
ATOM 10867 C C . ASN A 1 50 ? 12.899 -9.987 -10.472 1.00 1.95 61 ASN A C 6
ATOM 10868 O O . ASN A 1 50 ? 12.025 -10.845 -10.601 1.00 2.72 61 ASN A O 6
ATOM 10879 N N . ASP A 1 51 ? 14.097 -10.239 -9.961 1.00 1.77 62 ASP A N 6
ATOM 10880 C CA . ASP A 1 51 ? 14.463 -11.556 -9.456 1.00 2.11 62 ASP A CA 6
ATOM 10881 C C . ASP A 1 51 ? 15.249 -11.408 -8.167 1.00 1.46 62 ASP A C 6
ATOM 10882 O O . ASP A 1 51 ? 16.478 -11.529 -8.140 1.00 2.01 62 ASP A O 6
ATOM 10891 N N . SER A 1 52 ? 14.519 -11.121 -7.106 1.00 1.01 63 SER A N 6
ATOM 10892 C CA . SER A 1 52 ? 15.097 -10.890 -5.802 1.00 1.00 63 SER A CA 6
ATOM 10893 C C . SER A 1 52 ? 14.023 -11.057 -4.731 1.00 0.96 63 SER A C 6
ATOM 10894 O O . SER A 1 52 ? 13.337 -10.101 -4.365 1.00 1.26 63 SER A O 6
ATOM 10902 N N . ASP A 1 53 ? 13.837 -12.288 -4.286 1.00 0.79 64 ASP A N 6
ATOM 10903 C CA . ASP A 1 53 ? 12.901 -12.597 -3.228 1.00 0.80 64 ASP A CA 6
ATOM 10904 C C . ASP A 1 53 ? 13.337 -13.859 -2.508 1.00 1.05 64 ASP A C 6
ATOM 10905 O O . ASP A 1 53 ? 13.093 -14.970 -2.967 1.00 1.64 64 ASP A O 6
ATOM 10914 N N . GLY A 1 54 ? 14.000 -13.676 -1.379 1.00 0.95 65 GLY A N 6
ATOM 10915 C CA . GLY A 1 54 ? 14.535 -14.797 -0.634 1.00 1.22 65 GLY A CA 6
ATOM 10916 C C . GLY A 1 54 ? 13.447 -15.686 -0.082 1.00 1.22 65 GLY A C 6
ATOM 10917 O O . GLY A 1 54 ? 13.625 -16.895 0.051 1.00 1.62 65 GLY A O 6
ATOM 10921 N N . LYS A 1 55 ? 12.312 -15.084 0.230 1.00 0.89 66 LYS A N 6
ATOM 10922 C CA . LYS A 1 55 ? 11.181 -15.827 0.747 1.00 0.87 66 LYS A CA 6
ATOM 10923 C C . LYS A 1 55 ? 10.342 -16.386 -0.398 1.00 0.74 66 LYS A C 6
ATOM 10924 O O . LYS A 1 55 ? 9.568 -17.325 -0.210 1.00 0.80 66 LYS A O 6
ATOM 10943 N N . LYS A 1 56 ? 10.532 -15.810 -1.595 1.00 0.62 67 LYS A N 6
ATOM 10944 C CA . LYS A 1 56 ? 9.725 -16.148 -2.773 1.00 0.57 67 LYS A CA 6
ATOM 10945 C C . LYS A 1 56 ? 8.250 -15.826 -2.536 1.00 0.50 67 LYS A C 6
ATOM 10946 O O . LYS A 1 56 ? 7.365 -16.310 -3.242 1.00 0.59 67 LYS A O 6
ATOM 10965 N N . LYS A 1 57 ? 8.008 -14.975 -1.552 1.00 0.40 68 LYS A N 6
ATOM 10966 C CA . LYS A 1 57 ? 6.666 -14.650 -1.098 1.00 0.36 68 LYS A CA 6
ATOM 10967 C C . LYS A 1 57 ? 6.602 -13.159 -0.780 1.00 0.28 68 LYS A C 6
ATOM 10968 O O . LYS A 1 57 ? 7.609 -12.468 -0.945 1.00 0.28 68 LYS A O 6
ATOM 10987 N N . PRO A 1 58 ? 5.438 -12.619 -0.358 1.00 0.24 69 PRO A N 6
ATOM 10988 C CA . PRO A 1 58 ? 5.359 -11.241 0.123 1.00 0.19 69 PRO A CA 6
ATOM 10989 C C . PRO A 1 58 ? 6.448 -10.913 1.143 1.00 0.18 69 PRO A C 6
ATOM 10990 O O . PRO A 1 58 ? 6.813 -11.739 1.985 1.00 0.21 69 PRO A O 6
ATOM 11001 N N . ILE A 1 59 ? 6.953 -9.695 1.056 1.00 0.16 70 ILE A N 6
ATOM 11002 C CA . ILE A 1 59 ? 8.046 -9.234 1.903 1.00 0.19 70 ILE A CA 6
ATOM 11003 C C . ILE A 1 59 ? 7.594 -8.933 3.340 1.00 0.19 70 ILE A C 6
ATOM 11004 O O . ILE A 1 59 ? 8.364 -8.401 4.138 1.00 0.23 70 ILE A O 6
ATOM 11020 N N . GLY A 1 60 ? 6.351 -9.289 3.668 1.00 0.17 71 GLY A N 6
ATOM 11021 C CA . GLY A 1 60 ? 5.824 -9.017 4.998 1.00 0.19 71 GLY A CA 6
ATOM 11022 C C . GLY A 1 60 ? 4.849 -7.860 5.022 1.00 0.17 71 GLY A C 6
ATOM 11023 O O . GLY A 1 60 ? 5.151 -6.778 5.522 1.00 0.22 71 GLY A O 6
ATOM 11027 N N . SER A 1 61 ? 3.679 -8.106 4.445 1.00 0.13 72 SER A N 6
ATOM 11028 C CA . SER A 1 61 ? 2.612 -7.116 4.341 1.00 0.13 72 SER A CA 6
ATOM 11029 C C . SER A 1 61 ? 2.023 -6.754 5.710 1.00 0.15 72 SER A C 6
ATOM 11030 O O . SER A 1 61 ? 2.337 -7.385 6.723 1.00 0.21 72 SER A O 6
ATOM 11038 N N . PHE A 1 62 ? 1.156 -5.743 5.729 1.00 0.12 73 PHE A N 6
ATOM 11039 C CA . PHE A 1 62 ? 0.521 -5.295 6.965 1.00 0.13 73 PHE A CA 6
ATOM 11040 C C . PHE A 1 62 ? -0.980 -5.069 6.725 1.00 0.12 73 PHE A C 6
ATOM 11041 O O . PHE A 1 62 ? -1.396 -4.811 5.592 1.00 0.11 73 PHE A O 6
ATOM 11058 N N . PRO A 1 63 ? -1.816 -5.182 7.774 1.00 0.14 74 PRO A N 6
ATOM 11059 C CA . PRO A 1 63 ? -3.254 -4.967 7.658 1.00 0.15 74 PRO A CA 6
ATOM 11060 C C . PRO A 1 63 ? -3.628 -3.480 7.655 1.00 0.14 74 PRO A C 6
ATOM 11061 O O . PRO A 1 63 ? -3.175 -2.711 8.505 1.00 0.15 74 PRO A O 6
ATOM 11072 N N . LEU A 1 64 ? -4.491 -3.098 6.714 1.00 0.13 75 LEU A N 6
ATOM 11073 C CA . LEU A 1 64 ? -4.848 -1.696 6.481 1.00 0.13 75 LEU A CA 6
ATOM 11074 C C . LEU A 1 64 ? -5.564 -1.077 7.678 1.00 0.14 75 LEU A C 6
ATOM 11075 O O . LEU A 1 64 ? -5.592 0.144 7.836 1.00 0.17 75 LEU A O 6
ATOM 11091 N N . ASN A 1 65 ? -6.141 -1.919 8.514 1.00 0.16 76 ASN A N 6
ATOM 11092 C CA . ASN A 1 65 ? -6.848 -1.457 9.701 1.00 0.21 76 ASN A CA 6
ATOM 11093 C C . ASN A 1 65 ? -5.884 -0.876 10.736 1.00 0.20 76 ASN A C 6
ATOM 11094 O O . ASN A 1 65 ? -6.289 -0.116 11.614 1.00 0.32 76 ASN A O 6
ATOM 11105 N N . LYS A 1 66 ? -4.607 -1.230 10.629 1.00 0.17 77 LYS A N 6
ATOM 11106 C CA . LYS A 1 66 ? -3.618 -0.823 11.620 1.00 0.18 77 LYS A CA 6
ATOM 11107 C C . LYS A 1 66 ? -3.077 0.576 11.328 1.00 0.16 77 LYS A C 6
ATOM 11108 O O . LYS A 1 66 ? -2.407 1.171 12.169 1.00 0.18 77 LYS A O 6
ATOM 11127 N N . ILE A 1 67 ? -3.364 1.093 10.137 1.00 0.15 78 ILE A N 6
ATOM 11128 C CA . ILE A 1 67 ? -2.844 2.396 9.718 1.00 0.15 78 ILE A CA 6
ATOM 11129 C C . ILE A 1 67 ? -3.298 3.493 10.672 1.00 0.20 78 ILE A C 6
ATOM 11130 O O . ILE A 1 67 ? -4.461 3.535 11.075 1.00 0.32 78 ILE A O 6
ATOM 11146 N N . THR A 1 68 ? -2.377 4.369 11.037 1.00 0.14 79 THR A N 6
ATOM 11147 C CA . THR A 1 68 ? -2.697 5.486 11.901 1.00 0.17 79 THR A CA 6
ATOM 11148 C C . THR A 1 68 ? -2.832 6.766 11.079 1.00 0.18 79 THR A C 6
ATOM 11149 O O . THR A 1 68 ? -3.611 7.659 11.424 1.00 0.23 79 THR A O 6
ATOM 11160 N N . SER A 1 69 ? -2.071 6.845 9.984 1.00 0.17 80 SER A N 6
ATOM 11161 C CA . SER A 1 69 ? -2.149 7.983 9.076 1.00 0.20 80 SER A CA 6
ATOM 11162 C C . SER A 1 69 ? -1.406 7.702 7.770 1.00 0.18 80 SER A C 6
ATOM 11163 O O . SER A 1 69 ? -0.235 7.313 7.778 1.00 0.26 80 SER A O 6
ATOM 11171 N N . ILE A 1 70 ? -2.096 7.890 6.651 1.00 0.17 81 ILE A N 6
ATOM 11172 C CA . ILE A 1 70 ? -1.480 7.786 5.333 1.00 0.15 81 ILE A CA 6
ATOM 11173 C C . ILE A 1 70 ? -1.144 9.181 4.809 1.00 0.15 81 ILE A C 6
ATOM 11174 O O . ILE A 1 70 ? -2.035 9.966 4.484 1.00 0.18 81 ILE A O 6
ATOM 11190 N N . ARG A 1 71 ? 0.140 9.501 4.751 1.00 0.18 82 ARG A N 6
ATOM 11191 C CA . ARG A 1 71 ? 0.565 10.836 4.358 1.00 0.21 82 ARG A CA 6
ATOM 11192 C C . ARG A 1 71 ? 1.562 10.799 3.229 1.00 0.17 82 ARG A C 6
ATOM 11193 O O . ARG A 1 71 ? 2.250 9.810 3.016 1.00 0.21 82 ARG A O 6
ATOM 11214 N N . THR A 1 72 ? 1.608 11.889 2.506 1.00 0.19 83 THR A N 6
ATOM 11215 C CA . THR A 1 72 ? 2.630 12.120 1.521 1.00 0.18 83 THR A CA 6
ATOM 11216 C C . THR A 1 72 ? 3.885 12.593 2.226 1.00 0.19 83 THR A C 6
ATOM 11217 O O . THR A 1 72 ? 3.790 13.321 3.217 1.00 0.25 83 THR A O 6
ATOM 11228 N N . LYS A 1 73 ? 5.053 12.164 1.760 1.00 0.19 84 LYS A N 6
ATOM 11229 C CA . LYS A 1 73 ? 6.283 12.607 2.376 1.00 0.23 84 LYS A CA 6
ATOM 11230 C C . LYS A 1 73 ? 6.404 14.111 2.238 1.00 0.26 84 LYS A C 6
ATOM 11231 O O . LYS A 1 73 ? 6.520 14.647 1.139 1.00 0.27 84 LYS A O 6
ATOM 11250 N N . VAL A 1 74 ? 6.367 14.770 3.372 1.00 0.44 85 VAL A N 6
ATOM 11251 C CA . VAL A 1 74 ? 6.323 16.199 3.461 1.00 0.58 85 VAL A CA 6
ATOM 11252 C C . VAL A 1 74 ? 7.540 16.861 2.813 1.00 0.59 85 VAL A C 6
ATOM 11253 O O . VAL A 1 74 ? 7.499 18.036 2.448 1.00 0.78 85 VAL A O 6
ATOM 11266 N N . ASP A 1 75 ? 8.621 16.103 2.675 1.00 0.48 86 ASP A N 6
ATOM 11267 C CA . ASP A 1 75 ? 9.853 16.628 2.106 1.00 0.54 86 ASP A CA 6
ATOM 11268 C C . ASP A 1 75 ? 10.056 16.124 0.679 1.00 0.51 86 ASP A C 6
ATOM 11269 O O . ASP A 1 75 ? 10.997 16.527 -0.003 1.00 0.68 86 ASP A O 6
ATOM 11278 N N . ASN A 1 76 ? 9.167 15.248 0.234 1.00 0.36 87 ASN A N 6
ATOM 11279 C CA . ASN A 1 76 ? 9.254 14.672 -1.104 1.00 0.33 87 ASN A CA 6
ATOM 11280 C C . ASN A 1 76 ? 7.885 14.184 -1.538 1.00 0.24 87 ASN A C 6
ATOM 11281 O O . ASN A 1 76 ? 7.445 13.113 -1.127 1.00 0.22 87 ASN A O 6
ATOM 11292 N N . LEU A 1 77 ? 7.224 14.962 -2.375 1.00 0.21 88 LEU A N 6
ATOM 11293 C CA . LEU A 1 77 ? 5.846 14.679 -2.754 1.00 0.19 88 LEU A CA 6
ATOM 11294 C C . LEU A 1 77 ? 5.738 13.460 -3.660 1.00 0.16 88 LEU A C 6
ATOM 11295 O O . LEU A 1 77 ? 4.635 12.969 -3.915 1.00 0.17 88 LEU A O 6
ATOM 11311 N N . LYS A 1 78 ? 6.871 12.983 -4.159 1.00 0.17 89 LYS A N 6
ATOM 11312 C CA . LYS A 1 78 ? 6.874 11.794 -4.999 1.00 0.20 89 LYS A CA 6
ATOM 11313 C C . LYS A 1 78 ? 6.795 10.549 -4.121 1.00 0.19 89 LYS A C 6
ATOM 11314 O O . LYS A 1 78 ? 6.491 9.450 -4.590 1.00 0.24 89 LYS A O 6
ATOM 11333 N N . SER A 1 79 ? 7.070 10.740 -2.838 1.00 0.16 90 SER A N 6
ATOM 11334 C CA . SER A 1 79 ? 7.070 9.655 -1.879 1.00 0.16 90 SER A CA 6
ATOM 11335 C C . SER A 1 79 ? 5.891 9.805 -0.921 1.00 0.13 90 SER A C 6
ATOM 11336 O O . SER A 1 79 ? 5.258 10.861 -0.853 1.00 0.14 90 SER A O 6
ATOM 11344 N N . LEU A 1 80 ? 5.608 8.751 -0.181 1.00 0.11 91 LEU A N 6
ATOM 11345 C CA . LEU A 1 80 ? 4.442 8.703 0.681 1.00 0.10 91 LEU A CA 6
ATOM 11346 C C . LEU A 1 80 ? 4.772 7.955 1.969 1.00 0.10 91 LEU A C 6
ATOM 11347 O O . LEU A 1 80 ? 5.051 6.758 1.943 1.00 0.12 91 LEU A O 6
ATOM 11363 N N . GLU A 1 81 ? 4.735 8.651 3.094 1.00 0.11 92 GLU A N 6
ATOM 11364 C CA . GLU A 1 81 ? 5.030 8.026 4.374 1.00 0.13 92 GLU A CA 6
ATOM 11365 C C . GLU A 1 81 ? 3.738 7.614 5.063 1.00 0.12 92 GLU A C 6
ATOM 11366 O O . GLU A 1 81 ? 2.896 8.451 5.391 1.00 0.15 92 GLU A O 6
ATOM 11378 N N . ILE A 1 82 ? 3.587 6.326 5.291 1.00 0.11 93 ILE A N 6
ATOM 11379 C CA . ILE A 1 82 ? 2.397 5.814 5.934 1.00 0.12 93 ILE A CA 6
ATOM 11380 C C . ILE A 1 82 ? 2.722 5.275 7.308 1.00 0.14 93 ILE A C 6
ATOM 11381 O O . ILE A 1 82 ? 3.455 4.296 7.459 1.00 0.15 93 ILE A O 6
ATOM 11397 N N . SER A 1 83 ? 2.173 5.933 8.306 1.00 0.15 94 SER A N 6
ATOM 11398 C CA . SER A 1 83 ? 2.358 5.524 9.673 1.00 0.16 94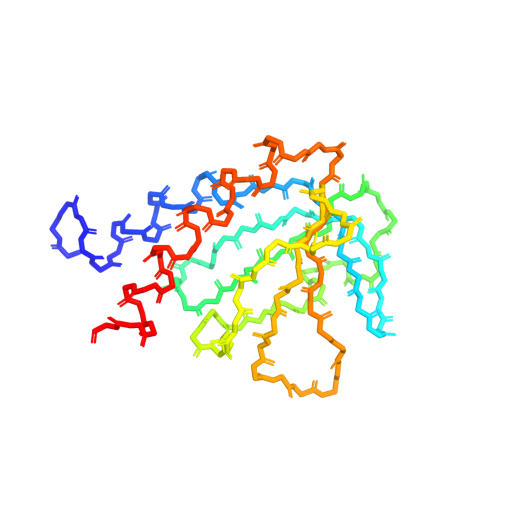 SER A CA 6
ATOM 11399 C C . SER A 1 83 ? 1.256 4.552 10.052 1.00 0.14 94 SER A C 6
ATOM 11400 O O . SER A 1 83 ? 0.069 4.827 9.864 1.00 0.18 94 SER A O 6
ATOM 11408 N N . VAL A 1 84 ? 1.657 3.393 10.528 1.00 0.13 95 VAL A N 6
ATOM 11409 C CA . VAL A 1 84 ? 0.719 2.356 10.908 1.00 0.12 95 VAL A CA 6
ATOM 11410 C C . VAL A 1 84 ? 1.099 1.794 12.271 1.00 0.14 95 VAL A C 6
ATOM 11411 O O . VAL A 1 84 ? 2.260 1.878 12.671 1.00 0.18 95 VAL A O 6
ATOM 11424 N N . SER A 1 85 ? 0.121 1.266 13.001 1.00 0.16 96 SER A N 6
ATOM 11425 C CA . SER A 1 85 ? 0.397 0.617 14.264 1.00 0.20 96 SER A CA 6
ATOM 11426 C C . SER A 1 85 ? 1.157 -0.664 13.963 1.00 0.21 96 SER A C 6
ATOM 11427 O O . SER A 1 85 ? 0.589 -1.657 13.503 1.00 0.22 96 SER A O 6
ATOM 11435 N N . SER A 1 86 ? 2.447 -0.612 14.212 1.00 0.23 97 SER A N 6
ATOM 11436 C CA . SER A 1 86 ? 3.371 -1.573 13.665 1.00 0.24 97 SER A CA 6
ATOM 11437 C C . SER A 1 86 ? 4.109 -2.350 14.745 1.00 0.23 97 SER A C 6
ATOM 11438 O O . SER A 1 86 ? 4.258 -1.894 15.883 1.00 0.25 97 SER A O 6
ATOM 11446 N N . VAL A 1 87 ? 4.556 -3.530 14.362 1.00 0.27 98 VAL A N 6
ATOM 11447 C CA . VAL A 1 87 ? 5.361 -4.386 15.214 1.00 0.31 98 VAL A CA 6
ATOM 11448 C C . VAL A 1 87 ? 6.804 -4.249 14.760 1.00 0.31 98 VAL A C 6
ATOM 11449 O O . VAL A 1 87 ? 7.077 -3.346 13.983 1.00 0.29 98 VAL A O 6
ATOM 11462 N N . HIS A 1 88 ? 7.716 -5.069 15.283 1.00 0.34 99 HIS A N 6
ATOM 11463 C CA . HIS A 1 88 ? 9.144 -4.992 14.922 1.00 0.37 99 HIS A CA 6
ATOM 11464 C C . HIS A 1 88 ? 9.342 -4.702 13.422 1.00 0.36 99 HIS A C 6
ATOM 11465 O O . HIS A 1 88 ? 9.299 -5.608 12.586 1.00 0.38 99 HIS A O 6
ATOM 11480 N N . ILE A 1 89 ? 9.554 -3.422 13.111 1.00 0.34 100 ILE A N 6
ATOM 11481 C CA . ILE A 1 89 ? 9.661 -2.932 11.739 1.00 0.33 100 ILE A CA 6
ATOM 11482 C C . ILE A 1 89 ? 9.705 -1.398 11.781 1.00 0.32 100 ILE A C 6
ATOM 11483 O O . ILE A 1 89 ? 9.630 -0.805 12.859 1.00 0.42 100 ILE A O 6
ATOM 11499 N N . SER A 1 90 ? 9.844 -0.765 10.631 1.00 0.32 101 SER A N 6
ATOM 11500 C CA . SER A 1 90 ? 9.859 0.686 10.550 1.00 0.30 101 SER A CA 6
ATOM 11501 C C . SER A 1 90 ? 8.581 1.183 9.881 1.00 0.22 101 SER A C 6
ATOM 11502 O O . SER A 1 90 ? 7.765 0.382 9.420 1.00 0.21 101 SER A O 6
ATOM 11510 N N . THR A 1 91 ? 8.415 2.497 9.841 1.00 0.20 102 THR A N 6
ATOM 11511 C CA . THR A 1 91 ? 7.277 3.113 9.179 1.00 0.16 102 THR A CA 6
ATOM 11512 C C . THR A 1 91 ? 7.307 2.761 7.691 1.00 0.15 102 THR A C 6
ATOM 11513 O O . THR A 1 91 ? 8.381 2.659 7.093 1.00 0.19 102 THR A O 6
ATOM 11524 N N . TYR A 1 92 ? 6.141 2.574 7.097 1.00 0.13 103 TYR A N 6
ATOM 11525 C CA . TYR A 1 92 ? 6.066 2.117 5.722 1.00 0.13 103 TYR A CA 6
ATOM 11526 C C . TYR A 1 92 ? 6.091 3.300 4.768 1.00 0.10 103 TYR A C 6
ATOM 11527 O O . TYR A 1 92 ? 5.240 4.187 4.826 1.00 0.10 103 TYR A O 6
ATOM 11545 N N . LEU A 1 93 ? 7.091 3.309 3.905 1.00 0.11 104 LEU A N 6
ATOM 11546 C CA . LEU A 1 93 ? 7.236 4.357 2.917 1.00 0.10 104 LEU A CA 6
ATOM 11547 C C . LEU A 1 93 ? 6.914 3.840 1.526 1.00 0.10 104 LEU A C 6
ATOM 11548 O O . LEU A 1 93 ? 7.605 2.973 0.990 1.00 0.11 104 LEU A O 6
ATOM 11564 N N . PHE A 1 94 ? 5.850 4.381 0.967 1.00 0.09 105 PHE A N 6
ATOM 11565 C CA . PHE A 1 94 ? 5.436 4.088 -0.388 1.00 0.08 105 PHE A CA 6
ATOM 11566 C C . PHE A 1 94 ? 6.036 5.147 -1.298 1.00 0.08 105 PHE A C 6
ATOM 11567 O O . PHE A 1 94 ? 5.658 6.308 -1.235 1.00 0.10 105 PHE A O 6
ATOM 11584 N N . THR A 1 95 ? 6.987 4.765 -2.123 1.00 0.07 106 THR A N 6
ATOM 11585 C CA . THR A 1 95 ? 7.705 5.748 -2.910 1.00 0.08 106 THR A CA 6
ATOM 11586 C C . THR A 1 95 ? 7.565 5.498 -4.402 1.00 0.08 106 THR A C 6
ATOM 11587 O O . THR A 1 95 ? 7.833 4.397 -4.888 1.00 0.10 106 THR A O 6
ATOM 11598 N N . PHE A 1 96 ? 7.137 6.527 -5.113 1.00 0.12 107 PHE A N 6
ATOM 11599 C CA . PHE A 1 96 ? 7.047 6.482 -6.558 1.00 0.14 107 PHE A CA 6
ATOM 11600 C C . PHE A 1 96 ? 8.029 7.472 -7.165 1.00 0.17 107 PHE A C 6
ATOM 11601 O O . PHE A 1 96 ? 8.751 8.159 -6.442 1.00 0.18 107 PHE A O 6
ATOM 11618 N N . LYS A 1 97 ? 8.060 7.548 -8.483 1.00 0.22 108 LYS A N 6
ATOM 11619 C CA . LYS A 1 97 ? 8.903 8.523 -9.157 1.00 0.29 108 LYS A CA 6
ATOM 11620 C C . LYS A 1 97 ? 8.205 9.875 -9.218 1.00 0.32 108 LYS A C 6
ATOM 11621 O O . LYS A 1 97 ? 8.853 10.922 -9.223 1.00 0.43 108 LYS A O 6
ATOM 11640 N N . THR A 1 98 ? 6.878 9.847 -9.261 1.00 0.28 109 THR A N 6
ATOM 11641 C CA . THR A 1 98 ? 6.104 11.059 -9.427 1.00 0.32 109 THR A CA 6
ATOM 11642 C C . THR A 1 98 ? 5.051 11.195 -8.329 1.00 0.26 109 THR A C 6
ATOM 11643 O O . THR A 1 98 ? 4.667 10.211 -7.695 1.00 0.26 109 THR A O 6
ATOM 11654 N N . ARG A 1 99 ? 4.589 12.421 -8.113 1.00 0.24 110 ARG A N 6
ATOM 11655 C CA . ARG A 1 99 ? 3.539 12.682 -7.141 1.00 0.23 110 ARG A CA 6
ATOM 11656 C C . ARG A 1 99 ? 2.218 12.151 -7.661 1.00 0.26 110 ARG A C 6
ATOM 11657 O O . ARG A 1 99 ? 1.410 11.638 -6.901 1.00 0.30 110 ARG A O 6
ATOM 11678 N N . GLU A 1 100 ? 2.016 12.272 -8.967 1.00 0.28 111 GLU A N 6
ATOM 11679 C CA . GLU A 1 100 ? 0.760 11.873 -9.589 1.00 0.33 111 GLU A CA 6
ATOM 11680 C C . GLU A 1 100 ? 0.474 10.394 -9.344 1.00 0.34 111 GLU A C 6
ATOM 11681 O O . GLU A 1 100 ? -0.644 10.021 -8.979 1.00 0.43 111 GLU A O 6
ATOM 11693 N N . GLU A 1 101 ? 1.496 9.562 -9.530 1.00 0.31 112 GLU A N 6
ATOM 11694 C CA . GLU A 1 101 ? 1.369 8.127 -9.314 1.00 0.33 112 GLU A CA 6
ATOM 11695 C C . GLU A 1 101 ? 0.954 7.818 -7.877 1.00 0.29 112 GLU A C 6
ATOM 11696 O O . GLU A 1 101 ? 0.015 7.056 -7.640 1.00 0.32 112 GLU A O 6
ATOM 11708 N N . ARG A 1 102 ? 1.645 8.425 -6.920 1.00 0.25 113 ARG A N 6
ATOM 11709 C CA . ARG A 1 102 ? 1.377 8.164 -5.511 1.00 0.23 113 ARG A CA 6
ATOM 11710 C C . ARG A 1 102 ? 0.076 8.838 -5.070 1.00 0.23 113 ARG A C 6
ATOM 11711 O O . ARG A 1 102 ? -0.602 8.361 -4.160 1.00 0.25 113 ARG A O 6
ATOM 11732 N N . GLU A 1 103 ? -0.253 9.953 -5.716 1.00 0.22 114 GLU A N 6
ATOM 11733 C CA . GLU A 1 103 ? -1.465 10.708 -5.412 1.00 0.22 114 GLU A CA 6
ATOM 11734 C C . GLU A 1 103 ? -2.691 9.834 -5.609 1.00 0.20 114 GLU A C 6
ATOM 11735 O O . GLU A 1 103 ? -3.504 9.679 -4.698 1.00 0.21 114 GLU A O 6
ATOM 11747 N N . SER A 1 104 ? -2.796 9.239 -6.793 1.00 0.18 115 SER A N 6
ATOM 11748 C CA . SER A 1 104 ? -3.907 8.358 -7.108 1.00 0.18 115 SER A CA 6
ATOM 11749 C C . SER A 1 104 ? -3.978 7.228 -6.088 1.00 0.15 115 SER A C 6
ATOM 11750 O O . SER A 1 104 ? -5.034 6.967 -5.515 1.00 0.17 115 SER A O 6
ATOM 11758 N N . TRP A 1 105 ? -2.834 6.601 -5.832 1.00 0.12 116 TRP A N 6
ATOM 11759 C CA . TRP A 1 105 ? -2.758 5.482 -4.909 1.00 0.11 116 TRP A CA 6
ATOM 11760 C C . TRP A 1 105 ? -3.272 5.878 -3.524 1.00 0.11 116 TRP A C 6
ATOM 11761 O O . TRP A 1 105 ? -4.163 5.227 -2.981 1.00 0.13 116 TRP A O 6
ATOM 11782 N N . GLN A 1 106 ? -2.703 6.944 -2.960 1.00 0.11 117 GLN A N 6
ATOM 11783 C CA . GLN A 1 106 ? -3.136 7.461 -1.666 1.00 0.13 117 GLN A CA 6
ATOM 11784 C C . GLN A 1 106 ? -4.634 7.747 -1.653 1.00 0.13 117 GLN A C 6
ATOM 11785 O O . GLN A 1 106 ? -5.330 7.342 -0.728 1.00 0.18 117 GLN A O 6
ATOM 11799 N N . ASN A 1 107 ? -5.128 8.431 -2.681 1.00 0.13 118 ASN A N 6
ATOM 11800 C CA . ASN A 1 107 ? -6.548 8.775 -2.751 1.00 0.19 118 ASN A CA 6
ATOM 11801 C C . ASN A 1 107 ? -7.402 7.511 -2.755 1.00 0.15 118 ASN A C 6
ATOM 11802 O O . ASN A 1 107 ? -8.401 7.418 -2.037 1.00 0.21 118 ASN A O 6
ATOM 11813 N N . ASN A 1 108 ? -6.989 6.539 -3.559 1.00 0.11 119 ASN A N 6
ATOM 11814 C CA . ASN A 1 108 ? -7.677 5.256 -3.646 1.00 0.11 119 ASN A CA 6
ATOM 11815 C C . ASN A 1 108 ? -7.633 4.526 -2.311 1.00 0.11 119 ASN A C 6
ATOM 11816 O O . ASN A 1 108 ? -8.670 4.160 -1.755 1.00 0.14 119 ASN A O 6
ATOM 11827 N N . LEU A 1 109 ? -6.424 4.333 -1.794 1.00 0.10 120 LEU A N 6
ATOM 11828 C CA . LEU A 1 109 ? -6.222 3.552 -0.585 1.00 0.10 120 LEU A CA 6
ATOM 11829 C C . LEU A 1 109 ? -6.880 4.224 0.609 1.00 0.11 120 LEU A C 6
ATOM 11830 O O . LEU A 1 109 ? -7.500 3.554 1.429 1.00 0.14 120 LEU A O 6
ATOM 11846 N N . GLU A 1 110 ? -6.762 5.545 0.703 1.00 0.12 121 GLU A N 6
ATOM 11847 C CA . GLU A 1 110 ? -7.355 6.272 1.814 1.00 0.16 121 GLU A CA 6
ATOM 11848 C C . GLU A 1 110 ? -8.867 6.083 1.813 1.00 0.17 121 GLU A C 6
ATOM 11849 O O . GLU A 1 110 ? -9.466 5.884 2.859 1.00 0.22 121 GLU A O 6
ATOM 11861 N N . SER A 1 111 ? -9.470 6.118 0.629 1.00 0.17 122 SER A N 6
ATOM 11862 C CA . SER A 1 111 ? -10.912 5.924 0.497 1.00 0.19 122 SER A CA 6
ATOM 11863 C C . SER A 1 111 ? -11.304 4.492 0.848 1.00 0.20 122 SER A C 6
ATOM 11864 O O . SER A 1 111 ? -12.305 4.262 1.526 1.00 0.25 122 SER A O 6
ATOM 11872 N N . PHE A 1 112 ? -10.507 3.535 0.392 1.00 0.19 123 PHE A N 6
ATOM 11873 C CA . PHE A 1 112 ? -10.709 2.136 0.745 1.00 0.21 123 PHE A CA 6
ATOM 11874 C C . PHE A 1 112 ? -10.560 1.971 2.258 1.00 0.23 123 PHE A C 6
ATOM 11875 O O . PHE A 1 112 ? -11.291 1.212 2.895 1.00 0.27 123 PHE A O 6
ATOM 11892 N N . ARG A 1 113 ? -9.625 2.722 2.819 1.00 0.23 124 ARG A N 6
ATOM 11893 C CA . ARG A 1 113 ? -9.411 2.765 4.257 1.00 0.27 124 ARG A CA 6
ATOM 11894 C C . ARG A 1 113 ? -10.591 3.433 4.962 1.00 0.32 124 ARG A C 6
ATOM 11895 O O . ARG A 1 113 ? -10.956 3.041 6.062 1.00 0.39 124 ARG A O 6
ATOM 11916 N N . LYS A 1 114 ? -11.197 4.428 4.321 1.00 0.32 125 LYS A N 6
ATOM 11917 C CA . LYS A 1 114 ? -12.358 5.108 4.894 1.00 0.40 125 LYS A CA 6
ATOM 11918 C C . LYS A 1 114 ? -13.510 4.131 5.084 1.00 0.44 125 LYS A C 6
ATOM 11919 O O . LYS A 1 114 ? -14.310 4.276 5.993 1.00 0.53 125 LYS A O 6
ATOM 11938 N N . ILE A 1 115 ? -13.594 3.139 4.217 1.00 0.43 126 ILE A N 6
ATOM 11939 C CA . ILE A 1 115 ? -14.631 2.129 4.319 1.00 0.51 126 ILE A CA 6
ATOM 11940 C C . ILE A 1 115 ? -14.424 1.249 5.552 1.00 0.57 126 ILE A C 6
ATOM 11941 O O . ILE A 1 115 ? -15.381 0.748 6.137 1.00 0.64 126 ILE A O 6
ATOM 11957 N N . MET A 1 116 ? -13.169 1.074 5.946 1.00 0.54 127 MET A N 6
ATOM 11958 C CA . MET A 1 116 ? -12.836 0.161 7.034 1.00 0.61 127 MET A CA 6
ATOM 11959 C C . MET A 1 116 ? -12.578 0.908 8.342 1.00 0.65 127 MET A C 6
ATOM 11960 O O . MET A 1 116 ? -13.079 0.521 9.395 1.00 0.73 127 MET A O 6
ATOM 11974 N N . SER A 1 117 ? -11.824 1.992 8.262 1.00 0.62 128 SER A N 6
ATOM 11975 C CA . SER A 1 117 ? -11.431 2.745 9.442 1.00 0.70 128 SER A CA 6
ATOM 11976 C C . SER A 1 117 ? -12.432 3.855 9.736 1.00 0.74 128 SER A C 6
ATOM 11977 O O . SER A 1 117 ? -12.747 4.133 10.890 1.00 0.84 128 SER A O 6
ATOM 11985 N N . MET A 1 118 ? -12.945 4.476 8.684 1.00 0.67 129 MET A N 6
ATOM 11986 C CA . MET A 1 118 ? -13.973 5.498 8.828 1.00 0.71 129 MET A CA 6
ATOM 11987 C C . MET A 1 118 ? -15.336 4.881 8.553 1.00 0.70 129 MET A C 6
ATOM 11988 O O . MET A 1 118 ? -16.245 5.534 8.039 1.00 0.71 129 MET A O 6
ATOM 12002 N N . LYS A 1 119 ? -15.450 3.603 8.892 1.00 0.72 130 LYS A N 6
ATOM 12003 C CA . LYS A 1 119 ? -16.639 2.819 8.605 1.00 0.74 130 LYS A CA 6
ATOM 12004 C C . LYS A 1 119 ? -17.850 3.389 9.335 1.00 0.83 130 LYS A C 6
ATOM 12005 O O . LYS A 1 119 ? -18.752 3.930 8.666 1.00 1.07 130 LYS A O 6
ATOM 12025 N N . SER A 1 1 ? -21.147 -9.174 -2.831 1.00 1.40 12 SER A N 7
ATOM 12026 C CA . SER A 1 1 ? -22.082 -9.120 -1.694 1.00 1.41 12 SER A CA 7
ATOM 12027 C C . SER A 1 1 ? -23.428 -8.572 -2.157 1.00 1.46 12 SER A C 7
ATOM 12028 O O . SER A 1 1 ? -24.420 -9.295 -2.211 1.00 1.88 12 SER A O 7
ATOM 12038 N N . ALA A 1 2 ? -23.449 -7.295 -2.499 1.00 1.51 13 ALA A N 7
ATOM 12039 C CA . ALA A 1 2 ? -24.624 -6.674 -3.084 1.00 1.63 13 ALA A CA 7
ATOM 12040 C C . ALA A 1 2 ? -24.310 -6.234 -4.502 1.00 1.69 13 ALA A C 7
ATOM 12041 O O . ALA A 1 2 ? -24.873 -6.753 -5.464 1.00 1.98 13 ALA A O 7
ATOM 12048 N N . LYS A 1 3 ? -23.395 -5.279 -4.625 1.00 1.59 14 LYS A N 7
ATOM 12049 C CA . LYS A 1 3 ? -22.961 -4.805 -5.931 1.00 1.82 14 LYS A CA 7
ATOM 12050 C C . LYS A 1 3 ? -21.684 -3.978 -5.822 1.00 1.58 14 LYS A C 7
ATOM 12051 O O . LYS A 1 3 ? -21.294 -3.315 -6.780 1.00 2.13 14 LYS A O 7
ATOM 12070 N N . ASP A 1 4 ? -21.009 -4.066 -4.674 1.00 1.15 15 ASP A N 7
ATOM 12071 C CA . ASP A 1 4 ? -19.929 -3.132 -4.344 1.00 1.00 15 ASP A CA 7
ATOM 12072 C C . ASP A 1 4 ? -19.248 -3.498 -3.034 1.00 0.79 15 ASP A C 7
ATOM 12073 O O . ASP A 1 4 ? -18.042 -3.687 -2.984 1.00 1.08 15 ASP A O 7
ATOM 12082 N N . ILE A 1 5 ? -20.053 -3.638 -1.993 1.00 0.73 16 ILE A N 7
ATOM 12083 C CA . ILE A 1 5 ? -19.582 -3.523 -0.611 1.00 0.68 16 ILE A CA 7
ATOM 12084 C C . ILE A 1 5 ? -18.383 -4.425 -0.270 1.00 0.70 16 ILE A C 7
ATOM 12085 O O . ILE A 1 5 ? -17.251 -3.944 -0.208 1.00 0.72 16 ILE A O 7
ATOM 12101 N N . LYS A 1 6 ? -18.619 -5.713 -0.027 1.00 0.81 17 LYS A N 7
ATOM 12102 C CA . LYS A 1 6 ? -17.567 -6.563 0.528 1.00 0.90 17 LYS A CA 7
ATOM 12103 C C . LYS A 1 6 ? -16.468 -6.899 -0.476 1.00 0.80 17 LYS A C 7
ATOM 12104 O O . LYS A 1 6 ? -15.350 -6.414 -0.367 1.00 0.76 17 LYS A O 7
ATOM 12123 N N . ASP A 1 7 ? -16.808 -7.707 -1.466 1.00 0.83 18 ASP A N 7
ATOM 12124 C CA . ASP A 1 7 ? -15.814 -8.262 -2.378 1.00 0.80 18 ASP A CA 7
ATOM 12125 C C . ASP A 1 7 ? -15.478 -7.317 -3.524 1.00 0.67 18 ASP A C 7
ATOM 12126 O O . ASP A 1 7 ? -14.325 -7.230 -3.945 1.00 0.64 18 ASP A O 7
ATOM 12135 N N . GLU A 1 8 ? -16.481 -6.615 -4.024 1.00 0.66 19 GLU A N 7
ATOM 12136 C CA . GLU A 1 8 ? -16.321 -5.800 -5.221 1.00 0.62 19 GLU A CA 7
ATOM 12137 C C . GLU A 1 8 ? -15.400 -4.602 -4.997 1.00 0.50 19 GLU A C 7
ATOM 12138 O O . GLU A 1 8 ? -14.514 -4.346 -5.807 1.00 0.51 19 GLU A O 7
ATOM 12150 N N . LYS A 1 9 ? -15.595 -3.880 -3.901 1.00 0.45 20 LYS A N 7
ATOM 12151 C CA . LYS A 1 9 ? -14.759 -2.723 -3.592 1.00 0.40 20 LYS A CA 7
ATOM 12152 C C . LYS A 1 9 ? -13.312 -3.136 -3.382 1.00 0.33 20 LYS A C 7
ATOM 12153 O O . LYS A 1 9 ? -12.395 -2.423 -3.785 1.00 0.34 20 LYS A O 7
ATOM 12172 N N . ILE A 1 10 ? -13.112 -4.293 -2.765 1.00 0.34 21 ILE A N 7
ATOM 12173 C CA . ILE A 1 10 ? -11.774 -4.832 -2.589 1.00 0.33 21 ILE A CA 7
ATOM 12174 C C . ILE A 1 10 ? -11.114 -5.054 -3.945 1.00 0.34 21 ILE A C 7
ATOM 12175 O O . ILE A 1 10 ? -9.994 -4.610 -4.174 1.00 0.34 21 ILE A O 7
ATOM 12191 N N . GLN A 1 11 ? -11.830 -5.716 -4.847 1.00 0.40 22 GLN A N 7
ATOM 12192 C CA . GLN A 1 11 ? -11.297 -6.031 -6.168 1.00 0.48 22 GLN A CA 7
ATOM 12193 C C . GLN A 1 11 ? -11.113 -4.770 -7.005 1.00 0.41 22 GLN A C 7
ATOM 12194 O O . GLN A 1 11 ? -10.115 -4.628 -7.717 1.00 0.40 22 GLN A O 7
ATOM 12208 N N . GLN A 1 12 ? -12.081 -3.865 -6.910 1.00 0.42 23 GLN A N 7
ATOM 12209 C CA . GLN A 1 12 ? -12.040 -2.605 -7.640 1.00 0.44 23 GLN A CA 7
ATOM 12210 C C . GLN A 1 12 ? -10.793 -1.818 -7.277 1.00 0.33 23 GLN A C 7
ATOM 12211 O O . GLN A 1 12 ? -9.990 -1.462 -8.139 1.00 0.35 23 GLN A O 7
ATOM 12225 N N . TYR A 1 13 ? -10.638 -1.553 -5.990 1.00 0.25 24 TYR A N 7
ATOM 12226 C CA . TYR A 1 13 ? -9.499 -0.794 -5.509 1.00 0.20 24 TYR A CA 7
ATOM 12227 C C . TYR A 1 13 ? -8.202 -1.564 -5.706 1.00 0.17 24 TYR A C 7
ATOM 12228 O O . TYR A 1 13 ? -7.200 -0.984 -6.099 1.00 0.18 24 TYR A O 7
ATOM 12246 N N . ARG A 1 14 ? -8.232 -2.874 -5.473 1.00 0.18 25 ARG A N 7
ATOM 12247 C CA . ARG A 1 14 ? -7.057 -3.725 -5.673 1.00 0.19 25 ARG A CA 7
ATOM 12248 C C . ARG A 1 14 ? -6.454 -3.506 -7.064 1.00 0.20 25 ARG A C 7
ATOM 12249 O O . ARG A 1 14 ? -5.234 -3.512 -7.239 1.00 0.23 25 ARG A O 7
ATOM 12270 N N . LYS A 1 15 ? -7.333 -3.294 -8.038 1.00 0.20 26 LYS A N 7
ATOM 12271 C CA . LYS A 1 15 ? -6.939 -3.053 -9.423 1.00 0.24 26 LYS A CA 7
ATOM 12272 C C . LYS A 1 15 ? -6.011 -1.846 -9.537 1.00 0.21 26 LYS A C 7
ATOM 12273 O O . LYS A 1 15 ? -4.919 -1.935 -10.100 1.00 0.27 26 LYS A O 7
ATOM 12292 N N . THR A 1 16 ? -6.446 -0.725 -8.983 1.00 0.17 27 THR A N 7
ATOM 12293 C CA . THR A 1 16 ? -5.707 0.523 -9.095 1.00 0.15 27 THR A CA 7
ATOM 12294 C C . THR A 1 16 ? -4.606 0.604 -8.040 1.00 0.13 27 THR A C 7
ATOM 12295 O O . THR A 1 16 ? -3.661 1.385 -8.166 1.00 0.15 27 THR A O 7
ATOM 12306 N N . LEU A 1 17 ? -4.747 -0.209 -7.003 1.00 0.12 28 LEU A N 7
ATOM 12307 C CA . LEU A 1 17 ? -3.811 -0.226 -5.887 1.00 0.13 28 LEU A CA 7
ATOM 12308 C C . LEU A 1 17 ? -2.505 -0.922 -6.259 1.00 0.13 28 LEU A C 7
ATOM 12309 O O . LEU A 1 17 ? -1.462 -0.626 -5.680 1.00 0.20 28 LEU A O 7
ATOM 12325 N N . THR A 1 18 ? -2.562 -1.836 -7.226 1.00 0.10 29 THR A N 7
ATOM 12326 C CA . THR A 1 18 ? -1.377 -2.590 -7.619 1.00 0.10 29 THR A CA 7
ATOM 12327 C C . THR A 1 18 ? -0.388 -1.696 -8.363 1.00 0.10 29 THR A C 7
ATOM 12328 O O . THR A 1 18 ? -0.622 -1.306 -9.510 1.00 0.13 29 THR A O 7
ATOM 12339 N N . LYS A 1 19 ? 0.714 -1.376 -7.700 1.00 0.09 30 LYS A N 7
ATOM 12340 C CA . LYS A 1 19 ? 1.712 -0.464 -8.244 1.00 0.10 30 LYS A CA 7
ATOM 12341 C C . LYS A 1 19 ? 3.127 -0.956 -7.944 1.00 0.09 30 LYS A C 7
ATOM 12342 O O . LYS A 1 19 ? 3.369 -1.555 -6.898 1.00 0.09 30 LYS A O 7
ATOM 12361 N N . ILE A 1 20 ? 4.054 -0.717 -8.868 1.00 0.11 31 ILE A N 7
ATOM 12362 C CA . ILE A 1 20 ? 5.466 -0.998 -8.622 1.00 0.12 31 ILE A CA 7
ATOM 12363 C C . ILE A 1 20 ? 6.103 0.202 -7.937 1.00 0.12 31 ILE A C 7
ATOM 12364 O O . ILE A 1 20 ? 6.289 1.252 -8.554 1.00 0.15 31 ILE A O 7
ATOM 12380 N N . VAL A 1 21 ? 6.438 0.046 -6.668 1.00 0.10 32 VAL A N 7
ATOM 12381 C CA . VAL A 1 21 ? 6.937 1.154 -5.873 1.00 0.10 32 VAL A CA 7
ATOM 12382 C C . VAL A 1 21 ? 8.184 0.757 -5.107 1.00 0.09 32 VAL A C 7
ATOM 12383 O O . VAL A 1 21 ? 8.598 -0.398 -5.133 1.00 0.10 32 VAL A O 7
ATOM 12396 N N . LYS A 1 22 ? 8.775 1.720 -4.431 1.00 0.08 33 LYS A N 7
ATOM 12397 C CA . LYS A 1 22 ? 9.975 1.486 -3.654 1.00 0.07 33 LYS A CA 7
ATOM 12398 C C . LYS A 1 22 ? 9.646 1.532 -2.172 1.00 0.07 33 LYS A C 7
ATOM 12399 O O . LYS A 1 22 ? 9.271 2.580 -1.641 1.00 0.09 33 LYS A O 7
ATOM 12418 N N . ILE A 1 23 ? 9.774 0.393 -1.516 1.00 0.07 34 ILE A N 7
ATOM 12419 C CA . ILE A 1 23 ? 9.442 0.281 -0.111 1.00 0.07 34 ILE A CA 7
ATOM 12420 C C . ILE A 1 23 ? 10.655 0.531 0.769 1.00 0.08 34 ILE A C 7
ATOM 12421 O O . ILE A 1 23 ? 11.783 0.203 0.411 1.00 0.09 34 ILE A O 7
ATOM 12437 N N . LYS A 1 24 ? 10.402 1.124 1.918 1.00 0.10 35 LYS A N 7
ATOM 12438 C CA . LYS A 1 24 ? 11.443 1.409 2.884 1.00 0.16 35 LYS A CA 7
ATOM 12439 C C . LYS A 1 24 ? 10.990 1.010 4.287 1.00 0.19 35 LYS A C 7
ATOM 12440 O O . LYS A 1 24 ? 10.126 1.657 4.875 1.00 0.21 35 LYS A O 7
ATOM 12459 N N . THR A 1 25 ? 11.558 -0.081 4.803 1.00 0.23 36 THR A N 7
ATOM 12460 C CA . THR A 1 25 ? 11.181 -0.596 6.116 1.00 0.30 36 THR A CA 7
ATOM 12461 C C . THR A 1 25 ? 12.410 -0.789 7.000 1.00 0.35 36 THR A C 7
ATOM 12462 O O . THR A 1 25 ? 13.516 -0.395 6.629 1.00 0.37 36 THR A O 7
ATOM 12473 N N . ALA A 1 26 ? 12.213 -1.412 8.161 1.00 0.44 37 ALA A N 7
ATOM 12474 C CA . ALA A 1 26 ? 13.322 -1.753 9.042 1.00 0.50 37 ALA A CA 7
ATOM 12475 C C . ALA A 1 26 ? 13.957 -3.062 8.601 1.00 0.47 37 ALA A C 7
ATOM 12476 O O . ALA A 1 26 ? 15.100 -3.365 8.943 1.00 0.51 37 ALA A O 7
ATOM 12483 N N . ILE A 1 27 ? 13.200 -3.837 7.836 1.00 0.44 38 ILE A N 7
ATOM 12484 C CA . ILE A 1 27 ? 13.669 -5.125 7.365 1.00 0.44 38 ILE A CA 7
ATOM 12485 C C . ILE A 1 27 ? 14.575 -4.929 6.158 1.00 0.34 38 ILE A C 7
ATOM 12486 O O . ILE A 1 27 ? 15.726 -5.365 6.150 1.00 0.34 38 ILE A O 7
ATOM 12502 N N . PHE A 1 28 ? 14.048 -4.247 5.150 1.00 0.30 39 PHE A N 7
ATOM 12503 C CA . PHE A 1 28 ? 14.788 -3.971 3.928 1.00 0.25 39 PHE A CA 7
ATOM 12504 C C . PHE A 1 28 ? 14.080 -2.908 3.101 1.00 0.23 39 PHE A C 7
ATOM 12505 O O . PHE A 1 28 ? 12.854 -2.779 3.147 1.00 0.31 39 PHE A O 7
ATOM 12522 N N . HIS A 1 29 ? 14.859 -2.112 2.396 1.00 0.21 40 HIS A N 7
ATOM 12523 C CA . HIS A 1 29 ? 14.311 -1.125 1.484 1.00 0.19 40 HIS A CA 7
ATOM 12524 C C . HIS A 1 29 ? 14.411 -1.683 0.070 1.00 0.19 40 HIS A C 7
ATOM 12525 O O . HIS A 1 29 ? 15.505 -1.772 -0.482 1.00 0.24 40 HIS A O 7
ATOM 12540 N N . GLU A 1 30 ? 13.279 -2.051 -0.515 1.00 0.18 41 GLU A N 7
ATOM 12541 C CA . GLU A 1 30 ? 13.274 -2.776 -1.784 1.00 0.23 41 GLU A CA 7
ATOM 12542 C C . GLU A 1 30 ? 12.105 -2.337 -2.663 1.00 0.15 41 GLU A C 7
ATOM 12543 O O . GLU A 1 30 ? 11.068 -1.908 -2.163 1.00 0.16 41 GLU A O 7
ATOM 12555 N N . THR A 1 31 ? 12.284 -2.454 -3.974 1.00 0.15 42 THR A N 7
ATOM 12556 C CA . THR A 1 31 ? 11.221 -2.170 -4.928 1.00 0.12 42 THR A CA 7
ATOM 12557 C C . THR A 1 31 ? 10.219 -3.329 -4.930 1.00 0.10 42 THR A C 7
ATOM 12558 O O . THR A 1 31 ? 10.613 -4.492 -4.886 1.00 0.14 42 THR A O 7
ATOM 12569 N N . VAL A 1 32 ? 8.934 -3.026 -4.961 1.00 0.09 43 VAL A N 7
ATOM 12570 C CA . VAL A 1 32 ? 7.922 -4.060 -4.808 1.00 0.10 43 VAL A CA 7
ATOM 12571 C C . VAL A 1 32 ? 6.633 -3.699 -5.546 1.00 0.10 43 VAL A C 7
ATOM 12572 O O . VAL A 1 32 ? 6.387 -2.532 -5.844 1.00 0.11 43 VAL A O 7
ATOM 12585 N N . LYS A 1 33 ? 5.826 -4.708 -5.851 1.00 0.10 44 LYS A N 7
ATOM 12586 C CA . LYS A 1 33 ? 4.500 -4.478 -6.390 1.00 0.10 44 LYS A CA 7
ATOM 12587 C C . LYS A 1 33 ? 3.504 -4.523 -5.247 1.00 0.09 44 LYS A C 7
ATOM 12588 O O . LYS A 1 33 ? 3.258 -5.584 -4.673 1.00 0.08 44 LYS A O 7
ATOM 12607 N N . VAL A 1 34 ? 2.936 -3.382 -4.925 1.00 0.09 45 VAL A N 7
ATOM 12608 C CA . VAL A 1 34 ? 2.020 -3.282 -3.808 1.00 0.09 45 VAL A CA 7
ATOM 12609 C C . VAL A 1 34 ? 0.587 -3.441 -4.288 1.00 0.08 45 VAL A C 7
ATOM 12610 O O . VAL A 1 34 ? 0.182 -2.810 -5.253 1.00 0.09 45 VAL A O 7
ATOM 12623 N N . THR A 1 35 ? -0.154 -4.328 -3.650 1.00 0.08 46 THR A N 7
ATOM 12624 C CA . THR A 1 35 ? -1.552 -4.521 -3.978 1.00 0.09 46 THR A CA 7
ATOM 12625 C C . THR A 1 35 ? -2.362 -4.720 -2.701 1.00 0.11 46 THR A C 7
ATOM 12626 O O . THR A 1 35 ? -1.808 -4.791 -1.607 1.00 0.12 46 THR A O 7
ATOM 12637 N N . CYS A 1 36 ? -3.666 -4.802 -2.840 1.00 0.12 47 CYS A N 7
ATOM 12638 C CA . CYS A 1 36 ? -4.536 -5.029 -1.704 1.00 0.17 47 CYS A CA 7
ATOM 12639 C C . CYS A 1 36 ? -4.945 -6.497 -1.666 1.00 0.18 47 CYS A C 7
ATOM 12640 O O . CYS A 1 36 ? -5.121 -7.126 -2.712 1.00 0.22 47 CYS A O 7
ATOM 12648 N N . SER A 1 37 ? -5.073 -7.045 -0.464 1.00 0.19 48 SER A N 7
ATOM 12649 C CA . SER A 1 37 ? -5.272 -8.474 -0.300 1.00 0.24 48 SER A CA 7
ATOM 12650 C C . SER A 1 37 ? -6.671 -8.888 -0.734 1.00 0.25 48 SER A C 7
ATOM 12651 O O . SER A 1 37 ? -7.536 -8.039 -0.927 1.00 0.25 48 SER A O 7
ATOM 12659 N N . LYS A 1 38 ? -6.890 -10.189 -0.883 1.00 0.34 49 LYS A N 7
ATOM 12660 C CA . LYS A 1 38 ? -8.207 -10.711 -1.232 1.00 0.43 49 LYS A CA 7
ATOM 12661 C C . LYS A 1 38 ? -9.234 -10.277 -0.191 1.00 0.44 49 LYS A C 7
ATOM 12662 O O . LYS A 1 38 ? -10.382 -9.968 -0.516 1.00 0.54 49 LYS A O 7
ATOM 12681 N N . ASP A 1 39 ? -8.798 -10.247 1.062 1.00 0.40 50 ASP A N 7
ATOM 12682 C CA . ASP A 1 39 ? -9.646 -9.826 2.171 1.00 0.45 50 ASP A CA 7
ATOM 12683 C C . ASP A 1 39 ? -9.752 -8.311 2.236 1.00 0.41 50 ASP A C 7
ATOM 12684 O O . ASP A 1 39 ? -10.613 -7.770 2.930 1.00 0.51 50 ASP A O 7
ATOM 12693 N N . GLY A 1 40 ? -8.857 -7.628 1.526 1.00 0.35 51 GLY A N 7
ATOM 12694 C CA . GLY A 1 40 ? -8.839 -6.173 1.523 1.00 0.38 51 GLY A CA 7
ATOM 12695 C C . GLY A 1 40 ? -8.283 -5.583 2.806 1.00 0.41 51 GLY A C 7
ATOM 12696 O O . GLY A 1 40 ? -7.735 -4.486 2.810 1.00 0.70 51 GLY A O 7
ATOM 12700 N N . LYS A 1 41 ? -8.387 -6.347 3.882 1.00 0.28 52 LYS A N 7
ATOM 12701 C CA . LYS A 1 41 ? -8.090 -5.868 5.226 1.00 0.28 52 LYS A CA 7
ATOM 12702 C C . LYS A 1 41 ? -6.601 -5.619 5.410 1.00 0.22 52 LYS A C 7
ATOM 12703 O O . LYS A 1 41 ? -6.189 -4.897 6.319 1.00 0.26 52 LYS A O 7
ATOM 12722 N N . MET A 1 42 ? -5.796 -6.202 4.543 1.00 0.18 53 MET A N 7
ATOM 12723 C CA . MET A 1 42 ? -4.364 -6.001 4.602 1.00 0.17 53 MET A CA 7
ATOM 12724 C C . MET A 1 42 ? -3.814 -5.676 3.228 1.00 0.15 53 MET A C 7
ATOM 12725 O O . MET A 1 42 ? -4.404 -6.031 2.206 1.00 0.19 53 MET A O 7
ATOM 12739 N N . LEU A 1 43 ? -2.691 -4.990 3.219 1.00 0.12 54 LEU A N 7
ATOM 12740 C CA . LEU A 1 43 ? -2.045 -4.584 1.991 1.00 0.10 54 LEU A CA 7
ATOM 12741 C C . LEU A 1 43 ? -0.888 -5.520 1.707 1.00 0.11 54 LEU A C 7
ATOM 12742 O O . LEU A 1 43 ? 0.147 -5.443 2.366 1.00 0.12 54 LEU A O 7
ATOM 12758 N N . GLU A 1 44 ? -1.067 -6.407 0.746 1.00 0.11 55 GLU A N 7
ATOM 12759 C CA . GLU A 1 44 ? -0.049 -7.395 0.441 1.00 0.12 55 GLU A CA 7
ATOM 12760 C C . GLU A 1 44 ? 0.762 -6.980 -0.766 1.00 0.11 55 GLU A C 7
ATOM 12761 O O . GLU A 1 44 ? 0.225 -6.547 -1.778 1.00 0.13 55 GLU A O 7
ATOM 12773 N N . TRP A 1 45 ? 2.062 -7.116 -0.657 1.00 0.12 56 TRP A N 7
ATOM 12774 C CA . TRP A 1 45 ? 2.946 -6.733 -1.733 1.00 0.12 56 TRP A CA 7
ATOM 12775 C C . TRP A 1 45 ? 3.842 -7.888 -2.142 1.00 0.13 56 TRP A C 7
ATOM 12776 O O . TRP A 1 45 ? 4.311 -8.663 -1.304 1.00 0.16 56 TRP A O 7
ATOM 12797 N N . TYR A 1 46 ? 4.069 -8.001 -3.435 1.00 0.13 57 TYR A N 7
ATOM 12798 C CA . TYR A 1 46 ? 4.905 -9.054 -3.971 1.00 0.16 57 TYR A CA 7
ATOM 12799 C C . TYR A 1 46 ? 6.072 -8.434 -4.704 1.00 0.17 57 TYR A C 7
ATOM 12800 O O . TYR A 1 46 ? 5.907 -7.445 -5.416 1.00 0.16 57 TYR A O 7
ATOM 12818 N N . LYS A 1 47 ? 7.243 -9.011 -4.477 1.00 0.21 58 LYS A N 7
ATOM 12819 C CA . LYS A 1 47 ? 8.498 -8.598 -5.108 1.00 0.24 58 LYS A CA 7
ATOM 12820 C C . LYS A 1 47 ? 8.302 -8.017 -6.512 1.00 0.20 58 LYS A C 7
ATOM 12821 O O . LYS A 1 47 ? 7.822 -8.694 -7.423 1.00 0.22 58 LYS A O 7
ATOM 12840 N N . GLY A 1 48 ? 8.676 -6.757 -6.663 1.00 0.21 59 GLY A N 7
ATOM 12841 C CA . GLY A 1 48 ? 8.554 -6.080 -7.937 1.00 0.22 59 GLY A CA 7
ATOM 12842 C C . GLY A 1 48 ? 9.835 -5.362 -8.289 1.00 0.25 59 GLY A C 7
ATOM 12843 O O . GLY A 1 48 ? 9.826 -4.308 -8.922 1.00 0.40 59 GLY A O 7
ATOM 12847 N N . LYS A 1 49 ? 10.936 -5.939 -7.843 1.00 0.23 60 LYS A N 7
ATOM 12848 C CA . LYS A 1 49 ? 12.259 -5.379 -8.063 1.00 0.34 60 LYS A CA 7
ATOM 12849 C C . LYS A 1 49 ? 12.730 -5.650 -9.485 1.00 0.56 60 LYS A C 7
ATOM 12850 O O . LYS A 1 49 ? 12.096 -6.390 -10.240 1.00 0.97 60 LYS A O 7
ATOM 12869 N N . ASN A 1 50 ? 13.850 -5.044 -9.845 1.00 1.26 61 ASN A N 7
ATOM 12870 C CA . ASN A 1 50 ? 14.552 -5.409 -11.066 1.00 1.55 61 ASN A CA 7
ATOM 12871 C C . ASN A 1 50 ? 15.442 -6.608 -10.773 1.00 1.95 61 ASN A C 7
ATOM 12872 O O . ASN A 1 50 ? 15.978 -7.247 -11.676 1.00 2.72 61 ASN A O 7
ATOM 12883 N N . ASP A 1 51 ? 15.588 -6.891 -9.483 1.00 1.77 62 ASP A N 7
ATOM 12884 C CA . ASP A 1 51 ? 16.321 -8.057 -9.013 1.00 2.11 62 ASP A CA 7
ATOM 12885 C C . ASP A 1 51 ? 15.346 -9.171 -8.664 1.00 1.46 62 ASP A C 7
ATOM 12886 O O . ASP A 1 51 ? 14.147 -9.067 -8.937 1.00 2.01 62 ASP A O 7
ATOM 12895 N N . SER A 1 52 ? 15.853 -10.226 -8.054 1.00 1.01 63 SER A N 7
ATOM 12896 C CA . SER A 1 52 ? 15.028 -11.356 -7.669 1.00 1.00 63 SER A CA 7
ATOM 12897 C C . SER A 1 52 ? 14.646 -11.264 -6.194 1.00 0.96 63 SER A C 7
ATOM 12898 O O . SER A 1 52 ? 15.235 -10.492 -5.430 1.00 1.26 63 SER A O 7
ATOM 12906 N N . ASP A 1 53 ? 13.653 -12.046 -5.808 1.00 0.79 64 ASP A N 7
ATOM 12907 C CA . ASP A 1 53 ? 13.193 -12.113 -4.441 1.00 0.80 64 ASP A CA 7
ATOM 12908 C C . ASP A 1 53 ? 13.955 -13.176 -3.680 1.00 1.05 64 ASP A C 7
ATOM 12909 O O . ASP A 1 53 ? 14.007 -14.331 -4.093 1.00 1.64 64 ASP A O 7
ATOM 12918 N N . GLY A 1 54 ? 14.557 -12.777 -2.574 1.00 0.95 65 GLY A N 7
ATOM 12919 C CA . GLY A 1 54 ? 15.218 -13.726 -1.709 1.00 1.22 65 GLY A CA 7
ATOM 12920 C C . GLY A 1 54 ? 14.240 -14.343 -0.738 1.00 1.22 65 GLY A C 7
ATOM 12921 O O . GLY A 1 54 ? 14.607 -15.169 0.099 1.00 1.62 65 GLY A O 7
ATOM 12925 N N . LYS A 1 55 ? 12.984 -13.927 -0.847 1.00 0.89 66 LYS A N 7
ATOM 12926 C CA . LYS A 1 55 ? 11.932 -14.440 0.001 1.00 0.87 66 LYS A CA 7
ATOM 12927 C C . LYS A 1 55 ? 11.077 -15.443 -0.764 1.00 0.74 66 LYS A C 7
ATOM 12928 O O . LYS A 1 55 ? 10.530 -16.377 -0.174 1.00 0.80 66 LYS A O 7
ATOM 12947 N N . LYS A 1 56 ? 10.973 -15.237 -2.090 1.00 0.62 67 LYS A N 7
ATOM 12948 C CA . LYS A 1 56 ? 10.102 -16.046 -2.955 1.00 0.57 67 LYS A CA 7
ATOM 12949 C C . LYS A 1 56 ? 8.634 -15.872 -2.584 1.00 0.50 67 LYS A C 7
ATOM 12950 O O . LYS A 1 56 ? 7.758 -16.533 -3.139 1.00 0.59 67 LYS A O 7
ATOM 12969 N N . LYS A 1 57 ? 8.377 -14.948 -1.672 1.00 0.40 68 LYS A N 7
ATOM 12970 C CA . LYS A 1 57 ? 7.046 -14.728 -1.125 1.00 0.36 68 LYS A CA 7
ATOM 12971 C C . LYS A 1 57 ? 6.851 -13.232 -0.889 1.00 0.28 68 LYS A C 7
ATOM 12972 O O . LYS A 1 57 ? 7.774 -12.456 -1.157 1.00 0.28 68 LYS A O 7
ATOM 12991 N N . PRO A 1 58 ? 5.662 -12.785 -0.432 1.00 0.24 69 PRO A N 7
ATOM 12992 C CA . PRO A 1 58 ? 5.482 -11.407 0.018 1.00 0.19 69 PRO A CA 7
ATOM 12993 C C . PRO A 1 58 ? 6.576 -10.989 0.995 1.00 0.18 69 PRO A C 7
ATOM 12994 O O . PRO A 1 58 ? 6.989 -11.767 1.857 1.00 0.21 69 PRO A O 7
ATOM 13005 N N . ILE A 1 59 ? 7.037 -9.760 0.851 1.00 0.16 70 ILE A N 7
ATOM 13006 C CA . ILE A 1 59 ? 8.175 -9.263 1.611 1.00 0.19 70 ILE A CA 7
ATOM 13007 C C . ILE A 1 59 ? 7.794 -8.847 3.037 1.00 0.19 70 ILE A C 7
ATOM 13008 O O . ILE A 1 59 ? 8.596 -8.250 3.752 1.00 0.23 70 ILE A O 7
ATOM 13024 N N . GLY A 1 60 ? 6.571 -9.175 3.450 1.00 0.17 71 GLY A N 7
ATOM 13025 C CA . GLY A 1 60 ? 6.111 -8.807 4.782 1.00 0.19 71 GLY A CA 7
ATOM 13026 C C . GLY A 1 60 ? 5.101 -7.682 4.776 1.00 0.17 71 GLY A C 7
ATOM 13027 O O . GLY A 1 60 ? 5.398 -6.554 5.162 1.00 0.22 71 GLY A O 7
ATOM 13031 N N . SER A 1 61 ? 3.908 -8.016 4.302 1.00 0.13 72 SER A N 7
ATOM 13032 C CA . SER A 1 61 ? 2.793 -7.083 4.195 1.00 0.13 72 SER A CA 7
ATOM 13033 C C . SER A 1 61 ? 2.254 -6.674 5.575 1.00 0.15 72 SER A C 7
ATOM 13034 O O . SER A 1 61 ? 2.593 -7.284 6.591 1.00 0.21 72 SER A O 7
ATOM 13042 N N . PHE A 1 62 ? 1.394 -5.654 5.600 1.00 0.12 73 PHE A N 7
ATOM 13043 C CA . PHE A 1 62 ? 0.790 -5.183 6.847 1.00 0.13 73 PHE A CA 7
ATOM 13044 C C . PHE A 1 62 ? -0.719 -4.983 6.654 1.00 0.12 73 PHE A C 7
ATOM 13045 O O . PHE A 1 62 ? -1.179 -4.782 5.528 1.00 0.11 73 PHE A O 7
ATOM 13062 N N . PRO A 1 63 ? -1.516 -5.052 7.737 1.00 0.14 74 PRO A N 7
ATOM 13063 C CA . PRO A 1 63 ? -2.958 -4.851 7.664 1.00 0.15 74 PRO A CA 7
ATOM 13064 C C . PRO A 1 63 ? -3.345 -3.370 7.589 1.00 0.14 74 PRO A C 7
ATOM 13065 O O . PRO A 1 63 ? -2.875 -2.550 8.377 1.00 0.15 74 PRO A O 7
ATOM 13076 N N . LEU A 1 64 ? -4.236 -3.051 6.653 1.00 0.13 75 LEU A N 7
ATOM 13077 C CA . LEU A 1 64 ? -4.628 -1.670 6.371 1.00 0.13 75 LEU A CA 7
ATOM 13078 C C . LEU A 1 64 ? -5.417 -1.054 7.518 1.00 0.14 75 LEU A C 7
ATOM 13079 O O . LEU A 1 64 ? -5.359 0.153 7.739 1.00 0.17 75 LEU A O 7
ATOM 13095 N N . ASN A 1 65 ? -6.156 -1.881 8.246 1.00 0.16 76 ASN A N 7
ATOM 13096 C CA . ASN A 1 65 ? -6.983 -1.390 9.352 1.00 0.21 76 ASN A CA 7
ATOM 13097 C C . ASN A 1 65 ? -6.132 -0.956 10.551 1.00 0.20 76 ASN A C 7
ATOM 13098 O O . ASN A 1 65 ? -6.664 -0.556 11.587 1.00 0.32 76 ASN A O 7
ATOM 13109 N N . LYS A 1 66 ? -4.813 -1.040 10.407 1.00 0.17 77 LYS A N 7
ATOM 13110 C CA . LYS A 1 66 ? -3.906 -0.640 11.472 1.00 0.18 77 LYS A CA 7
ATOM 13111 C C . LYS A 1 66 ? -3.298 0.729 11.182 1.00 0.16 77 LYS A C 7
ATOM 13112 O O . LYS A 1 66 ? -2.655 1.321 12.046 1.00 0.18 77 LYS A O 7
ATOM 13131 N N . ILE A 1 67 ? -3.508 1.235 9.968 1.00 0.15 78 ILE A N 7
ATOM 13132 C CA . ILE A 1 67 ? -2.929 2.514 9.565 1.00 0.15 78 ILE A CA 7
ATOM 13133 C C . ILE A 1 67 ? -3.445 3.638 10.450 1.00 0.20 78 ILE A C 7
ATOM 13134 O O . ILE A 1 67 ? -4.652 3.800 10.623 1.00 0.32 78 ILE A O 7
ATOM 13150 N N . THR A 1 68 ? -2.530 4.408 11.012 1.00 0.14 79 THR A N 7
ATOM 13151 C CA . THR A 1 68 ? -2.906 5.495 11.886 1.00 0.17 79 THR A CA 7
ATOM 13152 C C . THR A 1 68 ? -3.007 6.795 11.102 1.00 0.18 79 THR A C 7
ATOM 13153 O O . THR A 1 68 ? -3.879 7.624 11.368 1.00 0.23 79 THR A O 7
ATOM 13164 N N . SER A 1 69 ? -2.131 6.961 10.118 1.00 0.17 80 SER A N 7
ATOM 13165 C CA . SER A 1 69 ? -2.186 8.122 9.244 1.00 0.20 80 SER A CA 7
ATOM 13166 C C . SER A 1 69 ? -1.460 7.872 7.917 1.00 0.18 80 SER A C 7
ATOM 13167 O O . SER A 1 69 ? -0.311 7.426 7.890 1.00 0.26 80 SER A O 7
ATOM 13175 N N . ILE A 1 70 ? -2.154 8.153 6.819 1.00 0.17 81 ILE A N 7
ATOM 13176 C CA . ILE A 1 70 ? -1.581 8.040 5.481 1.00 0.15 81 ILE A CA 7
ATOM 13177 C C . ILE A 1 70 ? -1.457 9.426 4.852 1.00 0.15 81 ILE A C 7
ATOM 13178 O O . ILE A 1 70 ? -2.455 10.100 4.597 1.00 0.18 81 ILE A O 7
ATOM 13194 N N . ARG A 1 71 ? -0.224 9.862 4.633 1.00 0.18 82 ARG A N 7
ATOM 13195 C CA . ARG A 1 71 ? 0.035 11.190 4.093 1.00 0.21 82 ARG A CA 7
ATOM 13196 C C . ARG A 1 71 ? 1.330 11.214 3.294 1.00 0.17 82 ARG A C 7
ATOM 13197 O O . ARG A 1 71 ? 2.152 10.302 3.384 1.00 0.21 82 ARG A O 7
ATOM 13218 N N . THR A 1 72 ? 1.495 12.264 2.515 1.00 0.19 83 THR A N 7
ATOM 13219 C CA . THR A 1 72 ? 2.621 12.393 1.606 1.00 0.18 83 THR A CA 7
ATOM 13220 C C . THR A 1 72 ? 3.856 12.929 2.316 1.00 0.19 83 THR A C 7
ATOM 13221 O O . THR A 1 72 ? 3.747 13.777 3.204 1.00 0.25 83 THR A O 7
ATOM 13232 N N . LYS A 1 73 ? 5.025 12.423 1.934 1.00 0.19 84 LYS A N 7
ATOM 13233 C CA . LYS A 1 73 ? 6.273 12.953 2.450 1.00 0.23 84 LYS A CA 7
ATOM 13234 C C . LYS A 1 73 ? 6.451 14.383 1.962 1.00 0.26 84 LYS A C 7
ATOM 13235 O O . LYS A 1 73 ? 6.510 14.639 0.762 1.00 0.27 84 LYS A O 7
ATOM 13254 N N . VAL A 1 74 ? 6.527 15.304 2.901 1.00 0.44 85 VAL A N 7
ATOM 13255 C CA . VAL A 1 74 ? 6.527 16.710 2.621 1.00 0.58 85 VAL A CA 7
ATOM 13256 C C . VAL A 1 74 ? 7.738 17.157 1.798 1.00 0.59 85 VAL A C 7
ATOM 13257 O O . VAL A 1 74 ? 7.631 18.071 0.977 1.00 0.78 85 VAL A O 7
ATOM 13270 N N . ASP A 1 75 ? 8.880 16.514 2.002 1.00 0.48 86 ASP A N 7
ATOM 13271 C CA . ASP A 1 75 ? 10.103 16.919 1.317 1.00 0.54 86 ASP A CA 7
ATOM 13272 C C . ASP A 1 75 ? 10.233 16.203 -0.022 1.00 0.51 86 ASP A C 7
ATOM 13273 O O . ASP A 1 75 ? 11.026 16.594 -0.876 1.00 0.68 86 ASP A O 7
ATOM 13282 N N . ASN A 1 76 ? 9.441 15.158 -0.202 1.00 0.36 87 ASN A N 7
ATOM 13283 C CA . ASN A 1 76 ? 9.481 14.370 -1.423 1.00 0.33 87 ASN A CA 7
ATOM 13284 C C . ASN A 1 76 ? 8.077 13.934 -1.793 1.00 0.24 87 ASN A C 7
ATOM 13285 O O . ASN A 1 76 ? 7.588 12.915 -1.309 1.00 0.22 87 ASN A O 7
ATOM 13296 N N . LEU A 1 77 ? 7.435 14.704 -2.655 1.00 0.21 88 LEU A N 7
ATOM 13297 C CA . LEU A 1 77 ? 6.045 14.462 -3.017 1.00 0.19 88 LEU A CA 7
ATOM 13298 C C . LEU A 1 77 ? 5.884 13.194 -3.847 1.00 0.16 88 LEU A C 7
ATOM 13299 O O . LEU A 1 77 ? 4.763 12.744 -4.087 1.00 0.17 88 LEU A O 7
ATOM 13315 N N . LYS A 1 78 ? 6.997 12.637 -4.303 1.00 0.17 89 LYS A N 7
ATOM 13316 C CA . LYS A 1 78 ? 6.973 11.363 -5.010 1.00 0.20 89 LYS A CA 7
ATOM 13317 C C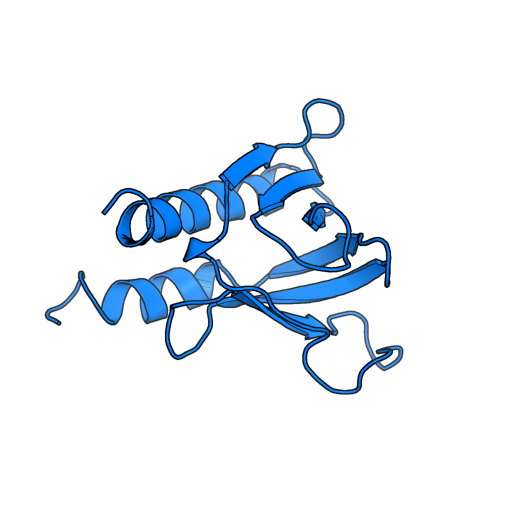 . LYS A 1 78 ? 6.954 10.213 -4.012 1.00 0.19 89 LYS A C 7
ATOM 13318 O O . LYS A 1 78 ? 6.791 9.052 -4.383 1.00 0.24 89 LYS A O 7
ATOM 13337 N N . SER A 1 79 ? 7.118 10.547 -2.741 1.00 0.16 90 SER A N 7
ATOM 13338 C CA . SER A 1 79 ? 7.125 9.553 -1.690 1.00 0.16 90 SER A CA 7
ATOM 13339 C C . SER A 1 79 ? 5.934 9.760 -0.766 1.00 0.13 90 SER A C 7
ATOM 13340 O O . SER A 1 79 ? 5.357 10.846 -0.697 1.00 0.14 90 SER A O 7
ATOM 13348 N N . LEU A 1 80 ? 5.584 8.714 -0.055 1.00 0.11 91 LEU A N 7
ATOM 13349 C CA . LEU A 1 80 ? 4.427 8.715 0.810 1.00 0.10 91 LEU A CA 7
ATOM 13350 C C . LEU A 1 80 ? 4.769 7.997 2.106 1.00 0.10 91 LEU A C 7
ATOM 13351 O O . LEU A 1 80 ? 5.036 6.796 2.106 1.00 0.12 91 LEU A O 7
ATOM 13367 N N . GLU A 1 81 ? 4.766 8.723 3.208 1.00 0.11 92 GLU A N 7
ATOM 13368 C CA . GLU A 1 81 ? 5.124 8.136 4.486 1.00 0.13 92 GLU A CA 7
ATOM 13369 C C . GLU A 1 81 ? 3.867 7.791 5.265 1.00 0.12 92 GLU A C 7
ATOM 13370 O O . GLU A 1 81 ? 3.092 8.670 5.639 1.00 0.15 92 GLU A O 7
ATOM 13382 N N . ILE A 1 82 ? 3.676 6.512 5.515 1.00 0.11 93 ILE A N 7
ATOM 13383 C CA . ILE A 1 82 ? 2.473 6.038 6.168 1.00 0.12 93 ILE A CA 7
ATOM 13384 C C . ILE A 1 82 ? 2.780 5.505 7.552 1.00 0.14 93 ILE A C 7
ATOM 13385 O O . ILE A 1 82 ? 3.528 4.538 7.712 1.00 0.15 93 ILE A O 7
ATOM 13401 N N . SER A 1 83 ? 2.194 6.141 8.545 1.00 0.15 94 SER A N 7
ATOM 13402 C CA . SER A 1 83 ? 2.340 5.703 9.910 1.00 0.16 94 SER A CA 7
ATOM 13403 C C . SER A 1 83 ? 1.234 4.714 10.224 1.00 0.14 94 SER A C 7
ATOM 13404 O O . SER A 1 83 ? 0.053 4.995 10.014 1.00 0.18 94 SER A O 7
ATOM 13412 N N . VAL A 1 84 ? 1.621 3.539 10.669 1.00 0.13 95 VAL A N 7
ATOM 13413 C CA . VAL A 1 84 ? 0.663 2.489 10.953 1.00 0.12 95 VAL A CA 7
ATOM 13414 C C . VAL A 1 84 ? 0.937 1.871 12.321 1.00 0.14 95 VAL A C 7
ATOM 13415 O O . VAL A 1 84 ? 2.075 1.887 12.799 1.00 0.18 95 VAL A O 7
ATOM 13428 N N . SER A 1 85 ? -0.114 1.364 12.960 1.00 0.16 96 SER A N 7
ATOM 13429 C CA . SER A 1 85 ? 0.027 0.684 14.231 1.00 0.20 96 SER A CA 7
ATOM 13430 C C . SER A 1 85 ? 0.758 -0.623 13.977 1.00 0.21 96 SER A C 7
ATOM 13431 O O . SER A 1 85 ? 0.194 -1.587 13.452 1.00 0.22 96 SER A O 7
ATOM 13439 N N . SER A 1 86 ? 2.021 -0.627 14.340 1.00 0.23 97 SER A N 7
ATOM 13440 C CA . SER A 1 86 ? 2.958 -1.602 13.842 1.00 0.24 97 SER A CA 7
ATOM 13441 C C . SER A 1 86 ? 3.723 -2.295 14.957 1.00 0.23 97 SER A C 7
ATOM 13442 O O . SER A 1 86 ? 3.871 -1.771 16.065 1.00 0.25 97 SER A O 7
ATOM 13450 N N . VAL A 1 87 ? 4.188 -3.485 14.637 1.00 0.27 98 VAL A N 7
ATOM 13451 C CA . VAL A 1 87 ? 5.062 -4.251 15.501 1.00 0.31 98 VAL A CA 7
ATOM 13452 C C . VAL A 1 87 ? 6.469 -4.102 14.953 1.00 0.31 98 VAL A C 7
ATOM 13453 O O . VAL A 1 87 ? 6.658 -3.271 14.079 1.00 0.29 98 VAL A O 7
ATOM 13466 N N . HIS A 1 88 ? 7.438 -4.850 15.483 1.00 0.34 99 HIS A N 7
ATOM 13467 C CA . HIS A 1 88 ? 8.857 -4.705 15.100 1.00 0.37 99 HIS A CA 7
ATOM 13468 C C . HIS A 1 88 ? 9.042 -4.437 13.594 1.00 0.36 99 HIS A C 7
ATOM 13469 O O . HIS A 1 88 ? 9.113 -5.364 12.788 1.00 0.38 99 HIS A O 7
ATOM 13484 N N . ILE A 1 89 ? 9.121 -3.153 13.244 1.00 0.34 100 ILE A N 7
ATOM 13485 C CA . ILE A 1 89 ? 9.277 -2.709 11.864 1.00 0.33 100 ILE A CA 7
ATOM 13486 C C . ILE A 1 89 ? 9.244 -1.181 11.831 1.00 0.32 100 ILE A C 7
ATOM 13487 O O . ILE A 1 89 ? 8.728 -0.546 12.751 1.00 0.42 100 ILE A O 7
ATOM 13503 N N . SER A 1 90 ? 9.803 -0.598 10.787 1.00 0.32 101 SER A N 7
ATOM 13504 C CA . SER A 1 90 ? 9.846 0.847 10.649 1.00 0.30 101 SER A CA 7
ATOM 13505 C C . SER A 1 90 ? 8.565 1.357 9.997 1.00 0.22 101 SER A C 7
ATOM 13506 O O . SER A 1 90 ? 7.729 0.567 9.552 1.00 0.21 101 SER A O 7
ATOM 13514 N N . THR A 1 91 ? 8.423 2.673 9.947 1.00 0.20 102 THR A N 7
ATOM 13515 C CA . THR A 1 91 ? 7.282 3.306 9.307 1.00 0.16 102 THR A CA 7
ATOM 13516 C C . THR A 1 91 ? 7.291 2.959 7.819 1.00 0.15 102 THR A C 7
ATOM 13517 O O . THR A 1 91 ? 8.357 2.861 7.206 1.00 0.19 102 THR A O 7
ATOM 13528 N N . TYR A 1 92 ? 6.116 2.779 7.237 1.00 0.13 103 TYR A N 7
ATOM 13529 C CA . TYR A 1 92 ? 6.025 2.287 5.874 1.00 0.13 103 TYR A CA 7
ATOM 13530 C C . TYR A 1 92 ? 6.080 3.440 4.886 1.00 0.10 103 TYR A C 7
ATOM 13531 O O . TYR A 1 92 ? 5.256 4.353 4.919 1.00 0.10 103 TYR A O 7
ATOM 13549 N N . LEU A 1 93 ? 7.074 3.390 4.019 1.00 0.11 104 LEU A N 7
ATOM 13550 C CA . LEU A 1 93 ? 7.251 4.411 3.009 1.00 0.10 104 LEU A CA 7
ATOM 13551 C C . LEU A 1 93 ? 6.929 3.880 1.628 1.00 0.10 104 LEU A C 7
ATOM 13552 O O . LEU A 1 93 ? 7.607 2.996 1.103 1.00 0.11 104 LEU A O 7
ATOM 13568 N N . PHE A 1 94 ? 5.879 4.432 1.059 1.00 0.09 105 PHE A N 7
ATOM 13569 C CA . PHE A 1 94 ? 5.470 4.129 -0.294 1.00 0.08 105 PHE A CA 7
ATOM 13570 C C . PHE A 1 94 ? 6.082 5.172 -1.218 1.00 0.08 105 PHE A C 7
ATOM 13571 O O . PHE A 1 94 ? 5.717 6.337 -1.169 1.00 0.10 105 PHE A O 7
ATOM 13588 N N . THR A 1 95 ? 7.035 4.772 -2.034 1.00 0.07 106 THR A N 7
ATOM 13589 C CA . THR A 1 95 ? 7.735 5.731 -2.869 1.00 0.08 106 THR A CA 7
ATOM 13590 C C . THR A 1 95 ? 7.576 5.401 -4.344 1.00 0.08 106 THR A C 7
ATOM 13591 O O . THR A 1 95 ? 7.820 4.272 -4.771 1.00 0.10 106 THR A O 7
ATOM 13602 N N . PHE A 1 96 ? 7.159 6.392 -5.112 1.00 0.12 107 PHE A N 7
ATOM 13603 C CA . PHE A 1 96 ? 6.941 6.220 -6.532 1.00 0.14 107 PHE A CA 7
ATOM 13604 C C . PHE A 1 96 ? 7.882 7.116 -7.327 1.00 0.17 107 PHE A C 7
ATOM 13605 O O . PHE A 1 96 ? 8.709 7.829 -6.756 1.00 0.18 107 PHE A O 7
ATOM 13622 N N . LYS A 1 97 ? 7.757 7.071 -8.642 1.00 0.22 108 LYS A N 7
ATOM 13623 C CA . LYS A 1 97 ? 8.605 7.855 -9.519 1.00 0.29 108 LYS A CA 7
ATOM 13624 C C . LYS A 1 97 ? 8.075 9.279 -9.639 1.00 0.32 108 LYS A C 7
ATOM 13625 O O . LYS A 1 97 ? 8.837 10.221 -9.866 1.00 0.43 108 LYS A O 7
ATOM 13644 N N . THR A 1 98 ? 6.761 9.426 -9.497 1.00 0.28 109 THR A N 7
ATOM 13645 C CA . THR A 1 98 ? 6.104 10.712 -9.664 1.00 0.32 109 THR A CA 7
ATOM 13646 C C . THR A 1 98 ? 5.136 10.975 -8.515 1.00 0.26 109 THR A C 7
ATOM 13647 O O . THR A 1 98 ? 4.776 10.052 -7.778 1.00 0.26 109 THR A O 7
ATOM 13658 N N . ARG A 1 99 ? 4.715 12.225 -8.355 1.00 0.24 110 ARG A N 7
ATOM 13659 C CA . ARG A 1 99 ? 3.704 12.553 -7.361 1.00 0.23 110 ARG A CA 7
ATOM 13660 C C . ARG A 1 99 ? 2.355 12.012 -7.803 1.00 0.26 110 ARG A C 7
ATOM 13661 O O . ARG A 1 99 ? 1.595 11.498 -6.992 1.00 0.30 110 ARG A O 7
ATOM 13682 N N . GLU A 1 100 ? 2.080 12.121 -9.101 1.00 0.28 111 GLU A N 7
ATOM 13683 C CA . GLU A 1 100 ? 0.788 11.726 -9.660 1.00 0.33 111 GLU A CA 7
ATOM 13684 C C . GLU A 1 100 ? 0.448 10.278 -9.314 1.00 0.34 111 GLU A C 7
ATOM 13685 O O . GLU A 1 100 ? -0.662 9.977 -8.866 1.00 0.43 111 GLU A O 7
ATOM 13697 N N . GLU A 1 101 ? 1.416 9.393 -9.517 1.00 0.31 112 GLU A N 7
ATOM 13698 C CA . GLU A 1 101 ? 1.231 7.971 -9.255 1.00 0.33 112 GLU A CA 7
ATOM 13699 C C . GLU A 1 101 ? 0.874 7.717 -7.793 1.00 0.29 112 GLU A C 7
ATOM 13700 O O . GLU A 1 101 ? -0.082 6.999 -7.489 1.00 0.32 112 GLU A O 7
ATOM 13712 N N . ARG A 1 102 ? 1.633 8.321 -6.889 1.00 0.25 113 ARG A N 7
ATOM 13713 C CA . ARG A 1 102 ? 1.415 8.122 -5.462 1.00 0.23 113 ARG A CA 7
ATOM 13714 C C . ARG A 1 102 ? 0.168 8.876 -5.000 1.00 0.23 113 ARG A C 7
ATOM 13715 O O . ARG A 1 102 ? -0.495 8.475 -4.043 1.00 0.25 113 ARG A O 7
ATOM 13736 N N . GLU A 1 103 ? -0.130 9.975 -5.683 1.00 0.22 114 GLU A N 7
ATOM 13737 C CA . GLU A 1 103 ? -1.303 10.792 -5.389 1.00 0.22 114 GLU A CA 7
ATOM 13738 C C . GLU A 1 103 ? -2.560 9.946 -5.523 1.00 0.20 114 GLU A C 7
ATOM 13739 O O . GLU A 1 103 ? -3.374 9.866 -4.598 1.00 0.21 114 GLU A O 7
ATOM 13751 N N . SER A 1 104 ? -2.689 9.303 -6.676 1.00 0.18 115 SER A N 7
ATOM 13752 C CA . SER A 1 104 ? -3.799 8.408 -6.943 1.00 0.18 115 SER A CA 7
ATOM 13753 C C . SER A 1 104 ? -3.864 7.316 -5.878 1.00 0.15 115 SER A C 7
ATOM 13754 O O . SER A 1 104 ? -4.897 7.136 -5.232 1.00 0.17 115 SER A O 7
ATOM 13762 N N . TRP A 1 105 ? -2.741 6.628 -5.670 1.00 0.12 116 TRP A N 7
ATOM 13763 C CA . TRP A 1 105 ? -2.671 5.518 -4.726 1.00 0.11 116 TRP A CA 7
ATOM 13764 C C . TRP A 1 105 ? -3.179 5.927 -3.343 1.00 0.11 116 TRP A C 7
ATOM 13765 O O . TRP A 1 105 ? -4.064 5.281 -2.788 1.00 0.13 116 TRP A O 7
ATOM 13786 N N . GLN A 1 106 ? -2.608 7.000 -2.799 1.00 0.11 117 GLN A N 7
ATOM 13787 C CA . GLN A 1 106 ? -3.009 7.526 -1.499 1.00 0.13 117 GLN A CA 7
ATOM 13788 C C . GLN A 1 106 ? -4.517 7.767 -1.426 1.00 0.13 117 GLN A C 7
ATOM 13789 O O . GLN A 1 106 ? -5.167 7.344 -0.477 1.00 0.18 117 GLN A O 7
ATOM 13803 N N . ASN A 1 107 ? -5.070 8.425 -2.437 1.00 0.13 118 ASN A N 7
ATOM 13804 C CA . ASN A 1 107 ? -6.496 8.746 -2.445 1.00 0.19 118 ASN A CA 7
ATOM 13805 C C . ASN A 1 107 ? -7.344 7.485 -2.538 1.00 0.15 118 ASN A C 7
ATOM 13806 O O . ASN A 1 107 ? -8.370 7.363 -1.864 1.00 0.21 118 ASN A O 7
ATOM 13817 N N . ASN A 1 108 ? -6.903 6.550 -3.367 1.00 0.11 119 ASN A N 7
ATOM 13818 C CA . ASN A 1 108 ? -7.592 5.275 -3.518 1.00 0.11 119 ASN A CA 7
ATOM 13819 C C . ASN A 1 108 ? -7.539 4.490 -2.219 1.00 0.11 119 ASN A C 7
ATOM 13820 O O . ASN A 1 108 ? -8.567 4.050 -1.702 1.00 0.14 119 ASN A O 7
ATOM 13831 N N . LEU A 1 109 ? -6.336 4.342 -1.685 1.00 0.10 120 LEU A N 7
ATOM 13832 C CA . LEU A 1 109 ? -6.123 3.545 -0.489 1.00 0.10 120 LEU A CA 7
ATOM 13833 C C . LEU A 1 109 ? -6.801 4.185 0.714 1.00 0.11 120 LEU A C 7
ATOM 13834 O O . LEU A 1 109 ? -7.356 3.485 1.547 1.00 0.14 120 LEU A O 7
ATOM 13850 N N . GLU A 1 110 ? -6.763 5.508 0.801 1.00 0.12 121 GLU A N 7
ATOM 13851 C CA . GLU A 1 110 ? -7.391 6.215 1.912 1.00 0.16 121 GLU A CA 7
ATOM 13852 C C . GLU A 1 110 ? -8.889 5.941 1.943 1.00 0.17 121 GLU A C 7
ATOM 13853 O O . GLU A 1 110 ? -9.454 5.642 2.993 1.00 0.22 121 GLU A O 7
ATOM 13865 N N . SER A 1 111 ? -9.520 6.034 0.785 1.00 0.17 122 SER A N 7
ATOM 13866 C CA . SER A 1 111 ? -10.945 5.762 0.670 1.00 0.19 122 SER A CA 7
ATOM 13867 C C . SER A 1 111 ? -11.236 4.286 0.924 1.00 0.20 122 SER A C 7
ATOM 13868 O O . SER A 1 111 ? -12.184 3.952 1.632 1.00 0.25 122 SER A O 7
ATOM 13876 N N . PHE A 1 112 ? -10.409 3.409 0.360 1.00 0.19 123 PHE A N 7
ATOM 13877 C CA . PHE A 1 112 ? -10.534 1.973 0.597 1.00 0.21 123 PHE A CA 7
ATOM 13878 C C . PHE A 1 112 ? -10.357 1.679 2.088 1.00 0.23 123 PHE A C 7
ATOM 13879 O O . PHE A 1 112 ? -11.077 0.869 2.673 1.00 0.27 123 PHE A O 7
ATOM 13896 N N . ARG A 1 113 ? -9.404 2.377 2.688 1.00 0.23 124 ARG A N 7
ATOM 13897 C CA . ARG A 1 113 ? -9.174 2.337 4.124 1.00 0.27 124 ARG A CA 7
ATOM 13898 C C . ARG A 1 113 ? -10.433 2.763 4.871 1.00 0.32 124 ARG A C 7
ATOM 13899 O O . ARG A 1 113 ? -10.825 2.137 5.850 1.00 0.39 124 ARG A O 7
ATOM 13920 N N . LYS A 1 114 ? -11.073 3.821 4.391 1.00 0.32 125 LYS A N 7
ATOM 13921 C CA . LYS A 1 114 ? -12.295 4.316 5.008 1.00 0.40 125 LYS A CA 7
ATOM 13922 C C . LYS A 1 114 ? -13.446 3.333 4.833 1.00 0.44 125 LYS A C 7
ATOM 13923 O O . LYS A 1 114 ? -14.324 3.255 5.678 1.00 0.53 125 LYS A O 7
ATOM 13942 N N . ILE A 1 115 ? -13.453 2.591 3.738 1.00 0.43 126 ILE A N 7
ATOM 13943 C CA . ILE A 1 115 ? -14.500 1.604 3.508 1.00 0.51 126 ILE A CA 7
ATOM 13944 C C . ILE A 1 115 ? -14.433 0.482 4.544 1.00 0.57 126 ILE A C 7
ATOM 13945 O O . ILE A 1 115 ? -15.452 -0.102 4.908 1.00 0.64 126 ILE A O 7
ATOM 13961 N N . MET A 1 116 ? -13.233 0.190 5.031 1.00 0.54 127 MET A N 7
ATOM 13962 C CA . MET A 1 116 ? -13.048 -0.923 5.956 1.00 0.61 127 MET A CA 7
ATOM 13963 C C . MET A 1 116 ? -12.846 -0.452 7.394 1.00 0.65 127 MET A C 7
ATOM 13964 O O . MET A 1 116 ? -13.433 -1.002 8.325 1.00 0.73 127 MET A O 7
ATOM 13978 N N . SER A 1 117 ? -12.029 0.572 7.574 1.00 0.62 128 SER A N 7
ATOM 13979 C CA . SER A 1 117 ? -11.667 1.030 8.907 1.00 0.70 128 SER A CA 7
ATOM 13980 C C . SER A 1 117 ? -12.613 2.125 9.384 1.00 0.74 128 SER A C 7
ATOM 13981 O O . SER A 1 117 ? -12.974 2.178 10.559 1.00 0.84 128 SER A O 7
ATOM 13989 N N . MET A 1 118 ? -13.027 2.989 8.469 1.00 0.67 129 MET A N 7
ATOM 13990 C CA . MET A 1 118 ? -13.963 4.059 8.795 1.00 0.71 129 MET A CA 7
ATOM 13991 C C . MET A 1 118 ? -15.338 3.709 8.249 1.00 0.70 129 MET A C 7
ATOM 13992 O O . MET A 1 118 ? -16.099 4.582 7.833 1.00 0.71 129 MET A O 7
ATOM 14006 N N . LYS A 1 119 ? -15.627 2.409 8.240 1.00 0.72 130 LYS A N 7
ATOM 14007 C CA . LYS A 1 119 ? -16.846 1.877 7.647 1.00 0.74 130 LYS A CA 7
ATOM 14008 C C . LYS A 1 119 ? -18.079 2.447 8.340 1.00 0.83 130 LYS A C 7
ATOM 14009 O O . LYS A 1 119 ? -18.379 2.011 9.468 1.00 1.07 130 LYS A O 7
ATOM 14029 N N . SER A 1 1 ? -21.333 -6.627 -2.900 1.00 1.40 12 SER A N 8
ATOM 14030 C CA . SER A 1 1 ? -22.603 -6.622 -2.148 1.00 1.41 12 SER A CA 8
ATOM 14031 C C . SER A 1 1 ? -23.687 -5.882 -2.928 1.00 1.46 12 SER A C 8
ATOM 14032 O O . SER A 1 1 ? -24.509 -6.502 -3.600 1.00 1.88 12 SER A O 8
ATOM 14042 N N . ALA A 1 2 ? -23.676 -4.559 -2.853 1.00 1.51 13 ALA A N 8
ATOM 14043 C CA . ALA A 1 2 ? -24.570 -3.748 -3.659 1.00 1.63 13 ALA A CA 8
ATOM 14044 C C . ALA A 1 2 ? -23.780 -2.689 -4.406 1.00 1.69 13 ALA A C 8
ATOM 14045 O O . ALA A 1 2 ? -23.319 -2.921 -5.522 1.00 1.98 13 ALA A O 8
ATOM 14052 N N . LYS A 1 3 ? -23.590 -1.537 -3.777 1.00 1.59 14 LYS A N 8
ATOM 14053 C CA . LYS A 1 3 ? -22.849 -0.454 -4.401 1.00 1.82 14 LYS A CA 8
ATOM 14054 C C . LYS A 1 3 ? -21.481 -0.302 -3.751 1.00 1.58 14 LYS A C 8
ATOM 14055 O O . LYS A 1 3 ? -21.263 0.607 -2.954 1.00 2.13 14 LYS A O 8
ATOM 14074 N N . ASP A 1 4 ? -20.588 -1.237 -4.073 1.00 1.15 15 ASP A N 8
ATOM 14075 C CA . ASP A 1 4 ? -19.188 -1.211 -3.621 1.00 1.00 15 ASP A CA 8
ATOM 14076 C C . ASP A 1 4 ? -18.996 -1.662 -2.179 1.00 0.79 15 ASP A C 8
ATOM 14077 O O . ASP A 1 4 ? -17.943 -2.203 -1.860 1.00 1.08 15 ASP A O 8
ATOM 14086 N N . ILE A 1 5 ? -20.020 -1.492 -1.340 1.00 0.73 16 ILE A N 8
ATOM 14087 C CA . ILE A 1 5 ? -19.869 -1.590 0.122 1.00 0.68 16 ILE A CA 8
ATOM 14088 C C . ILE A 1 5 ? -18.929 -2.725 0.566 1.00 0.70 16 ILE A C 8
ATOM 14089 O O . ILE A 1 5 ? -17.783 -2.464 0.915 1.00 0.72 16 ILE A O 8
ATOM 14105 N N . LYS A 1 6 ? -19.392 -3.969 0.587 1.00 0.81 17 LYS A N 8
ATOM 14106 C CA . LYS A 1 6 ? -18.547 -5.056 1.077 1.00 0.90 17 LYS A CA 8
ATOM 14107 C C . LYS A 1 6 ? -17.470 -5.494 0.079 1.00 0.80 17 LYS A C 8
ATOM 14108 O O . LYS A 1 6 ? -16.280 -5.271 0.300 1.00 0.76 17 LYS A O 8
ATOM 14127 N N . ASP A 1 7 ? -17.904 -6.097 -1.022 1.00 0.83 18 ASP A N 8
ATOM 14128 C CA . ASP A 1 7 ? -16.986 -6.789 -1.937 1.00 0.80 18 ASP A CA 8
ATOM 14129 C C . ASP A 1 7 ? -16.339 -5.860 -2.950 1.00 0.67 18 ASP A C 8
ATOM 14130 O O . ASP A 1 7 ? -15.121 -5.853 -3.117 1.00 0.64 18 ASP A O 8
ATOM 14139 N N . GLU A 1 8 ? -17.168 -5.073 -3.617 1.00 0.66 19 GLU A N 8
ATOM 14140 C CA . GLU A 1 8 ? -16.751 -4.351 -4.810 1.00 0.62 19 GLU A CA 8
ATOM 14141 C C . GLU A 1 8 ? -15.688 -3.296 -4.520 1.00 0.50 19 GLU A C 8
ATOM 14142 O O . GLU A 1 8 ? -14.842 -3.029 -5.370 1.00 0.51 19 GLU A O 8
ATOM 14154 N N . LYS A 1 9 ? -15.717 -2.706 -3.327 1.00 0.45 20 LYS A N 8
ATOM 14155 C CA . LYS A 1 9 ? -14.681 -1.757 -2.933 1.00 0.40 20 LYS A CA 8
ATOM 14156 C C . LYS A 1 9 ? -13.313 -2.429 -2.984 1.00 0.33 20 LYS A C 8
ATOM 14157 O O . LYS A 1 9 ? -12.333 -1.840 -3.433 1.00 0.34 20 LYS A O 8
ATOM 14176 N N . ILE A 1 10 ? -13.268 -3.680 -2.542 1.00 0.34 21 ILE A N 8
ATOM 14177 C CA . ILE A 1 10 ? -12.037 -4.446 -2.528 1.00 0.33 21 ILE A CA 8
ATOM 14178 C C . ILE A 1 10 ? -11.577 -4.711 -3.951 1.00 0.34 21 ILE A C 8
ATOM 14179 O O . ILE A 1 10 ? -10.434 -4.446 -4.301 1.00 0.34 21 ILE A O 8
ATOM 14195 N N . GLN A 1 11 ? -12.494 -5.202 -4.769 1.00 0.40 22 GLN A N 8
ATOM 14196 C CA . GLN A 1 11 ? -12.193 -5.545 -6.153 1.00 0.48 22 GLN A CA 8
ATOM 14197 C C . GLN A 1 11 ? -11.737 -4.316 -6.941 1.00 0.41 22 GLN A C 8
ATOM 14198 O O . GLN A 1 11 ? -10.723 -4.360 -7.645 1.00 0.40 22 GLN A O 8
ATOM 14212 N N . GLN A 1 12 ? -12.480 -3.224 -6.800 1.00 0.42 23 GLN A N 8
ATOM 14213 C CA . GLN A 1 12 ? -12.176 -1.979 -7.498 1.00 0.44 23 GLN A CA 8
ATOM 14214 C C . GLN A 1 12 ? -10.812 -1.445 -7.091 1.00 0.33 23 GLN A C 8
ATOM 14215 O O . GLN A 1 12 ? -9.924 -1.253 -7.927 1.00 0.35 23 GLN A O 8
ATOM 14229 N N . TYR A 1 13 ? -10.655 -1.210 -5.799 1.00 0.25 24 TYR A N 8
ATOM 14230 C CA . TYR A 1 13 ? -9.441 -0.604 -5.283 1.00 0.20 24 TYR A CA 8
ATOM 14231 C C . TYR A 1 13 ? -8.231 -1.512 -5.463 1.00 0.17 24 TYR A C 8
ATOM 14232 O O . TYR A 1 13 ? -7.162 -1.036 -5.817 1.00 0.18 24 TYR A O 8
ATOM 14250 N N . ARG A 1 14 ? -8.401 -2.812 -5.259 1.00 0.18 25 ARG A N 8
ATOM 14251 C CA . ARG A 1 14 ? -7.287 -3.753 -5.388 1.00 0.19 25 ARG A CA 8
ATOM 14252 C C . ARG A 1 14 ? -6.660 -3.674 -6.781 1.00 0.20 25 ARG A C 8
ATOM 14253 O O . ARG A 1 14 ? -5.451 -3.840 -6.939 1.00 0.23 25 ARG A O 8
ATOM 14274 N N . LYS A 1 15 ? -7.493 -3.393 -7.778 1.00 0.20 26 LYS A N 8
ATOM 14275 C CA . LYS A 1 15 ? -7.037 -3.255 -9.156 1.00 0.24 26 LYS A CA 8
ATOM 14276 C C . LYS A 1 15 ? -6.095 -2.062 -9.300 1.00 0.21 26 LYS A C 8
ATOM 14277 O O . LYS A 1 15 ? -4.991 -2.187 -9.833 1.00 0.27 26 LYS A O 8
ATOM 14296 N N . THR A 1 16 ? -6.535 -0.913 -8.808 1.00 0.17 27 THR A N 8
ATOM 14297 C CA . THR A 1 16 ? -5.785 0.325 -8.960 1.00 0.15 27 THR A CA 8
ATOM 14298 C C . THR A 1 16 ? -4.638 0.393 -7.950 1.00 0.13 27 THR A C 8
ATOM 14299 O O . THR A 1 16 ? -3.682 1.151 -8.117 1.00 0.15 27 THR A O 8
ATOM 14310 N N . LEU A 1 17 ? -4.737 -0.421 -6.912 1.00 0.12 28 LEU A N 8
ATOM 14311 C CA . LEU A 1 17 ? -3.772 -0.414 -5.824 1.00 0.13 28 LEU A CA 8
ATOM 14312 C C . LEU A 1 17 ? -2.451 -1.057 -6.236 1.00 0.13 28 LEU A C 8
ATOM 14313 O O . LEU A 1 17 ? -1.408 -0.713 -5.688 1.00 0.20 28 LEU A O 8
ATOM 14329 N N . THR A 1 18 ? -2.491 -1.968 -7.209 1.00 0.10 29 THR A N 8
ATOM 14330 C CA . THR A 1 18 ? -1.281 -2.664 -7.644 1.00 0.10 29 THR A CA 8
ATOM 14331 C C . THR A 1 18 ? -0.323 -1.712 -8.364 1.00 0.10 29 THR A C 8
ATOM 14332 O O . THR A 1 18 ? -0.590 -1.272 -9.487 1.00 0.13 29 THR A O 8
ATOM 14343 N N . LYS A 1 19 ? 0.788 -1.396 -7.703 1.00 0.09 30 LYS A N 8
ATOM 14344 C CA . LYS A 1 19 ? 1.772 -0.457 -8.236 1.00 0.10 30 LYS A CA 8
ATOM 14345 C C . LYS A 1 19 ? 3.201 -0.918 -7.941 1.00 0.09 30 LYS A C 8
ATOM 14346 O O . LYS A 1 19 ? 3.456 -1.538 -6.908 1.00 0.09 30 LYS A O 8
ATOM 14365 N N . ILE A 1 20 ? 4.126 -0.624 -8.857 1.00 0.11 31 ILE A N 8
ATOM 14366 C CA . ILE A 1 20 ? 5.548 -0.869 -8.622 1.00 0.12 31 ILE A CA 8
ATOM 14367 C C . ILE A 1 20 ? 6.154 0.335 -7.915 1.00 0.12 31 ILE A C 8
ATOM 14368 O O . ILE A 1 20 ? 6.281 1.413 -8.500 1.00 0.15 31 ILE A O 8
ATOM 14384 N N . VAL A 1 21 ? 6.515 0.154 -6.657 1.00 0.10 32 VAL A N 8
ATOM 14385 C CA . VAL A 1 21 ? 7.013 1.253 -5.846 1.00 0.10 32 VAL A CA 8
ATOM 14386 C C . VAL A 1 21 ? 8.223 0.817 -5.042 1.00 0.09 32 VAL A C 8
ATOM 14387 O O . VAL A 1 21 ? 8.546 -0.366 -4.984 1.00 0.10 32 VAL A O 8
ATOM 14400 N N . LYS A 1 22 ? 8.892 1.775 -4.428 1.00 0.08 33 LYS A N 8
ATOM 14401 C CA . LYS A 1 22 ? 10.024 1.470 -3.576 1.00 0.07 33 LYS A CA 8
ATOM 14402 C C . LYS A 1 22 ? 9.597 1.488 -2.118 1.00 0.07 33 LYS A C 8
ATOM 14403 O O . LYS A 1 22 ? 9.133 2.511 -1.610 1.00 0.09 33 LYS A O 8
ATOM 14422 N N . ILE A 1 23 ? 9.742 0.351 -1.458 1.00 0.07 34 ILE A N 8
ATOM 14423 C CA . ILE A 1 23 ? 9.418 0.240 -0.049 1.00 0.07 34 ILE A CA 8
ATOM 14424 C C . ILE A 1 23 ? 10.645 0.531 0.792 1.00 0.08 34 ILE A C 8
ATOM 14425 O O . ILE A 1 23 ? 11.750 0.114 0.464 1.00 0.09 34 ILE A O 8
ATOM 14441 N N . LYS A 1 24 ? 10.445 1.267 1.862 1.00 0.10 35 LYS A N 8
ATOM 14442 C CA . LYS A 1 24 ? 11.538 1.640 2.738 1.00 0.16 35 LYS A CA 8
ATOM 14443 C C . LYS A 1 24 ? 11.191 1.336 4.190 1.00 0.19 35 LYS A C 8
ATOM 14444 O O . LYS A 1 24 ? 10.379 2.027 4.803 1.00 0.21 35 LYS A O 8
ATOM 14463 N N . THR A 1 25 ? 11.796 0.282 4.727 1.00 0.23 36 THR A N 8
ATOM 14464 C CA . THR A 1 25 ? 11.562 -0.114 6.108 1.00 0.30 36 THR A CA 8
ATOM 14465 C C . THR A 1 25 ? 12.886 -0.291 6.836 1.00 0.35 36 THR A C 8
ATOM 14466 O O . THR A 1 25 ? 13.949 -0.203 6.219 1.00 0.37 36 THR A O 8
ATOM 14477 N N . ALA A 1 26 ? 12.830 -0.565 8.135 1.00 0.44 37 ALA A N 8
ATOM 14478 C CA . ALA A 1 26 ? 14.038 -0.854 8.895 1.00 0.50 37 ALA A CA 8
ATOM 14479 C C . ALA A 1 26 ? 14.592 -2.213 8.493 1.00 0.47 37 ALA A C 8
ATOM 14480 O O . ALA A 1 26 ? 15.798 -2.451 8.561 1.00 0.51 37 ALA A O 8
ATOM 14487 N N . ILE A 1 27 ? 13.700 -3.089 8.048 1.00 0.44 38 ILE A N 8
ATOM 14488 C CA . ILE A 1 27 ? 14.076 -4.444 7.679 1.00 0.44 38 ILE A CA 8
ATOM 14489 C C . ILE A 1 27 ? 14.769 -4.454 6.320 1.00 0.34 38 ILE A C 8
ATOM 14490 O O . ILE A 1 27 ? 15.808 -5.093 6.146 1.00 0.34 38 ILE A O 8
ATOM 14506 N N . PHE A 1 28 ? 14.191 -3.737 5.365 1.00 0.30 39 PHE A N 8
ATOM 14507 C CA . PHE A 1 28 ? 14.733 -3.669 4.014 1.00 0.25 39 PHE A CA 8
ATOM 14508 C C . PHE A 1 28 ? 14.099 -2.529 3.224 1.00 0.23 39 PHE A C 8
ATOM 14509 O O . PHE A 1 28 ? 12.942 -2.166 3.453 1.00 0.31 39 PHE A O 8
ATOM 14526 N N . HIS A 1 29 ? 14.871 -1.932 2.335 1.00 0.21 40 HIS A N 8
ATOM 14527 C CA . HIS A 1 29 ? 14.329 -0.988 1.371 1.00 0.19 40 HIS A CA 8
ATOM 14528 C C . HIS A 1 29 ? 14.351 -1.658 0.003 1.00 0.19 40 HIS A C 8
ATOM 14529 O O . HIS A 1 29 ? 15.419 -1.854 -0.572 1.00 0.24 40 HIS A O 8
ATOM 14544 N N . GLU A 1 30 ? 13.181 -2.006 -0.516 1.00 0.18 41 GLU A N 8
ATOM 14545 C CA . GLU A 1 30 ? 13.096 -2.850 -1.704 1.00 0.23 41 GLU A CA 8
ATOM 14546 C C . GLU A 1 30 ? 12.003 -2.383 -2.654 1.00 0.15 41 GLU A C 8
ATOM 14547 O O . GLU A 1 30 ? 10.921 -1.987 -2.220 1.00 0.16 41 GLU A O 8
ATOM 14559 N N . THR A 1 31 ? 12.290 -2.431 -3.950 1.00 0.15 42 THR A N 8
ATOM 14560 C CA . THR A 1 31 ? 11.278 -2.174 -4.960 1.00 0.12 42 THR A CA 8
ATOM 14561 C C . THR A 1 31 ? 10.266 -3.315 -4.967 1.00 0.10 42 THR A C 8
ATOM 14562 O O . THR A 1 31 ? 10.637 -4.490 -5.071 1.00 0.14 42 THR A O 8
ATOM 14573 N N . VAL A 1 32 ? 8.996 -2.979 -4.863 1.00 0.09 43 VAL A N 8
ATOM 14574 C CA . VAL A 1 32 ? 7.974 -3.982 -4.669 1.00 0.10 43 VAL A CA 8
ATOM 14575 C C . VAL A 1 32 ? 6.694 -3.621 -5.419 1.00 0.10 43 VAL A C 8
ATOM 14576 O O . VAL A 1 32 ? 6.448 -2.454 -5.723 1.00 0.11 43 VAL A O 8
ATOM 14589 N N . LYS A 1 33 ? 5.898 -4.632 -5.740 1.00 0.10 44 LYS A N 8
ATOM 14590 C CA . LYS A 1 33 ? 4.593 -4.411 -6.328 1.00 0.10 44 LYS A CA 8
ATOM 14591 C C . LYS A 1 33 ? 3.557 -4.487 -5.224 1.00 0.09 44 LYS A C 8
ATOM 14592 O O . LYS A 1 33 ? 3.304 -5.559 -4.673 1.00 0.08 44 LYS A O 8
ATOM 14611 N N . VAL A 1 34 ? 2.967 -3.356 -4.905 1.00 0.09 45 VAL A N 8
ATOM 14612 C CA . VAL A 1 34 ? 2.026 -3.280 -3.807 1.00 0.09 45 VAL A CA 8
ATOM 14613 C C . VAL A 1 34 ? 0.601 -3.444 -4.311 1.00 0.08 45 VAL A C 8
ATOM 14614 O O . VAL A 1 34 ? 0.206 -2.798 -5.268 1.00 0.09 45 VAL A O 8
ATOM 14627 N N . THR A 1 35 ? -0.139 -4.356 -3.708 1.00 0.08 46 THR A N 8
ATOM 14628 C CA . THR A 1 35 ? -1.545 -4.533 -4.022 1.00 0.09 46 THR A CA 8
ATOM 14629 C C . THR A 1 35 ? -2.313 -4.794 -2.731 1.00 0.11 46 THR A C 8
ATOM 14630 O O . THR A 1 35 ? -1.722 -4.863 -1.658 1.00 0.12 46 THR A O 8
ATOM 14641 N N . CYS A 1 36 ? -3.620 -4.901 -2.816 1.00 0.12 47 CYS A N 8
ATOM 14642 C CA . CYS A 1 36 ? -4.410 -5.240 -1.649 1.00 0.17 47 CYS A CA 8
ATOM 14643 C C . CYS A 1 36 ? -4.802 -6.708 -1.699 1.00 0.18 47 CYS A C 8
ATOM 14644 O O . CYS A 1 36 ? -4.727 -7.351 -2.748 1.00 0.22 47 CYS A O 8
ATOM 14652 N N . SER A 1 37 ? -5.200 -7.228 -0.558 1.00 0.19 48 SER A N 8
ATOM 14653 C CA . SER A 1 37 ? -5.573 -8.624 -0.440 1.00 0.24 48 SER A CA 8
ATOM 14654 C C . SER A 1 37 ? -6.997 -8.814 -0.948 1.00 0.25 48 SER A C 8
ATOM 14655 O O . SER A 1 37 ? -7.765 -7.856 -1.024 1.00 0.25 48 SER A O 8
ATOM 14663 N N . LYS A 1 38 ? -7.353 -10.048 -1.285 1.00 0.34 49 LYS A N 8
ATOM 14664 C CA . LYS A 1 38 ? -8.687 -10.349 -1.790 1.00 0.43 49 LYS A CA 8
ATOM 14665 C C . LYS A 1 38 ? -9.725 -10.119 -0.699 1.00 0.44 49 LYS A C 8
ATOM 14666 O O . LYS A 1 38 ? -10.912 -9.929 -0.974 1.00 0.54 49 LYS A O 8
ATOM 14685 N N . ASP A 1 39 ? -9.263 -10.150 0.544 1.00 0.40 50 ASP A N 8
ATOM 14686 C CA . ASP A 1 39 ? -10.128 -9.922 1.691 1.00 0.45 50 ASP A CA 8
ATOM 14687 C C . ASP A 1 39 ? -10.283 -8.432 1.967 1.00 0.41 50 ASP A C 8
ATOM 14688 O O . ASP A 1 39 ? -11.171 -8.019 2.714 1.00 0.51 50 ASP A O 8
ATOM 14697 N N . GLY A 1 40 ? -9.402 -7.631 1.376 1.00 0.35 51 GLY A N 8
ATOM 14698 C CA . GLY A 1 40 ? -9.460 -6.188 1.545 1.00 0.38 51 GLY A CA 8
ATOM 14699 C C . GLY A 1 40 ? -8.847 -5.712 2.851 1.00 0.41 51 GLY A C 8
ATOM 14700 O O . GLY A 1 40 ? -8.506 -4.543 2.992 1.00 0.70 51 GLY A O 8
ATOM 14704 N N . LYS A 1 41 ? -8.683 -6.630 3.792 1.00 0.28 52 LYS A N 8
ATOM 14705 C CA . LYS A 1 41 ? -8.272 -6.290 5.151 1.00 0.28 52 LYS A CA 8
ATOM 14706 C C . LYS A 1 41 ? -6.814 -5.838 5.222 1.00 0.22 52 LYS A C 8
ATOM 14707 O O . LYS A 1 41 ? -6.440 -5.044 6.088 1.00 0.26 52 LYS A O 8
ATOM 14726 N N . MET A 1 42 ? -5.988 -6.326 4.312 1.00 0.18 53 MET A N 8
ATOM 14727 C CA . MET A 1 42 ? -4.560 -6.069 4.402 1.00 0.17 53 MET A CA 8
ATOM 14728 C C . MET A 1 42 ? -3.975 -5.701 3.052 1.00 0.15 53 MET A C 8
ATOM 14729 O O . MET A 1 42 ? -4.573 -5.962 2.004 1.00 0.19 53 MET A O 8
ATOM 14743 N N . LEU A 1 43 ? -2.808 -5.089 3.097 1.00 0.12 54 LEU A N 8
ATOM 14744 C CA . LEU A 1 43 ? -2.118 -4.643 1.904 1.00 0.10 54 LEU A CA 8
ATOM 14745 C C . LEU A 1 43 ? -0.953 -5.573 1.623 1.00 0.11 54 LEU A C 8
ATOM 14746 O O . LEU A 1 43 ? 0.068 -5.510 2.306 1.00 0.12 54 LEU A O 8
ATOM 14762 N N . GLU A 1 44 ? -1.103 -6.430 0.627 1.00 0.11 55 GLU A N 8
ATOM 14763 C CA . GLU A 1 44 ? -0.094 -7.434 0.339 1.00 0.12 55 GLU A CA 8
ATOM 14764 C C . GLU A 1 44 ? 0.762 -7.036 -0.845 1.00 0.11 55 GLU A C 8
ATOM 14765 O O . GLU A 1 44 ? 0.265 -6.598 -1.876 1.00 0.13 55 GLU A O 8
ATOM 14777 N N . TRP A 1 45 ? 2.056 -7.204 -0.692 1.00 0.12 56 TRP A N 8
ATOM 14778 C CA . TRP A 1 45 ? 2.992 -6.788 -1.713 1.00 0.12 56 TRP A CA 8
ATOM 14779 C C . TRP A 1 45 ? 3.945 -7.911 -2.089 1.00 0.13 56 TRP A C 8
ATOM 14780 O O . TRP A 1 45 ? 4.379 -8.698 -1.243 1.00 0.16 56 TRP A O 8
ATOM 14801 N N . TYR A 1 46 ? 4.257 -7.979 -3.368 1.00 0.13 57 TYR A N 8
ATOM 14802 C CA . TYR A 1 46 ? 5.166 -8.981 -3.883 1.00 0.16 57 TYR A CA 8
ATOM 14803 C C . TYR A 1 46 ? 6.324 -8.285 -4.563 1.00 0.17 57 TYR A C 8
ATOM 14804 O O . TYR A 1 46 ? 6.122 -7.295 -5.262 1.00 0.16 57 TYR A O 8
ATOM 14822 N N . LYS A 1 47 ? 7.528 -8.786 -4.311 1.00 0.21 58 LYS A N 8
ATOM 14823 C CA . LYS A 1 47 ? 8.753 -8.271 -4.926 1.00 0.24 58 LYS A CA 8
ATOM 14824 C C . LYS A 1 47 ? 8.516 -7.826 -6.374 1.00 0.20 58 LYS A C 8
ATOM 14825 O O . LYS A 1 47 ? 8.121 -8.620 -7.228 1.00 0.22 58 LYS A O 8
ATOM 14844 N N . GLY A 1 48 ? 8.750 -6.547 -6.631 1.00 0.21 59 GLY A N 8
ATOM 14845 C CA . GLY A 1 48 ? 8.482 -5.993 -7.944 1.00 0.22 59 GLY A CA 8
ATOM 14846 C C . GLY A 1 48 ? 9.755 -5.763 -8.717 1.00 0.25 59 GLY A C 8
ATOM 14847 O O . GLY A 1 48 ? 9.745 -5.196 -9.810 1.00 0.40 59 GLY A O 8
ATOM 14851 N N . LYS A 1 49 ? 10.855 -6.201 -8.129 1.00 0.23 60 LYS A N 8
ATOM 14852 C CA . LYS A 1 49 ? 12.157 -6.088 -8.757 1.00 0.34 60 LYS A CA 8
ATOM 14853 C C . LYS A 1 49 ? 12.239 -7.037 -9.949 1.00 0.56 60 LYS A C 8
ATOM 14854 O O . LYS A 1 49 ? 12.139 -6.610 -11.100 1.00 0.97 60 LYS A O 8
ATOM 14873 N N . ASN A 1 50 ? 12.398 -8.325 -9.660 1.00 1.26 61 ASN A N 8
ATOM 14874 C CA . ASN A 1 50 ? 12.369 -9.368 -10.682 1.00 1.55 61 ASN A CA 8
ATOM 14875 C C . ASN A 1 50 ? 12.516 -10.738 -10.033 1.00 1.95 61 ASN A C 8
ATOM 14876 O O . ASN A 1 50 ? 11.548 -11.489 -9.923 1.00 2.72 61 ASN A O 8
ATOM 14887 N N . ASP A 1 51 ? 13.726 -11.050 -9.580 1.00 1.77 62 ASP A N 8
ATOM 14888 C CA . ASP A 1 51 ? 13.998 -12.351 -8.973 1.00 2.11 62 ASP A CA 8
ATOM 14889 C C . ASP A 1 51 ? 14.945 -12.223 -7.783 1.00 1.46 62 ASP A C 8
ATOM 14890 O O . ASP A 1 51 ? 15.237 -13.207 -7.105 1.00 2.01 62 ASP A O 8
ATOM 14899 N N . SER A 1 52 ? 15.406 -11.006 -7.516 1.00 1.01 63 SER A N 8
ATOM 14900 C CA . SER A 1 52 ? 16.374 -10.769 -6.449 1.00 1.00 63 SER A CA 8
ATOM 14901 C C . SER A 1 52 ? 15.681 -10.623 -5.095 1.00 0.96 63 SER A C 8
ATOM 14902 O O . SER A 1 52 ? 16.095 -9.832 -4.247 1.00 1.26 63 SER A O 8
ATOM 14910 N N . ASP A 1 53 ? 14.614 -11.378 -4.904 1.00 0.79 64 ASP A N 8
ATOM 14911 C CA . ASP A 1 53 ? 13.889 -11.390 -3.646 1.00 0.80 64 ASP A CA 8
ATOM 14912 C C . ASP A 1 53 ? 14.454 -12.467 -2.736 1.00 1.05 64 ASP A C 8
ATOM 14913 O O . ASP A 1 53 ? 14.906 -13.511 -3.206 1.00 1.64 64 ASP A O 8
ATOM 14922 N N . GLY A 1 54 ? 14.443 -12.209 -1.441 1.00 0.95 65 GLY A N 8
ATOM 14923 C CA . GLY A 1 54 ? 14.973 -13.169 -0.499 1.00 1.22 65 GLY A CA 8
ATOM 14924 C C . GLY A 1 54 ? 13.880 -13.876 0.267 1.00 1.22 65 GLY A C 8
ATOM 14925 O O . GLY A 1 54 ? 14.123 -14.434 1.336 1.00 1.62 65 GLY A O 8
ATOM 14929 N N . LYS A 1 55 ? 12.674 -13.856 -0.281 1.00 0.89 66 LYS A N 8
ATOM 14930 C CA . LYS A 1 55 ? 11.531 -14.450 0.381 1.00 0.87 66 LYS A CA 8
ATOM 14931 C C . LYS A 1 55 ? 10.854 -15.470 -0.527 1.00 0.74 66 LYS A C 8
ATOM 14932 O O . LYS A 1 55 ? 10.425 -16.531 -0.072 1.00 0.80 66 LYS A O 8
ATOM 14951 N N . LYS A 1 56 ? 10.770 -15.128 -1.817 1.00 0.62 67 LYS A N 8
ATOM 14952 C CA . LYS A 1 56 ? 10.050 -15.928 -2.808 1.00 0.57 67 LYS A CA 8
ATOM 14953 C C . LYS A 1 56 ? 8.582 -16.027 -2.426 1.00 0.50 67 LYS A C 8
ATOM 14954 O O . LYS A 1 56 ? 7.859 -16.926 -2.845 1.00 0.59 67 LYS A O 8
ATOM 14973 N N . LYS A 1 57 ? 8.176 -15.044 -1.639 1.00 0.40 68 LYS A N 8
ATOM 14974 C CA . LYS A 1 57 ? 6.812 -14.877 -1.154 1.00 0.36 68 LYS A CA 8
ATOM 14975 C C . LYS A 1 57 ? 6.624 -13.387 -0.862 1.00 0.28 68 LYS A C 8
ATOM 14976 O O . LYS A 1 57 ? 7.538 -12.613 -1.162 1.00 0.28 68 LYS A O 8
ATOM 14995 N N . PRO A 1 58 ? 5.474 -12.923 -0.329 1.00 0.24 69 PRO A N 8
ATOM 14996 C CA . PRO A 1 58 ? 5.356 -11.531 0.112 1.00 0.19 69 PRO A CA 8
ATOM 14997 C C . PRO A 1 58 ? 6.437 -11.170 1.132 1.00 0.18 69 PRO A C 8
ATOM 14998 O O . PRO A 1 58 ? 6.823 -11.992 1.963 1.00 0.21 69 PRO A O 8
ATOM 15009 N N . ILE A 1 59 ? 6.920 -9.936 1.061 1.00 0.16 70 ILE A N 8
ATOM 15010 C CA . ILE A 1 59 ? 8.021 -9.479 1.910 1.00 0.19 70 ILE A CA 8
ATOM 15011 C C . ILE A 1 59 ? 7.563 -9.173 3.341 1.00 0.19 70 ILE A C 8
ATOM 15012 O O . ILE A 1 59 ? 8.325 -8.642 4.148 1.00 0.23 70 ILE A O 8
ATOM 15028 N N . GLY A 1 60 ? 6.317 -9.514 3.655 1.00 0.17 71 GLY A N 8
ATOM 15029 C CA . GLY A 1 60 ? 5.773 -9.222 4.969 1.00 0.19 71 GLY A CA 8
ATOM 15030 C C . GLY A 1 60 ? 4.825 -8.048 4.954 1.00 0.17 71 GLY A C 8
ATOM 15031 O O . GLY A 1 60 ? 5.128 -6.973 5.467 1.00 0.22 71 GLY A O 8
ATOM 15035 N N . SER A 1 61 ? 3.682 -8.275 4.329 1.00 0.13 72 SER A N 8
ATOM 15036 C CA . SER A 1 61 ? 2.628 -7.279 4.200 1.00 0.13 72 SER A CA 8
ATOM 15037 C C . SER A 1 61 ? 2.042 -6.878 5.563 1.00 0.15 72 SER A C 8
ATOM 15038 O O . SER A 1 61 ? 2.274 -7.546 6.573 1.00 0.21 72 SER A O 8
ATOM 15046 N N . PHE A 1 62 ? 1.267 -5.794 5.579 1.00 0.12 73 PHE A N 8
ATOM 15047 C CA . PHE A 1 62 ? 0.655 -5.303 6.813 1.00 0.13 73 PHE A CA 8
ATOM 15048 C C . PHE A 1 62 ? -0.847 -5.071 6.597 1.00 0.12 73 PHE A C 8
ATOM 15049 O O . PHE A 1 62 ? -1.289 -4.855 5.465 1.00 0.11 73 PHE A O 8
ATOM 15066 N N . PRO A 1 63 ? -1.657 -5.135 7.671 1.00 0.14 74 PRO A N 8
ATOM 15067 C CA . PRO A 1 63 ? -3.099 -4.931 7.586 1.00 0.15 74 PRO A CA 8
ATOM 15068 C C . PRO A 1 63 ? -3.486 -3.452 7.525 1.00 0.14 74 PRO A C 8
ATOM 15069 O O . PRO A 1 63 ? -2.992 -2.633 8.303 1.00 0.15 74 PRO A O 8
ATOM 15080 N N . LEU A 1 64 ? -4.405 -3.129 6.621 1.00 0.13 75 LEU A N 8
ATOM 15081 C CA . LEU A 1 64 ? -4.827 -1.750 6.387 1.00 0.13 75 LEU A CA 8
ATOM 15082 C C . LEU A 1 64 ? -5.594 -1.187 7.580 1.00 0.14 75 LEU A C 8
ATOM 15083 O O . LEU A 1 64 ? -5.673 0.028 7.762 1.00 0.17 75 LEU A O 8
ATOM 15099 N N . ASN A 1 65 ? -6.146 -2.076 8.397 1.00 0.16 76 ASN A N 8
ATOM 15100 C CA . ASN A 1 65 ? -6.924 -1.666 9.563 1.00 0.21 76 ASN A CA 8
ATOM 15101 C C . ASN A 1 65 ? -6.026 -1.176 10.697 1.00 0.20 76 ASN A C 8
ATOM 15102 O O . ASN A 1 65 ? -6.506 -0.825 11.774 1.00 0.32 76 ASN A O 8
ATOM 15113 N N . LYS A 1 66 ? -4.721 -1.159 10.452 1.00 0.17 77 LYS A N 8
ATOM 15114 C CA . LYS A 1 66 ? -3.767 -0.694 11.445 1.00 0.18 77 LYS A CA 8
ATOM 15115 C C . LYS A 1 66 ? -3.251 0.706 11.107 1.00 0.16 77 LYS A C 8
ATOM 15116 O O . LYS A 1 66 ? -2.622 1.352 11.945 1.00 0.18 77 LYS A O 8
ATOM 15135 N N . ILE A 1 67 ? -3.516 1.173 9.886 1.00 0.15 78 ILE A N 8
ATOM 15136 C CA . ILE A 1 67 ? -2.986 2.459 9.428 1.00 0.15 78 ILE A CA 8
ATOM 15137 C C . ILE A 1 67 ? -3.499 3.605 10.287 1.00 0.20 78 ILE A C 8
ATOM 15138 O O . ILE A 1 67 ? -4.710 3.799 10.420 1.00 0.32 78 ILE A O 8
ATOM 15154 N N . THR A 1 68 ? -2.578 4.371 10.845 1.00 0.14 79 THR A N 8
ATOM 15155 C CA . THR A 1 68 ? -2.936 5.474 11.709 1.00 0.17 79 THR A CA 8
ATOM 15156 C C . THR A 1 68 ? -3.026 6.774 10.912 1.00 0.18 79 THR A C 8
ATOM 15157 O O . THR A 1 68 ? -3.879 7.621 11.183 1.00 0.23 79 THR A O 8
ATOM 15168 N N . SER A 1 69 ? -2.160 6.914 9.915 1.00 0.17 80 SER A N 8
ATOM 15169 C CA . SER A 1 69 ? -2.160 8.094 9.065 1.00 0.20 80 SER A CA 8
ATOM 15170 C C . SER A 1 69 ? -1.426 7.814 7.756 1.00 0.18 80 SER A C 8
ATOM 15171 O O . SER A 1 69 ? -0.260 7.422 7.760 1.00 0.26 80 SER A O 8
ATOM 15179 N N . ILE A 1 70 ? -2.115 8.005 6.640 1.00 0.17 81 ILE A N 8
ATOM 15180 C CA . ILE A 1 70 ? -1.498 7.858 5.329 1.00 0.15 81 ILE A CA 8
ATOM 15181 C C . ILE A 1 70 ? -1.271 9.235 4.714 1.00 0.15 81 ILE A C 8
ATOM 15182 O O . ILE A 1 70 ? -2.215 9.906 4.290 1.00 0.18 81 ILE A O 8
ATOM 15198 N N . ARG A 1 71 ? -0.016 9.664 4.671 1.00 0.18 82 ARG A N 8
ATOM 15199 C CA . ARG A 1 71 ? 0.306 11.003 4.204 1.00 0.21 82 ARG A CA 8
ATOM 15200 C C . ARG A 1 71 ? 1.506 11.019 3.280 1.00 0.17 82 ARG A C 8
ATOM 15201 O O . ARG A 1 71 ? 2.261 10.059 3.189 1.00 0.21 82 ARG A O 8
ATOM 15222 N N . THR A 1 72 ? 1.641 12.129 2.586 1.00 0.19 83 THR A N 8
ATOM 15223 C CA . THR A 1 72 ? 2.707 12.336 1.633 1.00 0.18 83 THR A CA 8
ATOM 15224 C C . THR A 1 72 ? 3.916 12.944 2.321 1.00 0.19 83 THR A C 8
ATOM 15225 O O . THR A 1 72 ? 3.764 13.769 3.225 1.00 0.25 83 THR A O 8
ATOM 15236 N N . LYS A 1 73 ? 5.110 12.529 1.918 1.00 0.19 84 LYS A N 8
ATOM 15237 C CA . LYS A 1 73 ? 6.312 13.093 2.492 1.00 0.23 84 LYS A CA 8
ATOM 15238 C C . LYS A 1 73 ? 6.438 14.552 2.086 1.00 0.26 84 LYS A C 8
ATOM 15239 O O . LYS A 1 73 ? 6.523 14.882 0.905 1.00 0.27 84 LYS A O 8
ATOM 15258 N N . VAL A 1 74 ? 6.450 15.407 3.087 1.00 0.44 85 VAL A N 8
ATOM 15259 C CA . VAL A 1 74 ? 6.387 16.847 2.899 1.00 0.58 85 VAL A CA 8
ATOM 15260 C C . VAL A 1 74 ? 7.544 17.391 2.046 1.00 0.59 85 VAL A C 8
ATOM 15261 O O . VAL A 1 74 ? 7.375 18.367 1.312 1.00 0.78 85 VAL A O 8
ATOM 15274 N N . ASP A 1 75 ? 8.710 16.758 2.123 1.00 0.48 86 ASP A N 8
ATOM 15275 C CA . ASP A 1 75 ? 9.880 17.247 1.399 1.00 0.54 86 ASP A CA 8
ATOM 15276 C C . ASP A 1 75 ? 10.015 16.557 0.045 1.00 0.51 86 ASP A C 8
ATOM 15277 O O . ASP A 1 75 ? 10.694 17.053 -0.855 1.00 0.68 86 ASP A O 8
ATOM 15286 N N . ASN A 1 76 ? 9.346 15.426 -0.102 1.00 0.36 87 ASN A N 8
ATOM 15287 C CA . ASN A 1 76 ? 9.405 14.656 -1.336 1.00 0.33 87 ASN A CA 8
ATOM 15288 C C . ASN A 1 76 ? 8.019 14.135 -1.670 1.00 0.24 87 ASN A C 8
ATOM 15289 O O . ASN A 1 76 ? 7.583 13.117 -1.138 1.00 0.22 87 ASN A O 8
ATOM 15300 N N . LEU A 1 77 ? 7.337 14.834 -2.562 1.00 0.21 88 LEU A N 8
ATOM 15301 C CA . LEU A 1 77 ? 5.949 14.533 -2.879 1.00 0.19 88 LEU A CA 8
ATOM 15302 C C . LEU A 1 77 ? 5.815 13.260 -3.701 1.00 0.16 88 LEU A C 8
ATOM 15303 O O . LEU A 1 77 ? 4.706 12.765 -3.911 1.00 0.17 88 LEU A O 8
ATOM 15319 N N . LYS A 1 78 ? 6.935 12.748 -4.185 1.00 0.17 89 LYS A N 8
ATOM 15320 C CA . LYS A 1 78 ? 6.940 11.487 -4.906 1.00 0.20 89 LYS A CA 8
ATOM 15321 C C . LYS A 1 78 ? 6.958 10.336 -3.915 1.00 0.19 89 LYS A C 8
ATOM 15322 O O . LYS A 1 78 ? 6.704 9.184 -4.264 1.00 0.24 89 LYS A O 8
ATOM 15341 N N . SER A 1 79 ? 7.254 10.668 -2.668 1.00 0.16 90 SER A N 8
ATOM 15342 C CA . SER A 1 79 ? 7.284 9.693 -1.608 1.00 0.16 90 SER A CA 8
ATOM 15343 C C . SER A 1 79 ? 6.055 9.843 -0.727 1.00 0.13 90 SER A C 8
ATOM 15344 O O . SER A 1 79 ? 5.465 10.920 -0.627 1.00 0.14 90 SER A O 8
ATOM 15352 N N . LEU A 1 80 ? 5.692 8.765 -0.078 1.00 0.11 91 LEU A N 8
ATOM 15353 C CA . LEU A 1 80 ? 4.505 8.724 0.747 1.00 0.10 91 LEU A CA 8
ATOM 15354 C C . LEU A 1 80 ? 4.819 8.002 2.046 1.00 0.10 91 LEU A C 8
ATOM 15355 O O . LEU A 1 80 ? 5.129 6.815 2.042 1.00 0.12 91 LEU A O 8
ATOM 15371 N N . GLU A 1 81 ? 4.748 8.714 3.150 1.00 0.11 92 GLU A N 8
ATOM 15372 C CA . GLU A 1 81 ? 5.071 8.127 4.434 1.00 0.13 92 GLU A CA 8
ATOM 15373 C C . GLU A 1 81 ? 3.791 7.765 5.169 1.00 0.12 92 GLU A C 8
ATOM 15374 O O . GLU A 1 81 ? 2.984 8.631 5.514 1.00 0.15 92 GLU A O 8
ATOM 15386 N N . ILE A 1 82 ? 3.608 6.480 5.396 1.00 0.11 93 ILE A N 8
ATOM 15387 C CA . ILE A 1 82 ? 2.397 5.990 6.012 1.00 0.12 93 ILE A CA 8
ATOM 15388 C C . ILE A 1 82 ? 2.675 5.451 7.398 1.00 0.14 93 ILE A C 8
ATOM 15389 O O . ILE A 1 82 ? 3.416 4.480 7.573 1.00 0.15 93 ILE A O 8
ATOM 15405 N N . SER A 1 83 ? 2.064 6.086 8.374 1.00 0.15 94 SER A N 8
ATOM 15406 C CA . SER A 1 83 ? 2.193 5.671 9.743 1.00 0.16 94 SER A CA 8
ATOM 15407 C C . SER A 1 83 ? 1.106 4.654 10.049 1.00 0.14 94 SER A C 8
ATOM 15408 O O . SER A 1 83 ? -0.078 4.898 9.807 1.00 0.18 94 SER A O 8
ATOM 15416 N N . VAL A 1 84 ? 1.516 3.501 10.528 1.00 0.13 95 VAL A N 8
ATOM 15417 C CA . VAL A 1 84 ? 0.587 2.433 10.847 1.00 0.12 95 VAL A CA 8
ATOM 15418 C C . VAL A 1 84 ? 0.912 1.878 12.230 1.00 0.14 95 VAL A C 8
ATOM 15419 O O . VAL A 1 84 ? 2.027 2.050 12.720 1.00 0.18 95 VAL A O 8
ATOM 15432 N N . SER A 1 85 ? -0.068 1.260 12.878 1.00 0.16 96 SER A N 8
ATOM 15433 C CA . SER A 1 85 ? 0.166 0.619 14.154 1.00 0.20 96 SER A CA 8
ATOM 15434 C C . SER A 1 85 ? 1.048 -0.594 13.897 1.00 0.21 96 SER A C 8
ATOM 15435 O O . SER A 1 85 ? 0.589 -1.624 13.400 1.00 0.22 96 SER A O 8
ATOM 15443 N N . SER A 1 86 ? 2.317 -0.453 14.232 1.00 0.23 97 SER A N 8
ATOM 15444 C CA . SER A 1 86 ? 3.344 -1.339 13.720 1.00 0.24 97 SER A CA 8
ATOM 15445 C C . SER A 1 86 ? 3.948 -2.225 14.796 1.00 0.23 97 SER A C 8
ATOM 15446 O O . SER A 1 86 ? 3.982 -1.881 15.979 1.00 0.25 97 SER A O 8
ATOM 15454 N N . VAL A 1 87 ? 4.431 -3.364 14.342 1.00 0.27 98 VAL A N 8
ATOM 15455 C CA . VAL A 1 87 ? 5.236 -4.262 15.144 1.00 0.31 98 VAL A CA 8
ATOM 15456 C C . VAL A 1 87 ? 6.677 -4.082 14.689 1.00 0.31 98 VAL A C 8
ATOM 15457 O O . VAL A 1 87 ? 6.936 -3.127 13.965 1.00 0.29 98 VAL A O 8
ATOM 15470 N N . HIS A 1 88 ? 7.609 -4.913 15.153 1.00 0.34 99 HIS A N 8
ATOM 15471 C CA . HIS A 1 88 ? 9.028 -4.775 14.776 1.00 0.37 99 HIS A CA 8
ATOM 15472 C C . HIS A 1 88 ? 9.210 -4.470 13.282 1.00 0.36 99 HIS A C 8
ATOM 15473 O O . HIS A 1 88 ? 9.174 -5.365 12.438 1.00 0.38 99 HIS A O 8
ATOM 15488 N N . ILE A 1 89 ? 9.400 -3.181 12.994 1.00 0.34 100 ILE A N 8
ATOM 15489 C CA . ILE A 1 89 ? 9.520 -2.656 11.640 1.00 0.33 100 ILE A CA 8
ATOM 15490 C C . ILE A 1 89 ? 9.470 -1.126 11.724 1.00 0.32 100 ILE A C 8
ATOM 15491 O O . ILE A 1 89 ? 9.193 -0.569 12.788 1.00 0.42 100 ILE A O 8
ATOM 15507 N N . SER A 1 90 ? 9.752 -0.454 10.623 1.00 0.32 101 SER A N 8
ATOM 15508 C CA . SER A 1 90 ? 9.735 1.000 10.588 1.00 0.30 101 SER A CA 8
ATOM 15509 C C . SER A 1 90 ? 8.462 1.490 9.910 1.00 0.22 101 SER A C 8
ATOM 15510 O O . SER A 1 90 ? 7.689 0.688 9.383 1.00 0.21 101 SER A O 8
ATOM 15518 N N . THR A 1 91 ? 8.258 2.799 9.921 1.00 0.20 102 THR A N 8
ATOM 15519 C CA . THR A 1 91 ? 7.123 3.407 9.254 1.00 0.16 102 THR A CA 8
ATOM 15520 C C . THR A 1 91 ? 7.207 3.107 7.759 1.00 0.15 102 THR A C 8
ATOM 15521 O O . THR A 1 91 ? 8.298 3.103 7.179 1.00 0.19 102 THR A O 8
ATOM 15532 N N . TYR A 1 92 ? 6.065 2.856 7.140 1.00 0.13 103 TYR A N 8
ATOM 15533 C CA . TYR A 1 92 ? 6.046 2.347 5.782 1.00 0.13 103 TYR A CA 8
ATOM 15534 C C . TYR A 1 92 ? 6.079 3.489 4.784 1.00 0.10 103 TYR A C 8
ATOM 15535 O O . TYR A 1 92 ? 5.211 4.360 4.775 1.00 0.10 103 TYR A O 8
ATOM 15553 N N . LEU A 1 93 ? 7.111 3.482 3.957 1.00 0.11 104 LEU A N 8
ATOM 15554 C CA . LEU A 1 93 ? 7.277 4.497 2.943 1.00 0.10 104 LEU A CA 8
ATOM 15555 C C . LEU A 1 93 ? 6.959 3.945 1.567 1.00 0.10 104 LEU A C 8
ATOM 15556 O O . LEU A 1 93 ? 7.653 3.067 1.051 1.00 0.11 104 LEU A O 8
ATOM 15572 N N . PHE A 1 94 ? 5.891 4.466 1.000 1.00 0.09 105 PHE A N 8
ATOM 15573 C CA . PHE A 1 94 ? 5.468 4.139 -0.345 1.00 0.08 105 PHE A CA 8
ATOM 15574 C C . PHE A 1 94 ? 6.057 5.176 -1.290 1.00 0.08 105 PHE A C 8
ATOM 15575 O O . PHE A 1 94 ? 5.699 6.345 -1.234 1.00 0.10 105 PHE A O 8
ATOM 15592 N N . THR A 1 95 ? 6.985 4.770 -2.130 1.00 0.07 106 THR A N 8
ATOM 15593 C CA . THR A 1 95 ? 7.695 5.733 -2.952 1.00 0.08 106 THR A CA 8
ATOM 15594 C C . THR A 1 95 ? 7.499 5.476 -4.440 1.00 0.08 106 THR A C 8
ATOM 15595 O O . THR A 1 95 ? 7.767 4.382 -4.937 1.00 0.10 106 THR A O 8
ATOM 15606 N N . PHE A 1 96 ? 7.026 6.499 -5.135 1.00 0.12 107 PHE A N 8
ATOM 15607 C CA . PHE A 1 96 ? 6.896 6.458 -6.579 1.00 0.14 107 PHE A CA 8
ATOM 15608 C C . PHE A 1 96 ? 7.877 7.444 -7.196 1.00 0.17 107 PHE A C 8
ATOM 15609 O O . PHE A 1 96 ? 8.618 8.120 -6.483 1.00 0.18 107 PHE A O 8
ATOM 15626 N N . LYS A 1 97 ? 7.877 7.530 -8.513 1.00 0.22 108 LYS A N 8
ATOM 15627 C CA . LYS A 1 97 ? 8.777 8.431 -9.210 1.00 0.29 108 LYS A CA 8
ATOM 15628 C C . LYS A 1 97 ? 8.129 9.788 -9.476 1.00 0.32 108 LYS A C 8
ATOM 15629 O O . LYS A 1 97 ? 8.823 10.762 -9.768 1.00 0.43 108 LYS A O 8
ATOM 15648 N N . THR A 1 98 ? 6.805 9.861 -9.358 1.00 0.28 109 THR A N 8
ATOM 15649 C CA . THR A 1 98 ? 6.094 11.124 -9.520 1.00 0.32 109 THR A CA 8
ATOM 15650 C C . THR A 1 98 ? 5.020 11.282 -8.448 1.00 0.26 109 THR A C 8
ATOM 15651 O O . THR A 1 98 ? 4.527 10.284 -7.912 1.00 0.26 109 THR A O 8
ATOM 15662 N N . ARG A 1 99 ? 4.659 12.524 -8.132 1.00 0.24 110 ARG A N 8
ATOM 15663 C CA . ARG A 1 99 ? 3.607 12.776 -7.154 1.00 0.23 110 ARG A CA 8
ATOM 15664 C C . ARG A 1 99 ? 2.285 12.216 -7.648 1.00 0.26 110 ARG A C 8
ATOM 15665 O O . ARG A 1 99 ? 1.559 11.585 -6.896 1.00 0.30 110 ARG A O 8
ATOM 15686 N N . GLU A 1 100 ? 1.995 12.446 -8.924 1.00 0.28 111 GLU A N 8
ATOM 15687 C CA . GLU A 1 100 ? 0.719 12.051 -9.518 1.00 0.33 111 GLU A CA 8
ATOM 15688 C C . GLU A 1 100 ? 0.436 10.569 -9.295 1.00 0.34 111 GLU A C 8
ATOM 15689 O O . GLU A 1 100 ? -0.678 10.185 -8.934 1.00 0.43 111 GLU A O 8
ATOM 15701 N N . GLU A 1 101 ? 1.458 9.747 -9.498 1.00 0.31 112 GLU A N 8
ATOM 15702 C CA . GLU A 1 101 ? 1.311 8.306 -9.373 1.00 0.33 112 GLU A CA 8
ATOM 15703 C C . GLU A 1 101 ? 1.038 7.897 -7.928 1.00 0.29 112 GLU A C 8
ATOM 15704 O O . GLU A 1 101 ? 0.174 7.061 -7.663 1.00 0.32 112 GLU A O 8
ATOM 15716 N N . ARG A 1 102 ? 1.759 8.501 -6.990 1.00 0.25 113 ARG A N 8
ATOM 15717 C CA . ARG A 1 102 ? 1.557 8.193 -5.582 1.00 0.23 113 ARG A CA 8
ATOM 15718 C C . ARG A 1 102 ? 0.260 8.835 -5.085 1.00 0.23 113 ARG A C 8
ATOM 15719 O O . ARG A 1 102 ? -0.384 8.333 -4.163 1.00 0.25 113 ARG A O 8
ATOM 15740 N N . GLU A 1 103 ? -0.103 9.955 -5.706 1.00 0.22 114 GLU A N 8
ATOM 15741 C CA . GLU A 1 103 ? -1.322 10.685 -5.377 1.00 0.22 114 GLU A CA 8
ATOM 15742 C C . GLU A 1 103 ? -2.535 9.790 -5.556 1.00 0.20 114 GLU A C 8
ATOM 15743 O O . GLU A 1 103 ? -3.331 9.616 -4.633 1.00 0.21 114 GLU A O 8
ATOM 15755 N N . SER A 1 104 ? -2.644 9.202 -6.742 1.00 0.18 115 SER A N 8
ATOM 15756 C CA . SER A 1 104 ? -3.748 8.312 -7.057 1.00 0.18 115 SER A CA 8
ATOM 15757 C C . SER A 1 104 ? -3.839 7.207 -6.016 1.00 0.15 115 SER A C 8
ATOM 15758 O O . SER A 1 104 ? -4.889 6.997 -5.409 1.00 0.17 115 SER A O 8
ATOM 15766 N N . TRP A 1 105 ? -2.713 6.545 -5.780 1.00 0.12 116 TRP A N 8
ATOM 15767 C CA . TRP A 1 105 ? -2.651 5.433 -4.849 1.00 0.11 116 TRP A CA 8
ATOM 15768 C C . TRP A 1 105 ? -3.146 5.848 -3.463 1.00 0.11 116 TRP A C 8
ATOM 15769 O O . TRP A 1 105 ? -4.039 5.210 -2.905 1.00 0.13 116 TRP A O 8
ATOM 15790 N N . GLN A 1 106 ? -2.564 6.916 -2.913 1.00 0.11 117 GLN A N 8
ATOM 15791 C CA . GLN A 1 106 ? -2.977 7.436 -1.614 1.00 0.13 117 GLN A CA 8
ATOM 15792 C C . GLN A 1 106 ? -4.471 7.728 -1.585 1.00 0.13 117 GLN A C 8
ATOM 15793 O O . GLN A 1 106 ? -5.163 7.300 -0.670 1.00 0.18 117 GLN A O 8
ATOM 15807 N N . ASN A 1 107 ? -4.967 8.443 -2.589 1.00 0.13 118 ASN A N 8
ATOM 15808 C CA . ASN A 1 107 ? -6.376 8.830 -2.617 1.00 0.19 118 ASN A CA 8
ATOM 15809 C C . ASN A 1 107 ? -7.268 7.594 -2.621 1.00 0.15 118 ASN A C 8
ATOM 15810 O O . ASN A 1 107 ? -8.268 7.535 -1.903 1.00 0.21 118 ASN A O 8
ATOM 15821 N N . ASN A 1 108 ? -6.883 6.607 -3.419 1.00 0.11 119 ASN A N 8
ATOM 15822 C CA . ASN A 1 108 ? -7.622 5.352 -3.515 1.00 0.11 119 ASN A CA 8
ATOM 15823 C C . ASN A 1 108 ? -7.564 4.587 -2.199 1.00 0.11 119 ASN A C 8
ATOM 15824 O O . ASN A 1 108 ? -8.596 4.235 -1.626 1.00 0.14 119 ASN A O 8
ATOM 15835 N N . LEU A 1 109 ? -6.348 4.346 -1.720 1.00 0.10 120 LEU A N 8
ATOM 15836 C CA . LEU A 1 109 ? -6.138 3.538 -0.528 1.00 0.10 120 LEU A CA 8
ATOM 15837 C C . LEU A 1 109 ? -6.741 4.215 0.695 1.00 0.11 120 LEU A C 8
ATOM 15838 O O . LEU A 1 109 ? -7.323 3.551 1.548 1.00 0.14 120 LEU A O 8
ATOM 15854 N N . GLU A 1 110 ? -6.609 5.533 0.773 1.00 0.12 121 GLU A N 8
ATOM 15855 C CA . GLU A 1 110 ? -7.158 6.286 1.890 1.00 0.16 121 GLU A CA 8
ATOM 15856 C C . GLU A 1 110 ? -8.655 6.053 1.995 1.00 0.17 121 GLU A C 8
ATOM 15857 O O . GLU A 1 110 ? -9.150 5.672 3.047 1.00 0.22 121 GLU A O 8
ATOM 15869 N N . SER A 1 111 ? -9.363 6.260 0.889 1.00 0.17 122 SER A N 8
ATOM 15870 C CA . SER A 1 111 ? -10.808 6.062 0.852 1.00 0.19 122 SER A CA 8
ATOM 15871 C C . SER A 1 111 ? -11.159 4.629 1.228 1.00 0.20 122 SER A C 8
ATOM 15872 O O . SER A 1 111 ? -12.062 4.392 2.028 1.00 0.25 122 SER A O 8
ATOM 15880 N N . PHE A 1 112 ? -10.427 3.681 0.659 1.00 0.19 123 PHE A N 8
ATOM 15881 C CA . PHE A 1 112 ? -10.639 2.271 0.948 1.00 0.21 123 PHE A CA 8
ATOM 15882 C C . PHE A 1 112 ? -10.425 2.003 2.438 1.00 0.23 123 PHE A C 8
ATOM 15883 O O . PHE A 1 112 ? -11.207 1.300 3.078 1.00 0.27 123 PHE A O 8
ATOM 15900 N N . ARG A 1 113 ? -9.372 2.598 2.982 1.00 0.23 124 ARG A N 8
ATOM 15901 C CA . ARG A 1 113 ? -9.090 2.534 4.408 1.00 0.27 124 ARG A CA 8
ATOM 15902 C C . ARG A 1 113 ? -10.204 3.208 5.210 1.00 0.32 124 ARG A C 8
ATOM 15903 O O . ARG A 1 113 ? -10.593 2.725 6.266 1.00 0.39 124 ARG A O 8
ATOM 15924 N N . LYS A 1 114 ? -10.719 4.317 4.694 1.00 0.32 125 LYS A N 8
ATOM 15925 C CA . LYS A 1 114 ? -11.795 5.049 5.357 1.00 0.40 125 LYS A CA 8
ATOM 15926 C C . LYS A 1 114 ? -13.061 4.208 5.439 1.00 0.44 125 LYS A C 8
ATOM 15927 O O . LYS A 1 114 ? -13.849 4.359 6.357 1.00 0.53 125 LYS A O 8
ATOM 15946 N N . ILE A 1 115 ? -13.267 3.340 4.469 1.00 0.43 126 ILE A N 8
ATOM 15947 C CA . ILE A 1 115 ? -14.418 2.453 4.485 1.00 0.51 126 ILE A CA 8
ATOM 15948 C C . ILE A 1 115 ? -14.278 1.400 5.585 1.00 0.57 126 ILE A C 8
ATOM 15949 O O . ILE A 1 115 ? -15.267 0.911 6.126 1.00 0.64 126 ILE A O 8
ATOM 15965 N N . MET A 1 116 ? -13.043 1.062 5.923 1.00 0.54 127 MET A N 8
ATOM 15966 C CA . MET A 1 116 ? -12.791 -0.019 6.866 1.00 0.61 127 MET A CA 8
ATOM 15967 C C . MET A 1 116 ? -12.450 0.502 8.262 1.00 0.65 127 MET A C 8
ATOM 15968 O O . MET A 1 116 ? -12.969 -0.001 9.256 1.00 0.73 127 MET A O 8
ATOM 15982 N N . SER A 1 117 ? -11.605 1.518 8.335 1.00 0.62 128 SER A N 8
ATOM 15983 C CA . SER A 1 117 ? -11.155 2.049 9.617 1.00 0.70 128 SER A CA 8
ATOM 15984 C C . SER A 1 117 ? -12.026 3.225 10.039 1.00 0.74 128 SER A C 8
ATOM 15985 O O . SER A 1 117 ? -12.354 3.381 11.213 1.00 0.84 128 SER A O 8
ATOM 15993 N N . MET A 1 118 ? -12.418 4.036 9.068 1.00 0.67 129 MET A N 8
ATOM 15994 C CA . MET A 1 118 ? -13.294 5.171 9.324 1.00 0.71 129 MET A CA 8
ATOM 15995 C C . MET A 1 118 ? -14.726 4.783 8.985 1.00 0.70 129 MET A C 8
ATOM 15996 O O . MET A 1 118 ? -15.530 5.610 8.552 1.00 0.71 129 MET A O 8
ATOM 16010 N N . LYS A 1 119 ? -15.016 3.499 9.176 1.00 0.72 130 LYS A N 8
ATOM 16011 C CA . LYS A 1 119 ? -16.291 2.916 8.791 1.00 0.74 130 LYS A CA 8
ATOM 16012 C C . LYS A 1 119 ? -17.435 3.567 9.559 1.00 0.83 130 LYS A C 8
ATOM 16013 O O . LYS A 1 119 ? -17.583 3.282 10.767 1.00 1.07 130 LYS A O 8
ATOM 16033 N N . SER A 1 1 ? -21.992 -8.962 -2.236 1.00 1.40 12 SER A N 9
ATOM 16034 C CA . SER A 1 1 ? -22.930 -8.955 -1.098 1.00 1.41 12 SER A CA 9
ATOM 16035 C C . SER A 1 1 ? -24.213 -8.256 -1.516 1.00 1.46 12 SER A C 9
ATOM 16036 O O . SER A 1 1 ? -25.306 -8.822 -1.448 1.00 1.88 12 SER A O 9
ATOM 16046 N N . ALA A 1 2 ? -24.059 -7.021 -1.961 1.00 1.51 13 ALA A N 9
ATOM 16047 C CA . ALA A 1 2 ? -25.153 -6.259 -2.521 1.00 1.63 13 ALA A CA 9
ATOM 16048 C C . ALA A 1 2 ? -24.885 -5.998 -3.995 1.00 1.69 13 ALA A C 9
ATOM 16049 O O . ALA A 1 2 ? -25.591 -6.513 -4.860 1.00 1.98 13 ALA A O 9
ATOM 16056 N N . LYS A 1 3 ? -23.845 -5.209 -4.279 1.00 1.59 14 LYS A N 9
ATOM 16057 C CA . LYS A 1 3 ? -23.456 -4.925 -5.659 1.00 1.82 14 LYS A CA 9
ATOM 16058 C C . LYS A 1 3 ? -22.173 -4.096 -5.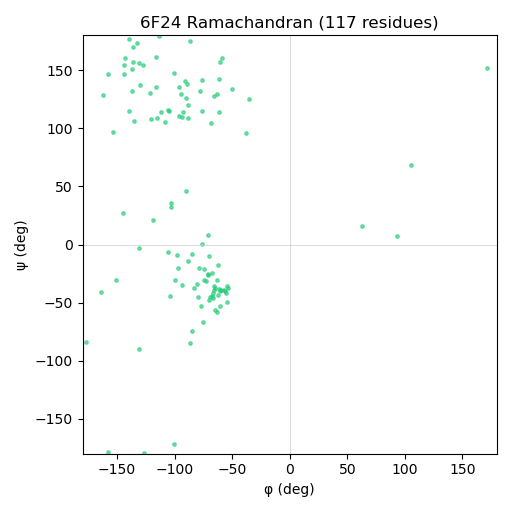748 1.00 1.58 14 LYS A C 9
ATOM 16059 O O . LYS A 1 3 ? -21.807 -3.653 -6.836 1.00 2.13 14 LYS A O 9
ATOM 16078 N N . ASP A 1 4 ? -21.461 -3.916 -4.637 1.00 1.15 15 ASP A N 9
ATOM 16079 C CA . ASP A 1 4 ? -20.440 -2.871 -4.577 1.00 1.00 15 ASP A CA 9
ATOM 16080 C C . ASP A 1 4 ? -19.762 -2.800 -3.213 1.00 0.79 15 ASP A C 9
ATOM 16081 O O . ASP A 1 4 ? -18.542 -2.788 -3.113 1.00 1.08 15 ASP A O 9
ATOM 16090 N N . ILE A 1 5 ? -20.575 -2.785 -2.172 1.00 0.73 16 ILE A N 9
ATOM 16091 C CA . ILE A 1 5 ? -20.135 -2.405 -0.831 1.00 0.68 16 ILE A CA 9
ATOM 16092 C C . ILE A 1 5 ? -19.052 -3.336 -0.254 1.00 0.70 16 ILE A C 9
ATOM 16093 O O . ILE A 1 5 ? -17.889 -2.953 -0.152 1.00 0.72 16 ILE A O 9
ATOM 16109 N N . LYS A 1 6 ? -19.433 -4.547 0.137 1.00 0.81 17 LYS A N 9
ATOM 16110 C CA . LYS A 1 6 ? -18.521 -5.418 0.882 1.00 0.90 17 LYS A CA 9
ATOM 16111 C C . LYS A 1 6 ? -17.371 -5.961 0.029 1.00 0.80 17 LYS A C 9
ATOM 16112 O O . LYS A 1 6 ? -16.207 -5.647 0.272 1.00 0.76 17 LYS A O 9
ATOM 16131 N N . ASP A 1 7 ? -17.703 -6.769 -0.965 1.00 0.83 18 ASP A N 9
ATOM 16132 C CA . ASP A 1 7 ? -16.692 -7.470 -1.760 1.00 0.80 18 ASP A CA 9
ATOM 16133 C C . ASP A 1 7 ? -16.109 -6.560 -2.825 1.00 0.67 18 ASP A C 9
ATOM 16134 O O . ASP A 1 7 ? -14.894 -6.465 -2.999 1.00 0.64 18 ASP A O 9
ATOM 16143 N N . GLU A 1 8 ? -17.006 -5.891 -3.523 1.00 0.66 19 GLU A N 9
ATOM 16144 C CA . GLU A 1 8 ? -16.676 -5.194 -4.750 1.00 0.62 19 GLU A CA 9
ATOM 16145 C C . GLU A 1 8 ? -15.744 -4.000 -4.534 1.00 0.50 19 GLU A C 9
ATOM 16146 O O . GLU A 1 8 ? -14.889 -3.736 -5.377 1.00 0.51 19 GLU A O 9
ATOM 16158 N N . LYS A 1 9 ? -15.889 -3.287 -3.418 1.00 0.45 20 LYS A N 9
ATOM 16159 C CA . LYS A 1 9 ? -14.960 -2.202 -3.091 1.00 0.40 20 LYS A CA 9
ATOM 16160 C C . LYS A 1 9 ? -13.535 -2.738 -3.047 1.00 0.33 20 LYS A C 9
ATOM 16161 O O . LYS A 1 9 ? -12.617 -2.147 -3.621 1.00 0.34 20 LYS A O 9
ATOM 16180 N N . ILE A 1 10 ? -13.371 -3.876 -2.380 1.00 0.34 21 ILE A N 9
ATOM 16181 C CA . ILE A 1 10 ? -12.074 -4.522 -2.251 1.00 0.33 21 ILE A CA 9
ATOM 16182 C C . ILE A 1 10 ? -11.500 -4.860 -3.622 1.00 0.34 21 ILE A C 9
ATOM 16183 O O . ILE A 1 10 ? -10.359 -4.521 -3.932 1.00 0.34 21 ILE A O 9
ATOM 16199 N N . GLN A 1 11 ? -12.313 -5.509 -4.445 1.00 0.40 22 GLN A N 9
ATOM 16200 C CA . GLN A 1 11 ? -11.871 -5.972 -5.756 1.00 0.48 22 GLN A CA 9
ATOM 16201 C C . GLN A 1 11 ? -11.563 -4.796 -6.680 1.00 0.41 22 GLN A C 9
ATOM 16202 O O . GLN A 1 11 ? -10.572 -4.812 -7.419 1.00 0.40 22 GLN A O 9
ATOM 16216 N N . GLN A 1 12 ? -12.415 -3.780 -6.621 1.00 0.42 23 GLN A N 9
ATOM 16217 C CA . GLN A 1 12 ? -12.267 -2.588 -7.445 1.00 0.44 23 GLN A CA 9
ATOM 16218 C C . GLN A 1 12 ? -10.965 -1.870 -7.135 1.00 0.33 23 GLN A C 9
ATOM 16219 O O . GLN A 1 12 ? -10.156 -1.604 -8.026 1.00 0.35 23 GLN A O 9
ATOM 16233 N N . TYR A 1 13 ? -10.772 -1.554 -5.866 1.00 0.25 24 TYR A N 9
ATOM 16234 C CA . TYR A 1 13 ? -9.595 -0.814 -5.442 1.00 0.20 24 TYR A CA 9
ATOM 16235 C C . TYR A 1 13 ? -8.322 -1.629 -5.615 1.00 0.17 24 TYR A C 9
ATOM 16236 O O . TYR A 1 13 ? -7.300 -1.084 -6.013 1.00 0.18 24 TYR A O 9
ATOM 16254 N N . ARG A 1 14 ? -8.383 -2.932 -5.349 1.00 0.18 25 ARG A N 9
ATOM 16255 C CA . ARG A 1 14 ? -7.208 -3.797 -5.490 1.00 0.19 25 ARG A CA 9
ATOM 16256 C C . ARG A 1 14 ? -6.603 -3.668 -6.889 1.00 0.20 25 ARG A C 9
ATOM 16257 O O . ARG A 1 14 ? -5.383 -3.734 -7.063 1.00 0.23 25 ARG A O 9
ATOM 16278 N N . LYS A 1 15 ? -7.469 -3.459 -7.871 1.00 0.20 26 LYS A N 9
ATOM 16279 C CA . LYS A 1 15 ? -7.060 -3.298 -9.260 1.00 0.24 26 LYS A CA 9
ATOM 16280 C C . LYS A 1 15 ? -6.109 -2.111 -9.427 1.00 0.21 26 LYS A C 9
ATOM 16281 O O . LYS A 1 15 ? -5.019 -2.249 -9.978 1.00 0.27 26 LYS A O 9
ATOM 16300 N N . THR A 1 16 ? -6.523 -0.955 -8.928 1.00 0.17 27 THR A N 9
ATOM 16301 C CA . THR A 1 16 ? -5.756 0.275 -9.088 1.00 0.15 27 THR A CA 9
ATOM 16302 C C . THR A 1 16 ? -4.662 0.381 -8.026 1.00 0.13 27 THR A C 9
ATOM 16303 O O . THR A 1 16 ? -3.689 1.123 -8.178 1.00 0.15 27 THR A O 9
ATOM 16314 N N . LEU A 1 17 ? -4.823 -0.386 -6.959 1.00 0.12 28 LEU A N 9
ATOM 16315 C CA . LEU A 1 17 ? -3.905 -0.352 -5.831 1.00 0.13 28 LEU A CA 9
ATOM 16316 C C . LEU A 1 17 ? -2.585 -1.030 -6.173 1.00 0.13 28 LEU A C 9
ATOM 16317 O O . LEU A 1 17 ? -1.577 -0.783 -5.518 1.00 0.20 28 LEU A O 9
ATOM 16333 N N . THR A 1 18 ? -2.592 -1.864 -7.208 1.00 0.10 29 THR A N 9
ATOM 16334 C CA . THR A 1 18 ? -1.400 -2.609 -7.587 1.00 0.10 29 THR A CA 9
ATOM 16335 C C . THR A 1 18 ? -0.416 -1.716 -8.347 1.00 0.10 29 THR A C 9
ATOM 16336 O O . THR A 1 18 ? -0.659 -1.337 -9.495 1.00 0.13 29 THR A O 9
ATOM 16347 N N . LYS A 1 19 ? 0.694 -1.382 -7.693 1.00 0.09 30 LYS A N 9
ATOM 16348 C CA . LYS A 1 19 ? 1.679 -0.456 -8.250 1.00 0.10 30 LYS A CA 9
ATOM 16349 C C . LYS A 1 19 ? 3.111 -0.904 -7.941 1.00 0.09 30 LYS A C 9
ATOM 16350 O O . LYS A 1 19 ? 3.361 -1.521 -6.908 1.00 0.09 30 LYS A O 9
ATOM 16369 N N . ILE A 1 20 ? 4.043 -0.593 -8.843 1.00 0.11 31 ILE A N 9
ATOM 16370 C CA . ILE A 1 20 ? 5.462 -0.860 -8.605 1.00 0.12 31 ILE A CA 9
ATOM 16371 C C . ILE A 1 20 ? 6.098 0.337 -7.911 1.00 0.12 31 ILE A C 9
ATOM 16372 O O . ILE A 1 20 ? 6.270 1.400 -8.511 1.00 0.15 31 ILE A O 9
ATOM 16388 N N . VAL A 1 21 ? 6.449 0.161 -6.650 1.00 0.10 32 VAL A N 9
ATOM 16389 C CA . VAL A 1 21 ? 6.955 1.255 -5.842 1.00 0.10 32 VAL A CA 9
ATOM 16390 C C . VAL A 1 21 ? 8.201 0.834 -5.083 1.00 0.09 32 VAL A C 9
ATOM 16391 O O . VAL A 1 21 ? 8.591 -0.332 -5.110 1.00 0.10 32 VAL A O 9
ATOM 16404 N N . LYS A 1 22 ? 8.827 1.784 -4.416 1.00 0.08 33 LYS A N 9
ATOM 16405 C CA . LYS A 1 22 ? 10.008 1.499 -3.624 1.00 0.07 33 LYS A CA 9
ATOM 16406 C C . LYS A 1 22 ? 9.655 1.505 -2.152 1.00 0.07 33 LYS A C 9
ATOM 16407 O O . LYS A 1 22 ? 9.296 2.545 -1.594 1.00 0.09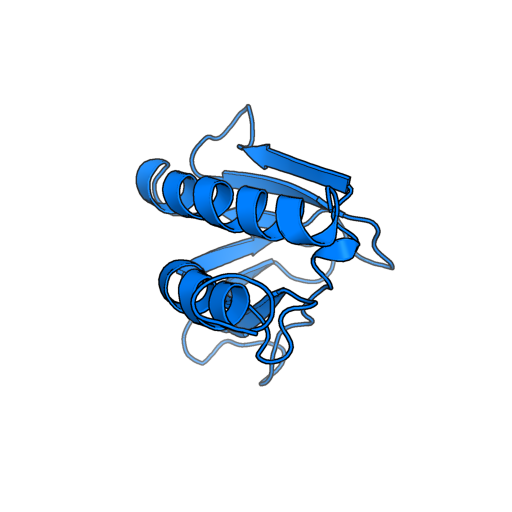 33 LYS A O 9
ATOM 16426 N N . ILE A 1 23 ? 9.747 0.342 -1.533 1.00 0.07 34 ILE A N 9
ATOM 16427 C CA . ILE A 1 23 ? 9.428 0.203 -0.130 1.00 0.07 34 ILE A CA 9
ATOM 16428 C C . ILE A 1 23 ? 10.662 0.417 0.716 1.00 0.08 34 ILE A C 9
ATOM 16429 O O . ILE A 1 23 ? 11.763 0.009 0.355 1.00 0.09 34 ILE A O 9
ATOM 16445 N N . LYS A 1 24 ? 10.469 1.080 1.832 1.00 0.10 35 LYS A N 9
ATOM 16446 C CA . LYS A 1 24 ? 11.554 1.369 2.739 1.00 0.16 35 LYS A CA 9
ATOM 16447 C C . LYS A 1 24 ? 11.121 1.106 4.173 1.00 0.19 35 LYS A C 9
ATOM 16448 O O . LYS A 1 24 ? 10.348 1.868 4.750 1.00 0.21 35 LYS A O 9
ATOM 16467 N N . THR A 1 25 ? 11.607 0.003 4.729 1.00 0.23 36 THR A N 9
ATOM 16468 C CA . THR A 1 25 ? 11.235 -0.413 6.072 1.00 0.30 36 THR A CA 9
ATOM 16469 C C . THR A 1 25 ? 12.476 -0.599 6.932 1.00 0.35 36 THR A C 9
ATOM 16470 O O . THR A 1 25 ? 13.591 -0.328 6.481 1.00 0.37 36 THR A O 9
ATOM 16481 N N . ALA A 1 26 ? 12.292 -1.071 8.157 1.00 0.44 37 ALA A N 9
ATOM 16482 C CA . ALA A 1 26 ? 13.423 -1.436 8.988 1.00 0.50 37 ALA A CA 9
ATOM 16483 C C . ALA A 1 26 ? 14.017 -2.746 8.492 1.00 0.47 37 ALA A C 9
ATOM 16484 O O . ALA A 1 26 ? 15.233 -2.936 8.503 1.00 0.51 37 ALA A O 9
ATOM 16491 N N . ILE A 1 27 ? 13.139 -3.630 8.030 1.00 0.44 38 ILE A N 9
ATOM 16492 C CA . ILE A 1 27 ? 13.544 -4.941 7.545 1.00 0.44 38 ILE A CA 9
ATOM 16493 C C . ILE A 1 27 ? 14.450 -4.806 6.325 1.00 0.34 38 ILE A C 9
ATOM 16494 O O . ILE A 1 27 ? 15.597 -5.252 6.340 1.00 0.34 38 ILE A O 9
ATOM 16510 N N . PHE A 1 28 ? 13.934 -4.168 5.281 1.00 0.30 39 PHE A N 9
ATOM 16511 C CA . PHE A 1 28 ? 14.690 -3.961 4.051 1.00 0.25 39 PHE A CA 9
ATOM 16512 C C . PHE A 1 28 ? 14.003 -2.944 3.146 1.00 0.23 39 PHE A C 9
ATOM 16513 O O . PHE A 1 28 ? 12.780 -2.788 3.177 1.00 0.31 39 PHE A O 9
ATOM 16530 N N . HIS A 1 29 ? 14.807 -2.208 2.395 1.00 0.21 40 HIS A N 9
ATOM 16531 C CA . HIS A 1 29 ? 14.290 -1.265 1.414 1.00 0.19 40 HIS A CA 9
ATOM 16532 C C . HIS A 1 29 ? 14.318 -1.930 0.042 1.00 0.19 40 HIS A C 9
ATOM 16533 O O . HIS A 1 29 ? 15.392 -2.151 -0.514 1.00 0.24 40 HIS A O 9
ATOM 16548 N N . GLU A 1 30 ? 13.150 -2.242 -0.502 1.00 0.18 41 GLU A N 9
ATOM 16549 C CA . GLU A 1 30 ? 13.058 -3.045 -1.718 1.00 0.23 41 GLU A CA 9
ATOM 16550 C C . GLU A 1 30 ? 11.975 -2.513 -2.657 1.00 0.15 41 GLU A C 9
ATOM 16551 O O . GLU A 1 30 ? 10.926 -2.056 -2.206 1.00 0.16 41 GLU A O 9
ATOM 16563 N N . THR A 1 31 ? 12.241 -2.569 -3.959 1.00 0.15 42 THR A N 9
ATOM 16564 C CA . THR A 1 31 ? 11.234 -2.237 -4.960 1.00 0.12 42 THR A CA 9
ATOM 16565 C C . THR A 1 31 ? 10.175 -3.335 -4.982 1.00 0.10 42 THR A C 9
ATOM 16566 O O . THR A 1 31 ? 10.503 -4.519 -5.099 1.00 0.14 42 THR A O 9
ATOM 16577 N N . VAL A 1 32 ? 8.916 -2.964 -4.878 1.00 0.09 43 VAL A N 9
ATOM 16578 C CA . VAL A 1 32 ? 7.869 -3.951 -4.707 1.00 0.10 43 VAL A CA 9
ATOM 16579 C C . VAL A 1 32 ? 6.604 -3.572 -5.469 1.00 0.10 43 VAL A C 9
ATOM 16580 O O . VAL A 1 32 ? 6.375 -2.401 -5.766 1.00 0.11 43 VAL A O 9
ATOM 16593 N N . LYS A 1 33 ? 5.802 -4.572 -5.800 1.00 0.10 44 LYS A N 9
ATOM 16594 C CA . LYS A 1 33 ? 4.489 -4.334 -6.359 1.00 0.10 44 LYS A CA 9
ATOM 16595 C C . LYS A 1 33 ? 3.474 -4.420 -5.236 1.00 0.09 44 LYS A C 9
ATOM 16596 O O . LYS A 1 33 ? 3.236 -5.495 -4.681 1.00 0.08 44 LYS A O 9
ATOM 16615 N N . VAL A 1 34 ? 2.886 -3.293 -4.905 1.00 0.09 45 VAL A N 9
ATOM 16616 C CA . VAL A 1 34 ? 1.970 -3.221 -3.789 1.00 0.09 45 VAL A CA 9
ATOM 16617 C C . VAL A 1 34 ? 0.543 -3.420 -4.268 1.00 0.08 45 VAL A C 9
ATOM 16618 O O . VAL A 1 34 ? 0.123 -2.808 -5.238 1.00 0.09 45 VAL A O 9
ATOM 16631 N N . THR A 1 35 ? -0.165 -4.332 -3.632 1.00 0.08 46 THR A N 9
ATOM 16632 C CA . THR A 1 35 ? -1.560 -4.576 -3.936 1.00 0.09 46 THR A CA 9
ATOM 16633 C C . THR A 1 35 ? -2.320 -4.824 -2.638 1.00 0.11 46 THR A C 9
ATOM 16634 O O . THR A 1 35 ? -1.739 -4.803 -1.558 1.00 0.12 46 THR A O 9
ATOM 16645 N N . CYS A 1 36 ? -3.617 -5.004 -2.728 1.00 0.12 47 CYS A N 9
ATOM 16646 C CA . CYS A 1 36 ? -4.393 -5.367 -1.562 1.00 0.17 47 CYS A CA 9
ATOM 16647 C C . CYS A 1 36 ? -4.747 -6.843 -1.628 1.00 0.18 47 CYS A C 9
ATOM 16648 O O . CYS A 1 36 ? -4.670 -7.466 -2.687 1.00 0.22 47 CYS A O 9
ATOM 16656 N N . SER A 1 37 ? -5.115 -7.399 -0.494 1.00 0.19 48 SER A N 9
ATOM 16657 C CA . SER A 1 37 ? -5.419 -8.817 -0.407 1.00 0.24 48 SER A CA 9
ATOM 16658 C C . SER A 1 37 ? -6.866 -9.061 -0.810 1.00 0.25 48 SER A C 9
ATOM 16659 O O . SER A 1 37 ? -7.651 -8.117 -0.889 1.00 0.25 48 SER A O 9
ATOM 16667 N N . LYS A 1 38 ? -7.225 -10.314 -1.055 1.00 0.34 49 LYS A N 9
ATOM 16668 C CA . LYS A 1 38 ? -8.611 -10.662 -1.341 1.00 0.43 49 LYS A CA 9
ATOM 16669 C C . LYS A 1 38 ? -9.481 -10.303 -0.139 1.00 0.44 49 LYS A C 9
ATOM 16670 O O . LYS A 1 38 ? -10.667 -10.002 -0.273 1.00 0.54 49 LYS A O 9
ATOM 16689 N N . ASP A 1 39 ? -8.855 -10.316 1.035 1.00 0.40 50 ASP A N 9
ATOM 16690 C CA . ASP A 1 39 ? -9.527 -9.987 2.286 1.00 0.45 50 ASP A CA 9
ATOM 16691 C C . ASP A 1 39 ? -9.842 -8.499 2.352 1.00 0.41 50 ASP A C 9
ATOM 16692 O O . ASP A 1 39 ? -10.788 -8.080 3.019 1.00 0.51 50 ASP A O 9
ATOM 16701 N N . GLY A 1 40 ? -9.021 -7.701 1.675 1.00 0.35 51 GLY A N 9
ATOM 16702 C CA . GLY A 1 40 ? -9.169 -6.257 1.712 1.00 0.38 51 GLY A CA 9
ATOM 16703 C C . GLY A 1 40 ? -8.591 -5.644 2.973 1.00 0.41 51 GLY A C 9
ATOM 16704 O O . GLY A 1 40 ? -8.214 -4.477 2.993 1.00 0.70 51 GLY A O 9
ATOM 16708 N N . LYS A 1 41 ? -8.485 -6.456 4.011 1.00 0.28 52 LYS A N 9
ATOM 16709 C CA . LYS A 1 41 ? -8.126 -5.986 5.341 1.00 0.28 52 LYS A CA 9
ATOM 16710 C C . LYS A 1 41 ? -6.621 -5.758 5.472 1.00 0.22 52 LYS A C 9
ATOM 16711 O O . LYS A 1 41 ? -6.161 -5.099 6.406 1.00 0.26 52 LYS A O 9
ATOM 16730 N N . MET A 1 42 ? -5.850 -6.279 4.527 1.00 0.18 53 MET A N 9
ATOM 16731 C CA . MET A 1 42 ? -4.406 -6.116 4.574 1.00 0.17 53 MET A CA 9
ATOM 16732 C C . MET A 1 42 ? -3.859 -5.748 3.207 1.00 0.15 53 MET A C 9
ATOM 16733 O O . MET A 1 42 ? -4.440 -6.090 2.174 1.00 0.19 53 MET A O 9
ATOM 16747 N N . LEU A 1 43 ? -2.741 -5.048 3.220 1.00 0.12 54 LEU A N 9
ATOM 16748 C CA . LEU A 1 43 ? -2.092 -4.610 2.004 1.00 0.10 54 LEU A CA 9
ATOM 16749 C C . LEU A 1 43 ? -0.935 -5.542 1.695 1.00 0.11 54 LEU A C 9
ATOM 16750 O O . LEU A 1 43 ? 0.108 -5.468 2.338 1.00 0.12 54 LEU A O 9
ATOM 16766 N N . GLU A 1 44 ? -1.124 -6.410 0.715 1.00 0.11 55 GLU A N 9
ATOM 16767 C CA . GLU A 1 44 ? -0.131 -7.420 0.383 1.00 0.12 55 GLU A CA 9
ATOM 16768 C C . GLU A 1 44 ? 0.751 -6.942 -0.756 1.00 0.11 55 GLU A C 9
ATOM 16769 O O . GLU A 1 44 ? 0.265 -6.443 -1.763 1.00 0.13 55 GLU A O 9
ATOM 16781 N N . TRP A 1 45 ? 2.045 -7.107 -0.614 1.00 0.12 56 TRP A N 9
ATOM 16782 C CA . TRP A 1 45 ? 2.957 -6.671 -1.648 1.00 0.12 56 TRP A CA 9
ATOM 16783 C C . TRP A 1 45 ? 3.897 -7.788 -2.070 1.00 0.13 56 TRP A C 9
ATOM 16784 O O . TRP A 1 45 ? 4.392 -8.561 -1.246 1.00 0.16 56 TRP A O 9
ATOM 16805 N N . TYR A 1 46 ? 4.126 -7.867 -3.366 1.00 0.13 57 TYR A N 9
ATOM 16806 C CA . TYR A 1 46 ? 4.973 -8.897 -3.936 1.00 0.16 57 TYR A CA 9
ATOM 16807 C C . TYR A 1 46 ? 6.138 -8.246 -4.650 1.00 0.17 57 TYR A C 9
ATOM 16808 O O . TYR A 1 46 ? 5.960 -7.229 -5.316 1.00 0.16 57 TYR A O 9
ATOM 16826 N N . LYS A 1 47 ? 7.320 -8.832 -4.473 1.00 0.21 58 LYS A N 9
ATOM 16827 C CA . LYS A 1 47 ? 8.557 -8.389 -5.123 1.00 0.24 58 LYS A CA 9
ATOM 16828 C C . LYS A 1 47 ? 8.297 -7.752 -6.492 1.00 0.20 58 LYS A C 9
ATOM 16829 O O . LYS A 1 47 ? 7.811 -8.402 -7.416 1.00 0.22 58 LYS A O 9
ATOM 16848 N N . GLY A 1 48 ? 8.624 -6.472 -6.606 1.00 0.21 59 GLY A N 9
ATOM 16849 C CA . GLY A 1 48 ? 8.328 -5.731 -7.816 1.00 0.22 59 GLY A CA 9
ATOM 16850 C C . GLY A 1 48 ? 9.580 -5.280 -8.520 1.00 0.25 59 GLY A C 9
ATOM 16851 O O . GLY A 1 48 ? 9.563 -4.327 -9.294 1.00 0.40 59 GLY A O 9
ATOM 16855 N N . LYS A 1 49 ? 10.676 -5.956 -8.220 1.00 0.23 60 LYS A N 9
ATOM 16856 C CA . LYS A 1 49 ? 11.946 -5.684 -8.872 1.00 0.34 60 LYS A CA 9
ATOM 16857 C C . LYS A 1 49 ? 11.902 -6.194 -10.309 1.00 0.56 60 LYS A C 9
ATOM 16858 O O . LYS A 1 49 ? 11.852 -5.412 -11.260 1.00 0.97 60 LYS A O 9
ATOM 16877 N N . ASN A 1 50 ? 11.909 -7.517 -10.440 1.00 1.26 61 ASN A N 9
ATOM 16878 C CA . ASN A 1 50 ? 11.831 -8.192 -11.734 1.00 1.55 61 ASN A CA 9
ATOM 16879 C C . ASN A 1 50 ? 11.841 -9.697 -11.511 1.00 1.95 61 ASN A C 9
ATOM 16880 O O . ASN A 1 50 ? 10.943 -10.415 -11.950 1.00 2.72 61 ASN A O 9
ATOM 16891 N N . ASP A 1 51 ? 12.867 -10.165 -10.808 1.00 1.77 62 ASP A N 9
ATOM 16892 C CA . ASP A 1 51 ? 12.996 -11.583 -10.479 1.00 2.11 62 ASP A CA 9
ATOM 16893 C C . ASP A 1 51 ? 13.571 -11.772 -9.082 1.00 1.46 62 ASP A C 9
ATOM 16894 O O . ASP A 1 51 ? 13.189 -12.697 -8.365 1.00 2.01 62 ASP A O 9
ATOM 16903 N N . SER A 1 52 ? 14.478 -10.882 -8.699 1.00 1.01 63 SER A N 9
ATOM 16904 C CA . SER A 1 52 ? 15.200 -11.007 -7.441 1.00 1.00 63 SER A CA 9
ATOM 16905 C C . SER A 1 52 ? 14.289 -10.839 -6.224 1.00 0.96 63 SER A C 9
ATOM 16906 O O . SER A 1 52 ? 13.974 -9.719 -5.811 1.00 1.26 63 SER A O 9
ATOM 16914 N N . ASP A 1 53 ? 13.852 -11.963 -5.677 1.00 0.79 64 ASP A N 9
ATOM 16915 C CA . ASP A 1 53 ? 13.156 -11.992 -4.406 1.00 0.80 64 ASP A CA 9
ATOM 16916 C C . ASP A 1 53 ? 13.912 -12.879 -3.431 1.00 1.05 64 ASP A C 9
ATOM 16917 O O . ASP A 1 53 ? 14.286 -14.004 -3.755 1.00 1.64 64 ASP A O 9
ATOM 16926 N N . GLY A 1 54 ? 14.165 -12.354 -2.246 1.00 0.95 65 GLY A N 9
ATOM 16927 C CA . GLY A 1 54 ? 14.872 -13.113 -1.237 1.00 1.22 65 GLY A CA 9
ATOM 16928 C C . GLY A 1 54 ? 13.949 -14.031 -0.473 1.00 1.22 65 GLY A C 9
ATOM 16929 O O . GLY A 1 54 ? 14.395 -14.984 0.166 1.00 1.62 65 GLY A O 9
ATOM 16933 N N . LYS A 1 55 ? 12.658 -13.748 -0.542 1.00 0.89 66 LYS A N 9
ATOM 16934 C CA . LYS A 1 55 ? 11.669 -14.541 0.165 1.00 0.87 66 LYS A CA 9
ATOM 16935 C C . LYS A 1 55 ? 10.873 -15.427 -0.793 1.00 0.74 66 LYS A C 9
ATOM 16936 O O . LYS A 1 55 ? 10.246 -16.398 -0.364 1.00 0.80 66 LYS A O 9
ATOM 16955 N N . LYS A 1 56 ? 10.902 -15.082 -2.089 1.00 0.62 67 LYS A N 9
ATOM 16956 C CA . LYS A 1 56 ? 10.118 -15.789 -3.115 1.00 0.57 67 LYS A CA 9
ATOM 16957 C C . LYS A 1 56 ? 8.616 -15.649 -2.866 1.00 0.50 67 LYS A C 9
ATOM 16958 O O . LYS A 1 56 ? 7.801 -16.281 -3.535 1.00 0.59 67 LYS A O 9
ATOM 16977 N N . LYS A 1 57 ? 8.271 -14.792 -1.919 1.00 0.40 68 LYS A N 9
ATOM 16978 C CA . LYS A 1 57 ? 6.900 -14.619 -1.459 1.00 0.36 68 LYS A CA 9
ATOM 16979 C C . LYS A 1 57 ? 6.696 -13.146 -1.111 1.00 0.28 68 LYS A C 9
ATOM 16980 O O . LYS A 1 57 ? 7.612 -12.350 -1.348 1.00 0.28 68 LYS A O 9
ATOM 16999 N N . PRO A 1 58 ? 5.520 -12.726 -0.588 1.00 0.24 69 PRO A N 9
ATOM 17000 C CA . PRO A 1 58 ? 5.367 -11.370 -0.066 1.00 0.19 69 PRO A CA 9
ATOM 17001 C C . PRO A 1 58 ? 6.500 -11.002 0.891 1.00 0.18 69 PRO A C 9
ATOM 17002 O O . PRO A 1 58 ? 6.956 -11.827 1.684 1.00 0.21 69 PRO A O 9
ATOM 17013 N N . ILE A 1 59 ? 6.948 -9.762 0.805 1.00 0.16 70 ILE A N 9
ATOM 17014 C CA . ILE A 1 59 ? 8.093 -9.299 1.580 1.00 0.19 70 ILE A CA 9
ATOM 17015 C C . ILE A 1 59 ? 7.710 -8.929 3.019 1.00 0.19 70 ILE A C 9
ATOM 17016 O O . ILE A 1 59 ? 8.510 -8.359 3.758 1.00 0.23 70 ILE A O 9
ATOM 17032 N N . GLY A 1 60 ? 6.481 -9.263 3.409 1.00 0.17 71 GLY A N 9
ATOM 17033 C CA . GLY A 1 60 ? 6.017 -8.973 4.757 1.00 0.19 71 GLY A CA 9
ATOM 17034 C C . GLY A 1 60 ? 5.046 -7.813 4.814 1.00 0.17 71 GLY A C 9
ATOM 17035 O O . GLY A 1 60 ? 5.368 -6.731 5.303 1.00 0.22 71 GLY A O 9
ATOM 17039 N N . SER A 1 61 ? 3.857 -8.063 4.283 1.00 0.13 72 SER A N 9
ATOM 17040 C CA . SER A 1 61 ? 2.778 -7.085 4.223 1.00 0.13 72 SER A CA 9
ATOM 17041 C C . SER A 1 61 ? 2.233 -6.735 5.614 1.00 0.15 72 SER A C 9
ATOM 17042 O O . SER A 1 61 ? 2.558 -7.391 6.607 1.00 0.21 72 SER A O 9
ATOM 17050 N N . PHE A 1 62 ? 1.376 -5.714 5.664 1.00 0.12 73 PHE A N 9
ATOM 17051 C CA . PHE A 1 62 ? 0.768 -5.269 6.916 1.00 0.13 73 PHE A CA 9
ATOM 17052 C C . PHE A 1 62 ? -0.742 -5.074 6.720 1.00 0.12 73 PHE A C 9
ATOM 17053 O O . PHE A 1 62 ? -1.202 -4.869 5.593 1.00 0.11 73 PHE A O 9
ATOM 17070 N N . PRO A 1 63 ? -1.536 -5.150 7.802 1.00 0.14 74 PRO A N 9
ATOM 17071 C CA . PRO A 1 63 ? -2.978 -4.957 7.732 1.00 0.15 74 PRO A CA 9
ATOM 17072 C C . PRO A 1 63 ? -3.370 -3.478 7.658 1.00 0.14 74 PRO A C 9
ATOM 17073 O O . PRO A 1 63 ? -2.913 -2.659 8.457 1.00 0.15 74 PRO A O 9
ATOM 17084 N N . LEU A 1 64 ? -4.256 -3.156 6.718 1.00 0.13 75 LEU A N 9
ATOM 17085 C CA . LEU A 1 64 ? -4.654 -1.774 6.446 1.00 0.13 75 LEU A CA 9
ATOM 17086 C C . LEU A 1 64 ? -5.433 -1.169 7.605 1.00 0.14 75 LEU A C 9
ATOM 17087 O O . LEU A 1 64 ? -5.415 0.042 7.809 1.00 0.17 75 LEU A O 9
ATOM 17103 N N . ASN A 1 65 ? -6.119 -2.011 8.366 1.00 0.16 76 ASN A N 9
ATOM 17104 C CA . ASN A 1 65 ? -6.935 -1.535 9.484 1.00 0.21 76 ASN A CA 9
ATOM 17105 C C . ASN A 1 65 ? -6.071 -1.088 10.666 1.00 0.20 76 ASN A C 9
ATOM 17106 O O . ASN A 1 65 ? -6.590 -0.701 11.712 1.00 0.32 76 ASN A O 9
ATOM 17117 N N . LYS A 1 66 ? -4.754 -1.141 10.498 1.00 0.17 77 LYS A N 9
ATOM 17118 C CA . LYS A 1 66 ? -3.836 -0.723 11.548 1.00 0.18 77 LYS A CA 9
ATOM 17119 C C . LYS A 1 66 ? -3.242 0.651 11.241 1.00 0.16 77 LYS A C 9
ATOM 17120 O O . LYS A 1 66 ? -2.553 1.230 12.075 1.00 0.18 77 LYS A O 9
ATOM 17139 N N . ILE A 1 67 ? -3.512 1.171 10.044 1.00 0.15 78 ILE A N 9
ATOM 17140 C CA . ILE A 1 67 ? -2.942 2.451 9.621 1.00 0.15 78 ILE A CA 9
ATOM 17141 C C . ILE A 1 67 ? -3.443 3.591 10.499 1.00 0.20 78 ILE A C 9
ATOM 17142 O O . ILE A 1 67 ? -4.647 3.743 10.710 1.00 0.32 78 ILE A O 9
ATOM 17158 N N . THR A 1 68 ? -2.516 4.395 10.998 1.00 0.14 79 THR A N 9
ATOM 17159 C CA . THR A 1 68 ? -2.869 5.506 11.857 1.00 0.17 79 THR A CA 9
ATOM 17160 C C . THR A 1 68 ? -2.985 6.792 11.042 1.00 0.18 79 THR A C 9
ATOM 17161 O O . THR A 1 68 ? -3.841 7.635 11.318 1.00 0.23 79 THR A O 9
ATOM 17172 N N . SER A 1 69 ? -2.139 6.928 10.024 1.00 0.17 80 SER A N 9
ATOM 17173 C CA . SER A 1 69 ? -2.182 8.091 9.147 1.00 0.20 80 SER A CA 9
ATOM 17174 C C . SER A 1 69 ? -1.451 7.818 7.830 1.00 0.18 80 SER A C 9
ATOM 17175 O O . SER A 1 69 ? -0.349 7.267 7.820 1.00 0.26 80 SER A O 9
ATOM 17183 N N . ILE A 1 70 ? -2.080 8.199 6.723 1.00 0.17 81 ILE A N 9
ATOM 17184 C CA . ILE A 1 70 ? -1.464 8.103 5.407 1.00 0.15 81 ILE A CA 9
ATOM 17185 C C . ILE A 1 70 ? -1.289 9.504 4.822 1.00 0.15 81 ILE A C 9
ATOM 17186 O O . ILE A 1 70 ? -2.258 10.162 4.441 1.00 0.18 81 ILE A O 9
ATOM 17202 N N . ARG A 1 71 ? -0.049 9.964 4.776 1.00 0.18 82 ARG A N 9
ATOM 17203 C CA . ARG A 1 71 ? 0.254 11.294 4.266 1.00 0.21 82 ARG A CA 9
ATOM 17204 C C . ARG A 1 71 ? 1.416 11.233 3.298 1.00 0.17 82 ARG A C 9
ATOM 17205 O O . ARG A 1 71 ? 2.209 10.294 3.318 1.00 0.21 82 ARG A O 9
ATOM 17226 N N . THR A 1 72 ? 1.506 12.231 2.448 1.00 0.19 83 THR A N 9
ATOM 17227 C CA . THR A 1 72 ? 2.600 12.323 1.511 1.00 0.18 83 THR A CA 9
ATOM 17228 C C . THR A 1 72 ? 3.823 12.820 2.241 1.00 0.19 83 THR A C 9
ATOM 17229 O O . THR A 1 72 ? 3.704 13.651 3.142 1.00 0.25 83 THR A O 9
ATOM 17240 N N . LYS A 1 73 ? 4.989 12.289 1.893 1.00 0.19 84 LYS A N 9
ATOM 17241 C CA . LYS A 1 73 ? 6.200 12.739 2.530 1.00 0.23 84 LYS A CA 9
ATOM 17242 C C . LYS A 1 73 ? 6.369 14.214 2.272 1.00 0.26 84 LYS A C 9
ATOM 17243 O O . LYS A 1 73 ? 6.613 14.648 1.151 1.00 0.27 84 LYS A O 9
ATOM 17262 N N . VAL A 1 74 ? 6.220 14.964 3.329 1.00 0.44 85 VAL A N 9
ATOM 17263 C CA . VAL A 1 74 ? 6.162 16.386 3.291 1.00 0.58 85 VAL A CA 9
ATOM 17264 C C . VAL A 1 74 ? 7.420 17.015 2.676 1.00 0.59 85 VAL A C 9
ATOM 17265 O O . VAL A 1 74 ? 7.385 18.156 2.212 1.00 0.78 85 VAL A O 9
ATOM 17278 N N . ASP A 1 75 ? 8.524 16.270 2.655 1.00 0.48 86 ASP A N 9
ATOM 17279 C CA . ASP A 1 75 ? 9.771 16.783 2.098 1.00 0.54 86 ASP A CA 9
ATOM 17280 C C . ASP A 1 75 ? 10.032 16.208 0.706 1.00 0.51 86 ASP A C 9
ATOM 17281 O O . ASP A 1 75 ? 10.970 16.612 0.023 1.00 0.68 86 ASP A O 9
ATOM 17290 N N . ASN A 1 76 ? 9.200 15.261 0.294 1.00 0.36 87 ASN A N 9
ATOM 17291 C CA . ASN A 1 76 ? 9.328 14.638 -1.020 1.00 0.33 87 ASN A CA 9
ATOM 17292 C C . ASN A 1 76 ? 7.973 14.145 -1.485 1.00 0.24 87 ASN A C 9
ATOM 17293 O O . ASN A 1 76 ? 7.509 13.090 -1.057 1.00 0.22 87 ASN A O 9
ATOM 17304 N N . LEU A 1 77 ? 7.351 14.899 -2.374 1.00 0.21 88 LEU A N 9
ATOM 17305 C CA . LEU A 1 77 ? 5.988 14.617 -2.798 1.00 0.19 88 LEU A CA 9
ATOM 17306 C C . LEU A 1 77 ? 5.901 13.363 -3.660 1.00 0.16 88 LEU A C 9
ATOM 17307 O O . LEU A 1 77 ? 4.805 12.883 -3.957 1.00 0.17 88 LEU A O 9
ATOM 17323 N N . LYS A 1 78 ? 7.047 12.851 -4.084 1.00 0.17 89 LYS A N 9
ATOM 17324 C CA . LYS A 1 78 ? 7.086 11.611 -4.847 1.00 0.20 89 LYS A CA 9
ATOM 17325 C C . LYS A 1 78 ? 7.043 10.416 -3.905 1.00 0.19 89 LYS A C 9
ATOM 17326 O O . LYS A 1 78 ? 6.872 9.272 -4.328 1.00 0.24 89 LYS A O 9
ATOM 17345 N N . SER A 1 79 ? 7.190 10.694 -2.621 1.00 0.16 90 SER A N 9
ATOM 17346 C CA . SER A 1 79 ? 7.183 9.656 -1.616 1.00 0.16 90 SER A CA 9
ATOM 17347 C C . SER A 1 79 ? 5.989 9.842 -0.686 1.00 0.13 90 SER A C 9
ATOM 17348 O O . SER A 1 79 ? 5.422 10.929 -0.587 1.00 0.14 90 SER A O 9
ATOM 17356 N N . LEU A 1 80 ? 5.622 8.780 -0.008 1.00 0.11 91 LEU A N 9
ATOM 17357 C CA . LEU A 1 80 ? 4.440 8.760 0.830 1.00 0.10 91 LEU A CA 9
ATOM 17358 C C . LEU A 1 80 ? 4.763 8.071 2.146 1.00 0.10 91 LEU A C 9
ATOM 17359 O O . LEU A 1 80 ? 5.083 6.883 2.171 1.00 0.12 91 LEU A O 9
ATOM 17375 N N . GLU A 1 81 ? 4.689 8.813 3.231 1.00 0.11 92 GLU A N 9
ATOM 17376 C CA . GLU A 1 81 ? 5.029 8.276 4.535 1.00 0.13 92 GLU A CA 9
ATOM 17377 C C . GLU A 1 81 ? 3.765 7.815 5.246 1.00 0.12 92 GLU A C 9
ATOM 17378 O O . GLU A 1 81 ? 2.902 8.626 5.589 1.00 0.15 92 GLU A O 9
ATOM 17390 N N . ILE A 1 82 ? 3.653 6.519 5.472 1.00 0.11 93 ILE A N 9
ATOM 17391 C CA . ILE A 1 82 ? 2.469 5.976 6.107 1.00 0.12 93 ILE A CA 9
ATOM 17392 C C . ILE A 1 82 ? 2.784 5.441 7.489 1.00 0.14 93 ILE A C 9
ATOM 17393 O O . ILE A 1 82 ? 3.539 4.479 7.652 1.00 0.15 93 ILE A O 9
ATOM 17409 N N . SER A 1 83 ? 2.200 6.080 8.482 1.00 0.15 94 SER A N 9
ATOM 17410 C CA . SER A 1 83 ? 2.344 5.651 9.849 1.00 0.16 94 SER A CA 9
ATOM 17411 C C . SER A 1 83 ? 1.237 4.664 10.174 1.00 0.14 94 SER A C 9
ATOM 17412 O O . SER A 1 83 ? 0.056 4.940 9.961 1.00 0.18 94 SER A O 9
ATOM 17420 N N . VAL A 1 84 ? 1.626 3.496 10.636 1.00 0.13 95 VAL A N 9
ATOM 17421 C CA . VAL A 1 84 ? 0.674 2.444 10.937 1.00 0.12 95 VAL A CA 9
ATOM 17422 C C . VAL A 1 84 ? 0.984 1.833 12.299 1.00 0.14 95 VAL A C 9
ATOM 17423 O O . VAL A 1 84 ? 2.136 1.849 12.739 1.00 0.18 95 VAL A O 9
ATOM 17436 N N . SER A 1 85 ? -0.045 1.319 12.968 1.00 0.16 96 SER A N 9
ATOM 17437 C CA . SER A 1 85 ? 0.138 0.648 14.236 1.00 0.20 96 SER A CA 9
ATOM 17438 C C . SER A 1 85 ? 0.886 -0.646 13.966 1.00 0.21 96 SER A C 9
ATOM 17439 O O . SER A 1 85 ? 0.335 -1.620 13.449 1.00 0.22 96 SER A O 9
ATOM 17447 N N . SER A 1 86 ? 2.152 -0.619 14.311 1.00 0.23 97 SER A N 9
ATOM 17448 C CA . SER A 1 86 ? 3.121 -1.542 13.773 1.00 0.24 97 SER A CA 9
ATOM 17449 C C . SER A 1 86 ? 3.854 -2.313 14.855 1.00 0.23 97 SER A C 9
ATOM 17450 O O . SER A 1 86 ? 3.933 -1.894 16.011 1.00 0.25 97 SER A O 9
ATOM 17458 N N . VAL A 1 87 ? 4.368 -3.453 14.453 1.00 0.27 98 VAL A N 9
ATOM 17459 C CA . VAL A 1 87 ? 5.201 -4.280 15.298 1.00 0.31 98 VAL A CA 9
ATOM 17460 C C . VAL A 1 87 ? 6.644 -4.040 14.880 1.00 0.31 98 VAL A C 9
ATOM 17461 O O . VAL A 1 87 ? 6.873 -3.098 14.134 1.00 0.29 98 VAL A O 9
ATOM 17474 N N . HIS A 1 88 ? 7.600 -4.807 15.404 1.00 0.34 99 HIS A N 9
ATOM 17475 C CA . HIS A 1 88 ? 9.034 -4.593 15.106 1.00 0.37 99 HIS A CA 9
ATOM 17476 C C . HIS A 1 88 ? 9.282 -4.224 13.633 1.00 0.36 99 HIS A C 9
ATOM 17477 O O . HIS A 1 88 ? 9.379 -5.095 12.768 1.00 0.38 99 HIS A O 9
ATOM 17492 N N . ILE A 1 89 ? 9.378 -2.916 13.375 1.00 0.34 100 ILE A N 9
ATOM 17493 C CA . ILE A 1 89 ? 9.545 -2.367 12.034 1.00 0.33 100 ILE A CA 9
ATOM 17494 C C . ILE A 1 89 ? 9.413 -0.843 12.107 1.00 0.32 100 ILE A C 9
ATOM 17495 O O . ILE A 1 89 ? 8.811 -0.310 13.041 1.00 0.42 100 ILE A O 9
ATOM 17511 N N . SER A 1 90 ? 9.998 -0.153 11.144 1.00 0.32 101 SER A N 9
ATOM 17512 C CA . SER A 1 90 ? 9.918 1.299 11.069 1.00 0.30 101 SER A CA 9
ATOM 17513 C C . SER A 1 90 ? 8.687 1.712 10.262 1.00 0.22 101 SER A C 9
ATOM 17514 O O . SER A 1 90 ? 7.975 0.855 9.730 1.00 0.21 101 SER A O 9
ATOM 17522 N N . THR A 1 91 ? 8.442 3.014 10.178 1.00 0.20 102 THR A N 9
ATOM 17523 C CA . THR A 1 91 ? 7.309 3.543 9.429 1.00 0.16 102 THR A CA 9
ATOM 17524 C C . THR A 1 91 ? 7.423 3.133 7.958 1.00 0.15 102 THR A C 9
ATOM 17525 O O . THR A 1 91 ? 8.522 3.073 7.401 1.00 0.19 102 THR A O 9
ATOM 17536 N N . TYR A 1 92 ? 6.286 2.847 7.338 1.00 0.13 103 TYR A N 9
ATOM 17537 C CA . TYR A 1 92 ? 6.267 2.315 5.985 1.00 0.13 103 TYR A CA 9
ATOM 17538 C C . TYR A 1 92 ? 6.241 3.442 4.963 1.00 0.10 103 TYR A C 9
ATOM 17539 O O . TYR A 1 92 ? 5.349 4.293 4.970 1.00 0.10 103 TYR A O 9
ATOM 17557 N N . LEU A 1 93 ? 7.248 3.451 4.103 1.00 0.11 104 LEU A N 9
ATOM 17558 C CA . LEU A 1 93 ? 7.357 4.462 3.072 1.00 0.10 104 LEU A CA 9
ATOM 17559 C C . LEU A 1 93 ? 7.002 3.910 1.704 1.00 0.10 104 LEU A C 9
ATOM 17560 O O . LEU A 1 93 ? 7.675 3.025 1.172 1.00 0.11 104 LEU A O 9
ATOM 17576 N N . PHE A 1 94 ? 5.928 4.449 1.160 1.00 0.09 105 PHE A N 9
ATOM 17577 C CA . PHE A 1 94 ? 5.484 4.142 -0.185 1.00 0.08 105 PHE A CA 9
ATOM 17578 C C . PHE A 1 94 ? 6.062 5.189 -1.124 1.00 0.08 105 PHE A C 9
ATOM 17579 O O . PHE A 1 94 ? 5.740 6.361 -1.019 1.00 0.10 105 PHE A O 9
ATOM 17596 N N . THR A 1 95 ? 6.945 4.789 -2.014 1.00 0.07 106 THR A N 9
ATOM 17597 C CA . THR A 1 95 ? 7.617 5.760 -2.855 1.00 0.08 106 THR A CA 9
ATOM 17598 C C . THR A 1 95 ? 7.448 5.455 -4.334 1.00 0.08 106 THR A C 9
ATOM 17599 O O . THR A 1 95 ? 7.711 4.341 -4.785 1.00 0.10 106 THR A O 9
ATOM 17610 N N . PHE A 1 96 ? 7.015 6.460 -5.076 1.00 0.12 107 PHE A N 9
ATOM 17611 C CA . PHE A 1 96 ? 6.906 6.358 -6.517 1.00 0.14 107 PHE A CA 9
ATOM 17612 C C . PHE A 1 96 ? 7.943 7.254 -7.172 1.00 0.17 107 PHE A C 9
ATOM 17613 O O . PHE A 1 96 ? 8.720 7.914 -6.483 1.00 0.18 107 PHE A O 9
ATOM 17630 N N . LYS A 1 97 ? 7.968 7.277 -8.492 1.00 0.22 108 LYS A N 9
ATOM 17631 C CA . LYS A 1 97 ? 8.888 8.148 -9.201 1.00 0.29 108 LYS A CA 9
ATOM 17632 C C . LYS A 1 97 ? 8.371 9.585 -9.222 1.00 0.32 108 LYS A C 9
ATOM 17633 O O . LYS A 1 97 ? 9.156 10.534 -9.277 1.00 0.43 108 LYS A O 9
ATOM 17652 N N . THR A 1 98 ? 7.052 9.744 -9.161 1.00 0.28 109 THR A N 9
ATOM 17653 C CA . THR A 1 98 ? 6.440 11.061 -9.264 1.00 0.32 109 THR A CA 9
ATOM 17654 C C . THR A 1 98 ? 5.294 11.235 -8.274 1.00 0.26 109 THR A C 9
ATOM 17655 O O . THR A 1 98 ? 4.834 10.266 -7.665 1.00 0.26 109 THR A O 9
ATOM 17666 N N . ARG A 1 99 ? 4.831 12.471 -8.126 1.00 0.24 110 ARG A N 9
ATOM 17667 C CA . ARG A 1 99 ? 3.703 12.760 -7.255 1.00 0.23 110 ARG A CA 9
ATOM 17668 C C . ARG A 1 99 ? 2.424 12.160 -7.817 1.00 0.26 110 ARG A C 9
ATOM 17669 O O . ARG A 1 99 ? 1.699 11.470 -7.112 1.00 0.30 110 ARG A O 9
ATOM 17690 N N . GLU A 1 100 ? 2.165 12.417 -9.093 1.00 0.28 111 GLU A N 9
ATOM 17691 C CA . GLU A 1 100 ? 0.894 12.046 -9.712 1.00 0.33 111 GLU A CA 9
ATOM 17692 C C . GLU A 1 100 ? 0.642 10.542 -9.643 1.00 0.34 111 GLU A C 9
ATOM 17693 O O . GLU A 1 100 ? -0.506 10.098 -9.592 1.00 0.43 111 GLU A O 9
ATOM 17705 N N . GLU A 1 101 ? 1.713 9.763 -9.645 1.00 0.31 112 GLU A N 9
ATOM 17706 C CA . GLU A 1 101 ? 1.593 8.319 -9.536 1.00 0.33 112 GLU A CA 9
ATOM 17707 C C . GLU A 1 101 ? 1.207 7.908 -8.113 1.00 0.29 112 GLU A C 9
ATOM 17708 O O . GLU A 1 101 ? 0.314 7.081 -7.920 1.00 0.32 112 GLU A O 9
ATOM 17720 N N . ARG A 1 102 ? 1.865 8.499 -7.117 1.00 0.25 113 ARG A N 9
ATOM 17721 C CA . ARG A 1 102 ? 1.571 8.181 -5.719 1.00 0.23 113 ARG A CA 9
ATOM 17722 C C . ARG A 1 102 ? 0.252 8.820 -5.278 1.00 0.23 113 ARG A C 9
ATOM 17723 O O . ARG A 1 102 ? -0.434 8.302 -4.397 1.00 0.25 113 ARG A O 9
ATOM 17744 N N . GLU A 1 103 ? -0.080 9.960 -5.889 1.00 0.22 114 GLU A N 9
ATOM 17745 C CA . GLU A 1 103 ? -1.315 10.679 -5.596 1.00 0.22 114 GLU A CA 9
ATOM 17746 C C . GLU A 1 103 ? -2.513 9.763 -5.758 1.00 0.20 114 GLU A C 9
ATOM 17747 O O . GLU A 1 103 ? -3.313 9.607 -4.834 1.00 0.21 114 GLU A O 9
ATOM 17759 N N . SER A 1 104 ? -2.609 9.135 -6.923 1.00 0.18 115 SER A N 9
ATOM 17760 C CA . SER A 1 104 ? -3.700 8.223 -7.212 1.00 0.18 115 SER A CA 9
ATOM 17761 C C . SER A 1 104 ? -3.788 7.155 -6.132 1.00 0.15 115 SER A C 9
ATOM 17762 O O . SER A 1 104 ? -4.837 6.971 -5.517 1.00 0.17 115 SER A O 9
ATOM 17770 N N . TRP A 1 105 ? -2.661 6.499 -5.873 1.00 0.12 116 TRP A N 9
ATOM 17771 C CA . TRP A 1 105 ? -2.607 5.400 -4.921 1.00 0.11 116 TRP A CA 9
ATOM 17772 C C . TRP A 1 105 ? -3.151 5.820 -3.557 1.00 0.11 116 TRP A C 9
ATOM 17773 O O . TRP A 1 105 ? -4.081 5.205 -3.043 1.00 0.13 116 TRP A O 9
ATOM 17794 N N . GLN A 1 106 ? -2.560 6.867 -2.979 1.00 0.11 117 GLN A N 9
ATOM 17795 C CA . GLN A 1 106 ? -2.999 7.396 -1.694 1.00 0.13 117 GLN A CA 9
ATOM 17796 C C . GLN A 1 106 ? -4.495 7.697 -1.685 1.00 0.13 117 GLN A C 9
ATOM 17797 O O . GLN A 1 106 ? -5.209 7.259 -0.788 1.00 0.18 117 GLN A O 9
ATOM 17811 N N . ASN A 1 107 ? -4.962 8.434 -2.684 1.00 0.13 118 ASN A N 9
ATOM 17812 C CA . ASN A 1 107 ? -6.369 8.828 -2.751 1.00 0.19 118 ASN A CA 9
ATOM 17813 C C . ASN A 1 107 ? -7.276 7.602 -2.841 1.00 0.15 118 ASN A C 9
ATOM 17814 O O . ASN A 1 107 ? -8.358 7.569 -2.247 1.00 0.21 118 ASN A O 9
ATOM 17825 N N . ASN A 1 108 ? -6.826 6.591 -3.576 1.00 0.11 119 ASN A N 9
ATOM 17826 C CA . ASN A 1 108 ? -7.561 5.336 -3.691 1.00 0.11 119 ASN A CA 9
ATOM 17827 C C . ASN A 1 108 ? -7.539 4.582 -2.368 1.00 0.11 119 ASN A C 9
ATOM 17828 O O . ASN A 1 108 ? -8.587 4.238 -1.819 1.00 0.14 119 ASN A O 9
ATOM 17839 N N . LEU A 1 109 ? -6.336 4.346 -1.852 1.00 0.10 120 LEU A N 9
ATOM 17840 C CA . LEU A 1 109 ? -6.158 3.544 -0.651 1.00 0.10 120 LEU A CA 9
ATOM 17841 C C . LEU A 1 109 ? -6.815 4.208 0.548 1.00 0.11 120 LEU A C 9
ATOM 17842 O O . LEU A 1 109 ? -7.427 3.531 1.362 1.00 0.14 120 LEU A O 9
ATOM 17858 N N . GLU A 1 110 ? -6.693 5.526 0.654 1.00 0.12 121 GLU A N 9
ATOM 17859 C CA . GLU A 1 110 ? -7.280 6.251 1.771 1.00 0.16 121 GLU A CA 9
ATOM 17860 C C . GLU A 1 110 ? -8.781 6.021 1.822 1.00 0.17 121 GLU A C 9
ATOM 17861 O O . GLU A 1 110 ? -9.320 5.637 2.855 1.00 0.22 121 GLU A O 9
ATOM 17873 N N . SER A 1 111 ? -9.446 6.234 0.697 1.00 0.17 122 SER A N 9
ATOM 17874 C CA . SER A 1 111 ? -10.884 6.026 0.611 1.00 0.19 122 SER A CA 9
ATOM 17875 C C . SER A 1 111 ? -11.242 4.573 0.916 1.00 0.20 122 SER A C 9
ATOM 17876 O O . SER A 1 111 ? -12.178 4.308 1.669 1.00 0.25 122 SER A O 9
ATOM 17884 N N . PHE A 1 112 ? -10.481 3.643 0.348 1.00 0.19 123 PHE A N 9
ATOM 17885 C CA . PHE A 1 112 ? -10.681 2.218 0.599 1.00 0.21 123 PHE A CA 9
ATOM 17886 C C . PHE A 1 112 ? -10.486 1.911 2.085 1.00 0.23 123 PHE A C 9
ATOM 17887 O O . PHE A 1 112 ? -11.273 1.189 2.698 1.00 0.27 123 PHE A O 9
ATOM 17904 N N . ARG A 1 113 ? -9.438 2.489 2.650 1.00 0.23 124 ARG A N 9
ATOM 17905 C CA . ARG A 1 113 ? -9.155 2.403 4.077 1.00 0.27 124 ARG A CA 9
ATOM 17906 C C . ARG A 1 113 ? -10.321 2.958 4.887 1.00 0.32 124 ARG A C 9
ATOM 17907 O O . ARG A 1 113 ? -10.719 2.387 5.898 1.00 0.39 124 ARG A O 9
ATOM 17928 N N . LYS A 1 114 ? -10.872 4.069 4.424 1.00 0.32 125 LYS A N 9
ATOM 17929 C CA . LYS A 1 114 ? -11.994 4.713 5.091 1.00 0.40 125 LYS A CA 9
ATOM 17930 C C . LYS A 1 114 ? -13.256 3.862 5.001 1.00 0.44 125 LYS A C 9
ATOM 17931 O O . LYS A 1 114 ? -14.108 3.927 5.872 1.00 0.53 125 LYS A O 9
ATOM 17950 N N . ILE A 1 115 ? -13.389 3.080 3.943 1.00 0.43 126 ILE A N 9
ATOM 17951 C CA . ILE A 1 115 ? -14.520 2.170 3.818 1.00 0.51 126 ILE A CA 9
ATOM 17952 C C . ILE A 1 115 ? -14.466 1.080 4.891 1.00 0.57 126 ILE A C 9
ATOM 17953 O O . ILE A 1 115 ? -15.500 0.590 5.341 1.00 0.64 126 ILE A O 9
ATOM 17969 N N . MET A 1 116 ? -13.259 0.718 5.317 1.00 0.54 127 MET A N 9
ATOM 17970 C CA . MET A 1 116 ? -13.091 -0.399 6.240 1.00 0.61 127 MET A CA 9
ATOM 17971 C C . MET A 1 116 ? -12.799 0.064 7.667 1.00 0.65 127 MET A C 9
ATOM 17972 O O . MET A 1 116 ? -13.394 -0.434 8.622 1.00 0.73 127 MET A O 9
ATOM 17986 N N . SER A 1 117 ? -11.902 1.026 7.814 1.00 0.62 128 SER A N 9
ATOM 17987 C CA . SER A 1 117 ? -11.478 1.469 9.136 1.00 0.70 128 SER A CA 9
ATOM 17988 C C . SER A 1 117 ? -12.334 2.639 9.600 1.00 0.74 128 SER A C 9
ATOM 17989 O O . SER A 1 117 ? -12.662 2.760 10.778 1.00 0.84 128 SER A O 9
ATOM 17997 N N . MET A 1 118 ? -12.711 3.492 8.660 1.00 0.67 129 MET A N 9
ATOM 17998 C CA . MET A 1 118 ? -13.606 4.601 8.955 1.00 0.71 129 MET A CA 9
ATOM 17999 C C . MET A 1 118 ? -15.008 4.250 8.483 1.00 0.70 129 MET A C 9
ATOM 18000 O O . MET A 1 118 ? -15.753 5.107 8.005 1.00 0.71 129 MET A O 9
ATOM 18014 N N . LYS A 1 119 ? -15.337 2.969 8.604 1.00 0.72 130 LYS A N 9
ATOM 18015 C CA . LYS A 1 119 ? -16.587 2.432 8.095 1.00 0.74 130 LYS A CA 9
ATOM 18016 C C . LYS A 1 119 ? -17.780 3.100 8.770 1.00 0.83 130 LYS A C 9
ATOM 18017 O O . LYS A 1 119 ? -18.026 2.820 9.962 1.00 1.07 130 LYS A O 9
ATOM 18037 N N . SER A 1 1 ? -20.176 -8.559 -3.673 1.00 1.40 12 SER A N 10
ATOM 18038 C CA . SER A 1 1 ? -21.294 -8.575 -2.709 1.00 1.41 12 SER A CA 10
ATOM 18039 C C . SER A 1 1 ? -22.546 -8.018 -3.380 1.00 1.46 12 SER A C 10
ATOM 18040 O O . SER A 1 1 ? -22.669 -8.104 -4.602 1.00 1.88 12 SER A O 10
ATOM 18050 N N . ALA A 1 2 ? -23.465 -7.449 -2.598 1.00 1.51 13 ALA A N 10
ATOM 18051 C CA . ALA A 1 2 ? -24.715 -6.934 -3.142 1.00 1.63 13 ALA A CA 10
ATOM 18052 C C . ALA A 1 2 ? -24.490 -5.902 -4.238 1.00 1.69 13 ALA A C 10
ATOM 18053 O O . ALA A 1 2 ? -24.534 -6.224 -5.425 1.00 1.98 13 ALA A O 10
ATOM 18060 N N . LYS A 1 3 ? -24.255 -4.660 -3.840 1.00 1.59 14 LYS A N 10
ATOM 18061 C CA . LYS A 1 3 ? -24.182 -3.566 -4.796 1.00 1.82 14 LYS A CA 10
ATOM 18062 C C . LYS A 1 3 ? -22.868 -2.797 -4.659 1.00 1.58 14 LYS A C 10
ATOM 18063 O O . LYS A 1 3 ? -22.881 -1.595 -4.379 1.00 2.13 14 LYS A O 10
ATOM 18082 N N . ASP A 1 4 ? -21.741 -3.492 -4.842 1.00 1.15 15 ASP A N 10
ATOM 18083 C CA . ASP A 1 4 ? -20.418 -2.873 -4.790 1.00 1.00 15 ASP A CA 10
ATOM 18084 C C . ASP A 1 4 ? -19.998 -2.499 -3.370 1.00 0.79 15 ASP A C 10
ATOM 18085 O O . ASP A 1 4 ? -19.213 -1.579 -3.191 1.00 1.08 15 ASP A O 10
ATOM 18094 N N . ILE A 1 5 ? -20.500 -3.196 -2.357 1.00 0.73 16 ILE A N 10
ATOM 18095 C CA . ILE A 1 5 ? -20.179 -2.806 -0.984 1.00 0.68 16 ILE A CA 10
ATOM 18096 C C . ILE A 1 5 ? -18.970 -3.567 -0.418 1.00 0.70 16 ILE A C 10
ATOM 18097 O O . ILE A 1 5 ? -17.853 -3.058 -0.429 1.00 0.72 16 ILE A O 10
ATOM 18113 N N . LYS A 1 6 ? -19.188 -4.790 0.055 1.00 0.81 17 LYS A N 10
ATOM 18114 C CA . LYS A 1 6 ? -18.170 -5.490 0.833 1.00 0.90 17 LYS A CA 10
ATOM 18115 C C . LYS A 1 6 ? -17.000 -5.984 -0.011 1.00 0.80 17 LYS A C 10
ATOM 18116 O O . LYS A 1 6 ? -15.880 -5.497 0.122 1.00 0.76 17 LYS A O 10
ATOM 18135 N N . ASP A 1 7 ? -17.271 -6.926 -0.897 1.00 0.83 18 ASP A N 10
ATOM 18136 C CA . ASP A 1 7 ? -16.214 -7.566 -1.677 1.00 0.80 18 ASP A CA 10
ATOM 18137 C C . ASP A 1 7 ? -15.810 -6.700 -2.849 1.00 0.67 18 ASP A C 10
ATOM 18138 O O . ASP A 1 7 ? -14.631 -6.567 -3.173 1.00 0.64 18 ASP A O 10
ATOM 18147 N N . GLU A 1 8 ? -16.809 -6.101 -3.467 1.00 0.66 19 GLU A N 10
ATOM 18148 C CA . GLU A 1 8 ? -16.636 -5.420 -4.734 1.00 0.62 19 GLU A CA 10
ATOM 18149 C C . GLU A 1 8 ? -15.719 -4.202 -4.626 1.00 0.50 19 GLU A C 10
ATOM 18150 O O . GLU A 1 8 ? -14.963 -3.924 -5.551 1.00 0.51 19 GLU A O 10
ATOM 18162 N N . LYS A 1 9 ? -15.771 -3.480 -3.508 1.00 0.45 20 LYS A N 10
ATOM 18163 C CA . LYS A 1 9 ? -14.851 -2.359 -3.308 1.00 0.40 20 LYS A CA 10
ATOM 18164 C C . LYS A 1 9 ? -13.418 -2.867 -3.268 1.00 0.33 20 LYS A C 10
ATOM 18165 O O . LYS A 1 9 ? -12.525 -2.295 -3.891 1.00 0.34 20 LYS A O 10
ATOM 18184 N N . ILE A 1 10 ? -13.222 -3.962 -2.546 1.00 0.34 21 ILE A N 10
ATOM 18185 C CA . ILE A 1 10 ? -11.909 -4.571 -2.393 1.00 0.33 21 ILE A CA 10
ATOM 18186 C C . ILE A 1 10 ? -11.327 -4.957 -3.748 1.00 0.34 21 ILE A C 10
ATOM 18187 O O . ILE A 1 10 ? -10.225 -4.544 -4.104 1.00 0.34 21 ILE A O 10
ATOM 18203 N N . GLN A 1 11 ? -12.093 -5.728 -4.505 1.00 0.40 22 GLN A N 10
ATOM 18204 C CA . GLN A 1 11 ? -11.619 -6.282 -5.764 1.00 0.48 22 GLN A CA 10
ATOM 18205 C C . GLN A 1 11 ? -11.410 -5.195 -6.820 1.00 0.41 22 GLN A C 10
ATOM 18206 O O . GLN A 1 11 ? -10.504 -5.295 -7.650 1.00 0.40 22 GLN A O 10
ATOM 18220 N N . GLN A 1 12 ? -12.243 -4.160 -6.785 1.00 0.42 23 GLN A N 10
ATOM 18221 C CA . GLN A 1 12 ? -12.115 -3.050 -7.726 1.00 0.44 23 GLN A CA 10
ATOM 18222 C C . GLN A 1 12 ? -10.925 -2.161 -7.384 1.00 0.33 23 GLN A C 10
ATOM 18223 O O . GLN A 1 12 ? -10.061 -1.924 -8.228 1.00 0.35 23 GLN A O 10
ATOM 18237 N N . TYR A 1 13 ? -10.869 -1.680 -6.146 1.00 0.25 24 TYR A N 10
ATOM 18238 C CA . TYR A 1 13 ? -9.777 -0.812 -5.723 1.00 0.20 24 TYR A CA 10
ATOM 18239 C C . TYR A 1 13 ? -8.438 -1.527 -5.835 1.00 0.17 24 TYR A C 10
ATOM 18240 O O . TYR A 1 13 ? -7.424 -0.905 -6.128 1.00 0.18 24 TYR A O 10
ATOM 18258 N N . ARG A 1 14 ? -8.453 -2.840 -5.639 1.00 0.18 25 ARG A N 10
ATOM 18259 C CA . ARG A 1 14 ? -7.243 -3.654 -5.718 1.00 0.19 25 ARG A CA 10
ATOM 18260 C C . ARG A 1 14 ? -6.495 -3.433 -7.038 1.00 0.20 25 ARG A C 10
ATOM 18261 O O . ARG A 1 14 ? -5.264 -3.448 -7.069 1.00 0.23 25 ARG A O 10
ATOM 18282 N N . LYS A 1 15 ? -7.243 -3.202 -8.117 1.00 0.20 26 LYS A N 10
ATOM 18283 C CA . LYS A 1 15 ? -6.651 -3.027 -9.443 1.00 0.24 26 LYS A CA 10
ATOM 18284 C C . LYS A 1 15 ? -5.742 -1.806 -9.479 1.00 0.21 26 LYS A C 10
ATOM 18285 O O . LYS A 1 15 ? -4.569 -1.897 -9.845 1.00 0.27 26 LYS A O 10
ATOM 18304 N N . THR A 1 16 ? -6.292 -0.672 -9.072 1.00 0.17 27 THR A N 10
ATOM 18305 C CA . THR A 1 16 ? -5.557 0.584 -9.081 1.00 0.15 27 THR A CA 10
ATOM 18306 C C . THR A 1 16 ? -4.591 0.650 -7.900 1.00 0.13 27 THR A C 10
ATOM 18307 O O . THR A 1 16 ? -3.618 1.404 -7.907 1.00 0.15 27 THR A O 10
ATOM 18318 N N . LEU A 1 17 ? -4.858 -0.171 -6.896 1.00 0.12 28 LEU A N 10
ATOM 18319 C CA . LEU A 1 17 ? -4.028 -0.232 -5.704 1.00 0.13 28 LEU A CA 10
ATOM 18320 C C . LEU A 1 17 ? -2.718 -0.960 -5.985 1.00 0.13 28 LEU A C 10
ATOM 18321 O O . LEU A 1 17 ? -1.782 -0.876 -5.195 1.00 0.20 28 LEU A O 10
ATOM 18337 N N . THR A 1 18 ? -2.655 -1.661 -7.112 1.00 0.10 29 THR A N 10
ATOM 18338 C CA . THR A 1 18 ? -1.457 -2.405 -7.468 1.00 0.10 29 THR A CA 10
ATOM 18339 C C . THR A 1 18 ? -0.459 -1.509 -8.199 1.00 0.10 29 THR A C 10
ATOM 18340 O O . THR A 1 18 ? -0.711 -1.054 -9.318 1.00 0.13 29 THR A O 10
ATOM 18351 N N . LYS A 1 19 ? 0.667 -1.246 -7.548 1.00 0.09 30 LYS A N 10
ATOM 18352 C CA . LYS A 1 19 ? 1.691 -0.357 -8.086 1.00 0.10 30 LYS A CA 10
ATOM 18353 C C . LYS A 1 19 ? 3.090 -0.922 -7.834 1.00 0.09 30 LYS A C 10
ATOM 18354 O O . LYS A 1 19 ? 3.330 -1.542 -6.797 1.00 0.09 30 LYS A O 10
ATOM 18373 N N . ILE A 1 20 ? 4.002 -0.725 -8.784 1.00 0.11 31 ILE A N 10
ATOM 18374 C CA . ILE A 1 20 ? 5.407 -1.059 -8.568 1.00 0.12 31 ILE A CA 10
ATOM 18375 C C . ILE A 1 20 ? 6.104 0.135 -7.925 1.00 0.12 31 ILE A C 10
ATOM 18376 O O . ILE A 1 20 ? 6.341 1.155 -8.580 1.00 0.15 31 ILE A O 10
ATOM 18392 N N . VAL A 1 21 ? 6.442 0.002 -6.653 1.00 0.10 32 VAL A N 10
ATOM 18393 C CA . VAL A 1 21 ? 6.971 1.118 -5.882 1.00 0.10 32 VAL A CA 10
ATOM 18394 C C . VAL A 1 21 ? 8.199 0.700 -5.098 1.00 0.09 32 VAL A C 10
ATOM 18395 O O . VAL A 1 21 ? 8.547 -0.475 -5.056 1.00 0.10 32 VAL A O 10
ATOM 18408 N N . LYS A 1 22 ? 8.852 1.664 -4.481 1.00 0.08 33 LYS A N 10
ATOM 18409 C CA . LYS A 1 22 ? 10.016 1.388 -3.663 1.00 0.07 33 LYS A CA 10
ATOM 18410 C C . LYS A 1 22 ? 9.635 1.461 -2.194 1.00 0.07 33 LYS A C 10
ATOM 18411 O O . LYS A 1 22 ? 9.192 2.505 -1.713 1.00 0.09 33 LYS A O 10
ATOM 18430 N N . ILE A 1 23 ? 9.800 0.357 -1.487 1.00 0.07 34 ILE A N 10
ATOM 18431 C CA . ILE A 1 23 ? 9.453 0.301 -0.082 1.00 0.07 34 ILE A CA 10
ATOM 18432 C C . ILE A 1 23 ? 10.670 0.602 0.769 1.00 0.08 34 ILE A C 10
ATOM 18433 O O . ILE A 1 23 ? 11.778 0.181 0.452 1.00 0.09 34 ILE A O 10
ATOM 18449 N N . LYS A 1 24 ? 10.456 1.348 1.833 1.00 0.10 35 LYS A N 10
ATOM 18450 C CA . LYS A 1 24 ? 11.540 1.769 2.707 1.00 0.16 35 LYS A CA 10
ATOM 18451 C C . LYS A 1 24 ? 11.188 1.429 4.152 1.00 0.19 35 LYS A C 10
ATOM 18452 O O . LYS A 1 24 ? 10.265 2.007 4.724 1.00 0.21 35 LYS A O 10
ATOM 18471 N N . THR A 1 25 ? 11.907 0.474 4.733 1.00 0.23 36 THR A N 10
ATOM 18472 C CA . THR A 1 25 ? 11.573 -0.027 6.060 1.00 0.30 36 THR A CA 10
ATOM 18473 C C . THR A 1 25 ? 12.813 -0.136 6.946 1.00 0.35 36 THR A C 10
ATOM 18474 O O . THR A 1 25 ? 13.885 0.360 6.599 1.00 0.37 36 THR A O 10
ATOM 18485 N N . ALA A 1 26 ? 12.659 -0.791 8.090 1.00 0.44 37 ALA A N 10
ATOM 18486 C CA . ALA A 1 26 ? 13.788 -1.083 8.960 1.00 0.50 37 ALA A CA 10
ATOM 18487 C C . ALA A 1 26 ? 14.461 -2.371 8.515 1.00 0.47 37 ALA A C 10
ATOM 18488 O O . ALA A 1 26 ? 15.614 -2.635 8.847 1.00 0.51 37 ALA A O 10
ATOM 18495 N N . ILE A 1 27 ? 13.726 -3.163 7.748 1.00 0.44 38 ILE A N 10
ATOM 18496 C CA . ILE A 1 27 ? 14.217 -4.449 7.293 1.00 0.44 38 ILE A CA 10
ATOM 18497 C C . ILE A 1 27 ? 15.008 -4.281 6.001 1.00 0.34 38 ILE A C 10
ATOM 18498 O O . ILE A 1 27 ? 16.188 -4.624 5.933 1.00 0.34 38 ILE A O 10
ATOM 18514 N N . PHE A 1 28 ? 14.358 -3.725 4.984 1.00 0.30 39 PHE A N 10
ATOM 18515 C CA . PHE A 1 28 ? 14.993 -3.518 3.688 1.00 0.25 39 PHE A CA 10
ATOM 18516 C C . PHE A 1 28 ? 14.217 -2.520 2.833 1.00 0.23 39 PHE A C 10
ATOM 18517 O O . PHE A 1 28 ? 12.991 -2.410 2.931 1.00 0.31 39 PHE A O 10
ATOM 18534 N N . HIS A 1 29 ? 14.951 -1.759 2.039 1.00 0.21 40 HIS A N 10
ATOM 18535 C CA . HIS A 1 29 ? 14.358 -0.912 1.016 1.00 0.19 40 HIS A CA 10
ATOM 18536 C C . HIS A 1 29 ? 14.424 -1.641 -0.317 1.00 0.19 40 HIS A C 10
ATOM 18537 O O . HIS A 1 29 ? 15.500 -1.815 -0.886 1.00 0.24 40 HIS A O 10
ATOM 18552 N N . GLU A 1 30 ? 13.275 -2.066 -0.809 1.00 0.18 41 GLU A N 10
ATOM 18553 C CA . GLU A 1 30 ? 13.214 -2.875 -2.014 1.00 0.23 41 GLU A CA 10
ATOM 18554 C C . GLU A 1 30 ? 12.064 -2.418 -2.896 1.00 0.15 41 GLU A C 10
ATOM 18555 O O . GLU A 1 30 ? 11.062 -1.903 -2.401 1.00 0.16 41 GLU A O 10
ATOM 18567 N N . THR A 1 31 ? 12.216 -2.592 -4.199 1.00 0.15 42 THR A N 10
ATOM 18568 C CA . THR A 1 31 ? 11.138 -2.305 -5.127 1.00 0.12 42 THR A CA 10
ATOM 18569 C C . THR A 1 31 ? 10.107 -3.433 -5.064 1.00 0.10 42 THR A C 10
ATOM 18570 O O . THR A 1 31 ? 10.462 -4.613 -5.104 1.00 0.14 42 THR A O 10
ATOM 18581 N N . VAL A 1 32 ? 8.839 -3.083 -4.948 1.00 0.09 43 VAL A N 10
ATOM 18582 C CA . VAL A 1 32 ? 7.811 -4.078 -4.718 1.00 0.10 43 VAL A CA 10
ATOM 18583 C C . VAL A 1 32 ? 6.518 -3.724 -5.447 1.00 0.10 43 VAL A C 10
ATOM 18584 O O . VAL A 1 32 ? 6.275 -2.562 -5.764 1.00 0.11 43 VAL A O 10
ATOM 18597 N N . LYS A 1 33 ? 5.708 -4.735 -5.730 1.00 0.10 44 LYS A N 10
ATOM 18598 C CA . LYS A 1 33 ? 4.379 -4.513 -6.263 1.00 0.10 44 LYS A CA 10
ATOM 18599 C C . LYS A 1 33 ? 3.396 -4.533 -5.109 1.00 0.09 44 LYS A C 10
ATOM 18600 O O . LYS A 1 33 ? 3.164 -5.583 -4.507 1.00 0.08 44 LYS A O 10
ATOM 18619 N N . VAL A 1 34 ? 2.825 -3.391 -4.803 1.00 0.09 45 VAL A N 10
ATOM 18620 C CA . VAL A 1 34 ? 1.900 -3.291 -3.692 1.00 0.09 45 VAL A CA 10
ATOM 18621 C C . VAL A 1 34 ? 0.476 -3.469 -4.191 1.00 0.08 45 VAL A C 10
ATOM 18622 O O . VAL A 1 34 ? 0.078 -2.842 -5.161 1.00 0.09 45 VAL A O 10
ATOM 18635 N N . THR A 1 35 ? -0.257 -4.374 -3.568 1.00 0.08 46 THR A N 10
ATOM 18636 C CA . THR A 1 35 ? -1.640 -4.622 -3.929 1.00 0.09 46 THR A CA 10
ATOM 18637 C C . THR A 1 35 ? -2.467 -4.839 -2.664 1.00 0.11 46 THR A C 10
ATOM 18638 O O . THR A 1 35 ? -1.932 -4.856 -1.559 1.00 0.12 46 THR A O 10
ATOM 18649 N N . CYS A 1 36 ? -3.769 -4.980 -2.814 1.00 0.12 47 CYS A N 10
ATOM 18650 C CA . CYS A 1 36 ? -4.618 -5.282 -1.680 1.00 0.17 47 CYS A CA 10
ATOM 18651 C C . CYS A 1 36 ? -5.016 -6.744 -1.703 1.00 0.18 47 CYS A C 10
ATOM 18652 O O . CYS A 1 36 ? -5.081 -7.369 -2.762 1.00 0.22 47 CYS A O 10
ATOM 18660 N N . SER A 1 37 ? -5.266 -7.280 -0.523 1.00 0.19 48 SER A N 10
ATOM 18661 C CA . SER A 1 37 ? -5.627 -8.679 -0.374 1.00 0.24 48 SER A CA 10
ATOM 18662 C C . SER A 1 37 ? -7.037 -8.934 -0.898 1.00 0.25 48 SER A C 10
ATOM 18663 O O . SER A 1 37 ? -7.790 -7.993 -1.146 1.00 0.25 48 SER A O 10
ATOM 18671 N N . LYS A 1 38 ? -7.392 -10.200 -1.061 1.00 0.34 49 LYS A N 10
ATOM 18672 C CA . LYS A 1 38 ? -8.733 -10.560 -1.491 1.00 0.43 49 LYS A CA 10
ATOM 18673 C C . LYS A 1 38 ? -9.714 -10.282 -0.361 1.00 0.44 49 LYS A C 10
ATOM 18674 O O . LYS A 1 38 ? -10.881 -9.957 -0.587 1.00 0.54 49 LYS A O 10
ATOM 18693 N N . ASP A 1 39 ? -9.216 -10.405 0.865 1.00 0.40 50 ASP A N 10
ATOM 18694 C CA . ASP A 1 39 ? -10.001 -10.094 2.050 1.00 0.45 50 ASP A CA 10
ATOM 18695 C C . ASP A 1 39 ? -10.127 -8.589 2.222 1.00 0.41 50 ASP A C 10
ATOM 18696 O O . ASP A 1 39 ? -11.047 -8.098 2.876 1.00 0.51 50 ASP A O 10
ATOM 18705 N N . GLY A 1 40 ? -9.175 -7.861 1.649 1.00 0.35 51 GLY A N 10
ATOM 18706 C CA . GLY A 1 40 ? -9.179 -6.414 1.733 1.00 0.38 51 GLY A CA 10
ATOM 18707 C C . GLY A 1 40 ? -8.656 -5.908 3.059 1.00 0.41 51 GLY A C 10
ATOM 18708 O O . GLY A 1 40 ? -8.396 -4.721 3.222 1.00 0.70 51 GLY A O 10
ATOM 18712 N N . LYS A 1 41 ? -8.475 -6.821 3.999 1.00 0.28 52 LYS A N 10
ATOM 18713 C CA . LYS A 1 41 ? -8.106 -6.456 5.357 1.00 0.28 52 LYS A CA 10
ATOM 18714 C C . LYS A 1 41 ? -6.660 -5.982 5.432 1.00 0.22 52 LYS A C 10
ATOM 18715 O O . LYS A 1 41 ? -6.300 -5.188 6.301 1.00 0.26 52 LYS A O 10
ATOM 18734 N N . MET A 1 42 ? -5.832 -6.442 4.506 1.00 0.18 53 MET A N 10
ATOM 18735 C CA . MET A 1 42 ? -4.414 -6.138 4.566 1.00 0.17 53 MET A CA 10
ATOM 18736 C C . MET A 1 42 ? -3.891 -5.716 3.207 1.00 0.15 53 MET A C 10
ATOM 18737 O O . MET A 1 42 ? -4.474 -6.045 2.169 1.00 0.19 53 MET A O 10
ATOM 18751 N N . LEU A 1 43 ? -2.797 -4.983 3.229 1.00 0.12 54 LEU A N 10
ATOM 18752 C CA . LEU A 1 43 ? -2.155 -4.523 2.017 1.00 0.10 54 LEU A CA 10
ATOM 18753 C C . LEU A 1 43 ? -0.963 -5.416 1.729 1.00 0.11 54 LEU A C 10
ATOM 18754 O O . LEU A 1 43 ? 0.066 -5.318 2.397 1.00 0.12 54 LEU A O 10
ATOM 18770 N N . GLU A 1 44 ? -1.109 -6.290 0.749 1.00 0.11 55 GLU A N 10
ATOM 18771 C CA . GLU A 1 44 ? -0.084 -7.275 0.465 1.00 0.12 55 GLU A CA 10
ATOM 18772 C C . GLU A 1 44 ? 0.807 -6.804 -0.666 1.00 0.11 55 GLU A C 10
ATOM 18773 O O . GLU A 1 44 ? 0.331 -6.318 -1.686 1.00 0.13 55 GLU A O 10
ATOM 18785 N N . TRP A 1 45 ? 2.097 -6.955 -0.489 1.00 0.12 56 TRP A N 10
ATOM 18786 C CA . TRP A 1 45 ? 3.033 -6.552 -1.512 1.00 0.12 56 TRP A CA 10
ATOM 18787 C C . TRP A 1 45 ? 3.960 -7.696 -1.891 1.00 0.13 56 TRP A C 10
ATOM 18788 O O . TRP A 1 45 ? 4.539 -8.373 -1.035 1.00 0.16 56 TRP A O 10
ATOM 18809 N N . TYR A 1 46 ? 4.085 -7.907 -3.187 1.00 0.13 57 TYR A N 10
ATOM 18810 C CA . TYR A 1 46 ? 4.882 -8.996 -3.718 1.00 0.16 57 TYR A CA 10
ATOM 18811 C C . TYR A 1 46 ? 6.090 -8.431 -4.435 1.00 0.17 57 TYR A C 10
ATOM 18812 O O . TYR A 1 46 ? 5.972 -7.441 -5.157 1.00 0.16 57 TYR A O 10
ATOM 18830 N N . LYS A 1 47 ? 7.242 -9.057 -4.194 1.00 0.21 58 LYS A N 10
ATOM 18831 C CA . LYS A 1 47 ? 8.521 -8.677 -4.802 1.00 0.24 58 LYS A CA 10
ATOM 18832 C C . LYS A 1 47 ? 8.350 -8.079 -6.204 1.00 0.20 58 LYS A C 10
ATOM 18833 O O . LYS A 1 47 ? 7.973 -8.764 -7.156 1.00 0.22 58 LYS A O 10
ATOM 18852 N N . GLY A 1 48 ? 8.633 -6.791 -6.314 1.00 0.21 59 GLY A N 10
ATOM 18853 C CA . GLY A 1 48 ? 8.421 -6.086 -7.562 1.00 0.22 59 GLY A CA 10
ATOM 18854 C C . GLY A 1 48 ? 9.723 -5.710 -8.222 1.00 0.25 59 GLY A C 10
ATOM 18855 O O . GLY A 1 48 ? 9.759 -4.852 -9.101 1.00 0.40 59 GLY A O 10
ATOM 18859 N N . LYS A 1 49 ? 10.799 -6.342 -7.782 1.00 0.23 60 LYS A N 10
ATOM 18860 C CA . LYS A 1 49 ? 12.103 -6.105 -8.376 1.00 0.34 60 LYS A CA 10
ATOM 18861 C C . LYS A 1 49 ? 12.296 -7.049 -9.558 1.00 0.56 60 LYS A C 10
ATOM 18862 O O . LYS A 1 49 ? 12.104 -6.667 -10.713 1.00 0.97 60 LYS A O 10
ATOM 18881 N N . ASN A 1 50 ? 12.668 -8.289 -9.244 1.00 1.26 61 ASN A N 10
ATOM 18882 C CA . ASN A 1 50 ? 12.856 -9.342 -10.239 1.00 1.55 61 ASN A CA 10
ATOM 18883 C C . ASN A 1 50 ? 13.137 -10.681 -9.549 1.00 1.95 61 ASN A C 10
ATOM 18884 O O . ASN A 1 50 ? 12.208 -11.401 -9.189 1.00 2.72 61 ASN A O 10
ATOM 18895 N N . ASP A 1 51 ? 14.408 -10.987 -9.320 1.00 1.77 62 ASP A N 10
ATOM 18896 C CA . ASP A 1 51 ? 14.798 -12.245 -8.689 1.00 2.11 62 ASP A CA 10
ATOM 18897 C C . ASP A 1 51 ? 15.604 -11.964 -7.421 1.00 1.46 62 ASP A C 10
ATOM 18898 O O . ASP A 1 51 ? 16.419 -12.770 -6.974 1.00 2.01 62 ASP A O 10
ATOM 18907 N N . SER A 1 52 ? 15.373 -10.798 -6.844 1.00 1.01 63 SER A N 10
ATOM 18908 C CA . SER A 1 52 ? 15.995 -10.431 -5.581 1.00 1.00 63 SER A CA 10
ATOM 18909 C C . SER A 1 52 ? 15.001 -10.612 -4.437 1.00 0.96 63 SER A C 10
ATOM 18910 O O . SER A 1 52 ? 14.964 -9.833 -3.484 1.00 1.26 63 SER A O 10
ATOM 18918 N N . ASP A 1 53 ? 14.179 -11.641 -4.563 1.00 0.79 64 ASP A N 10
ATOM 18919 C CA . ASP A 1 53 ? 13.182 -11.975 -3.559 1.00 0.80 64 ASP A CA 10
ATOM 18920 C C . ASP A 1 53 ? 13.659 -13.140 -2.701 1.00 1.05 64 ASP A C 10
ATOM 18921 O O . ASP A 1 53 ? 13.496 -14.306 -3.058 1.00 1.64 64 ASP A O 10
ATOM 18930 N N . GLY A 1 54 ? 14.251 -12.811 -1.560 1.00 0.95 65 GLY A N 10
ATOM 18931 C CA . GLY A 1 54 ? 14.822 -13.826 -0.697 1.00 1.22 65 GLY A CA 10
ATOM 18932 C C . GLY A 1 54 ? 13.774 -14.658 0.012 1.00 1.22 65 GLY A C 10
ATOM 18933 O O . GLY A 1 54 ? 14.072 -15.738 0.521 1.00 1.62 65 GLY A O 10
ATOM 18937 N N . LYS A 1 55 ? 12.549 -14.160 0.052 1.00 0.89 66 LYS A N 10
ATOM 18938 C CA . LYS A 1 55 ? 11.468 -14.871 0.712 1.00 0.87 66 LYS A CA 10
ATOM 18939 C C . LYS A 1 55 ? 10.672 -15.695 -0.293 1.00 0.74 66 LYS A C 10
ATOM 18940 O O . LYS A 1 55 ? 10.033 -16.681 0.067 1.00 0.80 66 LYS A O 10
ATOM 18959 N N . LYS A 1 56 ? 10.732 -15.274 -1.563 1.00 0.62 67 LYS A N 10
ATOM 18960 C CA . LYS A 1 56 ? 9.933 -15.874 -2.641 1.00 0.57 67 LYS A CA 10
ATOM 18961 C C . LYS A 1 56 ? 8.444 -15.757 -2.333 1.00 0.50 67 LYS A C 10
ATOM 18962 O O . LYS A 1 56 ? 7.608 -16.454 -2.912 1.00 0.59 67 LYS A O 10
ATOM 18981 N N . LYS A 1 57 ? 8.135 -14.832 -1.439 1.00 0.40 68 LYS A N 10
ATOM 18982 C CA . LYS A 1 57 ? 6.787 -14.606 -0.943 1.00 0.36 68 LYS A CA 10
ATOM 18983 C C . LYS A 1 57 ? 6.610 -13.103 -0.741 1.00 0.28 68 LYS A C 10
ATOM 18984 O O . LYS A 1 57 ? 7.535 -12.348 -1.054 1.00 0.28 68 LYS A O 10
ATOM 19003 N N . PRO A 1 58 ? 5.447 -12.617 -0.261 1.00 0.24 69 PRO A N 10
ATOM 19004 C CA . PRO A 1 58 ? 5.327 -11.221 0.150 1.00 0.19 69 PRO A CA 10
ATOM 19005 C C . PRO A 1 58 ? 6.437 -10.834 1.128 1.00 0.18 69 PRO A C 10
ATOM 19006 O O . PRO A 1 58 ? 6.810 -11.616 2.007 1.00 0.21 69 PRO A O 10
ATOM 19017 N N . ILE A 1 59 ? 6.954 -9.626 0.967 1.00 0.16 70 ILE A N 10
ATOM 19018 C CA . ILE A 1 59 ? 8.101 -9.154 1.743 1.00 0.19 70 ILE A CA 10
ATOM 19019 C C . ILE A 1 59 ? 7.727 -8.808 3.188 1.00 0.19 70 ILE A C 10
ATOM 19020 O O . ILE A 1 59 ? 8.528 -8.237 3.926 1.00 0.23 70 ILE A O 10
ATOM 19036 N N . GLY A 1 60 ? 6.508 -9.156 3.584 1.00 0.17 71 GLY A N 10
ATOM 19037 C CA . GLY A 1 60 ? 6.036 -8.839 4.921 1.00 0.19 71 GLY A CA 10
ATOM 19038 C C . GLY A 1 60 ? 5.049 -7.697 4.926 1.00 0.17 71 GLY A C 10
ATOM 19039 O O . GLY A 1 60 ? 5.351 -6.588 5.360 1.00 0.22 71 GLY A O 10
ATOM 19043 N N . SER A 1 61 ? 3.873 -7.989 4.393 1.00 0.13 72 SER A N 10
ATOM 19044 C CA . SER A 1 61 ? 2.779 -7.037 4.294 1.00 0.13 72 SER A CA 10
ATO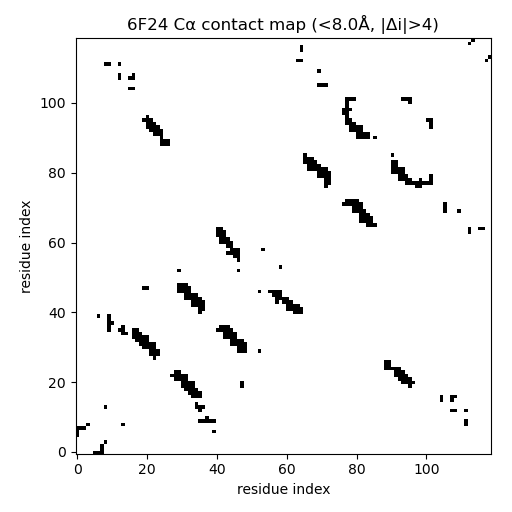M 19045 C C . SER A 1 61 ? 2.238 -6.653 5.673 1.00 0.15 72 SER A C 10
ATOM 19046 O O . SER A 1 61 ? 2.644 -7.215 6.694 1.00 0.21 72 SER A O 10
ATOM 19054 N N . PHE A 1 62 ? 1.311 -5.703 5.697 1.00 0.12 73 PHE A N 10
ATOM 19055 C CA . PHE A 1 62 ? 0.703 -5.261 6.943 1.00 0.13 73 PHE A CA 10
ATOM 19056 C C . PHE A 1 62 ? -0.809 -5.099 6.751 1.00 0.12 73 PHE A C 10
ATOM 19057 O O . PHE A 1 62 ? -1.276 -4.871 5.631 1.00 0.11 73 PHE A O 10
ATOM 19074 N N . PRO A 1 63 ? -1.600 -5.231 7.830 1.00 0.14 74 PRO A N 10
ATOM 19075 C CA . PRO A 1 63 ? -3.048 -5.076 7.765 1.00 0.15 74 PRO A CA 10
ATOM 19076 C C . PRO A 1 63 ? -3.480 -3.604 7.739 1.00 0.14 74 PRO A C 10
ATOM 19077 O O . PRO A 1 63 ? -3.052 -2.805 8.572 1.00 0.15 74 PRO A O 10
ATOM 19088 N N . LEU A 1 64 ? -4.364 -3.273 6.798 1.00 0.13 75 LEU A N 10
ATOM 19089 C CA . LEU A 1 64 ? -4.801 -1.891 6.569 1.00 0.13 75 LEU A CA 10
ATOM 19090 C C . LEU A 1 64 ? -5.541 -1.318 7.774 1.00 0.14 75 LEU A C 10
ATOM 19091 O O . LEU A 1 64 ? -5.638 -0.101 7.939 1.00 0.17 75 LEU A O 10
ATOM 19107 N N . ASN A 1 65 ? -6.064 -2.200 8.605 1.00 0.16 76 ASN A N 10
ATOM 19108 C CA . ASN A 1 65 ? -6.777 -1.797 9.809 1.00 0.21 76 ASN A CA 10
ATOM 19109 C C . ASN A 1 65 ? -5.828 -1.194 10.844 1.00 0.20 76 ASN A C 10
ATOM 19110 O O . ASN A 1 65 ? -6.262 -0.509 11.769 1.00 0.32 76 ASN A O 10
ATOM 19121 N N . LYS A 1 66 ? -4.535 -1.446 10.691 1.00 0.17 77 LYS A N 10
ATOM 19122 C CA . LYS A 1 66 ? -3.552 -0.997 11.671 1.00 0.18 77 LYS A CA 10
ATOM 19123 C C . LYS A 1 66 ? -3.047 0.409 11.355 1.00 0.16 77 LYS A C 10
ATOM 19124 O O . LYS A 1 66 ? -2.358 1.017 12.170 1.00 0.18 77 LYS A O 10
ATOM 19143 N N . ILE A 1 67 ? -3.387 0.922 10.178 1.00 0.15 78 ILE A N 10
ATOM 19144 C CA . ILE A 1 67 ? -2.917 2.243 9.754 1.00 0.15 78 ILE A CA 10
ATOM 19145 C C . ILE A 1 67 ? -3.381 3.324 10.722 1.00 0.20 78 ILE A C 10
ATOM 19146 O O . ILE A 1 67 ? -4.536 3.335 11.144 1.00 0.32 78 ILE A O 10
ATOM 19162 N N . THR A 1 68 ? -2.474 4.219 11.082 1.00 0.14 79 THR A N 10
ATOM 19163 C CA . THR A 1 68 ? -2.820 5.332 11.938 1.00 0.17 79 THR A CA 10
ATOM 19164 C C . THR A 1 68 ? -3.045 6.585 11.095 1.00 0.18 79 THR A C 10
ATOM 19165 O O . THR A 1 68 ? -3.948 7.374 11.367 1.00 0.23 79 THR A O 10
ATOM 19176 N N . SER A 1 69 ? -2.227 6.748 10.053 1.00 0.17 80 SER A N 10
ATOM 19177 C CA . SER A 1 69 ? -2.335 7.891 9.149 1.00 0.20 80 SER A CA 10
ATOM 19178 C C . SER A 1 69 ? -1.604 7.630 7.824 1.00 0.18 80 SER A C 10
ATOM 19179 O O . SER A 1 69 ? -0.561 6.978 7.799 1.00 0.26 80 SER A O 10
ATOM 19187 N N . ILE A 1 70 ? -2.170 8.133 6.727 1.00 0.17 81 ILE A N 10
ATOM 19188 C CA . ILE A 1 70 ? -1.547 8.031 5.407 1.00 0.15 81 ILE A CA 10
ATOM 19189 C C . ILE A 1 70 ? -1.324 9.425 4.815 1.00 0.15 81 ILE A C 10
ATOM 19190 O O . ILE A 1 70 ? -2.272 10.110 4.422 1.00 0.18 81 ILE A O 10
ATOM 19206 N N . ARG A 1 71 ? -0.068 9.853 4.762 1.00 0.18 82 ARG A N 10
ATOM 19207 C CA . ARG A 1 71 ? 0.263 11.174 4.237 1.00 0.21 82 ARG A CA 10
ATOM 19208 C C . ARG A 1 71 ? 1.390 11.106 3.237 1.00 0.17 82 ARG A C 10
ATOM 19209 O O . ARG A 1 71 ? 2.157 10.149 3.201 1.00 0.21 82 ARG A O 10
ATOM 19230 N N . THR A 1 72 ? 1.466 12.126 2.413 1.00 0.19 83 THR A N 10
ATOM 19231 C CA . THR A 1 72 ? 2.553 12.267 1.480 1.00 0.18 83 THR A CA 10
ATOM 19232 C C . THR A 1 72 ? 3.755 12.783 2.233 1.00 0.19 83 THR A C 10
ATOM 19233 O O . THR A 1 72 ? 3.599 13.595 3.149 1.00 0.25 83 THR A O 10
ATOM 19244 N N . LYS A 1 73 ? 4.940 12.299 1.898 1.00 0.19 84 LYS A N 10
ATOM 19245 C CA . LYS A 1 73 ? 6.119 12.754 2.592 1.00 0.23 84 LYS A CA 10
ATOM 19246 C C . LYS A 1 73 ? 6.301 14.232 2.339 1.00 0.26 84 LYS A C 10
ATOM 19247 O O . LYS A 1 73 ? 6.583 14.659 1.225 1.00 0.27 84 LYS A O 10
ATOM 19266 N N . VAL A 1 74 ? 6.121 14.992 3.387 1.00 0.44 85 VAL A N 10
ATOM 19267 C CA . VAL A 1 74 ? 6.078 16.417 3.334 1.00 0.58 85 VAL A CA 10
ATOM 19268 C C . VAL A 1 74 ? 7.371 17.032 2.781 1.00 0.59 85 VAL A C 10
ATOM 19269 O O . VAL A 1 74 ? 7.370 18.170 2.316 1.00 0.78 85 VAL A O 10
ATOM 19282 N N . ASP A 1 75 ? 8.466 16.277 2.822 1.00 0.48 86 ASP A N 10
ATOM 19283 C CA . ASP A 1 75 ? 9.745 16.770 2.322 1.00 0.54 86 ASP A CA 10
ATOM 19284 C C . ASP A 1 75 ? 10.067 16.149 0.963 1.00 0.51 86 ASP A C 10
ATOM 19285 O O . ASP A 1 75 ? 11.095 16.449 0.356 1.00 0.68 86 ASP A O 10
ATOM 19294 N N . ASN A 1 76 ? 9.174 15.289 0.489 1.00 0.36 87 ASN A N 10
ATOM 19295 C CA . ASN A 1 76 ? 9.390 14.554 -0.754 1.00 0.33 87 ASN A CA 10
ATOM 19296 C C . ASN A 1 76 ? 8.060 14.042 -1.284 1.00 0.24 87 ASN A C 10
ATOM 19297 O O . ASN A 1 76 ? 7.595 12.980 -0.878 1.00 0.22 87 ASN A O 10
ATOM 19308 N N . LEU A 1 77 ? 7.465 14.787 -2.201 1.00 0.21 88 LEU A N 10
ATOM 19309 C CA . LEU A 1 77 ? 6.117 14.493 -2.667 1.00 0.19 88 LEU A CA 10
ATOM 19310 C C . LEU A 1 77 ? 6.064 13.249 -3.546 1.00 0.16 88 LEU A C 10
ATOM 19311 O O . LEU A 1 77 ? 4.983 12.761 -3.871 1.00 0.17 88 LEU A O 10
ATOM 19327 N N . LYS A 1 78 ? 7.221 12.747 -3.949 1.00 0.17 89 LYS A N 10
ATOM 19328 C CA . LYS A 1 78 ? 7.272 11.507 -4.708 1.00 0.20 89 LYS A CA 10
ATOM 19329 C C . LYS A 1 78 ? 7.199 10.316 -3.765 1.00 0.19 89 LYS A C 10
ATOM 19330 O O . LYS A 1 78 ? 6.993 9.179 -4.190 1.00 0.24 89 LYS A O 10
ATOM 19349 N N . SER A 1 79 ? 7.365 10.587 -2.480 1.00 0.16 90 SER A N 10
ATOM 19350 C CA . SER A 1 79 ? 7.282 9.563 -1.471 1.00 0.16 90 SER A CA 10
ATOM 19351 C C . SER A 1 79 ? 6.018 9.741 -0.640 1.00 0.13 90 SER A C 10
ATOM 19352 O O . SER A 1 79 ? 5.476 10.839 -0.524 1.00 0.14 90 SER A O 10
ATOM 19360 N N . LEU A 1 80 ? 5.565 8.658 -0.058 1.00 0.11 91 LEU A N 10
ATOM 19361 C CA . LEU A 1 80 ? 4.363 8.659 0.752 1.00 0.10 91 LEU A CA 10
ATOM 19362 C C . LEU A 1 80 ? 4.659 7.994 2.085 1.00 0.10 91 LEU A C 10
ATOM 19363 O O . LEU A 1 80 ? 4.951 6.800 2.137 1.00 0.12 91 LEU A O 10
ATOM 19379 N N . GLU A 1 81 ? 4.590 8.762 3.157 1.00 0.11 92 GLU A N 10
ATOM 19380 C CA . GLU A 1 81 ? 4.883 8.238 4.476 1.00 0.13 92 GLU A CA 10
ATOM 19381 C C . GLU A 1 81 ? 3.597 7.777 5.142 1.00 0.12 92 GLU A C 10
ATOM 19382 O O . GLU A 1 81 ? 2.718 8.583 5.449 1.00 0.15 92 GLU A O 10
ATOM 19394 N N . ILE A 1 82 ? 3.484 6.484 5.361 1.00 0.11 93 ILE A N 10
ATOM 19395 C CA . ILE A 1 82 ? 2.304 5.944 5.994 1.00 0.12 93 ILE A CA 10
ATOM 19396 C C . ILE A 1 82 ? 2.631 5.410 7.369 1.00 0.14 93 ILE A C 10
ATOM 19397 O O . ILE A 1 82 ? 3.398 4.456 7.526 1.00 0.15 93 ILE A O 10
ATOM 19413 N N . SER A 1 83 ? 2.038 6.039 8.358 1.00 0.15 94 SER A N 10
ATOM 19414 C CA . SER A 1 83 ? 2.219 5.636 9.724 1.00 0.16 94 SER A CA 10
ATOM 19415 C C . SER A 1 83 ? 1.170 4.601 10.072 1.00 0.14 94 SER A C 10
ATOM 19416 O O . SER A 1 83 ? -0.029 4.826 9.899 1.00 0.18 94 SER A O 10
ATOM 19424 N N . VAL A 1 84 ? 1.627 3.448 10.502 1.00 0.13 95 VAL A N 10
ATOM 19425 C CA . VAL A 1 84 ? 0.731 2.373 10.868 1.00 0.12 95 VAL A CA 10
ATOM 19426 C C . VAL A 1 84 ? 1.145 1.786 12.208 1.00 0.14 95 VAL A C 10
ATOM 19427 O O . VAL A 1 84 ? 2.325 1.806 12.561 1.00 0.18 95 VAL A O 10
ATOM 19440 N N . SER A 1 85 ? 0.163 1.283 12.949 1.00 0.16 96 SER A N 10
ATOM 19441 C CA . SER A 1 85 ? 0.417 0.649 14.220 1.00 0.20 96 SER A CA 10
ATOM 19442 C C . SER A 1 85 ? 1.172 -0.640 13.939 1.00 0.21 96 SER A C 10
ATOM 19443 O O . SER A 1 85 ? 0.613 -1.628 13.462 1.00 0.22 96 SER A O 10
ATOM 19451 N N . SER A 1 86 ? 2.457 -0.595 14.215 1.00 0.23 97 SER A N 10
ATOM 19452 C CA . SER A 1 86 ? 3.400 -1.538 13.663 1.00 0.24 97 SER A CA 10
ATOM 19453 C C . SER A 1 86 ? 4.209 -2.241 14.741 1.00 0.23 97 SER A C 10
ATOM 19454 O O . SER A 1 86 ? 4.353 -1.750 15.865 1.00 0.25 97 SER A O 10
ATOM 19462 N N . VAL A 1 87 ? 4.716 -3.405 14.380 1.00 0.27 98 VAL A N 10
ATOM 19463 C CA . VAL A 1 87 ? 5.605 -4.172 15.230 1.00 0.31 98 VAL A CA 10
ATOM 19464 C C . VAL A 1 87 ? 7.016 -3.928 14.736 1.00 0.31 98 VAL A C 10
ATOM 19465 O O . VAL A 1 87 ? 7.194 -3.020 13.938 1.00 0.29 98 VAL A O 10
ATOM 19478 N N . HIS A 1 88 ? 8.004 -4.657 15.253 1.00 0.34 99 HIS A N 10
ATOM 19479 C CA . HIS A 1 88 ? 9.415 -4.435 14.896 1.00 0.37 99 HIS A CA 10
ATOM 19480 C C . HIS A 1 88 ? 9.599 -4.124 13.401 1.00 0.36 99 HIS A C 10
ATOM 19481 O O . HIS A 1 88 ? 9.712 -5.027 12.568 1.00 0.38 99 HIS A O 10
ATOM 19496 N N . ILE A 1 89 ? 9.627 -2.829 13.093 1.00 0.34 100 ILE A N 10
ATOM 19497 C CA . ILE A 1 89 ? 9.760 -2.327 11.732 1.00 0.33 100 ILE A CA 10
ATOM 19498 C C . ILE A 1 89 ? 9.625 -0.804 11.762 1.00 0.32 100 ILE A C 10
ATOM 19499 O O . ILE A 1 89 ? 9.083 -0.242 12.714 1.00 0.42 100 ILE A O 10
ATOM 19515 N N . SER A 1 90 ? 10.146 -0.142 10.749 1.00 0.32 101 SER A N 10
ATOM 19516 C CA . SER A 1 90 ? 10.044 1.302 10.647 1.00 0.30 101 SER A CA 10
ATOM 19517 C C . SER A 1 90 ? 8.747 1.683 9.938 1.00 0.22 101 SER A C 10
ATOM 19518 O O . SER A 1 90 ? 8.030 0.814 9.439 1.00 0.21 101 SER A O 10
ATOM 19526 N N . THR A 1 91 ? 8.466 2.976 9.889 1.00 0.20 102 THR A N 10
ATOM 19527 C CA . THR A 1 91 ? 7.273 3.489 9.237 1.00 0.16 102 THR A CA 10
ATOM 19528 C C . THR A 1 91 ? 7.304 3.124 7.752 1.00 0.15 102 THR A C 10
ATOM 19529 O O . THR A 1 91 ? 8.374 3.074 7.138 1.00 0.19 102 THR A O 10
ATOM 19540 N N . TYR A 1 92 ? 6.136 2.868 7.180 1.00 0.13 103 TYR A N 10
ATOM 19541 C CA . TYR A 1 92 ? 6.054 2.344 5.829 1.00 0.13 103 TYR A CA 10
ATOM 19542 C C . TYR A 1 92 ? 6.045 3.474 4.816 1.00 0.10 103 TYR A C 10
ATOM 19543 O O . TYR A 1 92 ? 5.187 4.356 4.845 1.00 0.10 103 TYR A O 10
ATOM 19561 N N . LEU A 1 93 ? 7.026 3.443 3.934 1.00 0.11 104 LEU A N 10
ATOM 19562 C CA . LEU A 1 93 ? 7.149 4.442 2.899 1.00 0.10 104 LEU A CA 10
ATOM 19563 C C . LEU A 1 93 ? 6.829 3.871 1.537 1.00 0.10 104 LEU A C 10
ATOM 19564 O O . LEU A 1 93 ? 7.504 2.965 1.043 1.00 0.11 104 LEU A O 10
ATOM 19580 N N . PHE A 1 94 ? 5.786 4.412 0.952 1.00 0.09 105 PHE A N 10
ATOM 19581 C CA . PHE A 1 94 ? 5.396 4.093 -0.401 1.00 0.08 105 PHE A CA 10
ATOM 19582 C C . PHE A 1 94 ? 6.034 5.132 -1.313 1.00 0.08 105 PHE A C 10
ATOM 19583 O O . PHE A 1 94 ? 5.661 6.298 -1.291 1.00 0.10 105 PHE A O 10
ATOM 19600 N N . THR A 1 95 ? 7.018 4.722 -2.089 1.00 0.07 106 THR A N 10
ATOM 19601 C CA . THR A 1 95 ? 7.799 5.676 -2.853 1.00 0.08 106 THR A CA 10
ATOM 19602 C C . THR A 1 95 ? 7.669 5.429 -4.348 1.00 0.08 106 THR A C 10
ATOM 19603 O O . THR A 1 95 ? 7.869 4.311 -4.826 1.00 0.10 106 THR A O 10
ATOM 19614 N N . PHE A 1 96 ? 7.327 6.480 -5.074 1.00 0.12 107 PHE A N 10
ATOM 19615 C CA . PHE A 1 96 ? 7.209 6.409 -6.517 1.00 0.14 107 PHE A CA 10
ATOM 19616 C C . PHE A 1 96 ? 8.209 7.353 -7.166 1.00 0.17 107 PHE A C 10
ATOM 19617 O O . PHE A 1 96 ? 8.968 8.029 -6.473 1.00 0.18 107 PHE A O 10
ATOM 19634 N N . LYS A 1 97 ? 8.210 7.408 -8.488 1.00 0.22 108 LYS A N 10
ATOM 19635 C CA . LYS A 1 97 ? 9.120 8.291 -9.197 1.00 0.29 108 LYS A CA 10
ATOM 19636 C C . LYS A 1 97 ? 8.574 9.718 -9.232 1.00 0.32 108 LYS A C 10
ATOM 19637 O O . LYS A 1 97 ? 9.341 10.683 -9.269 1.00 0.43 108 LYS A O 10
ATOM 19656 N N . THR A 1 98 ? 7.251 9.851 -9.197 1.00 0.28 109 THR A N 10
ATOM 19657 C CA . THR A 1 98 ? 6.608 11.154 -9.317 1.00 0.32 109 THR A CA 10
ATOM 19658 C C . THR A 1 98 ? 5.434 11.286 -8.351 1.00 0.26 109 THR A C 10
ATOM 19659 O O . THR A 1 98 ? 4.969 10.286 -7.795 1.00 0.26 109 THR A O 10
ATOM 19670 N N . ARG A 1 99 ? 4.949 12.509 -8.153 1.00 0.24 110 ARG A N 10
ATOM 19671 C CA . ARG A 1 99 ? 3.770 12.724 -7.324 1.00 0.23 110 ARG A CA 10
ATOM 19672 C C . ARG A 1 99 ? 2.542 12.164 -8.013 1.00 0.26 110 ARG A C 10
ATOM 19673 O O . ARG A 1 99 ? 1.728 11.494 -7.389 1.00 0.30 110 ARG A O 10
ATOM 19694 N N . GLU A 1 100 ? 2.433 12.426 -9.311 1.00 0.28 111 GLU A N 10
ATOM 19695 C CA . GLU A 1 100 ? 1.259 12.037 -10.084 1.00 0.33 111 GLU A CA 10
ATOM 19696 C C . GLU A 1 100 ? 0.966 10.549 -9.926 1.00 0.34 111 GLU A C 10
ATOM 19697 O O . GLU A 1 100 ? -0.192 10.122 -9.946 1.00 0.43 111 GLU A O 10
ATOM 19709 N N . GLU A 1 101 ? 2.024 9.770 -9.767 1.00 0.31 112 GLU A N 10
ATOM 19710 C CA . GLU A 1 101 ? 1.904 8.336 -9.580 1.00 0.33 112 GLU A CA 10
ATOM 19711 C C . GLU A 1 101 ? 1.401 7.987 -8.173 1.00 0.29 112 GLU A C 10
ATOM 19712 O O . GLU A 1 101 ? 0.423 7.253 -8.027 1.00 0.32 112 GLU A O 10
ATOM 19724 N N . ARG A 1 102 ? 2.051 8.526 -7.139 1.00 0.25 113 ARG A N 10
ATOM 19725 C CA . ARG A 1 102 ? 1.686 8.187 -5.759 1.00 0.23 113 ARG A CA 10
ATOM 19726 C C . ARG A 1 102 ? 0.383 8.854 -5.326 1.00 0.23 113 ARG A C 10
ATOM 19727 O O . ARG A 1 102 ? -0.348 8.322 -4.489 1.00 0.25 113 ARG A O 10
ATOM 19748 N N . GLU A 1 103 ? 0.129 10.027 -5.881 1.00 0.22 114 GLU A N 10
ATOM 19749 C CA . GLU A 1 103 ? -1.058 10.815 -5.560 1.00 0.22 114 GLU A CA 10
ATOM 19750 C C . GLU A 1 103 ? -2.320 9.983 -5.724 1.00 0.20 114 GLU A C 10
ATOM 19751 O O . GLU A 1 103 ? -3.142 9.890 -4.810 1.00 0.21 114 GLU A O 10
ATOM 19763 N N . SER A 1 104 ? -2.448 9.370 -6.889 1.00 0.18 115 SER A N 10
ATOM 19764 C CA . SER A 1 104 ? -3.590 8.523 -7.194 1.00 0.18 115 SER A CA 10
ATOM 19765 C C . SER A 1 104 ? -3.748 7.422 -6.144 1.00 0.15 115 SER A C 10
ATOM 19766 O O . SER A 1 104 ? -4.831 7.235 -5.589 1.00 0.17 115 SER A O 10
ATOM 19774 N N . TRP A 1 105 ? -2.649 6.731 -5.848 1.00 0.12 116 TRP A N 10
ATOM 19775 C CA . TRP A 1 105 ? -2.671 5.589 -4.944 1.00 0.11 116 TRP A CA 10
ATOM 19776 C C . TRP A 1 105 ? -3.252 5.962 -3.577 1.00 0.11 116 TRP A C 10
ATOM 19777 O O . TRP A 1 105 ? -4.197 5.327 -3.110 1.00 0.13 116 TRP A O 10
ATOM 19798 N N . GLN A 1 106 ? -2.680 6.992 -2.942 1.00 0.11 117 GLN A N 10
ATOM 19799 C CA . GLN A 1 106 ? -3.165 7.466 -1.647 1.00 0.13 117 GLN A CA 10
ATOM 19800 C C . GLN A 1 106 ? -4.664 7.743 -1.682 1.00 0.13 117 GLN A C 10
ATOM 19801 O O . GLN A 1 106 ? -5.398 7.304 -0.801 1.00 0.18 117 GLN A O 10
ATOM 19815 N N . ASN A 1 107 ? -5.108 8.454 -2.709 1.00 0.13 118 ASN A N 10
ATOM 19816 C CA . ASN A 1 107 ? -6.513 8.830 -2.837 1.00 0.19 118 ASN A CA 10
ATOM 19817 C C . ASN A 1 107 ? -7.409 7.602 -2.882 1.00 0.15 118 ASN A C 10
ATOM 19818 O O . ASN A 1 107 ? -8.500 7.590 -2.306 1.00 0.21 118 ASN A O 10
ATOM 19829 N N . ASN A 1 108 ? -6.938 6.568 -3.558 1.00 0.11 119 ASN A N 10
ATOM 19830 C CA . ASN A 1 108 ? -7.689 5.332 -3.681 1.00 0.11 119 ASN A CA 10
ATOM 19831 C C . ASN A 1 108 ? -7.651 4.547 -2.377 1.00 0.11 119 ASN A C 10
ATOM 19832 O O . ASN A 1 108 ? -8.693 4.157 -1.850 1.00 0.14 119 ASN A O 10
ATOM 19843 N N . LEU A 1 109 ? -6.448 4.340 -1.846 1.00 0.10 120 LEU A N 10
ATOM 19844 C CA . LEU A 1 109 ? -6.274 3.542 -0.638 1.00 0.10 120 LEU A CA 10
ATOM 19845 C C . LEU A 1 109 ? -6.959 4.201 0.551 1.00 0.11 120 LEU A C 10
ATOM 19846 O O . LEU A 1 109 ? -7.598 3.524 1.345 1.00 0.14 120 LEU A O 10
ATOM 19862 N N . GLU A 1 110 ? -6.834 5.516 0.668 1.00 0.12 121 GLU A N 10
ATOM 19863 C CA . GLU A 1 110 ? -7.434 6.235 1.784 1.00 0.16 121 GLU A CA 10
ATOM 19864 C C . GLU A 1 110 ? -8.947 6.046 1.794 1.00 0.17 121 GLU A C 10
ATOM 19865 O O . GLU A 1 110 ? -9.536 5.771 2.836 1.00 0.22 121 GLU A O 10
ATOM 19877 N N . SER A 1 111 ? -9.566 6.160 0.627 1.00 0.17 122 SER A N 10
ATOM 19878 C CA . SER A 1 111 ? -11.006 5.976 0.504 1.00 0.19 122 SER A CA 10
ATOM 19879 C C . SER A 1 111 ? -11.377 4.518 0.756 1.00 0.20 122 SER A C 10
ATOM 19880 O O . SER A 1 111 ? -12.373 4.231 1.418 1.00 0.25 122 SER A O 10
ATOM 19888 N N . PHE A 1 112 ? -10.558 3.609 0.237 1.00 0.19 123 PHE A N 10
ATOM 19889 C CA . PHE A 1 112 ? -10.753 2.180 0.452 1.00 0.21 123 PHE A CA 10
ATOM 19890 C C . PHE A 1 112 ? -10.620 1.848 1.937 1.00 0.23 123 PHE A C 10
ATOM 19891 O O . PHE A 1 112 ? -11.405 1.078 2.491 1.00 0.27 123 PHE A O 10
ATOM 19908 N N . ARG A 1 113 ? -9.630 2.455 2.574 1.00 0.23 124 ARG A N 10
ATOM 19909 C CA . ARG A 1 113 ? -9.440 2.335 4.010 1.00 0.27 124 ARG A CA 10
ATOM 19910 C C . ARG A 1 113 ? -10.638 2.913 4.752 1.00 0.32 124 ARG A C 10
ATOM 19911 O O . ARG A 1 113 ? -11.087 2.356 5.745 1.00 0.39 124 ARG A O 10
ATOM 19932 N N . LYS A 1 114 ? -11.166 4.022 4.253 1.00 0.32 125 LYS A N 10
ATOM 19933 C CA . LYS A 1 114 ? -12.346 4.635 4.849 1.00 0.40 125 LYS A CA 10
ATOM 19934 C C . LYS A 1 114 ? -13.560 3.712 4.739 1.00 0.44 125 LYS A C 10
ATOM 19935 O O . LYS A 1 114 ? -14.438 3.745 5.584 1.00 0.53 125 LYS A O 10
ATOM 19954 N N . ILE A 1 115 ? -13.613 2.902 3.692 1.00 0.43 126 ILE A N 10
ATOM 19955 C CA . ILE A 1 115 ? -14.705 1.947 3.526 1.00 0.51 126 ILE A CA 10
ATOM 19956 C C . ILE A 1 115 ? -14.663 0.874 4.618 1.00 0.57 126 ILE A C 10
ATOM 19957 O O . ILE A 1 115 ? -15.695 0.340 5.020 1.00 0.64 126 ILE A O 10
ATOM 19973 N N . MET A 1 116 ? -13.468 0.577 5.112 1.00 0.54 127 MET A N 10
ATOM 19974 C CA . MET A 1 116 ? -13.295 -0.513 6.065 1.00 0.61 127 MET A CA 10
ATOM 19975 C C . MET A 1 116 ? -13.095 -0.003 7.492 1.00 0.65 127 MET A C 10
ATOM 19976 O O . MET A 1 116 ? -13.686 -0.529 8.433 1.00 0.73 127 MET A O 10
ATOM 19990 N N . SER A 1 117 ? -12.273 1.022 7.647 1.00 0.62 128 SER A N 10
ATOM 19991 C CA . SER A 1 117 ? -11.966 1.569 8.961 1.00 0.70 128 SER A CA 10
ATOM 19992 C C . SER A 1 117 ? -12.990 2.628 9.354 1.00 0.74 128 SER A C 10
ATOM 19993 O O . SER A 1 117 ? -13.394 2.720 10.511 1.00 0.84 128 SER A O 10
ATOM 20001 N N . MET A 1 118 ? -13.419 3.411 8.375 1.00 0.67 129 MET A N 10
ATOM 20002 C CA . MET A 1 118 ? -14.403 4.462 8.607 1.00 0.71 129 MET A CA 10
ATOM 20003 C C . MET A 1 118 ? -15.756 4.010 8.080 1.00 0.70 129 MET A C 10
ATOM 20004 O O . MET A 1 118 ? -16.560 4.812 7.605 1.00 0.71 129 MET A O 10
ATOM 20018 N N . LYS A 1 119 ? -15.977 2.704 8.178 1.00 0.72 130 LYS A N 10
ATOM 20019 C CA . LYS A 1 119 ? -17.145 2.044 7.611 1.00 0.74 130 LYS A CA 10
ATOM 20020 C C . LYS A 1 119 ? -18.439 2.654 8.145 1.00 0.83 130 LYS A C 10
ATOM 20021 O O . LYS A 1 119 ? -18.731 2.483 9.347 1.00 1.07 130 LYS A O 10
#

B-factor: mean 0.72, std 0.78, range [0.07, 5.92]

Foldseek 3Di:
DPPCAQQNLQVVLQVLLWDFFWKDKPVDTATWTWGADSNNQWIFIHHNPPPPDPPNGTPDTGGLLQWPDWAQDPVDLQKIFTAGNDDPMGTIITGHPDNVSVVSNCVSSVVSSCSPNVD

Organism: Plasmodium falciparum (isolate 3D7) (NCBI:txid36329)

Sequence (119 aa):
SAKDIKDEKIQQYRKTLTKIVKIKTAIFHETVKVTCSKDGKMLEWYKGKNDSDGKKKPIGSFPLNKITSIRTKVDNLKSLEISVSSVHISTYLFTFKTREERESWQNNLESFRKIMSMKSAKDIKDEKIQQYRKTLTKIVKIKTAIFHETVKVTCSKDGKMLEWYKGKNDSDGKKKPIGSFPLNKITSIRTKVDNLKSLEISVSSVHISTYLFTFKTREERESWQNNLESFRKIMSMKSAKDIKDEKIQQYRKTLTKIVKIKTAIFHETVKVTCSKDGKMLEWYKGKNDSDGKKKPIGSFPLNKITSIRTKVDNLKSLEISVSSVHISTYLFTFKTREERESWQNNLESFRKIMSMKSAKDIKDEKIQQYRKTLTKIVKIKTAIFHETVKVTCSKDGKMLEWYKGKNDSDGKKKPIGSFPLNKITSIRTKVDNLKSLEISVSSVHISTYLFTFKTREERESWQNNLESFRKIMSMKSAKDIKDEKIQQYRKTLTKIVKIKTAIFHETVKVTCSKDGKMLEWYKGKNDSDGKKKPIGSFPLNKITSIRTKVDNLKSLEISVSSVHISTYLFTFKTREERESWQNNLESFRKIMSMKSAKDIKDEKIQQYRKTLTKIVKIKTAIFHETVKVTCSKDGKMLEWYKGKNDSDGKKKPIGSFPLNKITSIRTKVDNLKSLEISVSSVHISTYLFTFKTREERESWQNNLESFRKIMSMKSAKDIKDEKIQQYRKTLTKIVKIKTAIFHETVKVTCSKDGKMLEWYKGKNDSDGKKKPIGSFPLNKITSIRTKVDNLKSLEISVSSVHISTYLFTFKTREERESWQNNLESFRKIMSMKSAKDIKDEKIQQYRKTLTKIVKIKTAIFHETVKVTCSKDGKMLEWYKGKNDSDGKKKPIGSFPLNKITSIRTKVDNLKSLEISVSSVHISTYLFTFKTREERESWQNNLESFRKIMSMKSAKDIKDEKIQQYRKTLTKIVKIKTAIFHETVKVTCSKDGKMLEWYKGKNDSDGKKKPIGSFPLNKITSIRTKVDNLKSLEISVSSVHISTYLFTFKTREERESWQNNLESFRKIMSMKSAKDIKDEKIQQYRKTLTKIVKIKTAIFHETVKVTCSKDGKMLEWYKGKNDSDGKKKPIGSFPLNKITSIRTKVDNLKSLEISVSSVHISTYLFTFKTREERESWQNNLESFRKIMSMK

Nearest PDB structures (foldseek):
  6f24-assembly1_A  TM=9.817E-01  e=1.419E-22  Plasmodium falciparum Tanzania (2000708)
  6f8e-assembly1_A  TM=8.291E-01  e=7.799E-14  Toxoplasma gondii ME49
  3ulc-assembly1_A-2  TM=7.421E-01  e=3.146E-03  Saccharomyces cerevisiae S288C
  6jm5-assembly2_B  TM=5.902E-01  e=3.980E-03  Homo sapiens
  8qqf-assembly2_C  TM=5.519E-01  e=3.336E-03  Homo sapiens

Radius of gyration: 13.62 Å; Cα contacts (8 Å, |Δi|>4): 225; chains: 1; bounding box: 41×32×26 Å

Solvent-accessible surface area: 6898 Å² total; per-residue (Å²): 87,62,185,102,80,106,72,27,17,20,112,92,44,102,145,42,0,45,45,84,1,103,1,72,6,73,112,32,132,17,40,0,84,0,16,1,3,162,107,2,113,67,0,36,6,65,67,19,72,140,107,77,16,54,100,123,138,35,4,44,31,23,42,0,59,86,9,85,48,12,101,26,46,117,112,55,88,99,1,0,43,0,30,18,56,62,132,184,61,54,58,5,35,0,13,18,137,52,111,135,62,4,45,50,0,25,77,28,0,44,40,0,20,91,62,31,51,113,192